Protein AF-0000000073320217 (afdb_homodimer)

Structure (mmCIF, N/CA/C/O backbone):
data_AF-0000000073320217-model_v1
#
loop_
_entity.id
_entity.type
_entity.pdbx_description
1 polymer 'Glutathione synthetase'
#
loop_
_atom_site.group_PDB
_atom_site.id
_atom_site.type_symbol
_atom_site.label_atom_id
_atom_site.label_alt_id
_atom_site.label_comp_id
_atom_site.label_asym_id
_atom_site.label_entity_id
_atom_site.label_seq_id
_atom_site.pdbx_PDB_ins_code
_atom_site.Cartn_x
_atom_site.Cartn_y
_atom_site.Cartn_z
_atom_site.occupancy
_atom_site.B_iso_or_equiv
_atom_site.auth_seq_id
_atom_site.auth_comp_id
_atom_site.auth_asym_id
_atom_site.auth_atom_id
_atom_site.pdbx_PDB_model_num
ATOM 1 N N . MET A 1 1 ? -65.062 -6.277 13.133 1 15.74 1 MET A N 1
ATOM 2 C CA . MET A 1 1 ? -66.25 -5.82 12.391 1 15.74 1 MET A CA 1
ATOM 3 C C . MET A 1 1 ? -66 -5.828 10.891 1 15.74 1 MET A C 1
ATOM 5 O O . MET A 1 1 ? -64.812 -6.082 10.453 1 15.74 1 MET A O 1
ATOM 9 N N . GLY A 1 2 ? -66.188 -4.594 10.273 1 16.75 2 GLY A N 1
ATOM 10 C CA . GLY A 1 2 ? -66.812 -4.355 8.992 1 16.75 2 GLY A CA 1
ATOM 11 C C . GLY A 1 2 ? -65.938 -4.754 7.809 1 16.75 2 GLY A C 1
ATOM 12 O O . GLY A 1 2 ? -64.688 -4.574 7.836 1 16.75 2 GLY A O 1
ATOM 13 N N . ILE A 1 3 ? -66.438 -5.496 6.809 1 17.86 3 ILE A N 1
ATOM 14 C CA . ILE A 1 3 ? -66.312 -6.383 5.66 1 17.86 3 ILE A CA 1
ATOM 15 C C . ILE A 1 3 ? -65.938 -5.57 4.426 1 17.86 3 ILE A C 1
ATOM 17 O O . ILE A 1 3 ? -65.812 -6.105 3.318 1 17.86 3 ILE A O 1
ATOM 21 N N . SER A 1 4 ? -65.5 -4.359 4.625 1 16.91 4 SER A N 1
ATOM 22 C CA . SER A 1 4 ? -65.938 -3.555 3.492 1 16.91 4 SER A CA 1
ATOM 23 C C . SER A 1 4 ? -65.312 -4.047 2.188 1 16.91 4 SER A C 1
ATOM 25 O O . SER A 1 4 ? -64.125 -4.512 2.174 1 16.91 4 SER A O 1
ATOM 27 N N . TYR A 1 5 ? -65.938 -3.773 1.018 1 16.89 5 TYR A N 1
ATOM 28 C CA . TYR A 1 5 ? -66.438 -4.285 -0.268 1 16.89 5 TYR A CA 1
ATOM 29 C C . TYR A 1 5 ? -65.375 -4.062 -1.352 1 16.89 5 TYR A C 1
ATOM 31 O O . TYR A 1 5 ? -64.438 -3.24 -1.188 1 16.89 5 TYR A O 1
ATOM 39 N N . SER A 1 6 ? -65.75 -4.195 -2.711 1 16.59 6 SER A N 1
ATOM 40 C CA . SER A 1 6 ? -65.562 -4.953 -3.943 1 16.59 6 SER A CA 1
ATOM 41 C C . SER A 1 6 ? -64.938 -4.094 -5.039 1 16.59 6 SER A C 1
ATOM 43 O O . SER A 1 6 ? -64.375 -4.617 -6 1 16.59 6 SER A O 1
ATOM 45 N N . SER A 1 7 ? -65.062 -2.775 -5.137 1 16.28 7 SER A N 1
ATOM 46 C CA . SER A 1 7 ? -65.562 -2.467 -6.48 1 16.28 7 SER A CA 1
ATOM 47 C C . SER A 1 7 ? -64.438 -2.549 -7.508 1 16.28 7 SER A C 1
ATOM 49 O O . SER A 1 7 ? -63.312 -2.24 -7.199 1 16.28 7 SER A O 1
ATOM 51 N N . PRO A 1 8 ? -64.812 -2.801 -8.859 1 17.42 8 PRO A N 1
ATOM 52 C CA . PRO A 1 8 ? -64.375 -3.465 -10.086 1 17.42 8 PRO A CA 1
ATOM 53 C C . PRO A 1 8 ? -63.469 -2.58 -10.945 1 17.42 8 PRO A C 1
ATOM 55 O O . PRO A 1 8 ? -62.375 -3 -11.344 1 17.42 8 PRO A O 1
ATOM 58 N N . LEU A 1 9 ? -64.062 -1.506 -11.664 1 15.7 9 LEU A N 1
ATOM 59 C CA . LEU A 1 9 ? -64.188 -1.62 -13.109 1 15.7 9 LEU A CA 1
ATOM 60 C C . LEU A 1 9 ? -62.969 -1.068 -13.836 1 15.7 9 LEU A C 1
ATOM 62 O O . LEU A 1 9 ? -62.406 -1.745 -14.695 1 15.7 9 LEU A O 1
ATOM 66 N N . SER A 1 10 ? -62.938 0.303 -14.367 1 15.63 10 SER A N 1
ATOM 67 C CA . SER A 1 10 ? -63.094 0.629 -15.781 1 15.63 10 SER A CA 1
ATOM 68 C C . SER A 1 10 ? -61.719 0.847 -16.438 1 15.63 10 SER A C 1
ATOM 70 O O . SER A 1 10 ? -60.812 1.399 -15.812 1 15.63 10 SER A O 1
ATOM 72 N N . PRO A 1 11 ? -61.531 0.482 -17.812 1 17.55 11 PRO A N 1
ATOM 73 C CA . PRO A 1 11 ? -60.531 0.094 -18.781 1 17.55 11 PRO A CA 1
ATOM 74 C C . PRO A 1 11 ? -59.875 1.296 -19.453 1 17.55 11 PRO A C 1
ATOM 76 O O . PRO A 1 11 ? -58.844 1.146 -20.141 1 17.55 11 PRO A O 1
ATOM 79 N N . SER A 1 12 ? -60.062 2.539 -19.141 1 15.55 12 SER A N 1
ATOM 80 C CA . SER A 1 12 ? -60.125 3.295 -20.391 1 15.55 12 SER A CA 1
ATOM 81 C C . SER A 1 12 ? -58.75 3.367 -21.062 1 15.55 12 SER A C 1
ATOM 83 O O . SER A 1 12 ? -57.75 3.488 -20.391 1 15.55 12 SER A O 1
ATOM 85 N N . LEU A 1 13 ? -58.781 3.279 -22.453 1 15.85 13 LEU A N 1
ATOM 86 C CA . LEU A 1 13 ? -58 2.941 -23.625 1 15.85 13 LEU A CA 1
ATOM 87 C C . LEU A 1 13 ? -57.156 4.129 -24.062 1 15.85 13 LEU A C 1
ATOM 89 O O . LEU A 1 13 ? -56.281 3.992 -24.938 1 15.85 13 LEU A O 1
ATOM 93 N N . SER A 1 14 ? -57.156 5.332 -23.531 1 15.16 14 SER A N 1
ATOM 94 C CA . SER A 1 14 ? -57.062 6.27 -24.641 1 15.16 14 SER A CA 1
ATOM 95 C C . SER A 1 14 ? -55.688 6.262 -25.281 1 15.16 14 SER A C 1
ATOM 97 O O . SER A 1 14 ? -54.688 6.031 -24.594 1 15.16 14 SER A O 1
ATOM 99 N N . THR A 1 15 ? -55.688 6.566 -26.594 1 15.66 15 THR A N 1
ATOM 100 C CA . THR A 1 15 ? -55 6.359 -27.875 1 15.66 15 THR A CA 1
ATOM 101 C C . THR A 1 15 ? -53.781 7.277 -28 1 15.66 15 THR A C 1
ATOM 103 O O . THR A 1 15 ? -52.719 6.828 -28.375 1 15.66 15 THR A O 1
ATOM 106 N N . THR A 1 16 ? -53.938 8.609 -28.203 1 15.03 16 THR A N 1
ATOM 107 C CA . THR A 1 16 ? -53.625 9.094 -29.547 1 15.03 16 THR A CA 1
ATOM 108 C C . THR A 1 16 ? -52.125 9.422 -29.656 1 15.03 16 THR A C 1
ATOM 110 O O . THR A 1 16 ? -51.438 9.555 -28.641 1 15.03 16 THR A O 1
ATOM 113 N N . THR A 1 17 ? -51.812 10.711 -30.281 1 15.42 17 THR A N 1
ATOM 114 C CA . THR A 1 17 ? -51.25 11.094 -31.578 1 15.42 17 THR A CA 1
ATOM 115 C C . THR A 1 17 ? -49.781 11.516 -31.438 1 15.42 17 THR A C 1
ATOM 117 O O . THR A 1 17 ? -49.438 12.211 -30.484 1 15.42 17 THR A O 1
ATOM 120 N N . LEU A 1 18 ? -48.969 11.039 -32.344 1 16.05 18 LEU A N 1
ATOM 121 C CA . LEU A 1 18 ? -47.562 10.844 -32.688 1 16.05 18 LEU A CA 1
ATOM 122 C C . LEU A 1 18 ? -46.938 12.148 -33.156 1 16.05 18 LEU A C 1
ATOM 124 O O . LEU A 1 18 ? -45.781 12.188 -33.531 1 16.05 18 LEU A O 1
ATOM 128 N N . ASN A 1 19 ? -47.469 13.391 -33 1 15.25 19 ASN A N 1
ATOM 129 C CA . ASN A 1 19 ? -47.031 14.148 -34.156 1 15.25 19 ASN A CA 1
ATOM 130 C C . ASN A 1 19 ? -45.531 14.414 -34.094 1 15.25 19 ASN A C 1
ATOM 132 O O . ASN A 1 19 ? -44.969 14.688 -33.031 1 15.25 19 ASN A O 1
ATOM 136 N N . ILE A 1 20 ? -44.875 14.297 -35.312 1 15.84 20 ILE A N 1
ATOM 137 C CA . ILE A 1 20 ? -43.625 14.078 -36.031 1 15.84 20 ILE A CA 1
ATOM 138 C C . ILE A 1 20 ? -42.875 15.398 -36.125 1 15.84 20 ILE A C 1
ATOM 140 O O . ILE A 1 20 ? -41.719 15.422 -36.562 1 15.84 20 ILE A O 1
ATOM 144 N N . THR A 1 21 ? -43.281 16.609 -35.625 1 14.9 21 THR A N 1
ATOM 145 C CA . THR A 1 21 ? -42.906 17.578 -36.656 1 14.9 21 THR A CA 1
ATOM 146 C C . THR A 1 21 ? -41.406 17.719 -36.75 1 14.9 21 THR A C 1
ATOM 148 O O . THR A 1 21 ? -40.688 17.484 -35.781 1 14.9 21 THR A O 1
ATOM 151 N N . HIS A 1 22 ? -40.938 18.359 -37.938 1 15.1 22 HIS A N 1
ATOM 152 C CA . HIS A 1 22 ? -39.938 18.391 -39.031 1 15.1 22 HIS A CA 1
ATOM 153 C C . HIS A 1 22 ? -38.781 19.312 -38.688 1 15.1 22 HIS A C 1
ATOM 155 O O . HIS A 1 22 ? -37.625 18.953 -38.906 1 15.1 22 HIS A O 1
ATOM 161 N N . SER A 1 23 ? -38.969 20.656 -38.281 1 14.48 23 SER A N 1
ATOM 162 C CA . SER A 1 23 ? -38.5 21.594 -39.281 1 14.48 23 SER A CA 1
ATOM 163 C C . SER A 1 23 ? -36.969 21.781 -39.188 1 14.48 23 SER A C 1
ATOM 165 O O . SER A 1 23 ? -36.375 21.406 -38.188 1 14.48 23 SER A O 1
ATOM 167 N N . SER A 1 24 ? -36.594 23.094 -39.438 1 14.59 24 SER A N 1
ATOM 168 C CA . SER A 1 24 ? -35.812 23.781 -40.469 1 14.59 24 SER A CA 1
ATOM 169 C C . SER A 1 24 ? -34.375 24.031 -39.969 1 14.59 24 SER A C 1
ATOM 171 O O . SER A 1 24 ? -34.156 24.094 -38.781 1 14.59 24 SER A O 1
ATOM 173 N N . LEU A 1 25 ? -33.5 24.188 -40.906 1 15.63 25 LEU A N 1
ATOM 174 C CA . LEU A 1 25 ? -32.125 24.047 -41.438 1 15.63 25 LEU A CA 1
ATOM 175 C C . LEU A 1 25 ? -31.266 25.234 -41.031 1 15.63 25 LEU A C 1
ATOM 177 O O . LEU A 1 25 ? -30.047 25.156 -41.094 1 15.63 25 LEU A O 1
ATOM 181 N N . PHE A 1 26 ? -31.75 26.516 -40.562 1 14.75 26 PHE A N 1
ATOM 182 C CA . PHE A 1 26 ? -31.094 27.547 -41.375 1 14.75 26 PHE A CA 1
ATOM 183 C C . PHE A 1 26 ? -29.641 27.719 -40.938 1 14.75 26 PHE A C 1
ATOM 185 O O . PHE A 1 26 ? -29.281 27.391 -39.812 1 14.75 26 PHE A O 1
ATOM 192 N N . PRO A 1 27 ? -28.844 28.656 -41.719 1 15.64 27 PRO A N 1
ATOM 193 C CA . PRO A 1 27 ? -27.594 28.797 -42.469 1 15.64 27 PRO A CA 1
ATOM 194 C C . PRO A 1 27 ? -26.531 29.578 -41.719 1 15.64 27 PRO A C 1
ATOM 196 O O . PRO A 1 27 ? -25.344 29.266 -41.812 1 15.64 27 PRO A O 1
ATOM 199 N N . CYS A 1 28 ? -26.891 30.625 -40.875 1 14.43 28 CYS A N 1
ATOM 200 C CA . CYS A 1 28 ? -26.297 31.875 -41.344 1 14.43 28 CYS A CA 1
ATOM 201 C C . CYS A 1 28 ? -24.812 31.953 -41 1 14.43 28 CYS A C 1
ATOM 203 O O . CYS A 1 28 ? -24.359 31.266 -40.094 1 14.43 28 CYS A O 1
ATOM 205 N N . THR A 1 29 ? -24.297 33.219 -41.188 1 15.04 29 THR A N 1
ATOM 206 C CA . THR A 1 29 ? -23.25 33.938 -41.906 1 15.04 29 THR A CA 1
ATOM 207 C C . THR A 1 29 ? -22.047 34.188 -41.031 1 15.04 29 THR A C 1
ATOM 209 O O . THR A 1 29 ? -22.172 34.219 -39.781 1 15.04 29 THR A O 1
ATOM 212 N N . ALA A 1 30 ? -20.875 34.469 -41.625 1 15.3 30 ALA A N 1
ATOM 213 C CA . ALA A 1 30 ? -19.422 34.375 -41.688 1 15.3 30 ALA A CA 1
ATOM 214 C C . ALA A 1 30 ? -18.75 35.531 -40.969 1 15.3 30 ALA A C 1
ATOM 216 O O . ALA A 1 30 ? -17.531 35.625 -40.906 1 15.3 30 ALA A O 1
ATOM 217 N N . LYS A 1 31 ? -19.453 36.438 -40.25 1 14.83 31 LYS A N 1
ATOM 218 C CA . LYS A 1 31 ? -18.828 37.75 -40.531 1 14.83 31 LYS A CA 1
ATOM 219 C C . LYS A 1 31 ? -17.422 37.812 -39.938 1 14.83 31 LYS A C 1
ATOM 221 O O . LYS A 1 31 ? -17.203 37.406 -38.781 1 14.83 31 LYS A O 1
ATOM 226 N N . ALA A 1 32 ? -16.469 38.281 -40.781 1 15.71 32 ALA A N 1
ATOM 227 C CA . ALA A 1 32 ? -15.031 38.375 -41.062 1 15.71 32 ALA A CA 1
ATOM 228 C C . ALA A 1 32 ? -14.367 39.438 -40.188 1 15.71 32 ALA A C 1
ATOM 230 O O . ALA A 1 32 ? -13.133 39.5 -40.125 1 15.71 32 ALA A O 1
ATOM 231 N N . ASN A 1 33 ? -15.156 40.344 -39.469 1 14.45 33 ASN A N 1
ATOM 232 C CA . ASN A 1 33 ? -14.625 41.688 -39.625 1 14.45 33 ASN A CA 1
ATOM 233 C C . ASN A 1 33 ? -13.234 41.812 -39 1 14.45 33 ASN A C 1
ATOM 235 O O . ASN A 1 33 ? -12.992 41.312 -37.906 1 14.45 33 ASN A O 1
ATOM 239 N N . PRO A 1 34 ? -12.32 42.562 -39.688 1 16.11 34 PRO A N 1
ATOM 240 C CA . PRO A 1 34 ? -10.891 42.781 -39.938 1 16.11 34 PRO A CA 1
ATOM 241 C C . PRO A 1 34 ? -10.219 43.625 -38.844 1 16.11 34 PRO A C 1
ATOM 243 O O . PRO A 1 34 ? -9.039 43.438 -38.562 1 16.11 34 PRO A O 1
ATOM 246 N N . GLY A 1 35 ? -11.008 44.594 -38.25 1 14.51 35 GLY A N 1
ATOM 247 C CA . GLY A 1 35 ? -10.484 45.938 -38.344 1 14.51 35 GLY A CA 1
ATOM 248 C C . GLY A 1 35 ? -9.203 46.125 -37.562 1 14.51 35 GLY A C 1
ATOM 249 O O . GLY A 1 35 ? -8.875 45.344 -36.688 1 14.51 35 GLY A O 1
ATOM 250 N N . THR A 1 36 ? -8.57 47.312 -37.75 1 15.43 36 THR A N 1
ATOM 251 C CA . THR A 1 36 ? -7.367 48.125 -37.938 1 15.43 36 THR A CA 1
ATOM 252 C C . THR A 1 36 ? -6.73 48.5 -36.625 1 15.43 36 THR A C 1
ATOM 254 O O . THR A 1 36 ? -7.43 48.688 -35.625 1 15.43 36 THR A O 1
ATOM 257 N N . VAL A 1 37 ? -5.398 48.375 -36.5 1 16.88 37 VAL A N 1
ATOM 258 C CA . VAL A 1 37 ? -4.262 48.344 -35.562 1 16.88 37 VAL A CA 1
ATOM 259 C C . VAL A 1 37 ? -3.979 49.75 -35.062 1 16.88 37 VAL A C 1
ATOM 261 O O . VAL A 1 37 ? -2.986 49.969 -34.344 1 16.88 37 VAL A O 1
ATOM 264 N N . SER A 1 38 ? -5.035 50.688 -35.219 1 14.12 38 SER A N 1
ATOM 265 C CA . SER A 1 38 ? -4.41 52 -35.406 1 14.12 38 SER A CA 1
ATOM 266 C C . SER A 1 38 ? -3.502 52.344 -34.25 1 14.12 38 SER A C 1
ATOM 268 O O . SER A 1 38 ? -3.592 51.75 -33.188 1 14.12 38 SER A O 1
ATOM 270 N N . ASP A 1 39 ? -3.115 53.625 -34.219 1 14.84 39 ASP A N 1
ATOM 271 C CA . ASP A 1 39 ? -1.997 54.562 -34.312 1 14.84 39 ASP A CA 1
ATOM 272 C C . ASP A 1 39 ? -1.567 55.062 -32.938 1 14.84 39 ASP A C 1
ATOM 274 O O . ASP A 1 39 ? -0.384 55 -32.594 1 14.84 39 ASP A O 1
ATOM 278 N N . SER A 1 40 ? -2.408 55.938 -32.25 1 14.23 40 SER A N 1
ATOM 279 C CA . SER A 1 40 ? -1.982 57.344 -32.125 1 14.23 40 SER A CA 1
ATOM 280 C C . SER A 1 40 ? -1.184 57.562 -30.844 1 14.23 40 SER A C 1
ATOM 282 O O . SER A 1 40 ? -1.245 56.75 -29.922 1 14.23 40 SER A O 1
ATOM 284 N N . THR A 1 41 ? -0.754 58.781 -30.688 1 14.77 41 THR A N 1
ATOM 285 C CA . THR A 1 41 ? 0.308 59.75 -30.453 1 14.77 41 THR A CA 1
ATOM 286 C C . THR A 1 41 ? 0.31 60.219 -29 1 14.77 41 THR A C 1
ATOM 288 O O . THR A 1 41 ? -0.6 60.906 -28.547 1 14.77 41 THR A O 1
ATOM 291 N N . PHE A 1 42 ? 0.423 59.188 -28.078 1 14.63 42 PHE A N 1
ATOM 292 C CA . PHE A 1 42 ? 0.203 59.656 -26.719 1 14.63 42 PHE A CA 1
ATOM 293 C C . PHE A 1 42 ? 1.012 60.938 -26.453 1 14.63 42 PHE A C 1
ATOM 295 O O . PHE A 1 42 ? 2.244 60.875 -26.438 1 14.63 42 PHE A O 1
ATOM 302 N N . SER A 1 43 ? 0.224 61.938 -26.594 1 13.82 43 SER A N 1
ATOM 303 C CA . SER A 1 43 ? 0.53 63.344 -26.547 1 13.82 43 SER A CA 1
ATOM 304 C C . SER A 1 43 ? 1.308 63.719 -25.297 1 13.82 43 SER A C 1
ATOM 306 O O . SER A 1 43 ? 1.304 62.969 -24.312 1 13.82 43 SER A O 1
ATOM 308 N N . HIS A 1 44 ? 1.51 65.062 -25.172 1 14.6 44 HIS A N 1
ATOM 309 C CA . HIS A 1 44 ? 2.521 66.062 -24.953 1 14.6 44 HIS A CA 1
ATOM 310 C C . HIS A 1 44 ? 2.643 66.438 -23.484 1 14.6 44 HIS A C 1
ATOM 312 O O . HIS A 1 44 ? 3.746 66.438 -22.922 1 14.6 44 HIS A O 1
ATOM 318 N N . THR A 1 45 ? 1.62 67.188 -22.891 1 14.3 45 THR A N 1
ATOM 319 C CA . THR A 1 45 ? 1.945 68.562 -22.594 1 14.3 45 THR A CA 1
ATOM 320 C C . THR A 1 45 ? 2.543 68.688 -21.188 1 14.3 45 THR A C 1
ATOM 322 O O . THR A 1 45 ? 2.375 67.812 -20.359 1 14.3 45 THR A O 1
ATOM 325 N N . ASN A 1 46 ? 2.537 70 -20.734 1 14.37 46 ASN A N 1
ATOM 326 C CA . ASN A 1 46 ? 3.41 71.062 -20.281 1 14.37 46 ASN A CA 1
ATOM 327 C C . ASN A 1 46 ? 3.549 71.062 -18.766 1 14.37 46 ASN A C 1
ATOM 329 O O . ASN A 1 46 ? 2.873 70.312 -18.062 1 14.37 46 ASN A O 1
ATOM 333 N N . ASN A 1 47 ? 3.123 72.188 -18.219 1 14.16 47 ASN A N 1
ATOM 334 C CA . ASN A 1 47 ? 3.875 73.25 -17.594 1 14.16 47 ASN A CA 1
ATOM 335 C C . ASN A 1 47 ? 3.76 73.25 -16.078 1 14.16 47 ASN A C 1
ATOM 337 O O . ASN A 1 47 ? 4.75 73.438 -15.367 1 14.16 47 ASN A O 1
ATOM 341 N N . ILE A 1 48 ? 2.529 73.125 -15.523 1 15.06 48 ILE A N 1
ATOM 342 C CA . ILE A 1 48 ? 2.273 74.312 -14.742 1 15.06 48 ILE A CA 1
ATOM 343 C C . ILE A 1 48 ? 2.957 74.25 -13.383 1 15.06 48 ILE A C 1
ATOM 345 O O . ILE A 1 48 ? 3.037 73.125 -12.812 1 15.06 48 ILE A O 1
ATOM 349 N N . SER A 1 49 ? 2.984 75.312 -12.773 1 14.31 49 SER A N 1
ATOM 350 C CA . SER A 1 49 ? 3.814 76.25 -12.008 1 14.31 49 SER A CA 1
ATOM 351 C C . SER A 1 49 ? 3.719 75.938 -10.516 1 14.31 49 SER A C 1
ATOM 353 O O . SER A 1 49 ? 4.727 76 -9.805 1 14.31 49 SER A O 1
ATOM 355 N N . LEU A 1 50 ? 2.469 75.688 -10.039 1 14.31 50 LEU A N 1
ATOM 356 C CA . LEU A 1 50 ? 2.191 76.75 -9.055 1 14.31 50 LEU A CA 1
ATOM 357 C C . LEU A 1 50 ? 2.922 76.5 -7.746 1 14.31 50 LEU A C 1
ATOM 359 O O . LEU A 1 50 ? 3.25 75.312 -7.445 1 14.31 50 LEU A O 1
ATOM 363 N N . ASN A 1 51 ? 2.58 77.25 -6.75 1 14.09 51 ASN A N 1
ATOM 364 C CA . ASN A 1 51 ? 3.176 78.25 -5.828 1 14.09 51 ASN A CA 1
ATOM 365 C C . ASN A 1 51 ? 3.566 77.562 -4.508 1 14.09 51 ASN A C 1
ATOM 367 O O . ASN A 1 51 ? 3.162 76.438 -4.23 1 14.09 51 ASN A O 1
ATOM 371 N N . ASN A 1 52 ? 3.258 78.25 -3.439 1 14.42 52 ASN A N 1
ATOM 372 C CA . ASN A 1 52 ? 4.129 78.938 -2.496 1 14.42 52 ASN A CA 1
ATOM 373 C C . ASN A 1 52 ? 4.309 78.125 -1.21 1 14.42 52 ASN A C 1
ATOM 375 O O . ASN A 1 52 ? 5.41 78.062 -0.665 1 14.42 52 ASN A O 1
ATOM 379 N N . LEU A 1 53 ? 3.195 77.625 -0.611 1 14.94 53 LEU A N 1
ATOM 380 C CA . LEU A 1 53 ? 3.01 78.312 0.668 1 14.94 53 LEU A CA 1
ATOM 381 C C . LEU A 1 53 ? 3.775 77.562 1.776 1 14.94 53 LEU A C 1
ATOM 383 O O . LEU A 1 53 ? 3.918 76.375 1.747 1 14.94 53 LEU A O 1
ATOM 387 N N . GLN A 1 54 ? 3.916 78.312 2.881 1 14.06 54 GLN A N 1
ATOM 388 C CA . GLN A 1 54 ? 4.898 78.688 3.889 1 14.06 54 GLN A CA 1
ATOM 389 C C . GLN A 1 54 ? 4.977 77.688 5.008 1 14.06 54 GLN A C 1
ATOM 391 O O . GLN A 1 54 ? 3.953 77.25 5.578 1 14.06 54 GLN A O 1
ATOM 396 N N . LYS A 1 55 ? 6.062 76.938 5.223 1 14.82 55 LYS A N 1
ATOM 397 C CA . LYS A 1 55 ? 6.477 75.625 5.695 1 14.82 55 LYS A CA 1
ATOM 398 C C . LYS A 1 55 ? 6.371 75.5 7.215 1 14.82 55 LYS A C 1
ATOM 400 O O . LYS A 1 55 ? 6.402 74.438 7.773 1 14.82 55 LYS A O 1
ATOM 405 N N . PRO A 1 56 ? 6.398 76.688 8.086 1 13.61 56 PRO A N 1
ATOM 406 C CA . PRO A 1 56 ? 7.652 76.5 8.82 1 13.61 56 PRO A CA 1
ATOM 407 C C . PRO A 1 56 ? 7.484 75.562 10.023 1 13.61 56 PRO A C 1
ATOM 409 O O . PRO A 1 56 ? 8.32 74.688 10.25 1 13.61 56 PRO A O 1
ATOM 412 N N . THR A 1 57 ? 6.629 75.938 11.047 1 12.88 57 THR A N 1
ATOM 413 C CA . THR A 1 57 ? 7.227 76.5 12.25 1 12.88 57 THR A CA 1
ATOM 414 C C . THR A 1 57 ? 7.477 75.438 13.289 1 12.88 57 THR A C 1
ATOM 416 O O . THR A 1 57 ? 6.805 74.375 13.289 1 12.88 57 THR A O 1
ATOM 419 N N . LYS A 1 58 ? 8.055 75.938 14.438 1 14.08 58 LYS A N 1
ATOM 420 C CA . LYS A 1 58 ? 9.102 75.625 15.391 1 14.08 58 LYS A CA 1
ATOM 421 C C . LYS A 1 58 ? 8.578 74.625 16.453 1 14.08 58 LYS A C 1
ATOM 423 O O . LYS A 1 58 ? 7.367 74.562 16.703 1 14.08 58 LYS A O 1
ATOM 428 N N . LYS A 1 59 ? 9.406 74.438 17.375 1 15.58 59 LYS A N 1
ATOM 429 C CA . LYS A 1 59 ? 10.148 73.375 18.016 1 15.58 59 LYS A CA 1
ATOM 430 C C . LYS A 1 59 ? 9.562 73.062 19.391 1 15.58 59 LYS A C 1
ATOM 432 O O . LYS A 1 59 ? 9.648 71.938 19.844 1 15.58 59 LYS A O 1
ATOM 437 N N . PHE A 1 60 ? 8.883 74 20.203 1 13.77 60 PHE A N 1
ATOM 438 C CA . PHE A 1 60 ? 9.562 74.188 21.469 1 13.77 60 PHE A CA 1
ATOM 439 C C . PHE A 1 60 ? 9.273 73.062 22.438 1 13.77 60 PHE A C 1
ATOM 441 O O . PHE A 1 60 ? 8.289 72.375 22.281 1 13.77 60 PHE A O 1
ATOM 448 N N . GLY A 1 61 ? 9.766 73.312 23.688 1 15.09 61 GLY A N 1
ATOM 449 C CA . GLY A 1 61 ? 10.625 72.812 24.734 1 15.09 61 GLY A CA 1
ATOM 450 C C . GLY A 1 61 ? 9.852 72.25 25.922 1 15.09 61 GLY A C 1
ATOM 451 O O . GLY A 1 61 ? 10.375 72.188 27.047 1 15.09 61 GLY A O 1
ATOM 452 N N . SER A 1 62 ? 8.906 71.5 25.766 1 15.7 62 SER A N 1
ATOM 453 C CA . SER A 1 62 ? 8 71.438 26.906 1 15.7 62 SER A CA 1
ATOM 454 C C . SER A 1 62 ? 8.734 70.938 28.141 1 15.7 62 SER A C 1
ATOM 456 O O . SER A 1 62 ? 9.367 69.875 28.141 1 15.7 62 SER A O 1
ATOM 458 N N . PHE A 1 63 ? 8.992 71.938 29.031 1 15.05 63 PHE A N 1
ATOM 459 C CA . PHE A 1 63 ? 9.844 71.938 30.203 1 15.05 63 PHE A CA 1
ATOM 460 C C . PHE A 1 63 ? 9.273 71.062 31.297 1 15.05 63 PHE A C 1
ATOM 462 O O . PHE A 1 63 ? 8.078 71.125 31.609 1 15.05 63 PHE A O 1
ATOM 469 N N . PHE A 1 64 ? 9.875 70.062 31.547 1 17.03 64 PHE A N 1
ATOM 470 C CA . PHE A 1 64 ? 9.617 69 32.531 1 17.03 64 PHE A CA 1
ATOM 471 C C . PHE A 1 64 ? 9.719 69.562 33.938 1 17.03 64 PHE A C 1
ATOM 473 O O . PHE A 1 64 ? 10.82 69.812 34.469 1 17.03 64 PHE A O 1
ATOM 480 N N . TYR A 1 65 ? 8.914 70.625 34.469 1 14.75 65 TYR A N 1
ATOM 481 C CA . TYR A 1 65 ? 9.383 71.25 35.688 1 14.75 65 TYR A CA 1
ATOM 482 C C . TYR A 1 65 ? 9.359 70.312 36.875 1 14.75 65 TYR A C 1
ATOM 484 O O . TYR A 1 65 ? 8.586 70.5 37.812 1 14.75 65 TYR A O 1
ATOM 492 N N . CYS A 1 66 ? 9.594 69.25 36.875 1 16.05 66 CYS A N 1
ATOM 493 C CA . CYS A 1 66 ? 9.273 68.562 38.125 1 16.05 66 CYS A CA 1
ATOM 494 C C . CYS A 1 66 ? 10.086 69.188 39.281 1 16.05 66 CYS A C 1
ATOM 496 O O . CYS A 1 66 ? 11.289 69.375 39.125 1 16.05 66 CYS A O 1
ATOM 498 N N . SER A 1 67 ? 9.648 70.062 40.156 1 16.19 67 SER A N 1
ATOM 499 C CA . SER A 1 67 ? 10.328 70.812 41.219 1 16.19 67 SER A CA 1
ATOM 500 C C . SER A 1 67 ? 11.273 69.875 42 1 16.19 67 SER A C 1
ATOM 502 O O . SER A 1 67 ? 12.477 70.125 42.062 1 16.19 67 SER A O 1
ATOM 504 N N . HIS A 1 68 ? 11.203 69.875 43.281 1 16.41 68 HIS A N 1
ATOM 505 C CA . HIS A 1 68 ? 11.812 69.875 44.625 1 16.41 68 HIS A CA 1
ATOM 506 C C . HIS A 1 68 ? 12.352 68.5 44.969 1 16.41 68 HIS A C 1
ATOM 508 O O . HIS A 1 68 ? 11.906 67.5 44.406 1 16.41 68 HIS A O 1
ATOM 514 N N . ASN A 1 69 ? 12.586 67.875 46.281 1 17.06 69 ASN A N 1
ATOM 515 C CA . ASN A 1 69 ? 13.914 68 46.875 1 17.06 69 ASN A CA 1
ATOM 516 C C . ASN A 1 69 ? 14.734 66.75 46.719 1 17.06 69 ASN A C 1
ATOM 518 O O . ASN A 1 69 ? 15.797 66.625 47.344 1 17.06 69 ASN A O 1
ATOM 522 N N . THR A 1 70 ? 14.234 65.75 46.094 1 15.8 70 THR A N 1
ATOM 523 C CA . THR A 1 70 ? 14.211 64.312 46.312 1 15.8 70 THR A CA 1
ATOM 524 C C . THR A 1 70 ? 15.586 63.688 46.062 1 15.8 70 THR A C 1
ATOM 526 O O . THR A 1 70 ? 16.094 63.719 44.938 1 15.8 70 THR A O 1
ATOM 529 N N . THR A 1 71 ? 16.453 63.188 47.062 1 19.34 71 THR A N 1
ATOM 530 C CA . THR A 1 71 ? 17.844 63.094 47.5 1 19.34 71 THR A CA 1
ATOM 531 C C . THR A 1 71 ? 18.609 62.125 46.594 1 19.34 71 THR A C 1
ATOM 533 O O . THR A 1 71 ? 18.219 60.938 46.469 1 19.34 71 THR A O 1
ATOM 536 N N . CYS A 1 72 ? 19.375 62.562 45.625 1 18.8 72 CYS A N 1
ATOM 537 C CA . CYS A 1 72 ? 19.906 61.938 44.406 1 18.8 72 CYS A CA 1
ATOM 538 C C . CYS A 1 72 ? 21.109 61.062 44.719 1 18.8 72 CYS A C 1
ATOM 540 O O . CYS A 1 72 ? 22.25 61.438 44.438 1 18.8 72 CYS A O 1
ATOM 542 N N . LEU A 1 73 ? 20.875 60.281 45.781 1 19.44 73 LEU A N 1
ATOM 543 C CA . LEU A 1 73 ? 22.141 59.719 46.281 1 19.44 73 LEU A CA 1
ATOM 544 C C . LEU A 1 73 ? 22.969 59.188 45.125 1 19.44 73 LEU A C 1
ATOM 546 O O . LEU A 1 73 ? 22.422 58.688 44.125 1 19.44 73 LEU A O 1
ATOM 550 N N . GLY A 1 74 ? 24.25 59.594 45 1 17.62 74 GLY A N 1
ATOM 551 C CA . GLY A 1 74 ? 25.344 59.562 44.062 1 17.62 74 GLY A CA 1
ATOM 552 C C . GLY A 1 74 ? 25.797 58.156 43.688 1 17.62 74 GLY A C 1
ATOM 553 O O . GLY A 1 74 ? 26.859 58 43.094 1 17.62 74 GLY A O 1
ATOM 554 N N . SER A 1 75 ? 24.75 57.312 43.562 1 16.86 75 SER A N 1
ATOM 555 C CA . SER A 1 75 ? 25.422 56 43.656 1 16.86 75 SER A CA 1
ATOM 556 C C . SER A 1 75 ? 26.484 55.844 42.594 1 16.86 75 SER A C 1
ATOM 558 O O . SER A 1 75 ? 26.281 56.25 41.438 1 16.86 75 SER A O 1
ATOM 560 N N . LYS A 1 76 ? 27.688 55.812 43 1 21.06 76 LYS A N 1
ATOM 561 C CA . LYS A 1 76 ? 28.938 55.625 42.25 1 21.06 76 LYS A CA 1
ATOM 562 C C . LYS A 1 76 ? 28.781 54.562 41.188 1 21.06 76 LYS A C 1
ATOM 564 O O . LYS A 1 76 ? 28.188 53.5 41.438 1 21.06 76 LYS A O 1
ATOM 569 N N . ILE A 1 77 ? 28.781 55 39.906 1 20.34 77 ILE A N 1
ATOM 570 C CA . ILE A 1 77 ? 28.781 54.281 38.656 1 20.34 77 ILE A CA 1
ATOM 571 C C . ILE A 1 77 ? 29.859 53.188 38.656 1 20.34 77 ILE A C 1
ATOM 573 O O . ILE A 1 77 ? 31.062 53.5 38.688 1 20.34 77 ILE A O 1
ATOM 577 N N . VAL A 1 78 ? 29.734 52.375 39.625 1 22.81 78 VAL A N 1
ATOM 578 C CA . VAL A 1 78 ? 30.953 51.562 39.656 1 22.81 78 VAL A CA 1
ATOM 579 C C . VAL A 1 78 ? 31.25 51 38.25 1 22.81 78 VAL A C 1
ATOM 581 O O . VAL A 1 78 ? 30.328 50.656 37.5 1 22.81 78 VAL A O 1
ATOM 584 N N . PRO A 1 79 ? 32.406 51.406 37.781 1 21.58 79 PRO A N 1
ATOM 585 C CA . PRO A 1 79 ? 32.906 51.062 36.438 1 21.58 79 PRO A CA 1
ATOM 586 C C . PRO A 1 79 ? 32.719 49.594 36.062 1 21.58 79 PRO A C 1
ATOM 588 O O . PRO A 1 79 ? 33 48.719 36.875 1 21.58 79 PRO A O 1
ATOM 591 N N . LEU A 1 80 ? 31.578 49.344 35.406 1 20.53 80 LEU A N 1
ATOM 592 C CA . LEU A 1 80 ? 31.328 47.969 35.062 1 20.53 80 LEU A CA 1
ATOM 593 C C . LEU A 1 80 ? 32.531 47.375 34.344 1 20.53 80 LEU A C 1
ATOM 595 O O . LEU A 1 80 ? 32.812 47.656 33.188 1 20.53 80 LEU A O 1
ATOM 599 N N . LYS A 1 81 ? 33.781 47.438 34.969 1 22.94 81 LYS A N 1
ATOM 600 C CA . LYS A 1 81 ? 35.031 46.938 34.375 1 22.94 81 LYS A CA 1
ATOM 601 C C . LYS A 1 81 ? 34.844 45.531 33.812 1 22.94 81 LYS A C 1
ATOM 603 O O . LYS A 1 81 ? 35.812 44.906 33.375 1 22.94 81 LYS A O 1
ATOM 608 N N . CYS A 1 82 ? 33.75 44.906 34.281 1 22.31 82 CYS A N 1
ATOM 609 C CA . CYS A 1 82 ? 34.062 43.5 34.344 1 22.31 82 CYS A CA 1
ATOM 610 C C . CYS A 1 82 ? 34.281 42.938 32.938 1 22.31 82 CYS A C 1
ATOM 612 O O . CYS A 1 82 ? 33.438 42.188 32.438 1 22.31 82 CYS A O 1
ATOM 614 N N . PHE A 1 83 ? 34.625 43.875 31.953 1 20.09 83 PHE A N 1
ATOM 615 C CA . PHE A 1 83 ? 34.594 43.344 30.609 1 20.09 83 PHE A CA 1
ATOM 616 C C . PHE A 1 83 ? 35.438 42.062 30.484 1 20.09 83 PHE A C 1
ATOM 618 O O . PHE A 1 83 ? 35.156 41.219 29.641 1 20.09 83 PHE A O 1
ATOM 625 N N . ASP A 1 84 ? 36.594 42.219 31.031 1 20.34 84 ASP A N 1
ATOM 626 C CA . ASP A 1 84 ? 37.688 41.688 30.25 1 20.34 84 ASP A CA 1
ATOM 627 C C . ASP A 1 84 ? 37.719 40.156 30.297 1 20.34 84 ASP A C 1
ATOM 629 O O . ASP A 1 84 ? 38.281 39.5 29.422 1 20.34 84 ASP A O 1
ATOM 633 N N . LYS A 1 85 ? 37.75 39.656 31.562 1 25.28 85 LYS A N 1
ATOM 634 C CA . LYS A 1 85 ? 38.406 38.344 31.578 1 25.28 85 LYS A CA 1
ATOM 635 C C . LYS A 1 85 ? 37.594 37.312 30.844 1 25.28 85 LYS A C 1
ATOM 637 O O . LYS A 1 85 ? 36.594 36.812 31.375 1 25.28 85 LYS A O 1
ATOM 642 N N . ALA A 1 86 ? 37.406 37.531 29.562 1 25.77 86 ALA A N 1
ATOM 643 C CA . ALA A 1 86 ? 37.062 36.438 28.641 1 25.77 86 ALA A CA 1
ATOM 644 C C . ALA A 1 86 ? 37.781 35.156 28.984 1 25.77 86 ALA A C 1
ATOM 646 O O . ALA A 1 86 ? 39 35.031 28.766 1 25.77 86 ALA A O 1
ATOM 647 N N . ARG A 1 87 ? 37.719 34.812 30.219 1 24.77 87 ARG A N 1
ATOM 648 C CA . ARG A 1 87 ? 38.438 33.594 30.5 1 24.77 87 ARG A CA 1
ATOM 649 C C . ARG A 1 87 ? 38.312 32.594 29.359 1 24.77 87 ARG A C 1
ATOM 651 O O . ARG A 1 87 ? 37.281 32.531 28.703 1 24.77 87 ARG A O 1
ATOM 658 N N . GLU A 1 88 ? 39.438 32.156 28.922 1 26.59 88 GLU A N 1
ATOM 659 C CA . GLU A 1 88 ? 39.719 31.094 27.953 1 26.59 88 GLU A CA 1
ATOM 660 C C . GLU A 1 88 ? 38.781 29.906 28.172 1 26.59 88 GLU A C 1
ATOM 662 O O . GLU A 1 88 ? 38.875 29.219 29.188 1 26.59 88 GLU A O 1
ATOM 667 N N . MET A 1 89 ? 37.469 30.141 28.094 1 27.28 89 MET A N 1
ATOM 668 C CA . MET A 1 89 ? 36.719 28.906 28.156 1 27.28 89 MET A CA 1
ATOM 669 C C . MET A 1 89 ? 37.438 27.766 27.453 1 27.28 89 MET A C 1
ATOM 671 O O . MET A 1 89 ? 37.844 27.906 26.297 1 27.28 89 MET A O 1
ATOM 675 N N . GLU A 1 90 ? 38.219 27.047 28.203 1 28.69 90 GLU A N 1
ATOM 676 C CA . GLU A 1 90 ? 38.844 25.828 27.719 1 28.69 90 GLU A CA 1
ATOM 677 C C . GLU A 1 90 ? 38.031 25.172 26.625 1 28.69 90 GLU A C 1
ATOM 679 O O . GLU A 1 90 ? 36.812 25.078 26.734 1 28.69 90 GLU A O 1
ATOM 684 N N . THR A 1 91 ? 38.531 25.219 25.406 1 28.44 91 THR A N 1
ATOM 685 C CA . THR A 1 91 ? 38.156 24.469 24.219 1 28.44 91 THR A CA 1
ATOM 686 C C . THR A 1 91 ? 37.781 23.031 24.594 1 28.44 91 THR A C 1
ATOM 688 O O . THR A 1 91 ? 38.594 22.281 25.109 1 28.44 91 THR A O 1
ATOM 691 N N . GLN A 1 92 ? 36.625 22.891 25.219 1 29.08 92 GLN A N 1
ATOM 692 C CA . GLN A 1 92 ? 36.219 21.484 25.312 1 29.08 92 GLN A CA 1
ATOM 693 C C . GLN A 1 92 ? 36.781 20.688 24.125 1 29.08 92 GLN A C 1
ATOM 695 O O . GLN A 1 92 ? 36.781 21.156 23 1 29.08 92 GLN A O 1
ATOM 700 N N . GLU A 1 93 ? 37.719 19.891 24.391 1 31.8 93 GLU A N 1
ATOM 701 C CA . GLU A 1 93 ? 38.219 18.875 23.453 1 31.8 93 GLU A CA 1
ATOM 702 C C . GLU A 1 93 ? 37.125 18.406 22.5 1 31.8 93 GLU A C 1
ATOM 704 O O . GLU A 1 93 ? 35.969 18.328 22.891 1 31.8 93 GLU A O 1
ATOM 709 N N . GLY A 1 94 ? 37.438 18.594 21.234 1 29.09 94 GLY A N 1
ATOM 710 C CA . GLY A 1 94 ? 36.656 18.219 20.062 1 29.09 94 GLY A CA 1
ATOM 711 C C . GLY A 1 94 ? 35.938 16.906 20.219 1 29.09 94 GLY A C 1
ATOM 712 O O . GLY A 1 94 ? 36.562 15.859 20.422 1 29.09 94 GLY A O 1
ATOM 713 N N . ILE A 1 95 ? 34.969 16.938 21.016 1 32.88 95 ILE A N 1
ATOM 714 C CA . ILE A 1 95 ? 34.219 15.727 20.75 1 32.88 95 ILE A CA 1
ATOM 715 C C . ILE A 1 95 ? 34.375 15.32 19.281 1 32.88 95 ILE A C 1
ATOM 717 O O . ILE A 1 95 ? 34.219 16.141 18.391 1 32.88 95 ILE A O 1
ATOM 721 N N . ALA A 1 96 ? 35.031 14.312 19.125 1 33.84 96 ALA A N 1
ATOM 722 C CA . ALA A 1 96 ? 35.219 13.656 17.828 1 33.84 96 ALA A CA 1
ATOM 723 C C . ALA A 1 96 ? 33.969 13.789 16.969 1 33.84 96 ALA A C 1
ATOM 725 O O . ALA A 1 96 ? 32.906 13.25 17.328 1 33.84 96 ALA A O 1
ATOM 726 N N . GLN A 1 97 ? 33.625 14.938 16.422 1 34.94 97 GLN A N 1
ATOM 727 C CA . GLN A 1 97 ? 32.562 14.969 15.406 1 34.94 97 GLN A CA 1
ATOM 728 C C . GLN A 1 97 ? 32.562 13.672 14.602 1 34.94 97 GLN A C 1
ATOM 730 O O . GLN A 1 97 ? 33.562 13.289 13.992 1 34.94 97 GLN A O 1
ATOM 735 N N . LYS A 1 98 ? 31.828 12.758 14.969 1 44.97 98 LYS A N 1
ATOM 736 C CA . LYS A 1 98 ? 31.688 11.57 14.133 1 44.97 98 LYS A CA 1
ATOM 737 C C . LYS A 1 98 ? 31.672 11.945 12.648 1 44.97 98 LYS A C 1
ATOM 739 O O . LYS A 1 98 ? 31.078 12.945 12.258 1 44.97 98 LYS A O 1
ATOM 744 N N . PRO A 1 99 ? 32.625 11.477 11.906 1 49.03 99 PRO A N 1
ATOM 745 C CA . PRO A 1 99 ? 32.75 11.766 10.477 1 49.03 99 PRO A CA 1
ATOM 746 C C . PRO A 1 99 ? 31.391 11.891 9.773 1 49.03 99 PRO A C 1
ATOM 748 O O . PRO A 1 99 ? 30.484 11.094 10.031 1 49.03 99 PRO A O 1
ATOM 751 N N . THR A 1 100 ? 30.938 13.195 9.383 1 61.91 100 THR A N 1
ATOM 752 C CA . THR A 1 100 ? 29.797 13.477 8.523 1 61.91 100 THR A CA 1
ATOM 753 C C . THR A 1 100 ? 29.781 12.523 7.328 1 61.91 100 THR A C 1
ATOM 755 O O . THR A 1 100 ? 30.75 12.43 6.59 1 61.91 100 THR A O 1
ATOM 758 N N . ILE A 1 101 ? 28.906 11.539 7.371 1 76.62 101 ILE A N 1
ATOM 759 C CA . ILE A 1 101 ? 28.719 10.625 6.254 1 76.62 101 ILE A CA 1
ATOM 760 C C . ILE A 1 101 ? 28.578 11.414 4.953 1 76.62 101 ILE A C 1
ATOM 762 O O . ILE A 1 101 ? 27.859 12.406 4.895 1 76.62 101 ILE A O 1
ATOM 766 N N . ASP A 1 102 ? 29.516 11.219 4.051 1 86.94 102 ASP A N 1
ATOM 767 C CA . ASP A 1 102 ? 29.422 11.789 2.709 1 86.94 102 ASP A CA 1
ATOM 768 C C . ASP A 1 102 ? 28.297 11.141 1.915 1 86.94 102 ASP A C 1
ATOM 770 O O . ASP A 1 102 ? 28.516 10.164 1.189 1 86.94 102 ASP A O 1
ATOM 774 N N . ILE A 1 103 ? 27.156 11.773 1.984 1 91.31 103 ILE A N 1
ATOM 775 C CA . ILE A 1 103 ? 25.938 11.227 1.396 1 91.31 103 ILE A CA 1
ATOM 776 C C . ILE A 1 103 ? 26.109 11.102 -0.116 1 91.31 103 ILE A C 1
ATOM 778 O O . ILE A 1 103 ? 25.781 10.062 -0.701 1 91.31 103 ILE A O 1
ATOM 782 N N . HIS A 1 104 ? 26.656 12.117 -0.729 1 90.81 104 HIS A N 1
ATOM 783 C CA . HIS A 1 104 ? 26.797 12.094 -2.182 1 90.81 104 HIS A CA 1
ATOM 784 C C . HIS A 1 104 ? 27.969 11.227 -2.611 1 90.81 104 HIS A C 1
ATOM 786 O O . HIS A 1 104 ? 28.156 10.961 -3.803 1 90.81 104 HIS A O 1
ATOM 792 N N . GLY A 1 105 ? 28.781 10.773 -1.683 1 92.25 105 GLY A N 1
ATOM 793 C CA . GLY A 1 105 ? 29.906 9.891 -1.957 1 92.25 105 GLY A CA 1
ATOM 794 C C . GLY A 1 105 ? 29.516 8.422 -1.966 1 92.25 105 GLY A C 1
ATOM 795 O O . GLY A 1 105 ? 30.328 7.562 -2.309 1 92.25 105 GLY A O 1
ATOM 796 N N . ILE A 1 106 ? 28.266 8.133 -1.636 1 94.56 106 ILE A N 1
ATOM 797 C CA . ILE A 1 106 ? 27.781 6.75 -1.65 1 94.56 106 ILE A CA 1
ATOM 798 C C . ILE A 1 106 ? 27.812 6.215 -3.08 1 94.56 106 ILE A C 1
ATOM 800 O O . ILE A 1 106 ? 27.453 6.922 -4.023 1 94.56 106 ILE A O 1
ATOM 804 N N . ASP A 1 107 ? 28.219 4.969 -3.209 1 94.38 107 ASP A N 1
ATOM 805 C CA . ASP A 1 107 ? 28.297 4.312 -4.508 1 94.38 107 ASP A CA 1
ATOM 806 C C . ASP A 1 107 ? 26.953 4.379 -5.242 1 94.38 107 ASP A C 1
ATOM 808 O O . ASP A 1 107 ? 25.906 4.102 -4.66 1 94.38 107 ASP A O 1
ATOM 812 N N . GLU A 1 108 ? 27.016 4.711 -6.488 1 94.69 108 GLU A N 1
ATOM 813 C CA . GLU A 1 108 ? 25.812 4.922 -7.285 1 94.69 108 GLU A CA 1
ATOM 814 C C . GLU A 1 108 ? 24.984 3.643 -7.387 1 94.69 108 GLU A C 1
ATOM 816 O O . GLU A 1 108 ? 23.766 3.688 -7.367 1 94.69 108 GLU A O 1
ATOM 821 N N . GLU A 1 109 ? 25.641 2.564 -7.578 1 93.94 109 GLU A N 1
ATOM 822 C CA . GLU A 1 109 ? 24.922 1.293 -7.668 1 93.94 109 GLU A CA 1
ATOM 823 C C . GLU A 1 109 ? 24.188 0.984 -6.371 1 93.94 109 GLU A C 1
ATOM 825 O O . GLU A 1 109 ? 23.062 0.456 -6.398 1 93.94 109 GLU A O 1
ATOM 830 N N . LEU A 1 110 ? 24.859 1.267 -5.309 1 95.88 110 LEU A N 1
ATOM 831 C CA . LEU A 1 110 ? 24.234 1.071 -4 1 95.88 110 LEU A CA 1
ATOM 832 C C . LEU A 1 110 ? 23.031 1.986 -3.826 1 95.88 110 LEU A C 1
ATOM 834 O O . LEU A 1 110 ? 22 1.57 -3.287 1 95.88 110 LEU A O 1
ATOM 838 N N . VAL A 1 111 ? 23.125 3.252 -4.277 1 97.38 111 VAL A N 1
ATOM 839 C CA . VAL A 1 111 ? 22.031 4.207 -4.207 1 97.38 111 VAL A CA 1
ATOM 840 C C . VAL A 1 111 ? 20.844 3.676 -5 1 97.38 111 VAL A C 1
ATOM 842 O O . VAL A 1 111 ? 19.703 3.707 -4.52 1 97.38 111 VAL A O 1
ATOM 845 N N . GLN A 1 112 ? 21.156 3.164 -6.145 1 96.44 112 GLN A N 1
ATOM 846 C CA . GLN A 1 112 ? 20.078 2.652 -6.996 1 96.44 112 GLN A CA 1
ATOM 847 C C . GLN A 1 112 ? 19.391 1.458 -6.352 1 96.44 112 GLN A C 1
ATOM 849 O O . GLN A 1 112 ? 18.172 1.317 -6.445 1 96.44 112 GLN A O 1
ATOM 854 N N . LYS A 1 113 ? 20.156 0.647 -5.754 1 96.06 113 LYS A N 1
ATOM 855 C CA . LYS A 1 113 ? 19.578 -0.496 -5.047 1 96.06 113 LYS A CA 1
ATOM 856 C C . LYS A 1 113 ? 18.688 -0.042 -3.896 1 96.06 113 LYS A C 1
ATOM 858 O O . LYS A 1 113 ? 17.594 -0.583 -3.701 1 96.06 113 LYS A O 1
ATOM 863 N N . MET A 1 114 ? 19.125 0.925 -3.131 1 98.12 114 MET A N 1
ATOM 864 C CA . MET A 1 114 ? 18.344 1.458 -2.016 1 98.12 114 MET A CA 1
ATOM 865 C C . MET A 1 114 ? 17.062 2.111 -2.514 1 98.12 114 MET A C 1
ATOM 867 O O . MET A 1 114 ? 16.016 1.975 -1.888 1 98.12 114 MET A O 1
ATOM 871 N N . VAL A 1 115 ? 17.172 2.844 -3.629 1 98.5 115 VAL A N 1
ATOM 872 C CA . VAL A 1 115 ? 16 3.496 -4.207 1 98.5 115 VAL A CA 1
ATOM 873 C C . VAL A 1 115 ? 14.961 2.449 -4.586 1 98.5 115 VAL A C 1
ATOM 875 O O . VAL A 1 115 ? 13.781 2.602 -4.277 1 98.5 115 VAL A O 1
ATOM 878 N N . TYR A 1 116 ? 15.453 1.418 -5.211 1 98 116 TYR A N 1
ATOM 879 C CA . TYR A 1 116 ? 14.547 0.352 -5.617 1 98 116 TYR A CA 1
ATOM 880 C C . TYR A 1 116 ? 13.859 -0.27 -4.41 1 98 116 TYR A C 1
ATOM 882 O O . TYR A 1 116 ? 12.633 -0.449 -4.406 1 98 116 TYR A O 1
ATOM 890 N N . ASP A 1 117 ? 14.578 -0.584 -3.414 1 98.19 117 ASP A N 1
ATOM 891 C CA . ASP A 1 117 ? 14.039 -1.196 -2.207 1 98.19 117 ASP A CA 1
ATOM 892 C C . ASP A 1 117 ? 13.062 -0.254 -1.506 1 98.19 117 ASP A C 1
ATOM 894 O O . ASP A 1 117 ? 12.047 -0.695 -0.958 1 98.19 117 ASP A O 1
ATOM 898 N N . ALA A 1 118 ? 13.375 1.012 -1.511 1 98.81 118 ALA A N 1
ATOM 899 C CA . ALA A 1 118 ? 12.508 2.004 -0.884 1 98.81 118 ALA A CA 1
ATOM 900 C C . ALA A 1 118 ? 11.164 2.096 -1.609 1 98.81 118 ALA A C 1
ATOM 902 O O . ALA A 1 118 ? 10.117 2.207 -0.975 1 98.81 118 ALA A O 1
ATOM 903 N N . LEU A 1 119 ? 11.258 2.076 -2.916 1 98.81 119 LEU A N 1
ATOM 904 C CA . LEU A 1 119 ? 10.039 2.15 -3.717 1 98.81 119 LEU A CA 1
ATOM 905 C C . LEU A 1 119 ? 9.164 0.92 -3.49 1 98.81 119 LEU A C 1
ATOM 907 O O . LEU A 1 119 ? 7.945 1.038 -3.35 1 98.81 119 LEU A O 1
ATOM 911 N N . VAL A 1 120 ? 9.805 -0.201 -3.42 1 98.69 120 VAL A N 1
ATOM 912 C CA . VAL A 1 120 ? 9.078 -1.434 -3.133 1 98.69 120 VAL A CA 1
ATOM 913 C C . VAL A 1 120 ? 8.43 -1.344 -1.753 1 98.69 120 VAL A C 1
ATOM 915 O O . VAL A 1 120 ? 7.238 -1.625 -1.599 1 98.69 120 VAL A O 1
ATOM 918 N N . TRP A 1 121 ? 9.188 -0.956 -0.787 1 98.69 121 TRP A N 1
ATOM 919 C CA . TRP A 1 121 ? 8.688 -0.858 0.581 1 98.69 121 TRP A CA 1
ATOM 920 C C . TRP A 1 121 ? 7.492 0.087 0.659 1 98.69 121 TRP A C 1
ATOM 922 O O . TRP A 1 121 ? 6.492 -0.221 1.31 1 98.69 121 TRP A O 1
ATOM 932 N N . SER A 1 122 ? 7.598 1.243 -0.004 1 98.75 122 SER A N 1
ATOM 933 C CA . SER A 1 122 ? 6.523 2.23 -0.009 1 98.75 122 SER A CA 1
ATOM 934 C C . SER A 1 122 ? 5.238 1.648 -0.587 1 98.75 122 SER A C 1
ATOM 936 O O . SER A 1 122 ? 4.148 1.905 -0.073 1 98.75 122 SER A O 1
ATOM 938 N N . SER A 1 123 ? 5.387 0.85 -1.603 1 98.62 123 SER A N 1
ATOM 939 C CA . SER A 1 123 ? 4.254 0.256 -2.301 1 98.62 123 SER A CA 1
ATOM 940 C C . SER A 1 123 ? 3.557 -0.788 -1.435 1 98.62 123 SER A C 1
ATOM 942 O O . SER A 1 123 ? 2.328 -0.899 -1.454 1 98.62 123 SER A O 1
ATOM 944 N N . LEU A 1 124 ? 4.301 -1.494 -0.688 1 98.69 124 LEU A N 1
ATOM 945 C CA . LEU A 1 124 ? 3.756 -2.59 0.106 1 98.69 124 LEU A CA 1
ATOM 946 C C . LEU A 1 124 ? 3.139 -2.07 1.399 1 98.69 124 LEU A C 1
ATOM 948 O O . LEU A 1 124 ? 2.203 -2.674 1.933 1 98.69 124 LEU A O 1
ATOM 952 N N . HIS A 1 125 ? 3.559 -0.866 1.876 1 98.56 125 HIS A N 1
ATOM 953 C CA . HIS A 1 125 ? 3.207 -0.464 3.234 1 98.56 125 HIS A CA 1
ATOM 954 C C . HIS A 1 125 ? 2.318 0.774 3.229 1 98.56 125 HIS A C 1
ATOM 956 O O . HIS A 1 125 ? 2.094 1.388 4.273 1 98.56 125 HIS A O 1
ATOM 962 N N . GLY A 1 126 ? 1.854 1.176 2.104 1 98.69 126 GLY A N 1
ATOM 963 C CA . GLY A 1 126 ? 0.844 2.221 2.033 1 98.69 126 GLY A CA 1
ATOM 964 C C . GLY A 1 126 ? 1.424 3.619 2.131 1 98.69 126 GLY A C 1
ATOM 965 O O . GLY A 1 126 ? 0.731 4.555 2.531 1 98.69 126 GLY A O 1
ATOM 966 N N . LEU A 1 127 ? 2.74 3.773 1.872 1 98.81 127 LEU A N 1
ATOM 967 C CA . LEU A 1 127 ? 3.328 5.102 1.743 1 98.81 127 LEU A CA 1
ATOM 968 C C . LEU A 1 127 ? 3.068 5.68 0.356 1 98.81 127 LEU A C 1
ATOM 970 O O . LEU A 1 127 ? 3.99 5.801 -0.454 1 98.81 127 LEU A O 1
ATOM 974 N N . VAL A 1 128 ? 1.781 6.098 0.153 1 98.69 128 VAL A N 1
ATOM 975 C CA . VAL A 1 128 ? 1.34 6.449 -1.192 1 98.69 128 VAL A CA 1
ATOM 976 C C . VAL A 1 128 ? 0.523 7.738 -1.149 1 98.69 128 VAL A C 1
ATOM 978 O O . VAL A 1 128 ? 0.085 8.164 -0.079 1 98.69 128 VAL A O 1
ATOM 981 N N . VAL A 1 129 ? 0.362 8.414 -2.277 1 98.25 129 VAL A N 1
ATOM 982 C CA . VAL A 1 129 ? -0.508 9.562 -2.523 1 98.25 129 VAL A CA 1
ATOM 983 C C . VAL A 1 129 ? -1.207 9.398 -3.871 1 98.25 129 VAL A C 1
ATOM 985 O O . VAL A 1 129 ? -0.875 8.5 -4.645 1 98.25 129 VAL A O 1
ATOM 988 N N . GLY A 1 130 ? -2.213 10.195 -4.059 1 97.75 130 GLY A N 1
ATOM 989 C CA . GLY A 1 130 ? -2.805 10.242 -5.387 1 97.75 130 GLY A CA 1
ATOM 990 C C . GLY A 1 130 ? -1.929 10.953 -6.402 1 97.75 130 GLY A C 1
ATOM 991 O O . GLY A 1 130 ? -1.396 12.031 -6.129 1 97.75 130 GLY A O 1
ATOM 992 N N . ASP A 1 131 ? -1.693 10.305 -7.547 1 96.12 131 ASP A N 1
ATOM 993 C CA . ASP A 1 131 ? -0.938 10.914 -8.633 1 96.12 131 ASP A CA 1
ATOM 994 C C . ASP A 1 131 ? -1.756 12.008 -9.328 1 96.12 131 ASP A C 1
ATOM 996 O O . ASP A 1 131 ? -2.719 11.711 -10.031 1 96.12 131 ASP A O 1
ATOM 1000 N N . ARG A 1 132 ? -1.407 13.227 -9.211 1 92.69 132 ARG A N 1
ATOM 1001 C CA . ARG A 1 132 ? -2.152 14.367 -9.727 1 92.69 132 ARG A CA 1
ATOM 1002 C C . ARG A 1 132 ? -2.312 14.273 -11.242 1 92.69 132 ARG A C 1
ATOM 1004 O O . ARG A 1 132 ? -3.238 14.859 -11.812 1 92.69 132 ARG A O 1
ATOM 1011 N N . SER A 1 133 ? -1.468 13.484 -11.922 1 91.94 133 SER A N 1
ATOM 1012 C CA . SER A 1 133 ? -1.514 13.359 -13.375 1 91.94 133 SER A CA 1
ATOM 1013 C C . SER A 1 133 ? -2.553 12.336 -13.812 1 91.94 133 SER A C 1
ATOM 1015 O O . SER A 1 133 ? -2.854 12.219 -15.008 1 91.94 133 SER A O 1
ATOM 1017 N N . VAL A 1 134 ? -3.053 11.602 -12.875 1 93.19 134 VAL A N 1
ATOM 1018 C CA . VAL A 1 134 ? -4.02 10.555 -13.203 1 93.19 134 VAL A CA 1
ATOM 1019 C C . VAL A 1 134 ? -5.418 10.992 -12.773 1 93.19 134 VAL A C 1
ATOM 1021 O O . VAL A 1 134 ? -5.637 11.344 -11.609 1 93.19 134 VAL A O 1
ATOM 1024 N N . GLN A 1 135 ? -6.34 10.836 -13.672 1 91.94 135 GLN A N 1
ATOM 1025 C CA . GLN A 1 135 ? -7.711 11.25 -13.398 1 91.94 135 GLN A CA 1
ATOM 1026 C C . GLN A 1 135 ? -8.312 10.445 -12.25 1 91.94 135 GLN A C 1
ATOM 1028 O O . GLN A 1 135 ? -8.047 9.242 -12.125 1 91.94 135 GLN A O 1
ATOM 1033 N N . ARG A 1 136 ? -9.047 11.023 -11.312 1 94.44 136 ARG A N 1
ATOM 1034 C CA . ARG A 1 136 ? -9.844 10.438 -10.234 1 94.44 136 ARG A CA 1
ATOM 1035 C C . ARG A 1 136 ? -8.961 10.023 -9.062 1 94.44 136 ARG A C 1
ATOM 1037 O O . ARG A 1 136 ? -9.453 9.57 -8.031 1 94.44 136 ARG A O 1
ATOM 1044 N N . SER A 1 137 ? -7.629 10.227 -9.195 1 96.69 137 SER A N 1
ATOM 1045 C CA . SER A 1 137 ? -6.691 9.789 -8.164 1 96.69 137 SER A CA 1
ATOM 1046 C C . SER A 1 137 ? -6.938 10.523 -6.852 1 96.69 137 SER A C 1
ATOM 1048 O O . SER A 1 137 ? -6.543 10.055 -5.785 1 96.69 137 SER A O 1
ATOM 1050 N N . GLY A 1 138 ? -7.594 11.688 -6.875 1 96.62 138 GLY A N 1
ATOM 1051 C CA . GLY A 1 138 ? -7.891 12.453 -5.676 1 96.62 138 GLY A CA 1
ATOM 1052 C C . GLY A 1 138 ? -9.305 12.25 -5.168 1 96.62 138 GLY A C 1
ATOM 1053 O O . GLY A 1 138 ? -9.68 12.797 -4.133 1 96.62 138 GLY A O 1
ATOM 1054 N N . LYS A 1 139 ? -10.109 11.414 -5.855 1 96.56 139 LYS A N 1
ATOM 1055 C CA . LYS A 1 139 ? -11.516 11.234 -5.531 1 96.56 139 LYS A CA 1
ATOM 1056 C C . LYS A 1 139 ? -11.812 9.797 -5.125 1 96.56 139 LYS A C 1
ATOM 1058 O O . LYS A 1 139 ? -12.594 9.547 -4.203 1 96.56 139 LYS A O 1
ATOM 1063 N N . VAL A 1 140 ? -11.195 8.844 -5.84 1 97.69 140 VAL A N 1
ATOM 1064 C CA . VAL A 1 140 ? -11.445 7.422 -5.621 1 97.69 140 VAL A CA 1
ATOM 1065 C C . VAL A 1 140 ? -10.195 6.758 -5.047 1 97.69 140 VAL A C 1
ATOM 1067 O O . VAL A 1 140 ? -9.148 6.719 -5.699 1 97.69 140 VAL A O 1
ATOM 1070 N N . PRO A 1 141 ? -10.297 6.223 -3.791 1 98.12 141 PRO A N 1
ATOM 1071 C CA . PRO A 1 141 ? -9.125 5.52 -3.258 1 98.12 141 PRO A CA 1
ATOM 1072 C C . PRO A 1 141 ? -8.719 4.324 -4.117 1 98.12 141 PRO A C 1
ATOM 1074 O O . PRO A 1 141 ? -9.57 3.682 -4.738 1 98.12 141 PRO A O 1
ATOM 1077 N N . GLY A 1 142 ? -7.418 4.055 -4.156 1 98.06 142 GLY A N 1
ATOM 1078 C CA . GLY A 1 142 ? -6.914 2.855 -4.809 1 98.06 142 GLY A CA 1
ATOM 1079 C C . GLY A 1 142 ? -6.699 3.033 -6.297 1 98.06 142 GLY A C 1
ATOM 1080 O O . GLY A 1 142 ? -6.281 2.1 -6.988 1 98.06 142 GLY A O 1
ATOM 1081 N N . VAL A 1 143 ? -6.988 4.223 -6.809 1 97.19 143 VAL A N 1
ATOM 1082 C CA . VAL A 1 143 ? -6.805 4.504 -8.227 1 97.19 143 VAL A CA 1
ATOM 1083 C C . VAL A 1 143 ? -5.734 5.578 -8.406 1 97.19 143 VAL A C 1
ATOM 1085 O O . VAL A 1 143 ? -5.711 6.57 -7.672 1 97.19 143 VAL A O 1
ATOM 1088 N N . GLY A 1 144 ? -4.855 5.34 -9.352 1 97.5 144 GLY A N 1
ATOM 1089 C CA . GLY A 1 144 ? -3.846 6.336 -9.672 1 97.5 144 GLY A CA 1
ATOM 1090 C C . GLY A 1 144 ? -2.916 6.641 -8.516 1 97.5 144 GLY A C 1
ATOM 1091 O O . GLY A 1 144 ? -2.688 7.805 -8.18 1 97.5 144 GLY A O 1
ATOM 1092 N N . MET A 1 145 ? -2.42 5.637 -7.875 1 98.31 145 MET A N 1
ATOM 1093 C CA . MET A 1 145 ? -1.534 5.836 -6.73 1 98.31 145 MET A CA 1
ATOM 1094 C C . MET A 1 145 ? -0.079 5.926 -7.176 1 98.31 145 MET A C 1
ATOM 1096 O O . MET A 1 145 ? 0.314 5.293 -8.156 1 98.31 145 MET A O 1
ATOM 1100 N N . VAL A 1 146 ? 0.709 6.688 -6.512 1 98.25 146 VAL A N 1
ATOM 1101 C CA . VAL A 1 146 ? 2.16 6.789 -6.633 1 98.25 146 VAL A CA 1
ATOM 1102 C C . VAL A 1 146 ? 2.791 6.879 -5.246 1 98.25 146 VAL A C 1
ATOM 1104 O O . VAL A 1 146 ? 2.129 7.262 -4.281 1 98.25 146 VAL A O 1
ATOM 1107 N N . HIS A 1 147 ? 4.02 6.402 -5.121 1 98.44 147 HIS A N 1
ATOM 1108 C CA . HIS A 1 147 ? 4.664 6.527 -3.816 1 98.44 147 HIS A CA 1
ATOM 1109 C C . HIS A 1 147 ? 4.734 7.984 -3.371 1 98.44 147 HIS A C 1
ATOM 1111 O O . HIS A 1 147 ? 4.934 8.883 -4.195 1 98.44 147 HIS A O 1
ATOM 1117 N N . ALA A 1 148 ? 4.477 8.242 -2.07 1 98.38 148 ALA A N 1
ATOM 1118 C CA . ALA A 1 148 ? 4.711 9.586 -1.554 1 98.38 148 ALA A CA 1
ATOM 1119 C C . ALA A 1 148 ? 6.164 10 -1.759 1 98.38 148 ALA A C 1
ATOM 1121 O O . ALA A 1 148 ? 7.074 9.172 -1.671 1 98.38 148 ALA A O 1
ATOM 1122 N N . PRO A 1 149 ? 6.398 11.25 -2.121 1 97.69 149 PRO A N 1
ATOM 1123 C CA . PRO A 1 149 ? 7.797 11.68 -2.205 1 97.69 149 PRO A CA 1
ATOM 1124 C C . PRO A 1 149 ? 8.523 11.578 -0.866 1 97.69 149 PRO A C 1
ATOM 1126 O O . PRO A 1 149 ? 7.957 11.914 0.176 1 97.69 149 PRO A O 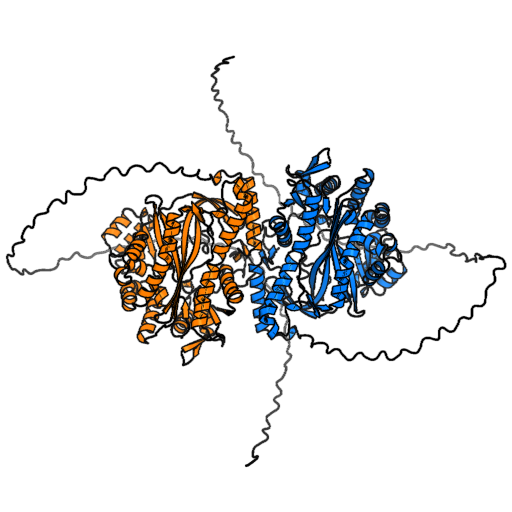1
ATOM 1129 N N . PHE A 1 150 ? 9.766 11.094 -0.884 1 98.5 150 PHE A N 1
ATOM 1130 C CA . PHE A 1 150 ? 10.508 10.93 0.357 1 98.5 150 PHE A CA 1
ATOM 1131 C C . PHE A 1 150 ? 12 11.156 0.126 1 98.5 150 PHE A C 1
ATOM 1133 O O . PHE A 1 150 ? 12.469 11.133 -1.015 1 98.5 150 PHE A O 1
ATOM 1140 N N . SER A 1 151 ? 12.68 11.508 1.17 1 98.19 151 SER A N 1
ATOM 1141 C CA . SER A 1 151 ? 14.141 11.461 1.161 1 98.19 151 SER A CA 1
ATOM 1142 C C . SER A 1 151 ? 14.641 10.031 1.313 1 98.19 151 SER A C 1
ATOM 1144 O O . SER A 1 151 ? 14.086 9.242 2.084 1 98.19 151 SER A O 1
ATOM 1146 N N . LEU A 1 152 ? 15.68 9.68 0.562 1 98.38 152 LEU A N 1
ATOM 1147 C CA . LEU A 1 152 ? 16.156 8.305 0.59 1 98.38 152 LEU A CA 1
ATOM 1148 C C . LEU A 1 152 ? 16.75 7.961 1.951 1 98.38 152 LEU A C 1
ATOM 1150 O O . LEU A 1 152 ? 16.641 6.824 2.418 1 98.38 152 LEU A O 1
ATOM 1154 N N . LEU A 1 153 ? 17.422 8.922 2.551 1 98.31 153 LEU A N 1
ATOM 1155 C CA . LEU A 1 153 ? 18.062 8.75 3.854 1 98.31 153 LEU A CA 1
ATOM 1156 C C . LEU A 1 153 ? 17.594 9.82 4.832 1 98.31 153 LEU A C 1
ATOM 1158 O O . LEU A 1 153 ? 17.219 10.93 4.422 1 98.31 153 LEU A O 1
ATOM 1162 N N . PRO A 1 154 ? 17.547 9.508 6.152 1 98.06 154 PRO A N 1
ATOM 1163 C CA . PRO A 1 154 ? 17.078 10.484 7.141 1 98.06 154 PRO A CA 1
ATOM 1164 C C . PRO A 1 154 ? 18.031 11.672 7.285 1 98.06 154 PRO A C 1
ATOM 1166 O O . PRO A 1 154 ? 19.234 11.539 7.043 1 98.06 154 PRO A O 1
ATOM 1169 N N . MET A 1 155 ? 17.469 12.758 7.652 1 96.5 155 MET A N 1
ATOM 1170 C CA . MET A 1 155 ? 18.234 13.992 7.824 1 96.5 155 MET A CA 1
ATOM 1171 C C . MET A 1 155 ? 18.844 14.062 9.219 1 96.5 155 MET A C 1
ATOM 1173 O O . MET A 1 155 ? 18.141 13.859 10.219 1 96.5 155 MET A O 1
ATOM 1177 N N . THR A 1 156 ? 20.109 14.336 9.234 1 95.81 156 THR A N 1
ATOM 1178 C CA . THR A 1 156 ? 20.781 14.492 10.516 1 95.81 156 THR A CA 1
ATOM 1179 C C . THR A 1 156 ? 20.234 15.703 11.266 1 95.81 156 THR A C 1
ATOM 1181 O O . THR A 1 156 ? 20.031 16.766 10.68 1 95.81 156 THR A O 1
ATOM 1184 N N . PHE A 1 157 ? 19.984 15.555 12.562 1 96.56 157 PHE A N 1
ATOM 1185 C CA . PHE A 1 157 ? 19.438 16.609 13.414 1 96.56 157 PHE A CA 1
ATOM 1186 C C . PHE A 1 157 ? 19.953 16.484 14.836 1 96.56 157 PHE A C 1
ATOM 1188 O O . PHE A 1 157 ? 19.969 15.383 15.406 1 96.56 157 PHE A O 1
ATOM 1195 N N . PRO A 1 158 ? 20.391 17.562 15.422 1 96.56 158 PRO A N 1
ATOM 1196 C CA . PRO A 1 158 ? 20.953 17.469 16.766 1 96.56 158 PRO A CA 1
ATOM 1197 C C . PRO A 1 158 ? 19.922 17.031 17.812 1 96.56 158 PRO A C 1
ATOM 1199 O O . PRO A 1 158 ? 18.812 17.578 17.859 1 96.56 158 PRO A O 1
ATOM 1202 N N . GLU A 1 159 ? 20.281 16.188 18.688 1 97.5 159 GLU A N 1
ATOM 1203 C CA . GLU A 1 159 ? 19.406 15.617 19.703 1 97.5 159 GLU A CA 1
ATOM 1204 C C . GLU A 1 159 ? 18.906 16.688 20.672 1 97.5 159 GLU A C 1
ATOM 1206 O O . GLU A 1 159 ? 17.766 16.656 21.125 1 97.5 159 GLU A O 1
ATOM 1211 N N . SER A 1 160 ? 19.781 17.594 21.016 1 96.94 160 SER A N 1
ATOM 1212 C CA . SER A 1 160 ? 19.422 18.641 21.953 1 96.94 160 SER A CA 1
ATOM 1213 C C . SER A 1 160 ? 18.266 19.484 21.406 1 96.94 160 SER A C 1
ATOM 1215 O O . SER A 1 160 ? 17.328 19.797 22.141 1 96.94 160 SER A O 1
ATOM 1217 N N . HIS A 1 161 ? 18.375 19.875 20.156 1 97.38 161 HIS A N 1
ATOM 1218 C CA . HIS A 1 161 ? 17.328 20.672 19.531 1 97.38 161 HIS A CA 1
ATOM 1219 C C . HIS A 1 161 ? 16.047 19.875 19.375 1 97.38 161 HIS A C 1
ATOM 1221 O O . HIS A 1 161 ? 14.938 20.406 19.5 1 97.38 161 HIS A O 1
ATOM 1227 N N . TRP A 1 162 ? 16.203 18.578 19.109 1 97.38 162 TRP A N 1
ATOM 1228 C CA . TRP A 1 162 ? 15.062 17.672 19.062 1 97.38 162 TRP A CA 1
ATOM 1229 C C . TRP A 1 162 ? 14.336 17.625 20.391 1 97.38 162 TRP A C 1
ATOM 1231 O O . TRP A 1 162 ? 13.109 17.734 20.438 1 97.38 162 TRP A O 1
ATOM 1241 N N . LYS A 1 163 ? 15.078 17.531 21.391 1 97.5 163 LYS A N 1
ATOM 1242 C CA . LYS A 1 163 ? 14.508 17.484 22.734 1 97.5 163 LYS A CA 1
ATOM 1243 C C . LYS A 1 163 ? 13.781 18.781 23.078 1 97.5 163 LYS A C 1
ATOM 1245 O O . LYS A 1 163 ? 12.703 18.766 23.672 1 97.5 163 LYS A O 1
ATOM 1250 N N . LEU A 1 164 ? 14.367 19.891 22.703 1 97.88 164 LEU A N 1
ATOM 1251 C CA . LEU A 1 164 ? 13.742 21.188 22.953 1 97.88 164 LEU A CA 1
ATOM 1252 C C . LEU A 1 164 ? 12.406 21.297 22.219 1 97.88 164 LEU A C 1
ATOM 1254 O O . LEU A 1 164 ? 11.406 21.703 22.797 1 97.88 164 LEU A O 1
ATOM 1258 N N . ALA A 1 165 ? 12.414 20.938 20.938 1 98.25 165 ALA A N 1
ATOM 1259 C CA . ALA A 1 165 ? 11.203 21 20.141 1 98.25 165 ALA A CA 1
ATOM 1260 C C . ALA A 1 165 ? 10.086 20.156 20.75 1 98.25 165 ALA A C 1
ATOM 1262 O O . ALA A 1 165 ? 8.922 20.547 20.734 1 98.25 165 ALA A O 1
ATOM 1263 N N . CYS A 1 166 ? 10.461 18.984 21.281 1 98.25 166 CYS A N 1
ATOM 1264 C CA . CYS A 1 166 ? 9.5 18.094 21.891 1 98.25 166 CYS A CA 1
ATOM 1265 C C . CYS A 1 166 ? 8.984 18.656 23.219 1 98.25 166 CYS A C 1
ATOM 1267 O O . CYS A 1 166 ? 7.801 18.562 23.531 1 98.25 166 CYS A O 1
ATOM 1269 N N . GLU A 1 167 ? 9.852 19.281 23.891 1 98 167 GLU A N 1
ATOM 1270 C CA . GLU A 1 167 ? 9.523 19.797 25.219 1 98 167 GLU A CA 1
ATOM 1271 C C . GLU A 1 167 ? 8.547 20.969 25.125 1 98 167 GLU A C 1
ATOM 1273 O O . GLU A 1 167 ? 7.695 21.141 26 1 98 167 GLU A O 1
ATOM 1278 N N . VAL A 1 168 ? 8.664 21.766 24.141 1 98.44 168 VAL A N 1
ATOM 1279 C CA . VAL A 1 168 ? 7.859 22.984 24.094 1 98.44 168 VAL A CA 1
ATOM 1280 C C . VAL A 1 168 ? 6.5 22.672 23.469 1 98.44 168 VAL A C 1
ATOM 1282 O O . VAL A 1 168 ? 5.574 23.484 23.562 1 98.44 168 VAL A O 1
ATOM 1285 N N . ALA A 1 169 ? 6.301 21.484 22.891 1 98.62 169 ALA A N 1
ATOM 1286 C CA . ALA A 1 169 ? 5.059 21.156 22.188 1 98.62 169 ALA A CA 1
ATOM 1287 C C . ALA A 1 169 ? 3.859 21.266 23.125 1 98.62 169 ALA A C 1
ATOM 1289 O O . ALA A 1 169 ? 2.879 21.938 22.812 1 98.62 169 ALA A O 1
ATOM 1290 N N . PRO A 1 170 ? 3.895 20.641 24.344 1 98.69 170 PRO A N 1
ATOM 1291 C CA . PRO A 1 170 ? 2.752 20.781 25.25 1 98.69 170 PRO A CA 1
ATOM 1292 C C . PRO A 1 170 ? 2.539 22.219 25.719 1 98.69 170 PRO A C 1
ATOM 1294 O O . PRO A 1 170 ? 1.405 22.625 25.984 1 98.69 170 PRO A O 1
ATOM 1297 N N . ILE A 1 171 ? 3.598 23 25.812 1 98.75 171 ILE A N 1
ATOM 1298 C CA . ILE A 1 171 ? 3.48 24.391 26.234 1 98.75 171 ILE A CA 1
ATOM 1299 C C . ILE A 1 171 ? 2.748 25.188 25.172 1 98.75 171 ILE A C 1
ATOM 1301 O O . ILE A 1 171 ? 1.874 26 25.484 1 98.75 171 ILE A O 1
ATOM 1305 N N . PHE A 1 172 ? 3.096 24.938 23.953 1 98.69 172 PHE A N 1
ATOM 1306 C CA . PHE A 1 172 ? 2.4 25.594 22.844 1 98.69 172 PHE A CA 1
ATOM 1307 C C . PHE A 1 172 ? 0.933 25.172 22.812 1 98.69 172 PHE A C 1
ATOM 1309 O O . PHE A 1 172 ? 0.063 26 22.5 1 98.69 172 PHE A O 1
ATOM 1316 N N . ASN A 1 173 ? 0.653 23.891 23.094 1 98.69 173 ASN A N 1
ATOM 1317 C CA . ASN A 1 173 ? -0.732 23.438 23.172 1 98.69 173 ASN A CA 1
ATOM 1318 C C . ASN A 1 173 ? -1.54 24.266 24.156 1 98.69 173 ASN A C 1
ATOM 1320 O O . ASN A 1 173 ? -2.637 24.734 23.844 1 98.69 173 ASN A O 1
ATOM 1324 N N . GLU A 1 174 ? -0.973 24.422 25.281 1 98.44 174 GLU A N 1
ATOM 1325 C CA . GLU A 1 174 ? -1.628 25.188 26.344 1 98.44 174 GLU A CA 1
ATOM 1326 C C . GLU A 1 174 ? -1.773 26.656 25.953 1 98.44 174 GLU A C 1
ATOM 1328 O O . GLU A 1 174 ? -2.814 27.266 26.203 1 98.44 174 GLU A O 1
ATOM 1333 N N . LEU A 1 175 ? -0.765 27.172 25.391 1 98.69 175 LEU A N 1
ATOM 1334 C CA . LEU A 1 175 ? -0.796 28.562 24.953 1 98.69 175 LEU A CA 1
ATOM 1335 C C . LEU A 1 175 ? -1.955 28.797 23.984 1 98.69 175 LEU A C 1
ATOM 1337 O O . LEU A 1 175 ? -2.711 29.766 24.156 1 98.69 175 LEU A O 1
ATOM 1341 N N . ILE A 1 176 ? -2.123 27.922 23 1 98.5 176 ILE A N 1
ATOM 1342 C CA . ILE A 1 176 ? -3.178 28.078 22 1 98.5 176 ILE A CA 1
ATOM 1343 C C . ILE A 1 176 ? -4.543 28.016 22.688 1 98.5 176 ILE A C 1
ATOM 1345 O O . ILE A 1 176 ? -5.449 28.781 22.344 1 98.5 176 ILE A O 1
ATOM 1349 N N . ASP A 1 177 ? -4.672 27.094 23.609 1 98.31 177 ASP A N 1
ATOM 1350 C CA . ASP A 1 177 ? -5.941 26.984 24.328 1 98.31 177 ASP A CA 1
ATOM 1351 C C . ASP A 1 177 ? -6.262 28.266 25.078 1 98.31 177 ASP A C 1
ATOM 1353 O O . ASP A 1 177 ? -7.383 28.781 25 1 98.31 177 ASP A O 1
ATOM 1357 N N . ARG A 1 178 ? -5.312 28.859 25.75 1 98.06 178 ARG A N 1
ATOM 1358 C CA . ARG A 1 178 ? -5.516 30.062 26.547 1 98.06 178 ARG A CA 1
ATOM 1359 C C . ARG A 1 178 ? -5.797 31.266 25.641 1 98.06 178 ARG A C 1
ATOM 1361 O O . ARG A 1 178 ? -6.672 32.094 25.938 1 98.06 178 ARG A O 1
ATOM 1368 N N . VAL A 1 179 ? -5.047 31.359 24.609 1 98.5 179 VAL A N 1
ATOM 1369 C CA . VAL A 1 179 ? -5.246 32.438 23.656 1 98.5 179 VAL A CA 1
ATOM 1370 C C . VAL A 1 179 ? -6.652 32.375 23.062 1 98.5 179 VAL A C 1
ATOM 1372 O O . VAL A 1 179 ? -7.332 33.375 22.922 1 98.5 179 VAL A O 1
ATOM 1375 N N . SER A 1 180 ? -7.117 31.156 22.766 1 97.62 180 SER A N 1
ATOM 1376 C CA . SER A 1 180 ? -8.414 30.953 22.125 1 97.62 180 SER A CA 1
ATOM 1377 C C . SER A 1 180 ? -9.555 31.344 23.047 1 97.62 180 SER A C 1
ATOM 1379 O O . SER A 1 180 ? -10.656 31.656 22.578 1 97.62 180 SER A O 1
ATOM 1381 N N . LEU A 1 181 ? -9.312 31.406 24.328 1 96.44 181 LEU A N 1
ATOM 1382 C CA . LEU A 1 181 ? -10.344 31.734 25.312 1 96.44 181 LEU A CA 1
ATOM 1383 C C . LEU A 1 181 ? -10.508 33.25 25.453 1 96.44 181 LEU A C 1
ATOM 1385 O O . LEU A 1 181 ? -11.508 33.719 26 1 96.44 181 LEU A O 1
ATOM 1389 N N . ASP A 1 182 ? -9.523 33.969 25 1 97.44 182 ASP A N 1
ATOM 1390 C CA . ASP A 1 182 ? -9.578 35.406 25.062 1 97.44 182 ASP A CA 1
ATOM 1391 C C . ASP A 1 182 ? -10.156 36 23.781 1 97.44 182 ASP A C 1
ATOM 1393 O O . ASP A 1 182 ? -9.414 36.5 22.938 1 97.44 182 ASP A O 1
ATOM 1397 N N . GLY A 1 183 ? -11.438 35.969 23.703 1 96.88 183 GLY A N 1
ATOM 1398 C CA . GLY A 1 183 ? -12.125 36.438 22.5 1 96.88 183 GLY A CA 1
ATOM 1399 C C . GLY A 1 183 ? -11.82 37.875 22.172 1 96.88 183 GLY A C 1
ATOM 1400 O O . GLY A 1 183 ? -11.68 38.25 21 1 96.88 183 GLY A O 1
ATOM 1401 N N . LYS A 1 184 ? -11.75 38.688 23.156 1 96.94 184 LYS A N 1
ATOM 1402 C CA . LYS A 1 184 ? -11.453 40.094 22.938 1 96.94 184 LYS A CA 1
ATOM 1403 C C . LYS A 1 184 ? -10.07 40.281 22.328 1 96.94 184 LYS A C 1
ATOM 1405 O O . LYS A 1 184 ? -9.891 41.094 21.406 1 96.94 184 LYS A O 1
ATOM 1410 N N . PHE A 1 185 ? -9.102 39.594 22.875 1 97.5 185 PHE A N 1
ATOM 1411 C CA . PHE A 1 185 ? -7.75 39.688 22.328 1 97.5 185 PHE A CA 1
ATOM 1412 C C .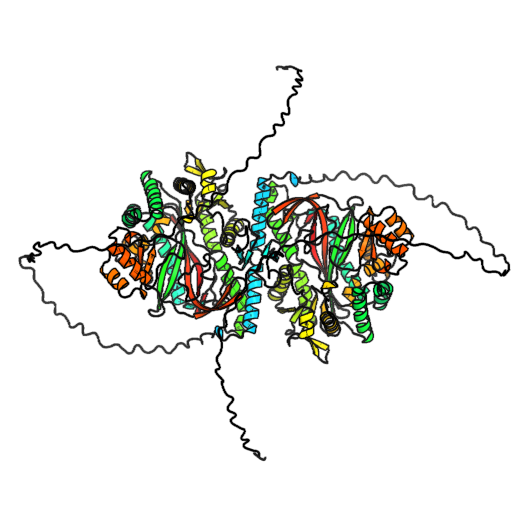 PHE A 1 185 ? -7.738 39.281 20.859 1 97.5 185 PHE A C 1
ATOM 1414 O O . PHE A 1 185 ? -7.109 39.969 20.047 1 97.5 185 PHE A O 1
ATOM 1421 N N . LEU A 1 186 ? -8.445 38.188 20.484 1 98 186 LEU A N 1
ATOM 1422 C CA . LEU A 1 186 ? -8.477 37.719 19.094 1 98 186 LEU A CA 1
ATOM 1423 C C . LEU A 1 186 ? -9.117 38.75 18.188 1 98 186 LEU A C 1
ATOM 1425 O O . LEU A 1 186 ? -8.562 39.094 17.141 1 98 186 LEU A O 1
ATOM 1429 N N . GLN A 1 187 ? -10.266 39.281 18.641 1 97.81 187 GLN A N 1
ATOM 1430 C CA . GLN A 1 187 ? -10.977 40.281 17.859 1 97.81 187 GLN A CA 1
ATOM 1431 C C . GLN A 1 187 ? -10.133 41.531 17.688 1 97.81 187 GLN A C 1
ATOM 1433 O O . GLN A 1 187 ? -10.039 42.062 16.578 1 97.81 187 GLN A O 1
ATOM 1438 N N . ASP A 1 188 ? -9.492 41.969 18.703 1 97.25 188 ASP A N 1
ATOM 1439 C CA . ASP A 1 188 ? -8.695 43.188 18.672 1 97.25 188 ASP A CA 1
ATOM 1440 C C . ASP A 1 188 ? -7.445 43 17.812 1 97.25 188 ASP A C 1
ATOM 1442 O O . ASP A 1 188 ? -7.129 43.844 16.984 1 97.25 188 ASP A O 1
ATOM 1446 N N . ALA A 1 189 ? -6.77 41.906 18.062 1 95.25 189 ALA A N 1
ATOM 1447 C CA . ALA A 1 189 ? -5.512 41.656 17.375 1 95.25 189 ALA A CA 1
ATOM 1448 C C . ALA A 1 189 ? -5.73 41.531 15.867 1 95.25 189 ALA A C 1
ATOM 1450 O O . ALA A 1 189 ? -4.871 41.906 15.07 1 95.25 189 ALA A O 1
ATOM 1451 N N . LEU A 1 190 ? -6.895 41.031 15.414 1 95.88 190 LEU A N 1
ATOM 1452 C CA . LEU A 1 190 ? -7.129 40.75 14.008 1 95.88 190 LEU A CA 1
ATOM 1453 C C . LEU A 1 190 ? -7.988 41.844 13.367 1 95.88 190 LEU A C 1
ATOM 1455 O O . LEU A 1 190 ? -8.422 41.688 12.219 1 95.88 190 LEU A O 1
ATOM 1459 N N . SER A 1 191 ? -8.25 42.906 14.086 1 95.25 191 SER A N 1
ATOM 1460 C CA . SER A 1 191 ? -9.18 43.938 13.648 1 95.25 191 SER A CA 1
ATOM 1461 C C . SER A 1 191 ? -8.719 44.562 12.336 1 95.25 191 SER A C 1
ATOM 1463 O O . SER A 1 191 ? -9.531 44.812 11.445 1 95.25 191 SER A O 1
ATOM 1465 N N . ARG A 1 192 ? -7.441 44.844 12.227 1 91.56 192 ARG A N 1
ATOM 1466 C CA . ARG A 1 192 ? -6.934 45.438 10.992 1 91.56 192 ARG A CA 1
ATOM 1467 C C . ARG A 1 192 ? -6.922 44.438 9.859 1 91.56 192 ARG A C 1
ATOM 1469 O O . ARG A 1 192 ? -7.223 44.75 8.711 1 91.56 192 ARG A O 1
ATOM 1476 N N . THR A 1 193 ? -6.508 43.219 10.18 1 91.38 193 THR A N 1
ATOM 1477 C CA . THR A 1 193 ? -6.512 42.156 9.188 1 91.38 193 THR A CA 1
ATOM 1478 C C . THR A 1 193 ? -7.918 41.938 8.625 1 91.38 193 THR A C 1
ATOM 1480 O O . THR A 1 193 ? -8.078 41.688 7.434 1 91.38 193 THR A O 1
ATOM 1483 N N . LYS A 1 194 ? -8.898 42.031 9.438 1 94.06 194 LYS A N 1
ATOM 1484 C CA . LYS A 1 194 ? -10.297 41.844 9.055 1 94.06 194 LYS A CA 1
ATOM 1485 C C . LYS A 1 194 ? -10.68 42.781 7.914 1 94.06 194 LYS A C 1
ATOM 1487 O O . LYS A 1 194 ? -11.469 42.406 7.039 1 94.06 194 LYS A O 1
ATOM 1492 N N . LYS A 1 195 ? -10.102 43.844 7.82 1 91.31 195 LYS A N 1
ATOM 1493 C CA . LYS A 1 195 ? -10.484 44.875 6.871 1 91.31 195 LYS A CA 1
ATOM 1494 C C . LYS A 1 195 ? -9.883 44.625 5.492 1 91.31 195 LYS A C 1
ATOM 1496 O O . LYS A 1 195 ? -10.398 45.094 4.48 1 91.31 195 LYS A O 1
ATOM 1501 N N . VAL A 1 196 ? -8.883 43.875 5.453 1 89.31 196 VAL A N 1
ATOM 1502 C CA . VAL A 1 196 ? -8.133 43.844 4.203 1 89.31 196 VAL A CA 1
ATOM 1503 C C . VAL A 1 196 ? -8.062 42.406 3.672 1 89.31 196 VAL A C 1
ATOM 1505 O O . VAL A 1 196 ? -7.773 42.188 2.494 1 89.31 196 VAL A O 1
ATOM 1508 N N . ASP A 1 197 ? -8.25 41.438 4.469 1 91 197 ASP A N 1
ATOM 1509 C CA . ASP A 1 197 ? -8.242 40.031 4.066 1 91 197 ASP A CA 1
ATOM 1510 C C . ASP A 1 197 ? -9.641 39.438 4.172 1 91 197 ASP A C 1
ATOM 1512 O O . ASP A 1 197 ? -10.086 39.062 5.262 1 91 197 ASP A O 1
ATOM 1516 N N . ALA A 1 198 ? -10.258 39.188 3.062 1 92.44 198 ALA A N 1
ATOM 1517 C CA . ALA A 1 198 ? -11.656 38.75 3.02 1 92.44 198 ALA A CA 1
ATOM 1518 C C . ALA A 1 198 ? -11.844 37.406 3.691 1 92.44 198 ALA A C 1
ATOM 1520 O O . ALA A 1 198 ? -12.867 37.156 4.332 1 92.44 198 ALA A O 1
ATOM 1521 N N . PHE A 1 199 ? -10.992 36.531 3.486 1 94.44 199 PHE A N 1
ATOM 1522 C CA . PHE A 1 199 ? -11.086 35.188 4.074 1 94.44 199 PHE A CA 1
ATOM 1523 C C . PHE A 1 199 ? -11.055 35.25 5.598 1 94.44 199 PHE A C 1
ATOM 1525 O O . PHE A 1 199 ? -11.945 34.75 6.266 1 94.44 199 PHE A O 1
ATOM 1532 N N . THR A 1 200 ? -9.992 35.875 6.133 1 94.69 200 THR A N 1
ATOM 1533 C CA . THR A 1 200 ? -9.859 36.031 7.578 1 94.69 200 THR A CA 1
ATOM 1534 C C . THR A 1 200 ? -11.039 36.812 8.148 1 94.69 200 THR A C 1
ATOM 1536 O O . THR A 1 200 ? -11.484 36.562 9.266 1 94.69 200 THR A O 1
ATOM 1539 N N . SER A 1 201 ? -11.461 37.812 7.367 1 96.31 201 SER A N 1
ATOM 1540 C CA . SER A 1 201 ? -12.602 38.594 7.793 1 96.31 201 SER A CA 1
ATOM 1541 C C . SER A 1 201 ? -13.82 37.719 8.07 1 96.31 201 SER A C 1
ATOM 1543 O O . SER A 1 201 ? -14.5 37.875 9.086 1 96.31 201 SER A O 1
ATOM 1545 N N . ARG A 1 202 ? -14.07 36.812 7.184 1 97.31 202 ARG A N 1
ATOM 1546 C CA . ARG A 1 202 ? -15.219 35.938 7.332 1 97.31 202 ARG A CA 1
ATOM 1547 C C . ARG A 1 202 ? -15.055 35.031 8.539 1 97.31 202 ARG A C 1
ATOM 1549 O O . ARG A 1 202 ? -16.031 34.688 9.219 1 97.31 202 ARG A O 1
ATOM 1556 N N . LEU A 1 203 ? -13.875 34.531 8.805 1 97.56 203 LEU A N 1
ATOM 1557 C CA . LEU A 1 203 ? -13.609 33.719 9.984 1 97.56 203 LEU A CA 1
ATOM 1558 C C . LEU A 1 203 ? -13.867 34.5 11.258 1 97.56 203 LEU A C 1
ATOM 1560 O O . LEU A 1 203 ? -14.469 34 12.203 1 97.56 203 LEU A O 1
ATOM 1564 N N . ILE A 1 204 ? -13.398 35.75 11.281 1 97.75 204 ILE A N 1
ATOM 1565 C CA . ILE A 1 204 ? -13.578 36.625 12.43 1 97.75 204 ILE A CA 1
ATOM 1566 C C . ILE A 1 204 ? -15.062 36.875 12.664 1 97.75 204 ILE A C 1
ATOM 1568 O O . ILE A 1 204 ? -15.516 36.938 13.805 1 97.75 204 ILE A O 1
ATOM 1572 N N . ASP A 1 205 ? -15.742 37.031 11.57 1 98.25 205 ASP A N 1
ATOM 1573 C CA . ASP A 1 205 ? -17.188 37.219 11.672 1 98.25 205 ASP A CA 1
ATOM 1574 C C . ASP A 1 205 ? -17.859 36.031 12.312 1 98.25 205 ASP A C 1
ATOM 1576 O O . ASP A 1 205 ? -18.781 36.188 13.117 1 98.25 205 ASP A O 1
ATOM 1580 N N . ILE A 1 206 ? -17.547 34.844 11.938 1 98.38 206 ILE A N 1
ATOM 1581 C CA . ILE A 1 206 ? -18.094 33.625 12.531 1 98.38 206 ILE A CA 1
ATOM 1582 C C . ILE A 1 206 ? -17.781 33.594 14.023 1 98.38 206 ILE A C 1
ATOM 1584 O O . ILE A 1 206 ? -18.641 33.25 14.836 1 98.38 206 ILE A O 1
ATOM 1588 N N . HIS A 1 207 ? -16.562 33.938 14.344 1 98.19 207 HIS A N 1
ATOM 1589 C CA . HIS A 1 207 ? -16.172 34 15.75 1 98.19 207 HIS A CA 1
ATOM 1590 C C . HIS A 1 207 ? -17.016 35 16.531 1 98.19 207 HIS A C 1
ATOM 1592 O O . HIS A 1 207 ? -17.469 34.719 17.641 1 98.19 207 HIS A O 1
ATOM 1598 N N . SER A 1 208 ? -17.188 36.156 15.977 1 97.94 208 SER A N 1
ATOM 1599 C CA . SER A 1 208 ? -18.016 37.188 16.594 1 97.94 208 SER A CA 1
ATOM 1600 C C . SER A 1 208 ? -19.438 36.688 16.812 1 97.94 208 SER A C 1
ATOM 1602 O O . SER A 1 208 ? -20.047 36.969 17.859 1 97.94 208 SER A O 1
ATOM 1604 N N . LYS A 1 209 ? -19.922 36.062 15.844 1 97.75 209 LYS A N 1
ATOM 1605 C CA . LYS A 1 209 ? -21.266 35.469 15.953 1 97.75 209 LYS A CA 1
ATOM 1606 C C . LYS A 1 209 ? -21.344 34.5 17.109 1 97.75 209 LYS A C 1
ATOM 1608 O O . LYS A 1 209 ? -22.344 34.469 17.844 1 97.75 209 LYS A O 1
ATOM 1613 N N . MET A 1 210 ? -20.391 33.656 17.266 1 97.31 210 MET A N 1
ATOM 1614 C CA . MET A 1 210 ? -20.359 32.719 18.375 1 97.31 210 MET A CA 1
ATOM 1615 C C . MET A 1 210 ? -20.312 33.406 19.719 1 97.31 210 MET A C 1
ATOM 1617 O O . MET A 1 210 ? -20.922 32.969 20.688 1 97.31 210 MET A O 1
ATOM 1621 N N . LEU A 1 211 ? -19.516 34.5 19.812 1 96.31 211 LEU A N 1
ATOM 1622 C CA . LEU A 1 211 ? -19.453 35.312 21.047 1 96.31 211 LEU A CA 1
ATOM 1623 C C . LEU A 1 211 ? -20.812 35.906 21.375 1 96.31 211 LEU A C 1
ATOM 1625 O O . LEU A 1 211 ? -21.234 35.906 22.531 1 96.31 211 LEU A O 1
ATOM 1629 N N . GLU A 1 212 ? -21.438 36.375 20.391 1 95.88 212 GLU A N 1
ATOM 1630 C CA . GLU A 1 212 ? -22.719 37.031 20.562 1 95.88 212 GLU A CA 1
ATOM 1631 C C . GLU A 1 212 ? -23.766 36.094 21.125 1 95.88 212 GLU A C 1
ATOM 1633 O O . GLU A 1 212 ? -24.578 36.469 21.969 1 95.88 212 GLU A O 1
ATOM 1638 N N . ILE A 1 213 ? -23.766 34.875 20.672 1 94.25 213 ILE A N 1
ATOM 1639 C CA . ILE A 1 213 ? -24.781 33.938 21.125 1 94.25 213 ILE A CA 1
ATOM 1640 C C . ILE A 1 213 ? -24.297 33.188 22.359 1 94.25 213 ILE A C 1
ATOM 1642 O O . ILE A 1 213 ? -24.906 32.219 22.797 1 94.25 213 ILE A O 1
ATOM 1646 N N . ASN A 1 214 ? -23.141 33.594 22.922 1 92.38 214 ASN A N 1
ATOM 1647 C CA . ASN A 1 214 ? -22.531 33.031 24.125 1 92.38 214 ASN A CA 1
ATOM 1648 C C . ASN A 1 214 ? -22.344 31.531 23.984 1 92.38 214 ASN A C 1
ATOM 1650 O O . ASN A 1 214 ? -22.734 30.766 24.859 1 92.38 214 ASN A O 1
ATOM 1654 N N . LYS A 1 215 ? -21.844 31.172 22.828 1 89.25 215 LYS A N 1
ATOM 1655 C CA . LYS A 1 215 ? -21.547 29.766 22.578 1 89.25 215 LYS A CA 1
ATOM 1656 C C . LYS A 1 215 ? -20.422 29.266 23.469 1 89.25 215 LYS A C 1
ATOM 1658 O O . LYS A 1 215 ? -19.344 29.875 23.516 1 89.25 215 LYS A O 1
ATOM 1663 N N . SER A 1 216 ? -20.75 28.297 24.234 1 82.31 216 SER A N 1
ATOM 1664 C CA . SER A 1 216 ? -19.719 27.703 25.078 1 82.31 216 SER A CA 1
ATOM 1665 C C . SER A 1 216 ? -19.266 26.359 24.547 1 82.31 216 SER A C 1
ATOM 1667 O O . SER A 1 216 ? -20.078 25.547 24.109 1 82.31 216 SER A O 1
ATOM 1669 N N . GLU A 1 217 ? -18.016 26.172 24.422 1 89.88 217 GLU A N 1
ATOM 1670 C CA . GLU A 1 217 ? -17.422 24.875 24.062 1 89.88 217 GLU A CA 1
ATOM 1671 C C . GLU A 1 217 ? -16.797 24.203 25.281 1 89.88 217 GLU A C 1
ATOM 1673 O O . GLU A 1 217 ? -15.633 24.469 25.625 1 89.88 217 GLU A O 1
ATOM 1678 N N . GLU A 1 218 ? -17.484 23.266 25.859 1 93.31 218 GLU A N 1
ATOM 1679 C CA . GLU A 1 218 ? -17 22.625 27.062 1 93.31 218 GLU A CA 1
ATOM 1680 C C . GLU A 1 218 ? -15.836 21.688 26.75 1 93.31 218 GLU A C 1
ATOM 1682 O O . GLU A 1 218 ? -14.852 21.641 27.5 1 93.31 218 GLU A O 1
ATOM 1687 N N . ILE A 1 219 ? -16.016 20.906 25.719 1 98.31 219 ILE A N 1
ATOM 1688 C CA . ILE A 1 219 ? -14.945 20.031 25.266 1 98.31 219 ILE A CA 1
ATOM 1689 C C . ILE A 1 219 ? -14.141 20.719 24.172 1 98.31 219 ILE A C 1
ATOM 1691 O O . ILE A 1 219 ? -14.703 21.125 23.141 1 98.31 219 ILE A O 1
ATOM 1695 N N . ARG A 1 220 ? -12.852 20.891 24.375 1 98.38 220 ARG A N 1
ATOM 1696 C CA . ARG A 1 220 ? -11.992 21.578 23.422 1 98.38 220 ARG A CA 1
ATOM 1697 C C . ARG A 1 220 ? -10.852 20.672 22.969 1 98.38 220 ARG A C 1
ATOM 1699 O O . ARG A 1 220 ? -10.133 20.094 23.797 1 98.38 220 ARG A O 1
ATOM 1706 N N . LEU A 1 221 ? -10.711 20.484 21.688 1 98.88 221 LEU A N 1
ATOM 1707 C CA . LEU A 1 221 ? -9.711 19.609 21.109 1 98.88 221 LEU A CA 1
ATOM 1708 C C . LEU A 1 221 ? -8.82 20.375 20.125 1 98.88 221 LEU A C 1
ATOM 1710 O O . LEU A 1 221 ? -9.312 21.078 19.25 1 98.88 221 LEU A O 1
ATOM 1714 N N . GLY A 1 222 ? -7.5 20.297 20.359 1 98.75 222 GLY A N 1
ATOM 1715 C CA . GLY A 1 222 ? -6.52 20.844 19.422 1 98.75 222 GLY A CA 1
ATOM 1716 C C . GLY A 1 222 ? -5.508 19.812 18.953 1 98.75 222 GLY A C 1
ATOM 1717 O O . GLY A 1 222 ? -4.926 19.094 19.766 1 98.75 222 GLY A O 1
ATOM 1718 N N . LEU A 1 223 ? -5.355 19.688 17.672 1 98.81 223 LEU A N 1
ATOM 1719 C CA . LEU A 1 223 ? -4.285 18.938 17.016 1 98.81 223 LEU A CA 1
ATOM 1720 C C . LEU A 1 223 ? -3.377 19.875 16.219 1 98.81 223 LEU A C 1
ATOM 1722 O O . LEU A 1 223 ? -3.738 20.328 15.133 1 98.81 223 LEU A O 1
ATOM 1726 N N . HIS A 1 224 ? -2.229 20.078 16.781 1 98.62 224 HIS A N 1
ATOM 1727 C CA . HIS A 1 224 ? -1.365 21.156 16.312 1 98.62 224 HIS A CA 1
ATOM 1728 C C . HIS A 1 224 ? -0.064 20.609 15.727 1 98.62 224 HIS A C 1
ATOM 1730 O O . HIS A 1 224 ? 0.261 19.438 15.922 1 98.62 224 HIS A O 1
ATOM 1736 N N . ARG A 1 225 ? 0.59 21.422 14.969 1 98.5 225 ARG A N 1
ATOM 1737 C CA . ARG A 1 225 ? 1.958 21.172 14.539 1 98.5 225 ARG A CA 1
ATOM 1738 C C . ARG A 1 225 ? 2.799 22.438 14.578 1 98.5 225 ARG A C 1
ATOM 1740 O O . ARG A 1 225 ? 2.426 23.453 13.992 1 98.5 225 ARG A O 1
ATOM 1747 N N . SER A 1 226 ? 3.869 22.391 15.266 1 98.44 226 SER A N 1
ATOM 1748 C CA . SER A 1 226 ? 4.824 23.484 15.312 1 98.44 226 SER A CA 1
ATOM 1749 C C . SER A 1 226 ? 6.027 23.219 14.414 1 98.44 226 SER A C 1
ATOM 1751 O O . SER A 1 226 ? 6.73 22.234 14.594 1 98.44 226 SER A O 1
ATOM 1753 N N . ASP A 1 227 ? 6.25 24.109 13.484 1 96.81 227 ASP A N 1
ATOM 1754 C CA . ASP A 1 227 ? 7.309 23.922 12.5 1 96.81 227 ASP A CA 1
ATOM 1755 C C . ASP A 1 227 ? 8.539 24.75 12.852 1 96.81 227 ASP A C 1
ATOM 1757 O O . ASP A 1 227 ? 8.422 25.906 13.281 1 96.81 227 ASP A O 1
ATOM 1761 N N . TYR A 1 228 ? 9.742 24.141 12.633 1 97.81 228 TYR A N 1
ATOM 1762 C CA . TYR A 1 228 ? 11 24.766 13.016 1 97.81 228 TYR A CA 1
ATOM 1763 C C . TYR A 1 228 ? 12.047 24.609 11.914 1 97.81 228 TYR A C 1
ATOM 1765 O O . TYR A 1 228 ? 11.969 23.688 11.102 1 97.81 228 TYR A O 1
ATOM 1773 N N . MET A 1 229 ? 12.938 25.484 11.961 1 96.44 229 MET A N 1
ATOM 1774 C CA . MET A 1 229 ? 14.203 25.328 11.25 1 96.44 229 MET A CA 1
ATOM 1775 C C . MET A 1 229 ? 15.383 25.609 12.18 1 96.44 229 MET A C 1
ATOM 1777 O O . MET A 1 229 ? 15.281 26.438 13.086 1 96.44 229 MET A O 1
ATOM 1781 N N . LEU A 1 230 ? 16.391 24.844 11.93 1 96.38 230 LEU A N 1
ATOM 1782 C CA . LEU A 1 230 ? 17.641 25.094 12.641 1 96.38 230 LEU A CA 1
ATOM 1783 C C . LEU A 1 230 ? 18.516 26.078 11.859 1 96.38 230 LEU A C 1
ATOM 1785 O O . LEU A 1 230 ? 19.062 25.734 10.812 1 96.38 230 LEU A O 1
ATOM 1789 N N . ASP A 1 231 ? 18.672 27.234 12.422 1 95.5 231 ASP A N 1
ATOM 1790 C CA . ASP A 1 231 ? 19.453 28.266 11.75 1 95.5 231 ASP A CA 1
ATOM 1791 C C . ASP A 1 231 ? 20.953 27.938 11.781 1 95.5 231 ASP A C 1
ATOM 1793 O O . ASP A 1 231 ? 21.5 27.625 12.844 1 95.5 231 ASP A O 1
ATOM 1797 N N . GLU A 1 232 ? 21.562 28.047 10.695 1 93.75 232 GLU A N 1
ATOM 1798 C CA . GLU A 1 232 ? 22.953 27.609 10.57 1 93.75 232 GLU A CA 1
ATOM 1799 C C . GLU A 1 232 ? 23.891 28.562 11.312 1 93.75 232 GLU A C 1
ATOM 1801 O O . GLU A 1 232 ? 24.875 28.125 11.906 1 93.75 232 GLU A O 1
ATOM 1806 N N . GLN A 1 233 ? 23.656 29.797 11.258 1 91.38 233 GLN A N 1
ATOM 1807 C CA . GLN A 1 233 ? 24.578 30.781 11.805 1 91.38 233 GLN A CA 1
ATOM 1808 C C . GLN A 1 233 ? 24.422 30.891 13.32 1 91.38 233 GLN A C 1
ATOM 1810 O O . GLN A 1 233 ? 25.422 30.844 14.055 1 91.38 233 GLN A O 1
ATOM 1815 N N . THR A 1 234 ? 23.219 31.031 13.766 1 92.44 234 THR A N 1
ATOM 1816 C CA . THR A 1 234 ? 22.984 31.25 15.188 1 92.44 234 THR A CA 1
ATOM 1817 C C . THR A 1 234 ? 22.891 29.922 15.93 1 92.44 234 THR A C 1
ATOM 1819 O O . THR A 1 234 ? 22.984 29.891 17.156 1 92.44 234 THR A O 1
ATOM 1822 N N . LYS A 1 235 ? 22.625 28.812 15.242 1 94.38 235 LYS A N 1
ATOM 1823 C CA . LYS A 1 235 ? 22.438 27.469 15.789 1 94.38 235 LYS A CA 1
ATOM 1824 C C . LYS A 1 235 ? 21.203 27.406 16.672 1 94.38 235 LYS A C 1
ATOM 1826 O O . LYS A 1 235 ? 21.094 26.547 17.547 1 94.38 235 LYS A O 1
ATOM 1831 N N . LEU A 1 236 ? 20.344 28.391 16.516 1 95.69 236 LEU A N 1
ATOM 1832 C CA . LEU A 1 236 ? 19.078 28.391 17.266 1 95.69 236 LEU A CA 1
ATOM 1833 C C . LEU A 1 236 ? 17.984 27.656 16.5 1 95.69 236 LEU A C 1
ATOM 1835 O O . LEU A 1 236 ? 17.938 27.719 15.266 1 95.69 236 LEU A O 1
ATOM 1839 N N . LEU A 1 237 ? 17.188 26.891 17.266 1 97.75 237 LEU A N 1
ATOM 1840 C CA . LEU A 1 237 ? 15.977 26.312 16.703 1 97.75 237 LEU A CA 1
ATOM 1841 C C . LEU A 1 237 ? 14.859 27.344 16.625 1 97.75 237 LEU A C 1
ATOM 1843 O O . LEU A 1 237 ? 14.242 27.688 17.641 1 97.75 237 LEU A O 1
ATOM 1847 N N . LEU A 1 238 ? 14.586 27.812 15.43 1 97.69 238 LEU A N 1
ATOM 1848 C CA . LEU A 1 238 ? 13.648 28.922 15.273 1 97.69 238 LEU A CA 1
ATOM 1849 C C . LEU A 1 238 ? 12.32 28.438 14.703 1 97.69 238 LEU A C 1
ATOM 1851 O O . LEU A 1 238 ? 12.297 27.641 13.766 1 97.69 238 LEU A O 1
ATOM 1855 N N . GLN A 1 239 ? 11.266 28.875 15.266 1 97.25 239 GLN A N 1
ATOM 1856 C CA . GLN A 1 239 ? 9.914 28.469 14.875 1 97.25 239 GLN A CA 1
ATOM 1857 C C . GLN A 1 239 ? 9.445 29.266 13.648 1 97.25 239 GLN A C 1
ATOM 1859 O O . GLN A 1 239 ? 9.523 30.484 13.625 1 97.25 239 GLN A O 1
ATOM 1864 N N . ILE A 1 240 ? 8.984 28.516 12.68 1 92.94 240 ILE A N 1
ATOM 1865 C CA . ILE A 1 240 ? 8.453 29.094 11.445 1 92.94 240 ILE A CA 1
ATOM 1866 C C . ILE A 1 240 ? 6.988 29.484 11.648 1 92.94 240 ILE A C 1
ATOM 1868 O O . ILE A 1 240 ? 6.555 30.547 11.219 1 92.94 240 ILE A O 1
ATOM 1872 N N . GLU A 1 241 ? 6.273 28.547 12.203 1 93.94 241 GLU A N 1
ATOM 1873 C CA . GLU A 1 241 ? 4.84 28.75 12.391 1 93.94 241 GLU A CA 1
ATOM 1874 C C . GLU A 1 241 ? 4.234 27.625 13.234 1 93.94 241 GLU A C 1
ATOM 1876 O O . GLU A 1 241 ? 4.844 26.578 13.398 1 93.94 241 GLU A O 1
ATOM 1881 N N . LEU A 1 242 ? 3.145 27.984 13.812 1 96.81 242 LEU A N 1
ATOM 1882 C CA . LEU A 1 242 ? 2.303 27 14.484 1 96.81 242 LEU A CA 1
ATOM 1883 C C . LEU A 1 242 ? 1.005 26.781 13.719 1 96.81 242 LEU A C 1
ATOM 1885 O O . LEU A 1 242 ? 0.262 27.719 13.453 1 96.81 242 LEU A O 1
ATOM 1889 N N . ASN A 1 243 ? 0.748 25.5 13.328 1 96.12 243 ASN A N 1
ATOM 1890 C CA . ASN A 1 243 ? -0.459 25.141 12.594 1 96.12 243 ASN A CA 1
ATOM 1891 C C . ASN A 1 243 ? -1.531 24.578 13.523 1 96.12 243 ASN A C 1
ATOM 1893 O O . ASN A 1 243 ? -1.293 23.594 14.234 1 96.12 243 ASN A O 1
ATOM 1897 N N . THR A 1 244 ? -2.707 25.172 13.469 1 98.06 244 THR A N 1
ATOM 1898 C CA . THR A 1 244 ? -3.785 24.719 14.344 1 98.06 244 THR A CA 1
ATOM 1899 C C . THR A 1 244 ? -4.891 24.047 13.531 1 98.06 244 THR A C 1
ATOM 1901 O O . THR A 1 244 ? -5.848 23.516 14.102 1 98.06 244 THR A O 1
ATOM 1904 N N . ILE A 1 245 ? -4.793 24.094 12.234 1 97.56 245 ILE A N 1
ATOM 1905 C CA . ILE A 1 245 ? -5.793 23.484 11.375 1 97.56 245 ILE A CA 1
ATOM 1906 C C . ILE A 1 245 ? -5.102 22.641 10.297 1 97.56 245 ILE A C 1
ATOM 1908 O O . ILE A 1 245 ? -4.07 23.062 9.758 1 97.56 245 ILE A O 1
ATOM 1912 N N . SER A 1 246 ? -5.641 21.469 10.062 1 95.94 246 SER A N 1
ATOM 1913 C CA . SER A 1 246 ? -5.203 20.609 8.977 1 95.94 246 SER A CA 1
ATOM 1914 C C . SER A 1 246 ? -3.711 20.312 9.07 1 95.94 246 SER A C 1
ATOM 1916 O O . SER A 1 246 ? -2.969 20.516 8.109 1 95.94 246 SER A O 1
ATOM 1918 N N . SER A 1 247 ? -3.262 20 10.273 1 95.94 247 SER A N 1
ATOM 1919 C CA . SER A 1 247 ? -1.888 19.531 10.43 1 95.94 247 SER A CA 1
ATOM 1920 C C . SER A 1 247 ? -1.673 18.188 9.734 1 95.94 247 SER A C 1
ATOM 1922 O O . SER A 1 247 ? -1.845 17.125 10.344 1 95.94 247 SER A O 1
ATOM 1924 N N . SER A 1 248 ? -1.121 18.234 8.578 1 94.5 248 SER A N 1
ATOM 1925 C CA . SER A 1 248 ? -1.111 17.078 7.684 1 94.5 248 SER A CA 1
ATOM 1926 C C . SER A 1 248 ? 0.051 16.141 8 1 94.5 248 SER A C 1
ATOM 1928 O O . SER A 1 248 ? 0.986 16.516 8.703 1 94.5 248 SER A O 1
ATOM 1930 N N . PHE A 1 249 ? -0.06 14.844 7.617 1 97.38 249 PHE A N 1
ATOM 1931 C CA . PHE A 1 249 ? 0.959 13.812 7.441 1 97.38 249 PHE A CA 1
ATOM 1932 C C . PHE A 1 249 ? 1.236 13.094 8.758 1 97.38 249 PHE A C 1
ATOM 1934 O O . PHE A 1 249 ? 2.291 12.484 8.922 1 97.38 249 PHE A O 1
ATOM 1941 N N . PRO A 1 250 ? 0.38 13.211 9.758 1 98 250 PRO A N 1
ATOM 1942 C CA . PRO A 1 250 ? 0.642 12.344 10.906 1 98 250 PRO A CA 1
ATOM 1943 C C . PRO A 1 250 ? 0.708 10.867 10.523 1 98 250 PRO A C 1
ATOM 1945 O O . PRO A 1 250 ? 1.358 10.078 11.211 1 98 250 PRO A O 1
ATOM 1948 N N . GLY A 1 251 ? 0.009 10.484 9.484 1 98.25 251 GLY A N 1
ATOM 1949 C CA . GLY A 1 251 ? 0.032 9.109 9.016 1 98.25 251 GLY A CA 1
ATOM 1950 C C . GLY A 1 251 ? 1.297 8.758 8.258 1 98.25 251 GLY A C 1
ATOM 1951 O O . GLY A 1 251 ? 2.074 7.902 8.688 1 98.25 251 GLY A O 1
ATOM 1952 N N . LEU A 1 252 ? 1.588 9.461 7.191 1 98.56 252 LEU A N 1
ATOM 1953 C CA . LEU A 1 252 ? 2.674 9.133 6.277 1 98.56 252 LEU A CA 1
ATOM 1954 C C . LEU A 1 252 ? 4.031 9.398 6.922 1 98.56 252 LEU A C 1
ATOM 1956 O O . LEU A 1 252 ? 5.023 8.758 6.582 1 98.56 252 LEU A O 1
ATOM 1960 N N . SER A 1 253 ? 4.078 10.344 7.863 1 98.44 253 SER A N 1
ATOM 1961 C CA . SER A 1 253 ? 5.352 10.609 8.523 1 98.44 253 SER A CA 1
ATOM 1962 C C . SER A 1 253 ? 5.828 9.406 9.32 1 98.44 253 SER A C 1
ATOM 1964 O O . SER A 1 253 ? 7.031 9.141 9.398 1 98.44 253 SER A O 1
ATOM 1966 N N . CYS A 1 254 ? 4.891 8.648 9.914 1 98.62 254 CYS A N 1
ATOM 1967 C CA . CYS A 1 254 ? 5.242 7.418 10.602 1 98.62 254 CYS A CA 1
ATOM 1968 C C . CYS A 1 254 ? 5.855 6.406 9.641 1 98.62 254 CYS A C 1
ATOM 1970 O O . CYS A 1 254 ? 6.852 5.758 9.969 1 98.62 254 CYS A O 1
ATOM 1972 N N . LEU A 1 255 ? 5.285 6.34 8.516 1 98.62 255 LEU A N 1
ATOM 1973 C CA . LEU A 1 255 ? 5.723 5.359 7.531 1 98.62 255 LEU A CA 1
ATOM 1974 C C . LEU A 1 255 ? 7.117 5.695 7.008 1 98.62 255 LEU A C 1
ATOM 1976 O O . LEU A 1 255 ? 7.922 4.801 6.754 1 98.62 255 LEU A O 1
ATOM 1980 N N . VAL A 1 256 ? 7.387 6.953 6.809 1 98.56 256 VAL A N 1
ATOM 1981 C CA . VAL A 1 256 ? 8.703 7.332 6.309 1 98.56 256 VAL A CA 1
ATOM 1982 C C . VAL A 1 256 ? 9.773 6.973 7.344 1 98.56 256 VAL A C 1
ATOM 1984 O O . VAL A 1 256 ? 10.875 6.543 6.984 1 98.56 256 VAL A O 1
ATOM 1987 N N . SER A 1 257 ? 9.477 7.207 8.609 1 98.62 257 SER A N 1
ATOM 1988 C CA . SER A 1 257 ? 10.398 6.789 9.656 1 98.62 257 SER A CA 1
ATOM 1989 C C . SER A 1 257 ? 10.648 5.285 9.609 1 98.62 257 SER A C 1
ATOM 1991 O O . SER A 1 257 ? 11.789 4.836 9.734 1 98.62 257 SER A O 1
ATOM 1993 N N . ASP A 1 258 ? 9.602 4.531 9.422 1 98.44 258 ASP A N 1
ATOM 1994 C CA . ASP A 1 258 ? 9.727 3.082 9.328 1 98.44 258 ASP A CA 1
ATOM 1995 C C . ASP A 1 258 ? 10.508 2.676 8.078 1 98.44 258 ASP A C 1
ATOM 1997 O O . ASP A 1 258 ? 11.281 1.714 8.109 1 98.44 258 ASP A O 1
ATOM 2001 N N . LEU A 1 259 ? 10.242 3.352 6.996 1 98.69 259 LEU A N 1
ATOM 2002 C CA . LEU A 1 259 ? 10.984 3.107 5.766 1 98.69 259 LEU A CA 1
ATOM 2003 C C . LEU A 1 259 ? 12.484 3.291 5.992 1 98.69 259 LEU A C 1
ATOM 2005 O O . LEU A 1 259 ? 13.281 2.43 5.617 1 98.69 259 LEU A O 1
ATOM 2009 N N . HIS A 1 260 ? 12.859 4.402 6.594 1 98.81 260 HIS A N 1
ATOM 2010 C CA . HIS A 1 260 ? 14.266 4.699 6.836 1 98.81 260 HIS A CA 1
ATOM 2011 C C . HIS A 1 260 ? 14.891 3.672 7.777 1 98.81 260 HIS A C 1
ATOM 2013 O O . HIS A 1 260 ? 16.031 3.25 7.57 1 98.81 260 HIS A O 1
ATOM 2019 N N . ARG A 1 261 ? 14.18 3.32 8.789 1 98.44 261 ARG A N 1
ATOM 2020 C CA . ARG A 1 261 ? 14.68 2.285 9.688 1 98.44 261 ARG A CA 1
ATOM 2021 C C . ARG A 1 261 ? 14.898 0.973 8.945 1 98.44 261 ARG A C 1
ATOM 2023 O O . ARG A 1 261 ? 15.891 0.282 9.172 1 98.44 261 ARG A O 1
ATOM 2030 N N . SER A 1 262 ? 13.953 0.632 8.094 1 97.62 262 SER A N 1
ATOM 2031 C CA . SER A 1 262 ? 14.078 -0.581 7.293 1 97.62 262 SER A CA 1
ATOM 2032 C C . SER A 1 262 ? 15.305 -0.524 6.387 1 97.62 262 SER A C 1
ATOM 2034 O O . SER A 1 262 ? 16.062 -1.495 6.293 1 97.62 262 SER A O 1
ATOM 2036 N N . LEU A 1 263 ? 15.492 0.567 5.691 1 98.19 263 LEU A N 1
ATOM 2037 C CA . LEU A 1 263 ? 16.656 0.716 4.812 1 98.19 263 LEU A CA 1
ATOM 2038 C C . LEU A 1 263 ? 17.953 0.593 5.602 1 98.19 263 LEU A C 1
ATOM 2040 O O . LEU A 1 263 ? 18.875 -0.092 5.168 1 98.19 263 LEU A O 1
ATOM 2044 N N . LEU A 1 264 ? 18 1.228 6.789 1 97.81 264 LEU A N 1
ATOM 2045 C CA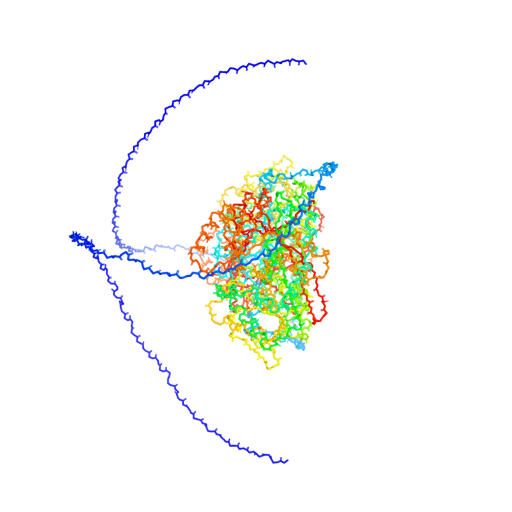 . LEU A 1 264 ? 19.234 1.242 7.559 1 97.81 264 LEU A CA 1
ATOM 2046 C C . LEU A 1 264 ? 19.484 -0.113 8.211 1 97.81 264 LEU A C 1
ATOM 2048 O O . LEU A 1 264 ? 20.625 -0.446 8.547 1 97.81 264 LEU A O 1
ATOM 2052 N N . LYS A 1 265 ? 18.453 -0.83 8.438 1 96.56 265 LYS A N 1
ATOM 2053 C CA . LYS A 1 265 ? 18.625 -2.195 8.93 1 96.56 265 LYS A CA 1
ATOM 2054 C C . LYS A 1 265 ? 19.484 -3.014 7.969 1 96.56 265 LYS A C 1
ATOM 2056 O O . LYS A 1 265 ? 20.312 -3.816 8.398 1 96.56 265 LYS A O 1
ATOM 2061 N N . TYR A 1 266 ? 19.359 -2.77 6.699 1 95 266 TYR A N 1
ATOM 2062 C CA . TYR A 1 266 ? 20.016 -3.627 5.715 1 95 266 TYR A CA 1
ATOM 2063 C C . TYR A 1 266 ? 21.234 -2.938 5.113 1 95 266 TYR A C 1
ATOM 2065 O O . TYR A 1 266 ? 22.188 -3.598 4.703 1 95 266 TYR A O 1
ATOM 2073 N N . TYR A 1 267 ? 21.203 -1.602 5.078 1 96.69 267 TYR A N 1
ATOM 2074 C CA . TYR A 1 267 ? 22.266 -0.893 4.375 1 96.69 267 TYR A CA 1
ATOM 2075 C C . TYR A 1 267 ? 23.094 -0.057 5.34 1 96.69 267 TYR A C 1
ATOM 2077 O O . TYR A 1 267 ? 24.141 0.48 4.969 1 96.69 267 TYR A O 1
ATOM 2085 N N . GLY A 1 268 ? 22.672 0.041 6.578 1 95.69 268 GLY A N 1
ATOM 2086 C CA . GLY A 1 268 ? 23.281 0.944 7.543 1 95.69 268 GLY A CA 1
ATOM 2087 C C . GLY A 1 268 ? 24.766 0.714 7.723 1 95.69 268 GLY A C 1
ATOM 2088 O O . GLY A 1 268 ? 25.547 1.668 7.758 1 95.69 268 GLY A O 1
ATOM 2089 N N . GLU A 1 269 ? 25.188 -0.528 7.789 1 94.25 269 GLU A N 1
ATOM 2090 C CA . GLU A 1 269 ? 26.594 -0.869 7.969 1 94.25 269 GLU A CA 1
ATOM 2091 C C . GLU A 1 269 ? 27.438 -0.425 6.773 1 94.25 269 GLU A C 1
ATOM 2093 O O . GLU A 1 269 ? 28.578 -0.005 6.93 1 94.25 269 GLU A O 1
ATOM 2098 N N . HIS A 1 270 ? 26.844 -0.478 5.637 1 93.56 270 HIS A N 1
ATOM 2099 C CA . HIS A 1 270 ? 27.562 -0.137 4.41 1 93.56 270 HIS A CA 1
ATOM 2100 C C . HIS A 1 270 ? 27.75 1.37 4.289 1 93.56 270 HIS A C 1
ATOM 2102 O O . HIS A 1 270 ? 28.719 1.825 3.672 1 93.56 270 HIS A O 1
ATOM 2108 N N . ILE A 1 271 ? 26.812 2.096 4.91 1 94.94 271 ILE A N 1
ATOM 2109 C CA . ILE A 1 271 ? 26.891 3.533 4.672 1 94.94 271 ILE A CA 1
ATOM 2110 C C . ILE A 1 271 ? 27.219 4.258 5.98 1 94.94 271 ILE A C 1
ATOM 2112 O O . ILE A 1 271 ? 27.219 5.488 6.027 1 94.94 271 ILE A O 1
ATOM 2116 N N . GLY A 1 272 ? 27.391 3.584 7.023 1 94.25 272 GLY A N 1
ATOM 2117 C CA . GLY A 1 272 ? 27.828 4.148 8.289 1 94.25 272 GLY A CA 1
ATOM 2118 C C . GLY A 1 272 ? 26.703 4.812 9.062 1 94.25 272 GLY A C 1
ATOM 2119 O O . GLY A 1 272 ? 26.906 5.844 9.703 1 94.25 272 GLY A O 1
ATOM 2120 N N . LEU A 1 273 ? 25.453 4.344 8.883 1 95.94 273 LEU A N 1
ATOM 2121 C CA . LEU A 1 273 ? 24.312 4.855 9.625 1 95.94 273 LEU A CA 1
ATOM 2122 C C . LEU A 1 273 ? 23.672 3.764 10.477 1 95.94 273 LEU A C 1
ATOM 2124 O O . LEU A 1 273 ? 23.734 2.584 10.125 1 95.94 273 LEU A O 1
ATOM 2128 N N . ASP A 1 274 ? 23.094 4.18 11.602 1 97.06 274 ASP A N 1
ATOM 2129 C CA . ASP A 1 274 ? 22.484 3.281 12.578 1 97.06 274 ASP A CA 1
ATOM 2130 C C . ASP A 1 274 ? 20.984 3.531 12.688 1 97.06 274 ASP A C 1
ATOM 2132 O O . ASP A 1 274 ? 20.547 4.629 13.055 1 97.06 274 ASP A O 1
ATOM 2136 N N . SER A 1 275 ? 20.203 2.479 12.484 1 96.94 275 SER A N 1
ATOM 2137 C CA . SER A 1 275 ? 18.75 2.604 12.484 1 96.94 275 SER A CA 1
ATOM 2138 C C . SER A 1 275 ? 18.234 3.01 13.867 1 96.94 275 SER A C 1
ATOM 2140 O O . SER A 1 275 ? 17.172 3.619 13.984 1 96.94 275 SER A O 1
ATOM 2142 N N . SER A 1 276 ? 18.953 2.762 14.945 1 97.06 276 SER A N 1
ATOM 2143 C CA . SER A 1 276 ? 18.516 3.059 16.312 1 97.06 276 SER A CA 1
ATOM 2144 C C . SER A 1 276 ? 18.547 4.559 16.578 1 97.06 276 SER A C 1
ATOM 2146 O O . SER A 1 276 ? 17.953 5.027 17.562 1 97.06 276 SER A O 1
ATOM 2148 N N . ARG A 1 277 ? 19.141 5.309 15.688 1 97.5 277 ARG A N 1
ATOM 2149 C CA . ARG A 1 277 ? 19.25 6.75 15.875 1 97.5 277 ARG A CA 1
ATOM 2150 C C . ARG A 1 277 ? 18.078 7.473 15.227 1 97.5 277 ARG A C 1
ATOM 2152 O O . ARG A 1 277 ? 17.984 8.703 15.289 1 97.5 277 ARG A O 1
ATOM 2159 N N . ILE A 1 278 ? 17.219 6.734 14.617 1 98.19 278 ILE A N 1
ATOM 2160 C CA . ILE A 1 278 ? 15.953 7.281 14.109 1 98.19 278 ILE A CA 1
ATOM 2161 C C . ILE A 1 278 ? 14.875 7.156 15.18 1 98.19 278 ILE A C 1
ATOM 2163 O O . ILE A 1 278 ? 14.438 6.047 15.5 1 98.19 278 ILE A O 1
ATOM 2167 N N . PRO A 1 279 ? 14.453 8.266 15.719 1 97.5 279 PRO A N 1
ATOM 2168 C CA . PRO A 1 279 ? 13.438 8.164 16.781 1 97.5 279 PRO A CA 1
ATOM 2169 C C . PRO A 1 279 ? 12.109 7.613 16.266 1 97.5 279 PRO A C 1
ATOM 2171 O O . PRO A 1 279 ? 11.758 7.82 15.102 1 97.5 279 PRO A O 1
ATOM 2174 N N . GLY A 1 280 ? 11.445 6.914 17.172 1 95.62 280 GLY A N 1
ATOM 2175 C CA . GLY A 1 280 ? 10.109 6.449 16.828 1 95.62 280 GLY A CA 1
ATOM 2176 C C . GLY A 1 280 ? 9.141 7.578 16.531 1 95.62 280 GLY A C 1
ATOM 2177 O O . GLY A 1 280 ? 9.32 8.703 17 1 95.62 280 GLY A O 1
ATOM 2178 N N . ASN A 1 281 ? 8.188 7.379 15.656 1 98.12 281 ASN A N 1
ATOM 2179 C CA . ASN A 1 281 ? 7.145 8.336 15.305 1 98.12 281 ASN A CA 1
ATOM 2180 C C . ASN A 1 281 ? 5.75 7.75 15.531 1 98.12 281 ASN A C 1
ATOM 2182 O O . ASN A 1 281 ? 5.324 6.859 14.797 1 98.12 281 ASN A O 1
ATOM 2186 N N . THR A 1 282 ? 5.02 8.242 16.484 1 97.25 282 THR A N 1
ATOM 2187 C CA . THR A 1 282 ? 3.729 7.676 16.875 1 97.25 282 THR A CA 1
ATOM 2188 C C . THR A 1 282 ? 2.602 8.664 16.594 1 97.25 282 THR A C 1
ATOM 2190 O O . THR A 1 282 ? 1.574 8.656 17.281 1 97.25 282 THR A O 1
ATOM 2193 N N . SER A 1 283 ? 2.84 9.523 15.68 1 98.56 283 SER A N 1
ATOM 2194 C CA . SER A 1 283 ? 1.925 10.641 15.438 1 98.56 283 SER A CA 1
ATOM 2195 C C . SER A 1 283 ? 0.519 10.141 15.125 1 98.56 283 SER A C 1
ATOM 2197 O O . SER A 1 283 ? -0.465 10.664 15.648 1 98.56 283 SER A O 1
ATOM 2199 N N . VAL A 1 284 ? 0.377 9.109 14.328 1 98.5 284 VAL A N 1
ATOM 2200 C CA . VAL A 1 284 ? -0.93 8.625 13.898 1 98.5 284 VAL A CA 1
ATOM 2201 C C . VAL A 1 284 ? -1.687 8.039 15.094 1 98.5 284 VAL A C 1
ATOM 2203 O O . VAL A 1 284 ? -2.879 8.305 15.266 1 98.5 284 VAL A O 1
ATOM 2206 N N . ASP A 1 285 ? -1.058 7.312 15.945 1 98.25 285 ASP A N 1
ATOM 2207 C CA . ASP A 1 285 ? -1.686 6.68 17.094 1 98.25 285 ASP A CA 1
ATOM 2208 C C . ASP A 1 285 ? -2.107 7.719 18.141 1 98.25 285 ASP A C 1
ATOM 2210 O O . ASP A 1 285 ? -3.191 7.621 18.719 1 98.25 285 ASP A O 1
ATOM 2214 N N . LYS A 1 286 ? -1.251 8.688 18.312 1 98.69 286 LYS A N 1
ATOM 2215 C CA . LYS A 1 286 ? -1.535 9.703 19.312 1 98.69 286 LYS A CA 1
ATOM 2216 C C . LYS A 1 286 ? -2.654 10.633 18.859 1 98.69 286 LYS A C 1
ATOM 2218 O O . LYS A 1 286 ? -3.51 11.016 19.656 1 98.69 286 LYS A O 1
ATOM 2223 N N . PHE A 1 287 ? -2.641 11.039 17.625 1 98.81 287 PHE A N 1
ATOM 2224 C CA . PHE A 1 287 ? -3.742 11.836 17.094 1 98.81 287 PHE A CA 1
ATOM 2225 C C . PHE A 1 287 ? -5.051 11.055 17.156 1 98.81 287 PHE A C 1
ATOM 2227 O O . PHE A 1 287 ? -6.094 11.602 17.5 1 98.81 287 PHE A O 1
ATOM 2234 N N . ALA A 1 288 ? -4.996 9.727 16.812 1 98.81 288 ALA A N 1
ATOM 2235 C CA . ALA A 1 288 ? -6.188 8.883 16.891 1 98.81 288 ALA A CA 1
ATOM 2236 C C . ALA A 1 288 ? -6.699 8.789 18.328 1 98.81 288 ALA A C 1
ATOM 2238 O O . ALA A 1 288 ? -7.91 8.844 18.562 1 98.81 288 ALA A O 1
ATOM 2239 N N . GLU A 1 289 ? -5.785 8.648 19.203 1 98.81 289 GLU A 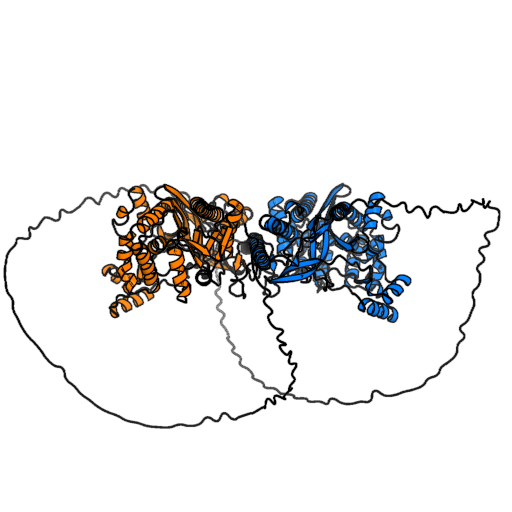N 1
ATOM 2240 C CA . GLU A 1 289 ? -6.156 8.586 20.609 1 98.81 289 GLU A CA 1
ATOM 2241 C C . GLU A 1 289 ? -6.848 9.867 21.062 1 98.81 289 GLU A C 1
ATOM 2243 O O . GLU A 1 289 ? -7.848 9.82 21.781 1 98.81 289 GLU A O 1
ATOM 2248 N N . ALA A 1 290 ? -6.309 11.023 20.641 1 98.88 290 ALA A N 1
ATOM 2249 C CA . ALA A 1 290 ? -6.895 12.312 21.016 1 98.88 290 ALA A CA 1
ATOM 2250 C C . ALA A 1 290 ? -8.312 12.445 20.469 1 98.88 290 ALA A C 1
ATOM 2252 O O . ALA A 1 290 ? -9.227 12.859 21.188 1 98.88 290 ALA A O 1
ATOM 2253 N N . LEU A 1 291 ? -8.523 12.086 19.25 1 98.88 291 LEU A N 1
ATOM 2254 C CA . LEU A 1 291 ? -9.844 12.133 18.625 1 98.88 291 LEU A CA 1
ATOM 2255 C C . LEU A 1 291 ? -10.805 11.18 19.328 1 98.88 291 LEU A C 1
ATOM 2257 O O . LEU A 1 291 ? -11.961 11.523 19.594 1 98.88 291 LEU A O 1
ATOM 2261 N N . ALA A 1 292 ? -10.312 9.984 19.656 1 98.88 292 ALA A N 1
ATOM 2262 C CA . ALA A 1 292 ? -11.133 8.969 20.312 1 98.88 292 ALA A CA 1
ATOM 2263 C C . ALA A 1 292 ? -11.562 9.422 21.703 1 98.88 292 ALA A C 1
ATOM 2265 O O . ALA A 1 292 ? -12.695 9.18 22.125 1 98.88 292 ALA A O 1
ATOM 2266 N N . LYS A 1 293 ? -10.641 10.039 22.391 1 98.81 293 LYS A N 1
ATOM 2267 C CA . LYS A 1 293 ? -10.977 10.516 23.734 1 98.81 293 LYS A CA 1
ATOM 2268 C C . LYS A 1 293 ? -11.977 11.664 23.672 1 98.81 293 LYS A C 1
ATOM 2270 O O . LYS A 1 293 ? -12.844 11.781 24.531 1 98.81 293 LYS A O 1
ATOM 2275 N N . ALA A 1 294 ? -11.805 12.547 22.703 1 98.88 294 ALA A N 1
ATOM 2276 C CA . ALA A 1 294 ? -12.812 13.578 22.5 1 98.88 294 ALA A CA 1
ATOM 2277 C C . ALA A 1 294 ? -14.18 12.961 22.219 1 98.88 294 ALA A C 1
ATOM 2279 O O . ALA A 1 294 ? -15.195 13.422 22.734 1 98.88 294 ALA A O 1
ATOM 2280 N N . TRP A 1 295 ? -14.211 11.953 21.375 1 98.81 295 TRP A N 1
ATOM 2281 C CA . TRP A 1 295 ? -15.422 11.195 21.062 1 98.81 295 TRP A CA 1
ATOM 2282 C C . TRP A 1 295 ? -16.016 10.578 22.328 1 98.81 295 TRP A C 1
ATOM 2284 O O . TRP A 1 295 ? -17.234 10.633 22.531 1 98.81 295 TRP A O 1
ATOM 2294 N N . THR A 1 296 ? -15.195 10.055 23.203 1 98.62 296 THR A N 1
ATOM 2295 C CA . THR A 1 296 ? -15.641 9.469 24.469 1 98.62 296 THR A CA 1
ATOM 2296 C C . THR A 1 296 ? -16.234 10.531 25.375 1 98.62 296 THR A C 1
ATOM 2298 O O . THR A 1 296 ? -17.281 10.305 26.016 1 98.62 296 THR A O 1
ATOM 2301 N N . GLU A 1 297 ? -15.594 11.742 25.453 1 98.5 297 GLU A N 1
ATOM 2302 C CA . GLU A 1 297 ? -16.062 12.844 26.312 1 98.5 297 GLU A CA 1
ATOM 2303 C C . GLU A 1 297 ? -17.406 13.367 25.844 1 98.5 297 GLU A C 1
ATOM 2305 O O . GLU A 1 297 ? -18.203 13.844 26.641 1 98.5 297 GLU A O 1
ATOM 2310 N N . TYR A 1 298 ? -17.641 13.289 24.562 1 98.06 298 TYR A N 1
ATOM 2311 C CA . TYR A 1 298 ? -18.938 13.688 24.016 1 98.06 298 TYR A CA 1
ATOM 2312 C C . TYR A 1 298 ? -20.047 12.797 24.547 1 98.06 298 TYR A C 1
ATOM 2314 O O . TYR A 1 298 ? -21.203 13.227 24.641 1 98.06 298 TYR A O 1
ATOM 2322 N N . ASN A 1 299 ? -19.781 11.539 24.828 1 96.62 299 ASN A N 1
ATOM 2323 C CA . ASN A 1 299 ? -20.594 10.609 25.609 1 96.62 299 ASN A CA 1
ATOM 2324 C C . ASN A 1 299 ? -21.812 10.125 24.828 1 96.62 299 ASN A C 1
ATOM 2326 O O . ASN A 1 299 ? -22.922 10.109 25.359 1 96.62 299 ASN A O 1
ATOM 2330 N N . ASN A 1 300 ? -21.734 9.859 23.547 1 97.5 300 ASN A N 1
ATOM 2331 C CA . ASN A 1 300 ? -22.672 9.141 22.703 1 97.5 300 ASN A CA 1
ATOM 2332 C C . ASN A 1 300 ? -21.969 8.133 21.812 1 97.5 300 ASN A C 1
ATOM 2334 O O . ASN A 1 300 ? -21.422 8.5 20.766 1 97.5 300 ASN A O 1
ATOM 2338 N N . PRO A 1 301 ? -22.047 6.902 22.172 1 95.62 301 PRO A N 1
ATOM 2339 C CA . PRO A 1 301 ? -21.281 5.871 21.469 1 95.62 301 PRO A CA 1
ATOM 2340 C C . PRO A 1 301 ? -21.781 5.648 20.031 1 95.62 301 PRO A C 1
ATOM 2342 O O . PRO A 1 301 ? -21.109 4.973 19.25 1 95.62 301 PRO A O 1
ATOM 2345 N N . ARG A 1 302 ? -22.859 6.203 19.656 1 96.06 302 ARG A N 1
ATOM 2346 C CA . ARG A 1 302 ? -23.391 6.035 18.312 1 96.06 302 ARG A CA 1
ATOM 2347 C C . ARG A 1 302 ? -22.969 7.18 17.406 1 96.06 302 ARG A C 1
ATOM 2349 O O . ARG A 1 302 ? -23.094 7.098 16.188 1 96.06 302 ARG A O 1
ATOM 2356 N N . ALA A 1 303 ? -22.484 8.281 17.984 1 98.56 303 ALA A N 1
ATOM 2357 C CA . ALA A 1 303 ? -22.062 9.445 17.203 1 98.56 303 ALA A CA 1
ATOM 2358 C C . ALA A 1 303 ? -20.812 9.148 16.406 1 98.56 303 ALA A C 1
ATOM 2360 O O . ALA A 1 303 ? -20.047 8.234 16.75 1 98.56 303 ALA A O 1
ATOM 2361 N N . LEU A 1 304 ? -20.641 9.859 15.336 1 98.62 304 LEU A N 1
ATOM 2362 C CA . LEU A 1 304 ? -19.5 9.641 14.438 1 98.62 304 LEU A CA 1
ATOM 2363 C C . LEU A 1 304 ? -18.516 10.805 14.516 1 98.62 304 LEU A C 1
ATOM 2365 O O . LEU A 1 304 ? -18.844 11.859 15.047 1 98.62 304 LEU A O 1
ATOM 2369 N N . VAL A 1 305 ? -17.297 10.555 14.078 1 98.88 305 VAL A N 1
ATOM 2370 C CA . VAL A 1 305 ? -16.328 11.625 13.82 1 98.88 305 VAL A CA 1
ATOM 2371 C C . VAL A 1 305 ? -16.406 12.047 12.359 1 98.88 305 VAL A C 1
ATOM 2373 O O . VAL A 1 305 ? -16.312 11.211 11.453 1 98.88 305 VAL A O 1
ATOM 2376 N N . LEU A 1 306 ? -16.609 13.305 12.148 1 98.88 306 LEU A N 1
ATOM 2377 C CA . LEU A 1 306 ? -16.688 13.867 10.805 1 98.88 306 LEU A CA 1
ATOM 2378 C C . LEU A 1 306 ? -15.328 14.414 10.383 1 98.88 306 LEU A C 1
ATOM 2380 O O . LEU A 1 306 ? -14.758 15.273 11.055 1 98.88 306 LEU A O 1
ATOM 2384 N N . VAL A 1 307 ? -14.758 13.883 9.328 1 98.81 307 VAL A N 1
ATOM 2385 C CA . VAL A 1 307 ? -13.555 14.438 8.727 1 98.81 307 VAL A CA 1
ATOM 2386 C C . VAL A 1 307 ? -13.93 15.344 7.559 1 98.81 307 VAL A C 1
ATOM 2388 O O . VAL A 1 307 ? -14.477 14.883 6.559 1 98.81 307 VAL A O 1
ATOM 2391 N N . VAL A 1 308 ? -13.664 16.641 7.699 1 98.81 308 VAL A N 1
ATOM 2392 C CA . VAL A 1 308 ? -13.945 17.609 6.648 1 98.81 308 VAL A CA 1
ATOM 2393 C C . VAL A 1 308 ? -12.812 17.594 5.617 1 98.81 308 VAL A C 1
ATOM 2395 O O . VAL A 1 308 ? -11.672 17.938 5.934 1 98.81 308 VAL A O 1
ATOM 2398 N N . VAL A 1 309 ? -13.156 17.25 4.379 1 98.31 309 VAL A N 1
ATOM 2399 C CA . VAL A 1 309 ? -12.109 17.016 3.395 1 98.31 309 VAL A CA 1
ATOM 2400 C C . VAL A 1 309 ? -12.336 17.906 2.174 1 98.31 309 VAL A C 1
ATOM 2402 O O . VAL A 1 309 ? -13.414 18.484 2.018 1 98.31 309 VAL A O 1
ATOM 2405 N N . GLN A 1 310 ? -11.297 18.062 1.363 1 97.38 310 GLN A N 1
ATOM 2406 C CA . GLN A 1 310 ? -11.414 18.75 0.077 1 97.38 310 GLN A CA 1
ATOM 2407 C C . GLN A 1 310 ? -12.055 17.844 -0.968 1 97.38 310 GLN A C 1
ATOM 2409 O O . GLN A 1 310 ? -12.008 16.609 -0.846 1 97.38 310 GLN A O 1
ATOM 2414 N N . PRO A 1 311 ? -12.68 18.422 -2.023 1 95.94 311 PRO A N 1
ATOM 2415 C CA . PRO A 1 311 ? -13.328 17.594 -3.049 1 95.94 311 PRO A CA 1
ATOM 2416 C C . PRO A 1 311 ? -12.336 16.688 -3.779 1 95.94 311 PRO A C 1
ATOM 2418 O O . PRO A 1 311 ? -12.672 15.547 -4.102 1 95.94 311 PRO A O 1
ATOM 2421 N N . GLU A 1 312 ? -11.172 17.156 -4.082 1 95 312 GLU A N 1
ATOM 2422 C CA . GLU A 1 312 ? -10.062 16.375 -4.621 1 95 312 GLU A CA 1
ATOM 2423 C C . GLU A 1 312 ? -8.898 16.312 -3.637 1 95 312 GLU A C 1
ATOM 2425 O O . GLU A 1 312 ? -8.125 17.266 -3.521 1 95 312 GLU A O 1
ATOM 2430 N N . GLU A 1 313 ? -8.789 15.148 -3.035 1 95.94 313 GLU A N 1
ATOM 2431 C CA . GLU A 1 313 ? -7.816 14.992 -1.956 1 95.94 313 GLU A CA 1
ATOM 2432 C C . GLU A 1 313 ? -6.73 13.992 -2.328 1 95.94 313 GLU A C 1
ATOM 2434 O O . GLU A 1 313 ? -6.863 12.797 -2.055 1 95.94 313 GLU A O 1
ATOM 2439 N N . HIS A 1 314 ? -5.609 14.477 -2.848 1 95.12 314 HIS A N 1
ATOM 2440 C CA . HIS A 1 314 ? -4.535 13.586 -3.283 1 95.12 314 HIS A CA 1
ATOM 2441 C C . HIS A 1 314 ? -3.746 13.047 -2.094 1 95.12 314 HIS A C 1
ATOM 2443 O O . HIS A 1 314 ? -3.008 12.07 -2.223 1 95.12 314 HIS A O 1
ATOM 2449 N N . ASN A 1 315 ? -3.924 13.727 -0.937 1 94.75 315 ASN A N 1
ATOM 2450 C CA . ASN A 1 315 ? -3.27 13.281 0.29 1 94.75 315 ASN A CA 1
ATOM 2451 C C . ASN A 1 315 ? -4.207 12.445 1.154 1 94.75 315 ASN A C 1
ATOM 2453 O O . ASN A 1 315 ? -3.973 12.273 2.352 1 94.75 315 ASN A O 1
ATOM 2457 N N . MET A 1 316 ? -5.195 11.898 0.568 1 97.75 316 MET A N 1
ATOM 2458 C CA . MET A 1 316 ? -6.238 11.219 1.325 1 97.75 316 MET A CA 1
ATOM 2459 C C . MET A 1 316 ? -5.664 10.055 2.123 1 97.75 316 MET A C 1
ATOM 2461 O O . MET A 1 316 ? -6.176 9.711 3.189 1 97.75 316 MET A O 1
ATOM 2465 N N . TYR A 1 317 ? -4.652 9.43 1.649 1 98.44 317 TYR A N 1
ATOM 2466 C CA . TYR A 1 317 ? -4.137 8.234 2.303 1 98.44 317 TYR A CA 1
ATOM 2467 C C . TYR A 1 317 ? -3.521 8.57 3.656 1 98.44 317 TYR A C 1
ATOM 2469 O O . TYR A 1 317 ? -3.574 7.766 4.59 1 98.44 317 TYR A O 1
ATOM 2477 N N . ASP A 1 318 ? -2.918 9.766 3.754 1 98.25 318 ASP A N 1
ATOM 2478 C CA . ASP A 1 318 ? -2.506 10.25 5.07 1 98.25 318 ASP A CA 1
ATOM 2479 C C . ASP A 1 318 ? -3.688 10.281 6.035 1 98.25 318 ASP A C 1
ATOM 2481 O O . ASP A 1 318 ? -3.564 9.859 7.188 1 98.25 318 ASP A O 1
ATOM 2485 N N . GLN A 1 319 ? -4.762 10.766 5.605 1 98.5 319 GLN A N 1
ATOM 2486 C CA . GLN A 1 319 ? -5.984 10.859 6.395 1 98.5 319 GLN A CA 1
ATOM 2487 C C . GLN A 1 319 ? -6.543 9.484 6.719 1 98.5 319 GLN A C 1
ATOM 2489 O O . GLN A 1 319 ? -7.008 9.242 7.832 1 98.5 319 GLN A O 1
ATOM 2494 N N . HIS A 1 320 ? -6.461 8.617 5.754 1 98.75 320 HIS A N 1
ATOM 2495 C CA . HIS A 1 320 ? -7.039 7.293 5.926 1 98.75 320 HIS A CA 1
ATOM 2496 C C . HIS A 1 320 ? -6.254 6.477 6.945 1 98.75 320 HIS A C 1
ATOM 2498 O O . HIS A 1 320 ? -6.828 5.66 7.672 1 98.75 320 HIS A O 1
ATOM 2504 N N . TRP A 1 321 ? -4.969 6.676 7.066 1 98.75 321 TRP A N 1
ATOM 2505 C CA . TRP A 1 321 ? -4.211 6.016 8.125 1 98.75 321 TRP A CA 1
ATOM 2506 C C . TRP A 1 321 ? -4.75 6.402 9.5 1 98.75 321 TRP A C 1
ATOM 2508 O O . TRP A 1 321 ? -4.863 5.555 10.391 1 98.75 321 TRP A O 1
ATOM 2518 N N . LEU A 1 322 ? -5.047 7.672 9.633 1 98.56 322 LEU A N 1
ATOM 2519 C CA . LEU A 1 322 ? -5.605 8.148 10.891 1 98.56 322 LEU A CA 1
ATOM 2520 C C . LEU A 1 322 ? -6.984 7.539 11.133 1 98.56 322 LEU A C 1
ATOM 2522 O O . LEU A 1 322 ? -7.277 7.086 12.242 1 98.56 322 LEU A O 1
ATOM 2526 N N . CYS A 1 323 ? -7.84 7.504 10.141 1 98.56 323 CYS A N 1
ATOM 2527 C CA . CYS A 1 323 ? -9.18 6.945 10.258 1 98.56 323 CYS A CA 1
ATOM 2528 C C . CYS A 1 323 ? -9.125 5.453 10.562 1 98.56 323 CYS A C 1
ATOM 2530 O O . CYS A 1 323 ? -9.93 4.945 11.344 1 98.56 323 CYS A O 1
ATOM 2532 N N . ALA A 1 324 ? -8.172 4.781 9.93 1 98.06 324 ALA A N 1
ATOM 2533 C CA . ALA A 1 324 ? -8.008 3.355 10.195 1 98.06 324 ALA A CA 1
ATOM 2534 C C . ALA A 1 324 ? -7.602 3.109 11.648 1 98.06 324 ALA A C 1
ATOM 2536 O O . ALA A 1 324 ? -8.102 2.18 12.289 1 98.06 324 ALA A O 1
ATOM 2537 N N . ALA A 1 325 ? -6.707 3.918 12.148 1 98.25 325 ALA A N 1
ATOM 2538 C CA . ALA A 1 325 ? -6.285 3.797 13.547 1 98.25 325 ALA A CA 1
ATOM 2539 C C . ALA A 1 325 ? -7.457 4.023 14.492 1 98.25 325 ALA A C 1
ATOM 2541 O O . ALA A 1 325 ? -7.602 3.318 15.492 1 98.25 325 ALA A O 1
ATOM 2542 N N . LEU A 1 326 ? -8.305 5.023 14.18 1 98.31 326 LEU A N 1
ATOM 2543 C CA . LEU A 1 326 ? -9.484 5.312 14.977 1 98.31 326 LEU A CA 1
ATOM 2544 C C . LEU A 1 326 ? -10.422 4.109 15.023 1 98.31 326 LEU A C 1
ATOM 2546 O O . LEU A 1 326 ? -10.906 3.738 16.094 1 98.31 326 LEU A O 1
ATOM 2550 N N . LYS A 1 327 ? -10.594 3.535 13.922 1 97.19 327 LYS A N 1
ATOM 2551 C CA . LYS A 1 327 ? -11.523 2.414 13.805 1 97.19 327 LYS A CA 1
ATOM 2552 C C . LYS A 1 327 ? -10.961 1.158 14.461 1 97.19 327 LYS A C 1
ATOM 2554 O O . LYS A 1 327 ? -11.625 0.519 15.273 1 97.19 327 LYS A O 1
ATOM 2559 N N . GLU A 1 328 ? -9.742 0.795 14.133 1 96 328 GLU A N 1
ATOM 2560 C CA . GLU A 1 328 ? -9.141 -0.479 14.523 1 96 328 GLU A CA 1
ATOM 2561 C C . GLU A 1 328 ? -8.758 -0.479 16 1 96 328 GLU A C 1
ATOM 2563 O O . GLU A 1 328 ? -8.898 -1.495 16.688 1 96 328 GLU A O 1
ATOM 2568 N N . ARG A 1 329 ? -8.336 0.624 16.5 1 96.88 329 ARG A N 1
ATOM 2569 C CA . ARG A 1 329 ? -7.801 0.647 17.859 1 96.88 329 ARG A CA 1
ATOM 2570 C C . ARG A 1 329 ? -8.836 1.159 18.844 1 96.88 329 ARG A C 1
ATOM 2572 O O . ARG A 1 329 ? -8.82 0.787 20.016 1 96.88 329 ARG A O 1
ATOM 2579 N N . HIS A 1 330 ? -9.797 1.972 18.344 1 97.69 330 HIS A N 1
ATOM 2580 C CA . HIS A 1 330 ? -10.68 2.641 19.297 1 97.69 330 HIS A CA 1
ATOM 2581 C C . HIS A 1 330 ? -12.148 2.373 18.953 1 97.69 330 HIS A C 1
ATOM 2583 O O . HIS A 1 330 ? -13.039 2.811 19.688 1 97.69 330 HIS A O 1
ATOM 2589 N N . ASN A 1 331 ? -12.398 1.673 17.891 1 96.06 331 ASN A N 1
ATOM 2590 C CA . ASN A 1 331 ? -13.75 1.342 17.453 1 96.06 331 ASN A CA 1
ATOM 2591 C C . ASN A 1 331 ? -14.586 2.598 17.219 1 96.06 331 ASN A C 1
ATOM 2593 O O . ASN A 1 331 ? -15.75 2.652 17.625 1 96.06 331 ASN A O 1
ATOM 2597 N N . VAL A 1 332 ? -13.961 3.631 16.656 1 97.94 332 VAL A N 1
ATOM 2598 C CA . VAL A 1 332 ? -14.633 4.879 16.328 1 97.94 332 VAL A CA 1
ATOM 2599 C C . VAL A 1 332 ? -14.828 4.973 14.82 1 97.94 332 VAL A C 1
ATOM 2601 O O . VAL A 1 332 ? -13.867 4.855 14.055 1 97.94 332 VAL A O 1
ATOM 2604 N N . THR A 1 333 ? -16.047 5.145 14.422 1 96.88 333 THR A N 1
ATOM 2605 C CA . THR A 1 333 ? -16.359 5.242 13.008 1 96.88 333 THR A CA 1
ATOM 2606 C C . THR A 1 333 ? -16.266 6.688 12.531 1 96.88 333 THR A C 1
ATOM 2608 O O . THR A 1 333 ? -16.688 7.605 13.234 1 96.88 333 THR A O 1
ATOM 2611 N N . THR A 1 334 ? -15.742 6.875 11.367 1 98.31 334 THR A N 1
ATOM 2612 C CA . THR A 1 334 ? -15.617 8.203 10.781 1 98.31 334 THR A CA 1
ATOM 2613 C C . THR A 1 334 ? -16.438 8.305 9.492 1 98.31 334 THR A C 1
ATOM 2615 O O . THR A 1 334 ? -16.734 7.289 8.867 1 98.31 334 THR A O 1
ATOM 2618 N N . ILE A 1 335 ? -16.812 9.5 9.188 1 97.5 335 ILE A N 1
ATOM 2619 C CA . ILE A 1 335 ? -17.359 9.797 7.867 1 97.5 335 ILE A CA 1
ATOM 2620 C C . ILE A 1 335 ? -16.625 10.984 7.258 1 97.5 335 ILE A C 1
ATOM 2622 O O . ILE A 1 335 ? -16.125 11.859 7.98 1 97.5 335 ILE A O 1
ATOM 2626 N N . ARG A 1 336 ? -16.438 10.992 5.992 1 97.75 336 ARG A N 1
ATOM 2627 C CA . ARG A 1 336 ? -15.727 12.031 5.25 1 97.75 336 ARG A CA 1
ATOM 2628 C C . ARG A 1 336 ? -16.688 12.828 4.379 1 97.75 336 ARG A C 1
ATOM 2630 O O . ARG A 1 336 ? -17.469 12.25 3.609 1 97.75 336 ARG A O 1
ATOM 2637 N N . LYS A 1 337 ? -16.688 14.188 4.555 1 98.31 337 LYS A N 1
ATOM 2638 C CA . LYS A 1 337 ? -17.562 15.055 3.779 1 98.31 337 LYS A CA 1
ATOM 2639 C C . LYS A 1 337 ? -16.859 16.359 3.424 1 98.31 337 LYS A C 1
ATOM 2641 O O . LYS A 1 337 ? -16.031 16.859 4.191 1 98.31 337 LYS A O 1
ATOM 2646 N N . THR A 1 338 ? -17.172 16.859 2.252 1 98.44 338 THR A N 1
ATOM 2647 C CA . THR A 1 338 ? -16.75 18.219 1.908 1 98.44 338 THR A CA 1
ATOM 2648 C C . THR A 1 338 ? -17.641 19.25 2.592 1 98.44 338 THR A C 1
ATOM 2650 O O . THR A 1 338 ? -18.734 18.922 3.053 1 98.44 338 THR A O 1
ATOM 2653 N N . LEU A 1 339 ? -17.141 20.469 2.625 1 98.81 339 LEU A N 1
ATOM 2654 C CA . LEU A 1 339 ? -17.938 21.531 3.199 1 98.81 339 LEU A CA 1
ATOM 2655 C C . LEU A 1 339 ? -19.266 21.688 2.459 1 98.81 339 LEU A C 1
ATOM 2657 O O . LEU A 1 339 ? -20.312 21.859 3.082 1 98.81 339 LEU A O 1
ATOM 2661 N N . ALA A 1 340 ? -19.234 21.562 1.172 1 98.62 340 ALA A N 1
ATOM 2662 C CA . ALA A 1 340 ? -20.453 21.672 0.373 1 98.62 340 ALA A CA 1
ATOM 2663 C C . ALA A 1 340 ? -21.438 20.562 0.729 1 98.62 340 ALA A C 1
ATOM 2665 O O . ALA A 1 340 ? -22.641 20.797 0.814 1 98.62 340 ALA A O 1
ATOM 2666 N N . GLU A 1 341 ? -20.953 19.375 0.874 1 98.38 341 GLU A N 1
ATOM 2667 C CA . GLU A 1 341 ? -21.812 18.25 1.245 1 98.38 341 GLU A CA 1
ATOM 2668 C C . GLU A 1 341 ? -22.406 18.438 2.639 1 98.38 341 GLU A C 1
ATOM 2670 O O . GLU A 1 341 ? -23.547 18.047 2.895 1 98.38 341 GLU A O 1
ATOM 2675 N N . ILE A 1 342 ? -21.656 18.969 3.545 1 98.81 342 ILE A N 1
ATOM 2676 C CA . ILE A 1 342 ? -22.125 19.219 4.906 1 98.81 342 ILE A CA 1
ATOM 2677 C C . ILE A 1 342 ? -23.234 20.25 4.898 1 98.81 342 ILE A C 1
ATOM 2679 O O . ILE A 1 342 ? -24.203 20.141 5.645 1 98.81 342 ILE A O 1
ATOM 2683 N N . ASP A 1 343 ? -23.047 21.281 4.066 1 98.69 343 ASP A N 1
ATOM 2684 C CA . ASP A 1 343 ? -24.109 22.266 3.916 1 98.69 343 ASP A CA 1
ATOM 2685 C C . ASP A 1 343 ? -25.391 21.625 3.418 1 98.69 343 ASP A C 1
ATOM 2687 O O . ASP A 1 343 ? -26.484 21.938 3.898 1 98.69 343 ASP A O 1
ATOM 2691 N N . LYS A 1 344 ? -25.25 20.719 2.496 1 98.31 344 LYS A N 1
ATOM 2692 C CA . LYS A 1 344 ? -26.391 20.062 1.867 1 98.31 344 LYS A CA 1
ATOM 2693 C C . LYS A 1 344 ? -27.062 19.078 2.83 1 98.31 344 LYS A C 1
ATOM 2695 O O . LYS A 1 344 ? -28.297 19.031 2.908 1 98.31 344 LYS A O 1
ATOM 2700 N N . ASP A 1 345 ? -26.25 18.344 3.621 1 97.56 345 ASP A N 1
ATOM 2701 C CA . ASP A 1 345 ? -26.766 17.203 4.355 1 97.56 345 ASP A CA 1
ATOM 2702 C C . ASP A 1 345 ? -26.812 17.484 5.855 1 97.56 345 ASP A C 1
ATOM 2704 O O . ASP A 1 345 ? -27.312 16.656 6.629 1 97.56 345 ASP A O 1
ATOM 2708 N N . GLY A 1 346 ? -26.344 18.641 6.293 1 98.5 346 GLY A N 1
ATOM 2709 C CA . GLY A 1 346 ? -26.203 18.906 7.715 1 98.5 346 GLY A CA 1
ATOM 2710 C C . GLY A 1 346 ? -27.375 19.688 8.297 1 98.5 346 GLY A C 1
ATOM 2711 O O . GLY A 1 346 ? -28 20.484 7.602 1 98.5 346 GLY A O 1
ATOM 2712 N N . GLU A 1 347 ? -27.703 19.359 9.523 1 98.31 347 GLU A N 1
ATOM 2713 C CA . GLU A 1 347 ? -28.688 20.109 10.281 1 98.31 347 GLU A CA 1
ATOM 2714 C C . GLU A 1 347 ? -28.391 20.078 11.773 1 98.31 347 GLU A C 1
ATOM 2716 O O . GLU A 1 347 ? -27.688 19.172 12.25 1 98.31 347 GLU A O 1
ATOM 2721 N N . ILE A 1 348 ? -28.859 21.078 12.461 1 98.12 348 ILE A N 1
ATOM 2722 C CA . ILE A 1 348 ? -28.719 21.141 13.914 1 98.12 348 ILE A CA 1
ATOM 2723 C C . ILE A 1 348 ? -30.094 20.922 14.57 1 98.12 348 ILE A C 1
ATOM 2725 O O . ILE A 1 348 ? -31.062 21.594 14.219 1 98.12 348 ILE A O 1
ATOM 2729 N N . LEU A 1 349 ? -30.078 20.031 15.469 1 97.94 349 LEU A N 1
ATOM 2730 C CA . LEU A 1 349 ? -31.297 19.812 16.25 1 97.94 349 LEU A CA 1
ATOM 2731 C C . LEU A 1 349 ? -31.453 20.891 17.312 1 97.94 349 LEU A C 1
ATOM 2733 O O . LEU A 1 349 ? -30.5 21.609 17.625 1 97.94 349 LEU A O 1
ATOM 2737 N N . PRO A 1 350 ? -32.625 21 17.953 1 96.62 350 PRO A N 1
ATOM 2738 C CA . PRO A 1 350 ? -32.875 22.047 18.938 1 96.62 350 PRO A CA 1
ATOM 2739 C C . PRO A 1 350 ? -31.922 21.969 20.141 1 96.62 350 PRO A C 1
ATOM 2741 O O . PRO A 1 350 ? -31.609 23 20.75 1 96.62 350 PRO A O 1
ATOM 2744 N N . ASP A 1 351 ? -31.453 20.781 20.391 1 95.69 351 ASP A N 1
ATOM 2745 C CA . ASP A 1 351 ? -30.578 20.656 21.547 1 95.69 351 ASP A CA 1
ATOM 2746 C C . ASP A 1 351 ? -29.125 20.906 21.172 1 95.69 351 ASP A C 1
ATOM 2748 O O . ASP A 1 351 ? -28.219 20.703 21.984 1 95.69 351 ASP A O 1
ATOM 2752 N N . GLY A 1 352 ? -28.922 21.234 19.875 1 96.5 352 GLY A N 1
ATOM 2753 C CA . GLY A 1 352 ? -27.594 21.594 19.422 1 96.5 352 GLY A CA 1
ATOM 2754 C C . GLY A 1 352 ? -26.875 20.453 18.719 1 96.5 352 GLY A C 1
ATOM 2755 O O . GLY A 1 352 ? -25.781 20.656 18.172 1 96.5 352 GLY A O 1
ATOM 2756 N N . THR A 1 353 ? -27.531 19.297 18.688 1 98.19 353 THR A N 1
ATOM 2757 C CA . THR A 1 353 ? -26.938 18.125 18.078 1 98.19 353 THR A CA 1
ATOM 2758 C C . THR A 1 353 ? -26.766 18.328 16.578 1 98.19 353 THR A C 1
ATOM 2760 O O . THR A 1 353 ? -27.703 18.75 15.883 1 98.19 353 THR A O 1
ATOM 2763 N N . LEU A 1 354 ? -25.547 18.062 16.078 1 98.75 354 LEU A N 1
ATOM 2764 C CA . LEU A 1 354 ? -25.281 18.125 14.648 1 98.75 354 LEU A CA 1
ATOM 2765 C C . LEU A 1 354 ? -25.562 16.781 13.984 1 98.75 354 LEU A C 1
ATOM 2767 O O . LEU A 1 354 ? -25.031 15.75 14.406 1 98.75 354 LEU A O 1
ATOM 2771 N N . LEU A 1 355 ? -26.391 16.812 13 1 98.75 355 LEU A N 1
ATOM 2772 C CA . LEU A 1 355 ? -26.609 15.648 12.148 1 98.75 355 LEU A CA 1
ATOM 2773 C C . LEU A 1 355 ? -26.078 15.891 10.742 1 98.75 355 LEU A C 1
ATOM 2775 O O . LEU A 1 355 ? -26.25 16.984 10.188 1 98.75 355 LEU A O 1
ATOM 2779 N N . VAL A 1 356 ? -25.406 14.969 10.219 1 98.5 356 VAL A N 1
ATOM 2780 C CA . VAL A 1 356 ? -25.016 14.953 8.812 1 98.5 356 VAL A CA 1
ATOM 2781 C C . VAL A 1 356 ? -25.484 13.648 8.164 1 98.5 356 VAL A C 1
ATOM 2783 O O . VAL A 1 356 ? -25.031 12.562 8.539 1 98.5 356 VAL A O 1
ATOM 2786 N N . GLY A 1 357 ? -26.359 13.734 7.184 1 95.06 357 GLY A N 1
ATOM 2787 C CA . GLY A 1 357 ? -26.938 12.531 6.605 1 95.06 357 GLY A CA 1
ATOM 2788 C C . GLY A 1 357 ? -27.703 11.695 7.621 1 95.06 357 GLY A C 1
ATOM 2789 O O . GLY A 1 357 ? -27.609 10.469 7.605 1 95.06 357 GLY A O 1
ATOM 2790 N N . GLY A 1 358 ? -28.203 12.344 8.594 1 96.06 358 GLY A N 1
ATOM 2791 C CA . GLY A 1 358 ? -29.016 11.664 9.602 1 96.06 358 GLY A CA 1
ATOM 2792 C C . GLY A 1 358 ? -28.172 11.031 10.703 1 96.06 358 GLY A C 1
ATOM 2793 O O . GLY A 1 358 ? -28.719 10.422 11.625 1 96.06 358 GLY A O 1
ATOM 2794 N N . LYS A 1 359 ? -26.922 11.219 10.648 1 97.56 359 LYS A N 1
ATOM 2795 C CA . LYS A 1 359 ? -26.047 10.633 11.648 1 97.56 359 LYS A CA 1
ATOM 2796 C C . LYS A 1 359 ? -25.5 11.695 12.594 1 97.56 359 LYS A C 1
ATOM 2798 O O . LYS A 1 359 ? -25.094 12.773 12.156 1 97.56 359 LYS A O 1
ATOM 2803 N N . GLU A 1 360 ? -25.484 11.43 13.875 1 98.75 360 GLU A N 1
ATOM 2804 C CA . GLU A 1 360 ? -24.984 12.383 14.867 1 98.75 360 GLU A CA 1
ATOM 2805 C C . GLU A 1 360 ? -23.469 12.469 14.836 1 98.75 360 GLU A C 1
ATOM 2807 O O . GLU A 1 360 ? -22.781 11.453 14.742 1 98.75 360 GLU A O 1
ATOM 2812 N N . ILE A 1 361 ? -23 13.703 14.898 1 98.88 361 ILE A N 1
ATOM 2813 C CA . ILE A 1 361 ? -21.562 13.969 14.844 1 98.88 361 ILE A CA 1
ATOM 2814 C C . ILE A 1 361 ? -21.062 14.414 16.219 1 98.88 361 ILE A C 1
ATOM 2816 O O . ILE A 1 361 ? -21.594 15.375 16.797 1 98.88 361 ILE A O 1
ATOM 2820 N N . SER A 1 362 ? -20.062 13.719 16.719 1 98.75 362 SER A N 1
ATOM 2821 C CA . SER A 1 362 ? -19.469 14.062 18 1 98.75 362 SER A CA 1
ATOM 2822 C C . SER A 1 362 ? -18.297 15.016 17.828 1 98.75 362 SER A C 1
ATOM 2824 O O . SER A 1 362 ? -18.125 15.945 18.625 1 98.75 362 SER A O 1
ATOM 2826 N N . VAL A 1 363 ? -17.422 14.734 16.844 1 98.88 363 VAL A N 1
ATOM 2827 C CA . VAL A 1 363 ? -16.203 15.5 16.609 1 98.88 363 VAL A CA 1
ATOM 2828 C C . VAL A 1 363 ? -16.109 15.867 15.125 1 98.88 363 VAL A C 1
ATOM 2830 O O . VAL A 1 363 ? -16.406 15.047 14.258 1 98.88 363 VAL A O 1
ATOM 2833 N N . VAL A 1 364 ? -15.828 17.094 14.883 1 98.88 364 VAL A N 1
ATOM 2834 C CA . VAL A 1 364 ? -15.523 17.578 13.539 1 98.88 364 VAL A CA 1
ATOM 2835 C C . VAL A 1 364 ? -14.016 17.812 13.406 1 98.88 364 VAL A C 1
ATOM 2837 O O . VAL A 1 364 ? -13.445 18.641 14.102 1 98.88 364 VAL A O 1
ATOM 2840 N N . TYR A 1 365 ? -13.383 17.047 12.586 1 98.88 365 TYR A N 1
ATOM 2841 C CA . TYR A 1 365 ? -11.953 17.156 12.336 1 98.88 365 TYR A CA 1
ATOM 2842 C C . TYR A 1 365 ? -11.688 17.766 10.961 1 98.88 365 TYR A C 1
ATOM 2844 O O . TYR A 1 365 ? -11.93 17.141 9.938 1 98.88 365 TYR A O 1
ATOM 2852 N N . PHE A 1 366 ? -11.078 18.953 10.938 1 98.69 366 PHE A N 1
ATOM 2853 C CA . PHE A 1 366 ? -10.898 19.703 9.703 1 98.69 366 PHE A CA 1
ATOM 2854 C C . PHE A 1 366 ? -9.609 19.297 9.008 1 98.69 366 PHE A C 1
ATOM 2856 O O . PHE A 1 366 ? -8.516 19.453 9.555 1 98.69 366 PHE A O 1
ATOM 2863 N N . ARG A 1 367 ? -9.695 18.812 7.793 1 97.88 367 ARG A N 1
ATOM 2864 C CA . ARG A 1 367 ? -8.586 18.641 6.863 1 97.88 367 ARG A CA 1
ATOM 2865 C C . ARG A 1 367 ? -8.781 19.5 5.613 1 97.88 367 ARG A C 1
ATOM 2867 O O . ARG A 1 367 ? -8.172 19.234 4.574 1 97.88 367 ARG A O 1
ATOM 2874 N N . ALA A 1 368 ? -9.688 20.391 5.723 1 97.06 368 ALA A N 1
ATOM 2875 C CA . ALA A 1 368 ? -10.008 21.453 4.77 1 97.06 368 ALA A CA 1
ATOM 2876 C C . ALA A 1 368 ? -10.484 22.703 5.484 1 97.06 368 ALA A C 1
ATOM 2878 O O . ALA A 1 368 ? -10.523 22.75 6.719 1 97.06 368 ALA A O 1
ATOM 2879 N N . GLY A 1 369 ? -10.711 23.75 4.754 1 96.5 369 GLY A N 1
ATOM 2880 C CA . GLY A 1 369 ? -11.266 24.969 5.324 1 96.5 369 GLY A CA 1
ATOM 2881 C C . GLY A 1 369 ? -10.203 25.938 5.785 1 96.5 369 GLY A C 1
ATOM 2882 O O . GLY A 1 369 ? -10.484 26.844 6.574 1 96.5 369 GLY A O 1
ATOM 2883 N N . TYR A 1 370 ? -9.016 25.75 5.285 1 94.06 370 TYR A N 1
ATOM 2884 C CA . TYR A 1 370 ? -7.922 26.578 5.789 1 94.06 370 TYR A CA 1
ATOM 2885 C C . TYR A 1 370 ? -7.48 27.594 4.742 1 94.06 370 TYR A C 1
ATOM 2887 O O . TYR A 1 370 ? -6.562 28.391 4.984 1 94.06 370 TYR A O 1
ATOM 2895 N N . ALA A 1 371 ? -8.102 27.594 3.562 1 92.06 371 ALA A N 1
ATOM 2896 C CA . ALA A 1 371 ? -7.762 28.531 2.494 1 92.06 371 ALA A CA 1
ATOM 2897 C C . ALA A 1 371 ? -9.008 29 1.754 1 92.06 371 ALA A C 1
ATOM 2899 O O . ALA A 1 371 ? -10.039 28.328 1.776 1 92.06 371 ALA A O 1
ATOM 2900 N N . PRO A 1 372 ? -8.922 30.141 1.101 1 93.56 372 PRO A N 1
ATOM 2901 C CA . PRO A 1 372 ? -10.07 30.641 0.336 1 93.56 372 PRO A CA 1
ATOM 2902 C C . PRO A 1 372 ? -10.562 29.641 -0.708 1 93.56 372 PRO A C 1
ATOM 2904 O O . PRO A 1 372 ? -11.758 29.594 -0.995 1 93.56 372 PRO A O 1
ATOM 2907 N N . THR A 1 373 ? -9.664 28.828 -1.203 1 93.56 373 THR A N 1
ATOM 2908 C CA . THR A 1 373 ? -10.016 27.859 -2.24 1 93.56 373 THR A CA 1
ATOM 2909 C C . THR A 1 373 ? -10.961 26.797 -1.69 1 93.56 373 THR A C 1
ATOM 2911 O O . THR A 1 373 ? -11.633 26.109 -2.455 1 93.56 373 THR A O 1
ATOM 2914 N N . ASP A 1 374 ? -11.062 26.703 -0.406 1 96.5 374 ASP A N 1
ATOM 2915 C CA . ASP A 1 374 ? -11.969 25.75 0.229 1 96.5 374 ASP A CA 1
ATOM 2916 C C . ASP A 1 374 ? -13.367 26.328 0.377 1 96.5 374 ASP A C 1
ATOM 2918 O O . ASP A 1 374 ? -14.305 25.625 0.776 1 96.5 374 ASP A O 1
ATOM 2922 N N . TYR A 1 375 ? -13.5 27.609 0.009 1 97.69 375 TYR A N 1
ATOM 2923 C CA . TYR A 1 375 ? -14.773 28.312 0.122 1 97.69 375 TYR A CA 1
ATOM 2924 C C . TYR A 1 375 ? -15.156 28.953 -1.203 1 97.69 375 TYR A C 1
ATOM 2926 O O . TYR A 1 375 ? -15.336 30.172 -1.28 1 97.69 375 TYR A O 1
ATOM 2934 N N . PRO A 1 376 ? -15.398 28.203 -2.186 1 97 376 PRO A N 1
ATOM 2935 C CA . PRO A 1 376 ? -15.703 28.781 -3.498 1 97 376 PRO A CA 1
ATOM 2936 C C . PRO A 1 376 ? -17.094 29.406 -3.564 1 97 376 PRO A C 1
ATOM 2938 O O . PRO A 1 376 ? -17.375 30.203 -4.457 1 97 376 PRO A O 1
ATOM 2941 N N . SER A 1 377 ? -18 29.062 -2.643 1 97.81 377 SER A N 1
ATOM 2942 C CA . SER A 1 377 ? -19.359 29.609 -2.613 1 97.81 377 SER A CA 1
ATOM 2943 C C . SER A 1 377 ? -19.844 29.812 -1.181 1 97.81 377 SER A C 1
ATOM 2945 O O . SER A 1 377 ? -19.125 29.5 -0.228 1 97.81 377 SER A O 1
ATOM 2947 N N . GLU A 1 378 ? -21 30.328 -1.014 1 98.38 378 GLU A N 1
ATOM 2948 C CA . GLU A 1 378 ? -21.594 30.578 0.3 1 98.38 378 GLU A CA 1
ATOM 2949 C C . GLU A 1 378 ? -21.953 29.281 0.996 1 98.38 378 GLU A C 1
ATOM 2951 O O . GLU A 1 378 ? -22.078 29.234 2.223 1 98.38 378 GLU A O 1
ATOM 2956 N N . ALA A 1 379 ? -22.094 28.234 0.222 1 98.5 379 ALA A N 1
ATOM 2957 C CA . ALA A 1 379 ? -22.438 26.938 0.795 1 98.5 379 ALA A CA 1
ATOM 2958 C C . ALA A 1 379 ? -21.391 26.5 1.818 1 98.5 379 ALA A C 1
ATOM 2960 O O . ALA A 1 379 ? -21.734 26.016 2.898 1 98.5 379 ALA A O 1
ATOM 2961 N N . GLU A 1 380 ? -20.156 26.625 1.489 1 98.75 380 GLU A N 1
ATOM 2962 C CA . GLU A 1 380 ? -19.078 26.219 2.379 1 98.75 380 GLU A CA 1
ATOM 2963 C C . GLU A 1 380 ? -19.047 27.062 3.648 1 98.75 380 GLU A C 1
ATOM 2965 O O . GLU A 1 380 ? -18.797 26.547 4.738 1 98.75 380 GLU A O 1
ATOM 2970 N N . TRP A 1 381 ? -19.344 28.344 3.502 1 98.69 381 TRP A N 1
ATOM 2971 C CA . TRP A 1 381 ? -19.375 29.219 4.664 1 98.69 381 TRP A CA 1
ATOM 2972 C C . TRP A 1 381 ? -20.531 28.875 5.586 1 98.69 381 TRP A C 1
ATOM 2974 O O . TRP A 1 381 ? -20.391 28.875 6.812 1 98.69 381 TRP A O 1
ATOM 2984 N N . ARG A 1 382 ? -21.672 28.547 5 1 98.62 382 ARG A N 1
ATOM 2985 C CA . ARG A 1 382 ? -22.812 28.141 5.797 1 98.62 382 ARG A CA 1
ATOM 2986 C C . ARG A 1 382 ? -22.516 26.859 6.566 1 98.62 382 ARG A C 1
ATOM 2988 O O . ARG A 1 382 ? -22.922 26.703 7.719 1 98.62 382 ARG A O 1
ATOM 2995 N N . ALA A 1 383 ? -21.828 25.969 5.887 1 98.88 383 ALA A N 1
ATOM 2996 C CA . ALA A 1 383 ? -21.422 24.734 6.559 1 98.88 383 ALA A CA 1
ATOM 2997 C C . ALA A 1 383 ? -20.531 25.031 7.766 1 98.88 383 ALA A C 1
ATOM 2999 O O . ALA A 1 383 ? -20.688 24.422 8.82 1 98.88 383 ALA A O 1
ATOM 3000 N N . ARG A 1 384 ? -19.594 25.953 7.602 1 98.75 384 ARG A N 1
ATOM 3001 C CA . ARG A 1 384 ? -18.688 26.312 8.688 1 98.75 384 ARG A CA 1
ATOM 3002 C C . ARG A 1 384 ? -19.453 26.891 9.875 1 98.75 384 ARG A C 1
ATOM 3004 O O . ARG A 1 384 ? -19.203 26.516 11.023 1 98.75 384 ARG A O 1
ATOM 3011 N N . VAL A 1 385 ? -20.391 27.75 9.594 1 98.56 385 VAL A N 1
ATOM 3012 C CA . VAL A 1 385 ? -21.219 28.359 10.633 1 98.56 385 VAL A CA 1
ATOM 3013 C C . VAL A 1 385 ? -22.047 27.281 11.32 1 98.56 385 VAL A C 1
ATOM 3015 O O . VAL A 1 385 ? -22.172 27.266 12.547 1 98.56 385 VAL A O 1
ATOM 3018 N N . LEU A 1 386 ? -22.625 26.422 10.5 1 98.5 386 LEU A N 1
ATOM 3019 C CA . LEU A 1 386 ? -23.453 25.328 11 1 98.5 386 LEU A CA 1
ATOM 3020 C C . LEU A 1 386 ? -22.703 24.484 12.023 1 98.5 386 LEU A C 1
ATOM 3022 O O . LEU A 1 386 ? -23.203 24.219 13.117 1 98.5 386 LEU A O 1
ATOM 3026 N N . MET A 1 387 ? -21.531 24.109 11.711 1 98.62 387 MET A N 1
ATOM 3027 C CA . MET A 1 387 ? -20.719 23.266 12.586 1 98.62 387 MET A CA 1
ATOM 3028 C C . MET A 1 387 ? -20.328 24.016 13.859 1 98.62 387 MET A C 1
ATOM 3030 O O . MET A 1 387 ? -20.375 23.453 14.953 1 98.62 387 MET A O 1
ATOM 3034 N N . GLU A 1 388 ? -19.953 25.281 13.742 1 98.44 388 GLU A N 1
ATOM 3035 C CA . GLU A 1 388 ? -19.531 26.078 14.891 1 98.44 388 GLU A CA 1
ATOM 3036 C C . GLU A 1 388 ? -20.688 26.25 15.883 1 98.44 388 GLU A C 1
ATOM 3038 O O . GLU A 1 388 ? -20.469 26.312 17.094 1 98.44 388 GLU A O 1
ATOM 3043 N N . GLN A 1 389 ? -21.875 26.297 15.367 1 97.69 389 GLN A N 1
ATOM 3044 C CA . GLN A 1 389 ? -23.047 26.516 16.203 1 97.69 389 GLN A CA 1
ATOM 3045 C C . GLN A 1 389 ? -23.469 25.219 16.906 1 97.69 389 GLN A C 1
ATOM 3047 O O . GLN A 1 389 ? -24.203 25.25 17.891 1 97.69 389 GLN A O 1
ATOM 3052 N N . SER A 1 390 ? -23.047 24.141 16.422 1 98.12 390 SER A N 1
ATOM 3053 C CA . SER A 1 390 ? -23.469 22.844 16.953 1 98.12 390 SER A CA 1
ATOM 3054 C C . SER A 1 390 ? -22.734 22.516 18.25 1 98.12 390 SER A C 1
ATOM 3056 O O . SER A 1 390 ? -21.812 23.234 18.656 1 98.12 390 SER A O 1
ATOM 3058 N N . SER A 1 391 ? -23.141 21.406 18.875 1 97.25 391 SER A N 1
ATOM 3059 C CA . SER A 1 391 ? -22.516 20.953 20.109 1 97.25 391 SER A CA 1
ATOM 3060 C C . SER A 1 391 ? -21.344 20.016 19.828 1 97.25 391 SER A C 1
ATOM 3062 O O . SER A 1 391 ? -20.672 19.547 20.75 1 97.25 391 SER A O 1
ATOM 3064 N N . ALA A 1 392 ? -21.109 19.688 18.531 1 98.56 392 ALA A N 1
ATOM 3065 C CA . ALA A 1 392 ? -19.969 18.844 18.188 1 98.56 392 ALA A CA 1
ATOM 3066 C C . ALA A 1 392 ? -18.656 19.5 18.594 1 98.56 392 ALA A C 1
ATOM 3068 O O . ALA A 1 392 ? -18.531 20.734 18.594 1 98.56 392 ALA A O 1
ATOM 3069 N N . VAL A 1 393 ? -17.688 18.672 18.984 1 98.75 393 VAL A N 1
ATOM 3070 C CA . VAL A 1 393 ? -16.344 19.156 19.266 1 98.75 393 VAL A CA 1
ATOM 3071 C C . VAL A 1 393 ? -15.633 19.5 17.953 1 98.75 393 VAL A C 1
ATOM 3073 O O . VAL A 1 393 ? -15.523 18.641 17.0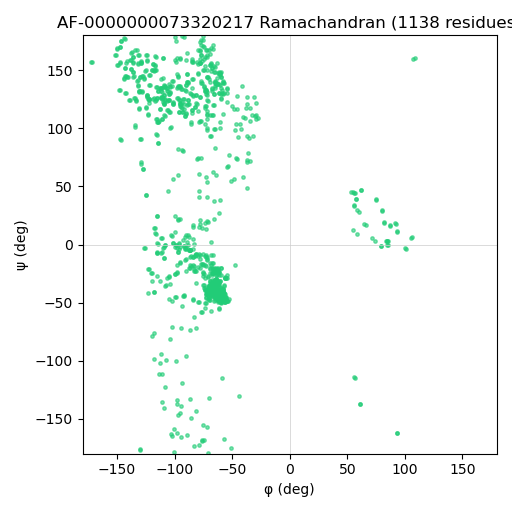62 1 98.75 393 VAL A O 1
ATOM 3076 N N . LYS A 1 394 ? -15.258 20.688 17.781 1 98.62 394 LYS A N 1
ATOM 3077 C CA . LYS A 1 394 ? -14.57 21.062 16.547 1 98.62 394 LYS A CA 1
ATOM 3078 C C . LYS A 1 394 ? -13.055 21.031 16.734 1 98.62 394 LYS A C 1
ATOM 3080 O O . LYS A 1 394 ? -12.539 21.5 17.766 1 98.62 394 LYS A O 1
ATOM 3085 N N . CYS A 1 395 ? -12.328 20.5 15.805 1 98.69 395 CYS A N 1
ATOM 3086 C CA . CYS A 1 395 ? -10.867 20.469 15.758 1 98.69 395 CYS A CA 1
ATOM 3087 C C . CYS A 1 395 ? -10.352 20.969 14.414 1 98.69 395 CYS A C 1
ATOM 3089 O O . CYS A 1 395 ? -10.172 20.188 13.484 1 98.69 395 CYS A O 1
ATOM 3091 N N . PRO A 1 396 ? -10.102 22.234 14.297 1 98.06 396 PRO A N 1
ATOM 3092 C CA . PRO A 1 396 ? -10.203 23.188 15.406 1 98.06 396 PRO A CA 1
ATOM 3093 C C . PRO A 1 396 ? -11.547 23.906 15.453 1 98.06 396 PRO A C 1
ATOM 3095 O O . PRO A 1 396 ? -12.273 23.922 14.453 1 98.06 396 PRO A O 1
ATOM 3098 N N . SER A 1 397 ? -11.844 24.422 16.609 1 98.25 397 SER A N 1
ATOM 3099 C CA . SER A 1 397 ? -12.891 25.438 16.688 1 98.25 397 SER A CA 1
ATOM 3100 C C . SER A 1 397 ? -12.477 26.719 15.984 1 98.25 397 SER A C 1
ATOM 3102 O O . SER A 1 397 ? -11.297 26.906 15.656 1 98.25 397 SER A O 1
ATOM 3104 N N . ILE A 1 398 ? -13.461 27.609 15.789 1 98.12 398 ILE A N 1
ATOM 3105 C CA . ILE A 1 398 ? -13.188 28.875 15.141 1 98.12 398 ILE A CA 1
ATOM 3106 C C . ILE A 1 398 ? -12.18 29.672 15.969 1 98.12 398 ILE A C 1
ATOM 3108 O O . ILE A 1 398 ? -11.328 30.375 15.414 1 98.12 398 ILE A O 1
ATOM 3112 N N . SER A 1 399 ? -12.219 29.578 17.25 1 97.62 399 SER A N 1
ATOM 3113 C CA . SER A 1 399 ? -11.281 30.281 18.125 1 97.62 399 SER A CA 1
ATOM 3114 C C . SER A 1 399 ? -9.867 29.734 17.969 1 97.62 399 SER A C 1
ATOM 3116 O O . SER A 1 399 ? -8.898 30.5 17.906 1 97.62 399 SER A O 1
ATOM 3118 N N . TYR A 1 400 ? -9.742 28.375 17.938 1 97.88 400 TYR A N 1
ATOM 3119 C CA . TYR A 1 400 ? -8.438 27.75 17.719 1 97.88 400 TYR A CA 1
ATOM 3120 C C . TYR A 1 400 ? -7.871 28.109 16.359 1 97.88 400 TYR A C 1
ATOM 3122 O O . TYR A 1 400 ? -6.668 28.344 16.219 1 97.88 400 TYR A O 1
ATOM 3130 N N . HIS A 1 401 ? -8.734 28.094 15.359 1 97.56 401 HIS A N 1
ATOM 3131 C CA . HIS A 1 401 ? -8.328 28.484 14.008 1 97.56 401 HIS A CA 1
ATOM 3132 C C . HIS A 1 401 ? -7.75 29.891 13.984 1 97.56 401 HIS A C 1
ATOM 3134 O O . HIS A 1 401 ? -6.68 30.109 13.406 1 97.56 401 HIS A O 1
ATOM 3140 N N . LEU A 1 402 ? -8.406 30.844 14.602 1 97.38 402 LEU A N 1
ATOM 3141 C CA . LEU A 1 402 ? -7.953 32.219 14.648 1 97.38 402 LEU A CA 1
ATOM 3142 C C . LEU A 1 402 ? -6.672 32.344 15.469 1 97.38 402 LEU A C 1
ATOM 3144 O O . LEU A 1 402 ? -5.789 33.125 15.133 1 97.38 402 LEU A O 1
ATOM 3148 N N . ALA A 1 403 ? -6.613 31.547 16.547 1 97.75 403 ALA A N 1
ATOM 3149 C CA . ALA A 1 403 ? -5.43 31.594 17.406 1 97.75 403 ALA A CA 1
ATOM 3150 C C . ALA A 1 403 ? -4.18 31.172 16.625 1 97.75 403 ALA A C 1
ATOM 3152 O O . ALA A 1 403 ? -3.062 31.547 16.984 1 97.75 403 ALA A O 1
ATOM 3153 N N . GLY A 1 404 ? -4.375 30.422 15.539 1 95.94 404 GLY A N 1
ATOM 3154 C CA . GLY A 1 404 ? -3.258 29.922 14.758 1 95.94 404 GLY A CA 1
ATOM 3155 C C . GLY A 1 404 ? -2.848 30.859 13.633 1 95.94 404 GLY A C 1
ATOM 3156 O O . GLY A 1 404 ? -1.854 30.609 12.945 1 95.94 404 GLY A O 1
ATOM 3157 N N . THR A 1 405 ? -3.523 31.953 13.43 1 95.44 405 THR A N 1
ATOM 3158 C CA . THR A 1 405 ? -3.195 32.875 12.352 1 95.44 405 THR A CA 1
ATOM 3159 C C . THR A 1 405 ? -1.818 33.5 12.578 1 95.44 405 THR A C 1
ATOM 3161 O O . THR A 1 405 ? -1.375 33.656 13.719 1 95.44 405 THR A O 1
ATOM 3164 N N . LYS A 1 406 ? -1.165 33.875 11.484 1 93.88 406 LYS A N 1
ATOM 3165 C CA . LYS A 1 406 ? 0.176 34.469 11.547 1 93.88 406 LYS A CA 1
ATOM 3166 C C . LYS A 1 406 ? 0.182 35.75 12.344 1 93.88 406 LYS A C 1
ATOM 3168 O O . LYS A 1 406 ? 1.143 36.062 13.062 1 93.88 406 LYS A O 1
ATOM 3173 N N . LYS A 1 407 ? -0.845 36.562 12.266 1 94.5 407 LYS A N 1
ATOM 3174 C CA . LYS A 1 407 ? -0.935 37.812 13 1 94.5 407 LYS A CA 1
ATOM 3175 C C . LYS A 1 407 ? -0.962 37.594 14.508 1 94.5 407 LYS A C 1
ATOM 3177 O O . LYS A 1 407 ? -0.323 38.312 15.273 1 94.5 407 LYS A O 1
ATOM 3182 N N . ILE A 1 408 ? -1.692 36.625 14.914 1 96.56 408 ILE A N 1
ATOM 3183 C CA . ILE A 1 408 ? -1.747 36.312 16.344 1 96.56 408 ILE A CA 1
ATOM 3184 C C . ILE A 1 408 ? -0.373 35.844 16.812 1 96.56 408 ILE A C 1
ATOM 3186 O O . ILE A 1 408 ? 0.078 36.219 17.891 1 96.56 408 ILE A O 1
ATOM 3190 N N . GLN A 1 409 ? 0.236 34.969 16.047 1 96.06 409 GLN A N 1
ATOM 3191 C CA . GLN A 1 409 ? 1.569 34.5 16.406 1 96.06 409 GLN A CA 1
ATOM 3192 C C . GLN A 1 409 ? 2.559 35.688 16.469 1 96.06 409 GLN A C 1
ATOM 3194 O O . GLN A 1 409 ? 3.418 35.719 17.359 1 96.06 409 GLN A O 1
ATOM 3199 N N . GLN A 1 410 ? 2.436 36.625 15.555 1 95.56 410 GLN A N 1
ATOM 3200 C CA . GLN A 1 410 ? 3.252 37.844 15.609 1 95.56 410 GLN A CA 1
ATOM 3201 C C . GLN A 1 410 ? 2.992 38.625 16.891 1 95.56 410 GLN A C 1
ATOM 3203 O O . GLN A 1 410 ? 3.928 39.125 17.516 1 95.56 410 GLN A O 1
ATOM 3208 N N . GLU A 1 411 ? 1.734 38.719 17.328 1 95.94 411 GLU A N 1
ATOM 3209 C CA . GLU A 1 411 ? 1.386 39.438 18.547 1 95.94 411 GLU A CA 1
ATOM 3210 C C . GLU A 1 411 ? 1.974 38.719 19.781 1 95.94 411 GLU A C 1
ATOM 3212 O O . GLU A 1 411 ? 2.453 39.375 20.703 1 95.94 411 GLU A O 1
ATOM 3217 N N . LEU A 1 412 ? 1.938 37.438 19.766 1 96.94 412 LEU A N 1
ATOM 3218 C CA . LEU A 1 412 ? 2.424 36.625 20.891 1 96.94 412 LEU A CA 1
ATOM 3219 C C . LEU A 1 412 ? 3.938 36.75 21.031 1 96.94 412 LEU A C 1
ATOM 3221 O O . LEU A 1 412 ? 4.484 36.531 22.109 1 96.94 412 LEU A O 1
ATOM 3225 N N . ALA A 1 413 ? 4.562 37.094 19.906 1 94.94 413 ALA A N 1
ATOM 3226 C CA . ALA A 1 413 ? 6.02 37.188 19.906 1 94.94 413 ALA A CA 1
ATOM 3227 C C . ALA A 1 413 ? 6.465 38.531 20.484 1 94.94 413 ALA A C 1
ATOM 3229 O O . ALA A 1 413 ? 7.645 38.719 20.797 1 94.94 413 ALA A O 1
ATOM 3230 N N . LYS A 1 414 ? 5.578 39.469 20.719 1 94.12 414 LYS A N 1
ATOM 3231 C CA . LYS A 1 414 ? 5.918 40.781 21.328 1 94.12 414 LYS A CA 1
ATOM 3232 C C . LYS A 1 414 ? 6.332 40.594 22.781 1 94.12 414 LYS A C 1
ATOM 3234 O O . LYS A 1 414 ? 5.926 39.625 23.438 1 94.12 414 LYS A O 1
ATOM 3239 N N . PRO A 1 415 ? 7.102 41.562 23.219 1 92.19 415 PRO A N 1
ATOM 3240 C CA . PRO A 1 415 ? 7.539 41.469 24.609 1 92.19 415 PRO A CA 1
ATOM 3241 C C . PRO A 1 415 ? 6.367 41.438 25.594 1 92.19 415 PRO A C 1
ATOM 3243 O O . PRO A 1 415 ? 5.387 42.156 25.422 1 92.19 415 PRO A O 1
ATOM 3246 N N . ASN A 1 416 ? 6.418 40.562 26.547 1 93.44 416 ASN A N 1
ATOM 3247 C CA . ASN A 1 416 ? 5.539 40.438 27.703 1 93.44 416 ASN A CA 1
ATOM 3248 C C . ASN A 1 416 ? 4.152 39.938 27.312 1 93.44 416 ASN A C 1
ATOM 3250 O O . ASN A 1 416 ? 3.229 39.938 28.125 1 93.44 416 ASN A O 1
ATOM 3254 N N . MET A 1 417 ? 3.926 39.594 26.109 1 96.31 417 MET A N 1
ATOM 3255 C CA . MET A 1 417 ? 2.611 39.125 25.688 1 96.31 417 MET A CA 1
ATOM 3256 C C . MET A 1 417 ? 2.359 37.719 26.172 1 96.31 417 MET A C 1
ATOM 3258 O O . MET A 1 417 ? 1.235 37.375 26.547 1 96.31 417 MET A O 1
ATOM 3262 N N . LEU A 1 418 ? 3.379 36.844 26.188 1 98 418 LEU A N 1
ATOM 3263 C CA . LEU A 1 418 ? 3.227 35.438 26.625 1 98 418 LEU A CA 1
ATOM 3264 C C . LEU A 1 418 ? 2.775 35.375 28.078 1 98 418 LEU A C 1
ATOM 3266 O O . LEU A 1 418 ? 2.033 34.469 28.469 1 98 418 LEU A O 1
ATOM 3270 N N . GLU A 1 419 ? 3.232 36.344 28.859 1 97.5 419 GLU A N 1
ATOM 3271 C CA . GLU A 1 419 ? 2.93 36.406 30.281 1 97.5 419 GLU A CA 1
ATOM 3272 C C . GLU A 1 419 ? 1.438 36.625 30.531 1 97.5 419 GLU A C 1
ATOM 3274 O O . GLU A 1 419 ? 0.938 36.344 31.625 1 97.5 419 GLU A O 1
ATOM 3279 N N . ARG A 1 420 ? 0.795 37.125 29.547 1 96.88 420 ARG A N 1
ATOM 3280 C CA . ARG A 1 420 ? -0.652 37.281 29.641 1 96.88 420 ARG A CA 1
ATOM 3281 C C . ARG A 1 420 ? -1.353 35.938 29.672 1 96.88 420 ARG A C 1
ATOM 3283 O O . ARG A 1 420 ? -2.436 35.781 30.234 1 96.88 420 ARG A O 1
ATOM 3290 N N . PHE A 1 421 ? -0.77 34.906 29.125 1 98 421 PHE A N 1
ATOM 3291 C CA . PHE A 1 421 ? -1.477 33.656 28.891 1 98 421 PHE A CA 1
ATOM 3292 C C . PHE A 1 421 ? -0.814 32.5 29.641 1 98 421 PHE A C 1
ATOM 3294 O O . PHE A 1 421 ? -1.457 31.484 29.938 1 98 421 PHE A O 1
ATOM 3301 N N . LEU A 1 422 ? 0.439 32.656 29.906 1 97.75 422 LEU A N 1
ATOM 3302 C CA . LEU A 1 422 ? 1.184 31.609 30.609 1 97.75 422 LEU A CA 1
ATOM 3303 C C . LEU A 1 422 ? 1.745 32.125 31.922 1 97.75 422 LEU A C 1
ATOM 3305 O O . LEU A 1 422 ? 2.166 33.281 32 1 97.75 422 LEU A O 1
ATOM 3309 N N . GLU A 1 423 ? 1.907 31.234 32.938 1 96.25 423 GLU A N 1
ATOM 3310 C CA . GLU A 1 423 ? 2.355 31.656 34.25 1 96.25 423 GLU A CA 1
ATOM 3311 C C . GLU A 1 423 ? 3.787 31.203 34.531 1 96.25 423 GLU A C 1
ATOM 3313 O O . GLU A 1 423 ? 4.57 31.938 35.156 1 96.25 423 GLU A O 1
ATOM 3318 N N . ASN A 1 424 ? 4.148 30.062 34.062 1 97.31 424 ASN A N 1
ATOM 3319 C CA . ASN A 1 424 ? 5.465 29.5 34.344 1 97.31 424 ASN A CA 1
ATOM 3320 C C . ASN A 1 424 ? 6.566 30.234 33.594 1 97.31 424 ASN A C 1
ATOM 3322 O O . ASN A 1 424 ? 6.66 30.125 32.344 1 97.31 424 ASN A O 1
ATOM 3326 N N . LYS A 1 425 ? 7.418 30.875 34.281 1 97 425 LYS A N 1
ATOM 3327 C CA . LYS A 1 425 ? 8.461 31.703 33.688 1 97 425 LYS A CA 1
ATOM 3328 C C . LYS A 1 425 ? 9.445 30.859 32.875 1 97 425 LYS A C 1
ATOM 3330 O O . LYS A 1 425 ? 9.969 31.328 31.859 1 97 425 LYS A O 1
ATOM 3335 N N . GLU A 1 426 ? 9.695 29.719 33.375 1 97.44 426 GLU A N 1
ATOM 3336 C CA . GLU A 1 426 ? 10.609 28.844 32.656 1 97.44 426 GLU A CA 1
ATOM 3337 C C . GLU A 1 426 ? 10.031 28.438 31.312 1 97.44 426 GLU A C 1
ATOM 3339 O O . GLU A 1 426 ? 10.758 28.391 30.312 1 97.44 426 GLU A O 1
ATOM 3344 N N . ASP A 1 427 ? 8.758 28.109 31.297 1 97.69 427 ASP A N 1
ATOM 3345 C CA . ASP A 1 427 ? 8.086 27.734 30.047 1 97.69 427 ASP A CA 1
ATOM 3346 C C . ASP A 1 427 ? 8.094 28.906 29.062 1 97.69 427 ASP A C 1
ATOM 3348 O O . ASP A 1 427 ? 8.336 28.703 27.875 1 97.69 427 ASP A O 1
ATOM 3352 N N . ILE A 1 428 ? 7.859 30.078 29.578 1 97.94 428 ILE A N 1
ATOM 3353 C CA . ILE A 1 428 ? 7.836 31.281 28.75 1 97.94 428 ILE A CA 1
ATOM 3354 C C . ILE A 1 428 ? 9.211 31.484 28.125 1 97.94 428 ILE A C 1
ATOM 3356 O O . ILE A 1 428 ? 9.312 31.812 26.938 1 97.94 428 ILE A O 1
ATOM 3360 N N . ALA A 1 429 ? 10.211 31.312 28.922 1 97.12 429 ALA A N 1
ATOM 3361 C CA . ALA A 1 429 ? 11.578 31.484 28.438 1 97.12 429 ALA A CA 1
ATOM 3362 C C . ALA A 1 429 ? 11.891 30.469 27.328 1 97.12 429 ALA A C 1
ATOM 3364 O O . ALA A 1 429 ? 12.562 30.797 26.359 1 97.12 429 ALA A O 1
ATOM 3365 N N . LYS A 1 430 ? 11.477 29.281 27.516 1 96.88 430 LYS A N 1
ATOM 3366 C CA . LYS A 1 430 ? 11.703 28.234 26.516 1 96.88 430 LYS A CA 1
ATOM 3367 C C . LYS A 1 430 ? 11.031 28.594 25.203 1 96.88 430 LYS A C 1
ATOM 3369 O O . LYS A 1 430 ? 11.609 28.391 24.125 1 96.88 430 LYS A O 1
ATOM 3374 N N . LEU A 1 431 ? 9.773 29.062 25.25 1 97.88 431 LEU A N 1
ATOM 3375 C CA . LEU A 1 431 ? 9.055 29.438 24.031 1 97.88 431 LEU A CA 1
ATOM 3376 C C . LEU A 1 431 ? 9.758 30.594 23.328 1 97.88 431 LEU A C 1
ATOM 3378 O O . LEU A 1 431 ? 9.945 30.547 22.109 1 97.88 431 LEU A O 1
ATOM 3382 N N . ARG A 1 432 ? 10.148 31.562 24.062 1 96.44 432 ARG A N 1
ATOM 3383 C CA . ARG A 1 432 ? 10.766 32.75 23.5 1 96.44 432 ARG A CA 1
ATOM 3384 C C . ARG A 1 432 ? 12.07 32.438 22.797 1 96.44 432 ARG A C 1
ATOM 3386 O O . ARG A 1 432 ? 12.422 33.062 21.797 1 96.44 432 ARG A O 1
ATOM 3393 N N . LYS A 1 433 ? 12.719 31.469 23.328 1 94.38 433 LYS A N 1
ATOM 3394 C CA . LYS A 1 433 ? 13.984 31.031 22.734 1 94.38 433 LYS A CA 1
ATOM 3395 C C . LYS A 1 433 ? 13.781 30.516 21.328 1 94.38 433 LYS A C 1
ATOM 3397 O O . LYS A 1 433 ? 14.703 30.547 20.5 1 94.38 433 LYS A O 1
ATOM 3402 N N . CYS A 1 434 ? 12.602 30.078 20.984 1 96.5 434 CYS A N 1
ATOM 3403 C CA . CYS A 1 434 ? 12.336 29.438 19.688 1 96.5 434 CYS A CA 1
ATOM 3404 C C . CYS A 1 434 ? 11.758 30.438 18.703 1 96.5 434 CYS A C 1
ATOM 3406 O O . CYS A 1 434 ? 11.602 30.125 17.516 1 96.5 434 CYS A O 1
ATOM 3408 N N . PHE A 1 435 ? 11.453 31.641 19.109 1 96.62 435 PHE A N 1
ATOM 3409 C CA . PHE A 1 435 ? 10.781 32.594 18.234 1 96.62 435 PHE A CA 1
ATOM 3410 C C . PHE A 1 435 ? 11.758 33.219 17.25 1 96.62 435 PHE A C 1
ATOM 3412 O O . PHE A 1 435 ? 12.836 33.688 17.641 1 96.62 435 PHE A O 1
ATOM 3419 N N . ALA A 1 436 ? 11.398 33.125 16 1 95.31 436 ALA A N 1
ATOM 3420 C CA . ALA A 1 436 ? 12.039 34.031 15.047 1 95.31 436 ALA A CA 1
ATOM 3421 C C . ALA A 1 436 ? 11.547 35.469 15.211 1 95.31 436 ALA A C 1
ATOM 3423 O O . ALA A 1 436 ? 10.531 35.719 15.867 1 95.31 436 ALA A O 1
ATOM 3424 N N . GLY A 1 437 ? 12.312 36.375 14.68 1 93.69 437 GLY A N 1
ATOM 3425 C CA . GLY A 1 437 ? 11.789 37.75 14.648 1 93.69 437 GLY A CA 1
ATOM 3426 C C . GLY A 1 437 ? 10.492 37.875 13.867 1 93.69 437 GLY A C 1
ATOM 3427 O O . GLY A 1 437 ? 10.398 37.375 12.734 1 93.69 437 GLY A O 1
ATOM 3428 N N . LEU A 1 438 ? 9.531 38.375 14.43 1 95.06 438 LEU A N 1
ATOM 3429 C CA . LEU A 1 438 ? 8.234 38.625 13.805 1 95.06 438 LEU A CA 1
ATOM 3430 C C . LEU A 1 438 ? 7.801 40.062 14.023 1 95.06 438 LEU A C 1
ATOM 3432 O O . LEU A 1 438 ? 7.891 40.594 15.141 1 95.06 438 LEU A O 1
ATOM 3436 N N . TRP A 1 439 ? 7.355 40.719 12.922 1 93.75 439 TRP A N 1
ATOM 3437 C CA . TRP A 1 439 ? 6.988 42.125 13.031 1 93.75 439 TRP A CA 1
ATOM 3438 C C . TRP A 1 439 ? 5.742 42.438 12.203 1 93.75 439 TRP A C 1
ATOM 3440 O O . TRP A 1 439 ? 5.527 41.812 11.156 1 93.75 439 TRP A O 1
ATOM 3450 N N . SER A 1 440 ? 4.988 43.312 12.773 1 90.5 440 SER A N 1
ATOM 3451 C CA . SER A 1 440 ? 3.904 43.875 11.977 1 90.5 440 SER A CA 1
ATOM 3452 C C . SER A 1 440 ? 4.426 44.938 11.016 1 90.5 440 SER A C 1
ATOM 3454 O O . SER A 1 440 ? 5.531 45.469 11.188 1 90.5 440 SER A O 1
ATOM 3456 N N . LEU A 1 441 ? 3.68 45.188 10.039 1 88.06 441 LEU A N 1
ATOM 3457 C CA . LEU A 1 441 ? 4.121 46.156 9.047 1 88.06 441 LEU A CA 1
ATOM 3458 C C . LEU A 1 441 ? 3.781 47.594 9.5 1 88.06 441 LEU A C 1
ATOM 3460 O O . LEU A 1 441 ? 3.74 48.5 8.68 1 88.06 441 LEU A O 1
ATOM 3464 N N . ASP A 1 442 ? 3.473 47.812 10.672 1 82.75 442 ASP A N 1
ATOM 3465 C CA . ASP A 1 442 ? 3.309 49.156 11.203 1 82.75 442 ASP A CA 1
ATOM 3466 C C . ASP A 1 442 ? 4.59 49.625 11.875 1 82.75 442 ASP A C 1
ATOM 3468 O O . ASP A 1 442 ? 4.68 50.781 12.289 1 82.75 442 ASP A O 1
ATOM 3472 N N . ASP A 1 443 ? 5.543 48.781 11.906 1 85.56 443 ASP A N 1
ATOM 3473 C CA . ASP A 1 443 ? 6.852 49.125 12.453 1 85.56 443 ASP A CA 1
ATOM 3474 C C . ASP A 1 443 ? 7.73 49.781 11.391 1 85.56 443 ASP A C 1
ATOM 3476 O O . ASP A 1 443 ? 8.445 49.094 10.656 1 85.56 443 ASP A O 1
ATOM 3480 N N . SER A 1 444 ? 7.875 51 11.461 1 88 444 SER A N 1
ATOM 3481 C CA . SER A 1 444 ? 8.555 51.75 10.414 1 88 444 SER A CA 1
ATOM 3482 C C . SER A 1 444 ? 10.031 51.406 10.352 1 88 444 SER A C 1
ATOM 3484 O O . SER A 1 444 ? 10.625 51.375 9.266 1 88 444 SER A O 1
ATOM 3486 N N . ASP A 1 445 ? 10.594 51.219 11.469 1 92.88 445 ASP A N 1
ATOM 3487 C CA . ASP A 1 445 ? 12.016 50.906 11.5 1 92.88 445 ASP A CA 1
ATOM 3488 C C . ASP A 1 445 ? 12.305 49.562 10.828 1 92.88 445 ASP A C 1
ATOM 3490 O O . ASP A 1 445 ? 13.258 49.438 10.055 1 92.88 445 ASP A O 1
ATOM 3494 N N . ILE A 1 446 ? 11.57 48.594 11.172 1 93.38 446 ILE A N 1
ATOM 3495 C CA . ILE A 1 446 ? 11.773 47.281 10.617 1 93.38 446 ILE A CA 1
ATOM 3496 C C . ILE A 1 446 ? 11.484 47.281 9.117 1 93.38 446 ILE A C 1
ATOM 3498 O O . ILE A 1 446 ? 12.117 46.562 8.352 1 93.38 446 ILE A O 1
ATOM 3502 N N . ILE A 1 447 ? 10.508 48.031 8.68 1 93.56 447 ILE A N 1
ATOM 3503 C CA . ILE A 1 447 ? 10.156 48.125 7.27 1 93.56 447 ILE A CA 1
ATOM 3504 C C . ILE A 1 447 ? 11.328 48.719 6.484 1 93.56 447 ILE A C 1
ATOM 3506 O O . ILE A 1 447 ? 11.672 48.219 5.41 1 93.56 447 ILE A O 1
ATOM 3510 N N . LYS A 1 448 ? 11.828 49.75 7.051 1 94.75 448 LYS A N 1
ATOM 3511 C CA . LYS A 1 448 ? 12.984 50.344 6.406 1 94.75 448 LYS A CA 1
ATOM 3512 C C . LYS A 1 448 ? 14.133 49.344 6.266 1 94.75 448 LYS A C 1
ATOM 3514 O O . LYS A 1 448 ? 14.773 49.281 5.219 1 94.75 448 LYS A O 1
ATOM 3519 N N . LYS A 1 449 ? 14.359 48.688 7.301 1 95.81 449 LYS A N 1
ATOM 3520 C CA . LYS A 1 449 ? 15.414 47.688 7.273 1 95.81 449 LYS A CA 1
ATOM 3521 C C . LYS A 1 449 ? 15.125 46.594 6.227 1 95.81 449 LYS A C 1
ATOM 3523 O O . LYS A 1 449 ? 16.031 46.156 5.539 1 95.81 449 LYS A O 1
ATOM 3528 N N . ALA A 1 450 ? 13.867 46.156 6.156 1 96.19 450 ALA A N 1
ATOM 3529 C CA . ALA A 1 450 ? 13.461 45.094 5.219 1 96.19 450 ALA A CA 1
ATOM 3530 C C . ALA A 1 450 ? 13.57 45.594 3.775 1 96.19 450 ALA A C 1
ATOM 3532 O O . ALA A 1 450 ? 13.859 44.781 2.871 1 96.19 450 ALA A O 1
ATOM 3533 N N . ILE A 1 451 ? 13.375 46.844 3.549 1 96 451 ILE A N 1
ATOM 3534 C CA . ILE A 1 451 ? 13.516 47.438 2.217 1 96 451 ILE A CA 1
ATOM 3535 C C . ILE A 1 451 ? 14.992 47.5 1.834 1 96 451 ILE A C 1
ATOM 3537 O O . ILE A 1 451 ? 15.352 47.219 0.687 1 96 451 ILE A O 1
ATOM 3541 N N . GLU A 1 452 ? 15.797 47.844 2.779 1 96.94 452 GLU A N 1
ATOM 3542 C CA . GLU A 1 452 ? 17.234 47.969 2.537 1 96.94 452 GLU A CA 1
ATOM 3543 C C . GLU A 1 452 ? 17.875 46.594 2.35 1 96.94 452 GLU A C 1
ATOM 3545 O O . GLU A 1 452 ? 18.781 46.438 1.535 1 96.94 452 GLU A O 1
ATOM 3550 N N . ARG A 1 453 ? 17.453 45.656 3.168 1 97 453 ARG A N 1
ATOM 3551 C CA . ARG A 1 453 ? 18 44.281 3.121 1 97 453 ARG A CA 1
ATOM 3552 C C . ARG A 1 453 ? 16.891 43.25 3.053 1 97 453 ARG A C 1
ATOM 3554 O O . ARG A 1 453 ? 16.75 42.438 3.959 1 97 453 ARG A O 1
ATOM 3561 N N . PRO A 1 454 ? 16.25 43.188 1.971 1 95.69 454 PRO A N 1
ATOM 3562 C CA . PRO A 1 454 ? 15.07 42.312 1.844 1 95.69 454 PRO A CA 1
ATOM 3563 C C . PRO A 1 454 ? 15.406 40.844 1.994 1 95.69 454 PRO A C 1
ATOM 3565 O O . PRO A 1 454 ? 14.547 40.062 2.385 1 95.69 454 PRO A O 1
ATOM 3568 N N . ASP A 1 455 ? 16.672 40.406 1.822 1 93.69 455 ASP A N 1
ATOM 3569 C CA . ASP A 1 455 ? 17.078 39 1.862 1 93.69 455 ASP A CA 1
ATOM 3570 C C . ASP A 1 455 ? 17.031 38.469 3.287 1 93.69 455 ASP A C 1
ATOM 3572 O O . ASP A 1 455 ? 17.047 37.25 3.494 1 93.69 455 ASP A O 1
ATOM 3576 N N . LEU A 1 456 ? 16.906 39.312 4.234 1 94.94 456 LEU A N 1
ATOM 3577 C CA . LEU A 1 456 ? 16.938 38.875 5.633 1 94.94 456 LEU A CA 1
ATOM 3578 C C . LEU A 1 456 ? 15.523 38.688 6.176 1 94.94 456 LEU A C 1
ATOM 3580 O O . LEU A 1 456 ? 15.344 38.344 7.34 1 94.94 456 LEU A O 1
ATOM 3584 N N . PHE A 1 457 ? 14.562 38.938 5.266 1 94.88 457 PHE A N 1
ATOM 3585 C CA . PHE A 1 457 ? 13.18 38.906 5.734 1 94.88 457 PHE A CA 1
ATOM 3586 C C . PHE A 1 457 ? 12.312 38.062 4.809 1 94.88 457 PHE A C 1
ATOM 3588 O O . PHE A 1 457 ? 12.68 37.812 3.658 1 94.88 457 PHE A O 1
ATOM 3595 N N . VAL A 1 458 ? 11.242 37.562 5.324 1 93.88 458 VAL A N 1
ATOM 3596 C CA . VAL A 1 458 ? 10.164 36.906 4.582 1 93.88 458 VAL A CA 1
ATOM 3597 C C . VAL A 1 458 ? 8.844 37.625 4.859 1 93.88 458 VAL A C 1
ATOM 3599 O O . VAL A 1 458 ? 8.516 37.906 6.016 1 93.88 458 VAL A O 1
ATOM 3602 N N . MET A 1 459 ? 8.219 38.094 3.857 1 93.31 459 MET A N 1
ATOM 3603 C CA . MET A 1 459 ? 6.887 38.656 3.998 1 93.31 459 MET A CA 1
ATOM 3604 C C . MET A 1 459 ? 5.809 37.594 3.83 1 93.31 459 MET A C 1
ATOM 3606 O O . MET A 1 459 ? 5.777 36.906 2.818 1 93.31 459 MET A O 1
ATOM 3610 N N . LYS A 1 460 ? 4.98 37.375 4.824 1 90.44 460 LYS A N 1
ATOM 3611 C CA . LYS A 1 460 ? 4.008 36.281 4.844 1 90.44 460 LYS A CA 1
ATOM 3612 C C . LYS A 1 460 ? 2.58 36.812 4.91 1 90.44 460 LYS A C 1
ATOM 3614 O O . LYS A 1 460 ? 2.248 37.625 5.801 1 90.44 460 LYS A O 1
ATOM 3619 N N . PRO A 1 461 ? 1.729 36.406 3.998 1 85.56 461 PRO A N 1
ATOM 3620 C CA . PRO A 1 461 ? 0.308 36.75 4.125 1 85.56 461 PRO A CA 1
ATOM 3621 C C . PRO A 1 461 ? -0.406 35.875 5.16 1 85.56 461 PRO A C 1
ATOM 3623 O O . PRO A 1 461 ? 0.188 34.938 5.711 1 85.56 461 PRO A O 1
ATOM 3626 N N . GLN A 1 462 ? -1.636 36.188 5.492 1 75.38 462 GLN A N 1
ATOM 3627 C CA . GLN A 1 462 ? -2.41 35.469 6.488 1 75.38 462 GLN A CA 1
ATOM 3628 C C . GLN A 1 462 ? -2.949 34.156 5.918 1 75.38 462 GLN A C 1
ATOM 3630 O O . GLN A 1 462 ? -3.93 33.594 6.426 1 75.38 462 GLN A O 1
ATOM 3635 N N . ARG A 1 463 ? -2.473 33.656 4.895 1 67.31 463 ARG A N 1
ATOM 3636 C CA . ARG A 1 463 ? -2.93 32.406 4.285 1 67.31 463 ARG A CA 1
ATOM 3637 C C . ARG A 1 463 ? -2.076 31.219 4.738 1 67.31 463 ARG A C 1
ATOM 3639 O O . ARG A 1 463 ? -0.889 31.391 5.031 1 67.31 463 ARG A O 1
ATOM 3646 N N . GLU A 1 464 ? -2.908 30.188 5.035 1 60.06 464 GLU A N 1
ATOM 3647 C CA . GLU A 1 464 ? -2.182 28.938 5.254 1 60.06 464 GLU A CA 1
ATOM 3648 C C . GLU A 1 464 ? -1.817 28.281 3.93 1 60.06 464 GLU A C 1
ATOM 3650 O O . GLU A 1 464 ? -2.266 28.703 2.867 1 60.06 464 GLU A O 1
ATOM 3655 N N . GLY A 1 465 ? -0.882 27.469 3.797 1 57.62 465 GLY A N 1
ATOM 3656 C CA . GLY A 1 465 ? -0.485 26.719 2.615 1 57.62 465 GLY A CA 1
ATOM 3657 C C . GLY A 1 465 ? 0.787 27.234 1.976 1 57.62 465 GLY A C 1
ATOM 3658 O O . GLY A 1 465 ? 1.2 28.375 2.24 1 57.62 465 GLY A O 1
ATOM 3659 N N . GLY A 1 466 ? 1.371 26.484 1.255 1 59.88 466 GLY A N 1
ATOM 3660 C CA . GLY A 1 466 ? 2.623 26.797 0.59 1 59.88 466 GLY A CA 1
ATOM 3661 C C . GLY A 1 466 ? 2.434 27.656 -0.653 1 59.88 466 GLY A C 1
ATOM 3662 O O . GLY A 1 466 ? 1.341 27.688 -1.223 1 59.88 466 GLY A O 1
ATOM 3663 N N . GLY A 1 467 ? 3.322 28.453 -0.918 1 63.34 467 GLY A N 1
ATOM 3664 C CA . GLY A 1 467 ? 3.402 29.156 -2.193 1 63.34 467 GLY A CA 1
ATOM 3665 C C . GLY A 1 467 ? 2.994 30.609 -2.105 1 63.34 467 GLY A C 1
ATOM 3666 O O . GLY A 1 467 ? 2.979 31.328 -3.113 1 63.34 467 GLY A O 1
ATOM 3667 N N . ASN A 1 468 ? 2.734 31.094 -0.891 1 70.75 468 ASN A N 1
ATOM 3668 C CA . ASN A 1 468 ? 2.199 32.438 -0.775 1 70.75 468 ASN A CA 1
ATOM 3669 C C . ASN A 1 468 ? 3.232 33.406 -0.201 1 70.75 468 ASN A C 1
ATOM 3671 O O . ASN A 1 468 ? 3.031 34.625 -0.225 1 70.75 468 ASN A O 1
ATOM 3675 N N . ASN A 1 469 ? 4.281 32.906 0.299 1 84.69 469 ASN A N 1
ATOM 3676 C CA . ASN A 1 469 ? 5.277 33.75 0.946 1 84.69 469 ASN A CA 1
ATOM 3677 C C . ASN A 1 469 ? 6.09 34.531 -0.075 1 84.69 469 ASN A C 1
ATOM 3679 O O . ASN A 1 469 ? 6.254 34.094 -1.216 1 84.69 469 ASN A O 1
ATOM 3683 N N . ILE A 1 470 ? 6.566 35.719 0.275 1 89 470 ILE A N 1
ATOM 3684 C CA . ILE A 1 470 ? 7.344 36.625 -0.571 1 89 470 ILE A CA 1
ATOM 3685 C C . ILE A 1 470 ? 8.773 36.688 -0.053 1 89 470 ILE A C 1
ATOM 3687 O O . ILE A 1 470 ? 9 36.875 1.148 1 89 470 ILE A O 1
ATOM 3691 N N . TYR A 1 471 ? 9.703 36.594 -1.029 1 90.88 471 TYR A N 1
ATOM 3692 C CA . TYR A 1 471 ? 11.109 36.531 -0.654 1 90.88 471 TYR A CA 1
ATOM 3693 C C . TYR A 1 471 ? 11.93 37.531 -1.484 1 90.88 471 TYR A C 1
ATOM 3695 O O . TYR A 1 471 ? 11.461 38 -2.512 1 90.88 471 TYR A O 1
ATOM 3703 N N . GLY A 1 472 ? 13.156 37.812 -0.979 1 91.31 472 GLY A N 1
ATOM 3704 C CA . GLY A 1 472 ? 14.148 38.562 -1.749 1 91.31 472 GLY A CA 1
ATOM 3705 C C . GLY A 1 472 ? 13.695 39.969 -2.129 1 91.31 472 GLY A C 1
ATOM 3706 O O . GLY A 1 472 ? 13.055 40.656 -1.335 1 91.31 472 GLY A O 1
ATOM 3707 N N . ASP A 1 473 ? 14 40.25 -3.342 1 92.81 473 ASP A N 1
ATOM 3708 C CA . ASP A 1 473 ? 13.719 41.594 -3.838 1 92.81 473 ASP A CA 1
ATOM 3709 C C . ASP A 1 473 ? 12.219 41.844 -3.904 1 92.81 473 ASP A C 1
ATOM 3711 O O . ASP A 1 473 ? 11.781 43 -3.84 1 92.81 473 ASP A O 1
ATOM 3715 N N . ASP A 1 474 ? 11.578 40.844 -4.012 1 93 474 ASP A N 1
ATOM 3716 C CA . ASP A 1 474 ? 10.133 41 -4.043 1 93 474 ASP A CA 1
ATOM 3717 C C . ASP A 1 474 ? 9.609 41.562 -2.725 1 93 474 ASP A C 1
ATOM 3719 O O . ASP A 1 474 ? 8.562 42.219 -2.693 1 93 474 ASP A O 1
ATOM 3723 N N . VAL A 1 475 ? 10.312 41.25 -1.625 1 94.38 475 VAL A N 1
ATOM 3724 C CA . VAL A 1 475 ? 9.938 41.844 -0.344 1 94.38 475 VAL A CA 1
ATOM 3725 C C . VAL A 1 475 ? 10.031 43.375 -0.432 1 94.38 475 VAL A C 1
ATOM 3727 O O . VAL A 1 475 ? 9.086 44.062 -0.067 1 94.38 475 VAL A O 1
ATOM 3730 N N . ARG A 1 476 ? 11.086 43.844 -0.96 1 95.31 476 ARG A N 1
ATOM 3731 C CA . ARG A 1 476 ? 11.289 45.25 -1.138 1 95.31 476 ARG A CA 1
ATOM 3732 C C . ARG A 1 476 ? 10.211 45.875 -2.027 1 95.31 476 ARG A C 1
ATOM 3734 O O . ARG A 1 476 ? 9.57 46.844 -1.657 1 95.31 476 ARG A O 1
ATOM 3741 N N . THR A 1 477 ? 10.016 45.219 -3.133 1 95.5 477 THR A N 1
ATOM 3742 C CA . THR A 1 477 ? 9.078 45.719 -4.125 1 95.5 477 THR A CA 1
ATOM 3743 C C . THR A 1 477 ? 7.668 45.812 -3.543 1 95.5 477 THR A C 1
ATOM 3745 O O . THR A 1 477 ? 6.965 46.812 -3.744 1 95.5 477 THR A O 1
ATOM 3748 N N . ASN A 1 478 ? 7.316 44.844 -2.814 1 93.44 478 ASN A N 1
ATOM 3749 C CA . ASN A 1 478 ? 5.969 44.812 -2.254 1 93.44 478 ASN A CA 1
ATOM 3750 C C . ASN A 1 478 ? 5.816 45.812 -1.119 1 93.44 478 ASN A C 1
ATOM 3752 O O . ASN A 1 478 ? 4.758 46.438 -0.973 1 93.44 478 ASN A O 1
ATOM 3756 N N . LEU A 1 479 ? 6.824 45.938 -0.306 1 93.88 479 LEU A N 1
ATOM 3757 C CA . LEU A 1 479 ? 6.77 46.906 0.788 1 93.88 479 LEU A CA 1
ATOM 3758 C C . LEU A 1 479 ? 6.668 48.312 0.254 1 93.88 479 LEU A C 1
ATOM 3760 O O . LEU A 1 479 ? 5.906 49.125 0.786 1 93.88 479 LEU A O 1
ATOM 3764 N N . LEU A 1 480 ? 7.375 48.594 -0.775 1 93.25 480 LEU A N 1
ATOM 3765 C CA . LEU A 1 480 ? 7.32 49.906 -1.396 1 93.25 480 LEU A CA 1
ATOM 3766 C C . LEU A 1 480 ? 5.953 50.156 -2.018 1 93.25 480 LEU A C 1
ATOM 3768 O O . LEU A 1 480 ? 5.422 51.281 -1.928 1 93.25 480 LEU A O 1
ATOM 3772 N N . ARG A 1 481 ? 5.488 49.156 -2.652 1 91.75 481 ARG A N 1
ATOM 3773 C CA . ARG A 1 481 ? 4.16 49.25 -3.242 1 91.75 481 ARG A CA 1
ATOM 3774 C C . ARG A 1 481 ? 3.113 49.562 -2.178 1 91.75 481 ARG A C 1
ATOM 3776 O O . ARG A 1 481 ? 2.266 50.438 -2.369 1 91.75 481 ARG A O 1
ATOM 3783 N N . LEU A 1 482 ? 3.211 48.875 -1.116 1 89.25 482 LEU A N 1
ATOM 3784 C CA . LEU A 1 482 ? 2.25 49.062 -0.036 1 89.25 482 LEU A CA 1
ATOM 3785 C C . LEU A 1 482 ? 2.373 50.469 0.55 1 89.25 482 LEU A C 1
ATOM 3787 O O . LEU A 1 482 ? 1.368 51.094 0.918 1 89.25 482 LEU A O 1
ATOM 3791 N N . GLN A 1 483 ? 3.523 51 0.739 1 85.81 483 GLN A N 1
ATOM 3792 C CA . GLN A 1 483 ? 3.756 52.344 1.255 1 85.81 483 GLN A CA 1
ATOM 3793 C C . GLN A 1 483 ? 3.168 53.406 0.322 1 85.81 483 GLN A C 1
ATOM 3795 O O . GLN A 1 483 ? 2.605 54.406 0.78 1 85.81 483 GLN A O 1
ATOM 3800 N N . LYS A 1 484 ? 3.297 53.188 -0.919 1 87.19 484 LYS A N 1
ATOM 3801 C CA . LYS A 1 484 ? 2.812 54.125 -1.915 1 87.19 484 LYS A CA 1
ATOM 3802 C C . LYS A 1 484 ? 1.288 54.156 -1.955 1 87.19 484 LYS A C 1
ATOM 3804 O O . LYS A 1 484 ? 0.685 55.219 -2.125 1 87.19 484 LYS A O 1
ATOM 3809 N N . GLU A 1 485 ? 0.797 53.062 -1.922 1 84.62 485 GLU A N 1
ATOM 3810 C CA . GLU A 1 485 ? -0.656 52.969 -2.012 1 84.62 485 GLU A CA 1
ATOM 3811 C C . GLU A 1 485 ? -1.33 53.5 -0.759 1 84.62 485 GLU A C 1
ATOM 3813 O O . GLU A 1 485 ? -2.473 53.969 -0.814 1 84.62 485 GLU A O 1
ATOM 3818 N N . GLY A 1 486 ? -0.625 53.656 0.266 1 69.44 486 GLY A N 1
ATOM 3819 C CA . GLY A 1 486 ? -1.147 54.188 1.506 1 69.44 486 GLY A CA 1
ATOM 3820 C C . GLY A 1 486 ? -2.352 53.438 2.037 1 69.44 486 GLY A C 1
ATOM 3821 O O . GLY A 1 486 ? -3.121 53.969 2.838 1 69.44 486 GLY A O 1
ATOM 3822 N N . SER A 1 487 ? -2.59 52.406 1.539 1 69 487 SER A N 1
ATOM 3823 C CA . SER A 1 487 ? -3.771 51.625 1.919 1 69 487 SER A CA 1
ATOM 3824 C C . SER A 1 487 ? -3.498 50.75 3.143 1 69 487 SER A C 1
ATOM 3826 O O . SER A 1 487 ? -2.355 50.656 3.59 1 69 487 SER A O 1
ATOM 3828 N N . GLU A 1 488 ? -4.516 50.344 3.855 1 81 488 GLU A N 1
ATOM 3829 C CA . GLU A 1 488 ? -4.457 49.469 5.016 1 81 488 GLU A CA 1
ATOM 3830 C C . GLU A 1 488 ? -4.098 48.031 4.602 1 81 488 GLU A C 1
ATOM 3832 O O . GLU A 1 488 ? -4.191 47.094 5.41 1 81 488 GLU A O 1
ATOM 3837 N N . GLU A 1 489 ? -3.541 47.906 3.438 1 82.31 489 GLU A N 1
ATOM 3838 C CA . GLU A 1 489 ? -3.254 46.594 2.889 1 82.31 489 GLU A CA 1
ATOM 3839 C C . GLU A 1 489 ? -2.041 45.969 3.568 1 82.31 489 GLU A C 1
ATOM 3841 O O . GLU A 1 489 ? -1.833 44.75 3.48 1 82.31 489 GLU A O 1
ATOM 3846 N N . ASP A 1 490 ? -1.288 46.781 4.203 1 84.62 490 ASP A N 1
ATOM 3847 C CA . ASP A 1 490 ? -0.117 46.281 4.918 1 84.62 490 ASP A CA 1
ATOM 3848 C C . ASP A 1 490 ? -0.524 45.312 6.043 1 84.62 490 ASP A C 1
ATOM 3850 O O . ASP A 1 490 ? 0.257 44.469 6.445 1 84.62 490 ASP A O 1
ATOM 3854 N N . ALA A 1 491 ? -1.749 45.469 6.5 1 85.06 491 ALA A N 1
ATOM 3855 C CA . ALA A 1 491 ? -2.24 44.656 7.617 1 85.06 491 ALA A CA 1
ATOM 3856 C C . ALA A 1 491 ? -2.5 43.219 7.188 1 85.06 491 ALA A C 1
ATOM 3858 O O . ALA A 1 491 ? -2.662 42.344 8.031 1 85.06 491 ALA A O 1
ATOM 3859 N N . ALA A 1 492 ? -2.432 43 5.91 1 86.19 492 ALA A N 1
ATOM 3860 C CA . ALA A 1 492 ? -2.637 41.656 5.383 1 86.19 492 ALA A CA 1
ATOM 3861 C C . ALA A 1 492 ? -1.362 40.812 5.492 1 86.19 492 ALA A C 1
ATOM 3863 O O . ALA A 1 492 ? -1.391 39.594 5.301 1 86.19 492 ALA A O 1
ATOM 3864 N N . TYR A 1 493 ? -0.265 41.5 5.879 1 90.12 493 TYR A N 1
ATOM 3865 C CA . TYR A 1 493 ? 1.024 40.812 5.883 1 90.12 493 TYR A CA 1
ATOM 3866 C C . TYR A 1 493 ? 1.729 41 7.223 1 90.12 493 TYR A C 1
ATOM 3868 O O . TYR A 1 493 ? 1.405 41.906 7.988 1 90.12 493 TYR A O 1
ATOM 3876 N N . ILE A 1 494 ? 2.623 40.031 7.488 1 91.25 494 ILE A N 1
ATOM 3877 C CA . ILE A 1 494 ? 3.617 40.188 8.547 1 91.25 494 ILE A CA 1
ATOM 3878 C C . ILE A 1 494 ? 5.02 40 7.961 1 91.25 494 ILE A C 1
ATOM 3880 O O . ILE A 1 494 ? 5.18 39.469 6.863 1 91.25 494 ILE A O 1
ATOM 3884 N N . LEU A 1 495 ? 5.961 40.531 8.68 1 93.94 495 LEU A N 1
ATOM 3885 C CA . LEU A 1 495 ? 7.359 40.281 8.352 1 93.94 495 LEU A CA 1
ATOM 3886 C C . LEU A 1 495 ? 7.969 39.281 9.328 1 93.94 495 LEU A C 1
ATOM 3888 O O . LEU A 1 495 ? 7.703 39.344 10.531 1 93.94 495 LEU A O 1
ATOM 3892 N N . MET A 1 496 ? 8.703 38.375 8.82 1 95.06 496 MET A N 1
ATOM 3893 C CA . MET A 1 496 ? 9.438 37.406 9.633 1 95.06 496 MET A CA 1
ATOM 3894 C C . MET A 1 496 ? 10.914 37.406 9.266 1 95.06 496 MET A C 1
ATOM 3896 O O . MET A 1 496 ? 11.273 37.625 8.109 1 95.06 496 MET A O 1
ATOM 3900 N N . GLN A 1 497 ? 11.656 37.25 10.289 1 95 497 GLN A N 1
ATOM 3901 C CA . GLN A 1 497 ? 13.07 37.031 10.031 1 95 497 GLN A CA 1
ATOM 3902 C C . GLN A 1 497 ? 13.281 35.781 9.148 1 95 497 GLN A C 1
ATOM 3904 O O . GLN A 1 497 ? 12.656 34.75 9.367 1 95 497 GLN A O 1
ATOM 3909 N N . ARG A 1 498 ? 14.078 36 8.117 1 94.44 498 ARG A N 1
ATOM 3910 C CA . ARG A 1 498 ? 14.406 34.844 7.301 1 94.44 498 ARG A CA 1
ATOM 3911 C C . ARG A 1 498 ? 15.359 33.906 8.031 1 94.44 498 ARG A C 1
ATOM 3913 O O . ARG A 1 498 ? 16.312 34.344 8.672 1 94.44 498 ARG A O 1
ATOM 3920 N N . ILE A 1 499 ? 15.055 32.625 8.047 1 94.75 499 ILE A N 1
ATOM 3921 C CA . ILE A 1 499 ? 15.914 31.625 8.656 1 94.75 499 ILE A CA 1
ATOM 3922 C C . ILE A 1 499 ? 16.781 30.969 7.578 1 94.75 499 ILE A C 1
ATOM 3924 O O . ILE A 1 499 ? 16.297 30.672 6.48 1 94.75 499 ILE A O 1
ATOM 3928 N N . PHE A 1 500 ? 18.031 30.781 7.844 1 93.69 500 PHE A N 1
ATOM 3929 C CA . PHE A 1 500 ? 18.953 30.141 6.926 1 93.69 500 PHE A CA 1
ATOM 3930 C C . PHE A 1 500 ? 19.453 28.812 7.492 1 93.69 500 PHE A C 1
ATOM 3932 O O . PHE A 1 500 ? 20.531 28.766 8.102 1 93.69 500 PHE A O 1
ATOM 3939 N N . PRO A 1 501 ? 18.672 27.828 7.191 1 94.38 501 PRO A N 1
ATOM 3940 C CA . PRO A 1 501 ? 19.078 26.516 7.734 1 94.38 501 PRO A CA 1
ATOM 3941 C C . PRO A 1 501 ? 20.297 25.938 7.027 1 94.38 501 PRO A C 1
ATOM 3943 O O . PRO A 1 501 ? 20.703 26.438 5.973 1 94.38 501 PRO A O 1
ATOM 3946 N N . MET A 1 502 ? 20.828 24.922 7.641 1 91.5 502 MET A N 1
ATOM 3947 C CA . MET A 1 502 ? 21.969 24.234 7.035 1 91.5 502 MET A CA 1
ATOM 3948 C C . MET A 1 502 ? 21.562 23.516 5.758 1 91.5 502 MET A C 1
ATOM 3950 O O . MET A 1 502 ? 20.5 22.875 5.715 1 91.5 502 MET A O 1
ATOM 3954 N N . VAL A 1 503 ? 22.359 23.672 4.734 1 92.69 503 VAL A N 1
ATOM 3955 C CA . VAL A 1 503 ? 22.156 22.984 3.471 1 92.69 503 VAL A CA 1
ATOM 3956 C C . VAL A 1 503 ? 22.922 21.656 3.484 1 92.69 503 VAL A C 1
ATOM 3958 O O . VAL A 1 503 ? 24.094 21.609 3.869 1 92.69 503 VAL A O 1
ATOM 3961 N N . SER A 1 504 ? 22.266 20.609 3.084 1 93.56 504 SER A N 1
ATOM 3962 C CA . SER A 1 504 ? 22.875 19.297 3.135 1 93.56 504 SER A CA 1
ATOM 3963 C C . SER A 1 504 ? 22.672 18.531 1.827 1 93.56 504 SER A C 1
ATOM 3965 O O . SER A 1 504 ? 21.609 18.625 1.206 1 93.56 504 SER A O 1
ATOM 3967 N N . PRO A 1 505 ? 23.797 17.766 1.413 1 94.69 505 PRO A N 1
ATOM 3968 C CA . PRO A 1 505 ? 23.578 16.859 0.282 1 94.69 505 PRO A CA 1
ATOM 3969 C C . PRO A 1 505 ? 22.516 15.797 0.573 1 94.69 505 PRO A C 1
ATOM 3971 O O . PRO A 1 505 ? 22.531 15.172 1.637 1 94.69 505 PRO A O 1
ATOM 3974 N N . THR A 1 506 ? 21.547 15.648 -0.363 1 95.56 506 THR A N 1
ATOM 3975 C CA . THR A 1 506 ? 20.406 14.781 -0.09 1 95.56 506 THR A CA 1
ATOM 3976 C C . THR A 1 506 ? 19.953 14.055 -1.358 1 95.56 506 THR A C 1
ATOM 3978 O O . THR A 1 506 ? 20.125 14.57 -2.465 1 95.56 506 THR A O 1
ATOM 3981 N N . PHE A 1 507 ? 19.531 12.773 -1.231 1 96.81 507 PHE A N 1
ATOM 3982 C CA . PHE A 1 507 ? 18.828 12.055 -2.291 1 96.81 507 PHE A CA 1
ATOM 3983 C C . PHE A 1 507 ? 17.328 12.195 -2.145 1 96.81 507 PHE A C 1
ATOM 3985 O O . PHE A 1 507 ? 16.75 11.766 -1.144 1 96.81 507 PHE A O 1
ATOM 3992 N N . LEU A 1 508 ? 16.688 12.867 -3.1 1 96.56 508 LEU A N 1
ATOM 3993 C CA . LEU A 1 508 ? 15.242 13.078 -3.1 1 96.56 508 LEU A CA 1
ATOM 3994 C C . LEU A 1 508 ? 14.562 12.172 -4.121 1 96.56 508 LEU A C 1
ATOM 3996 O O . LEU A 1 508 ? 14.938 12.164 -5.293 1 96.56 508 LEU A O 1
ATOM 4000 N N . VAL A 1 509 ? 13.578 11.375 -3.646 1 97.69 509 VAL A N 1
ATOM 4001 C CA . VAL A 1 509 ? 12.914 10.414 -4.52 1 97.69 509 VAL A CA 1
ATOM 4002 C C . VAL A 1 509 ? 11.484 10.875 -4.801 1 97.69 509 VAL A C 1
ATOM 4004 O O . VAL A 1 509 ? 10.703 11.094 -3.869 1 97.69 509 VAL A O 1
ATOM 4007 N N . ARG A 1 510 ? 11.109 11.086 -6.043 1 95.62 510 ARG A N 1
ATOM 4008 C CA . ARG A 1 510 ? 9.789 11.484 -6.512 1 95.62 510 ARG A CA 1
ATOM 4009 C C . ARG A 1 510 ? 9.438 10.805 -7.828 1 95.62 510 ARG A C 1
ATOM 4011 O O . ARG A 1 510 ? 10.266 10.758 -8.742 1 95.62 510 ARG A O 1
ATOM 4018 N N . GLU A 1 511 ? 8.242 10.211 -7.902 1 94.25 511 GLU A N 1
ATOM 4019 C CA . GLU 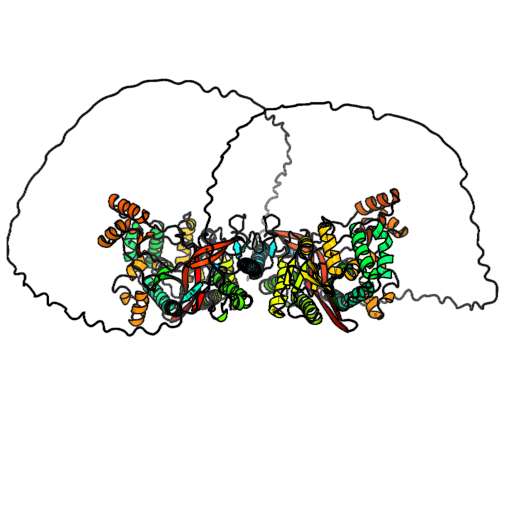A 1 511 ? 7.742 9.57 -9.117 1 94.25 511 GLU A CA 1
ATOM 4020 C C . GLU A 1 511 ? 8.711 8.508 -9.617 1 94.25 511 GLU A C 1
ATOM 4022 O O . GLU A 1 511 ? 8.961 8.406 -10.82 1 94.25 511 GLU A O 1
ATOM 4027 N N . GLY A 1 512 ? 9.359 7.883 -8.672 1 95.75 512 GLY A N 1
ATOM 4028 C CA . GLY A 1 512 ? 10.242 6.77 -9 1 95.75 512 GLY A CA 1
ATOM 4029 C C . GLY A 1 512 ? 11.641 7.207 -9.398 1 95.75 512 GLY A C 1
ATOM 4030 O O . GLY A 1 512 ? 12.477 6.375 -9.742 1 95.75 512 GLY A O 1
ATOM 4031 N N . ILE A 1 513 ? 11.922 8.477 -9.344 1 95.31 513 ILE A N 1
ATOM 4032 C CA . ILE A 1 513 ? 13.203 9.016 -9.773 1 95.31 513 ILE A CA 1
ATOM 4033 C C . ILE A 1 513 ? 13.953 9.594 -8.578 1 95.31 513 ILE A C 1
ATOM 4035 O O . ILE A 1 513 ? 13.375 10.312 -7.766 1 95.31 513 ILE A O 1
ATOM 4039 N N . CYS A 1 514 ? 15.18 9.25 -8.453 1 96.56 514 CYS A N 1
ATOM 4040 C CA . CYS A 1 514 ? 16.047 9.758 -7.395 1 96.56 514 CYS A CA 1
ATOM 4041 C C . CYS A 1 514 ? 16.859 10.945 -7.891 1 96.56 514 CYS A C 1
ATOM 4043 O O . CYS A 1 514 ? 17.594 10.828 -8.875 1 96.56 514 CYS A O 1
ATOM 4045 N N . HIS A 1 515 ? 16.781 12.062 -7.219 1 93.19 515 HIS A N 1
ATOM 4046 C CA . HIS A 1 515 ? 17.516 13.273 -7.547 1 93.19 515 HIS A CA 1
ATOM 4047 C C . HIS A 1 515 ? 18.562 13.586 -6.488 1 93.19 515 HIS A C 1
ATOM 4049 O O . HIS A 1 515 ? 18.266 13.578 -5.293 1 93.19 515 HIS A O 1
ATOM 4055 N N . LYS A 1 516 ? 19.766 13.758 -7.012 1 92.69 516 LYS A N 1
ATOM 4056 C CA . LYS A 1 516 ? 20.844 14.25 -6.16 1 92.69 516 LYS A CA 1
ATOM 4057 C C . LYS A 1 516 ? 20.828 15.773 -6.09 1 92.69 516 LYS A C 1
ATOM 4059 O O . LYS A 1 516 ? 20.938 16.453 -7.113 1 92.69 516 LYS A O 1
ATOM 4064 N N . ASP A 1 517 ? 20.578 16.281 -4.863 1 92.25 517 ASP A N 1
ATOM 4065 C CA . ASP A 1 517 ? 20.516 17.734 -4.711 1 92.25 517 ASP A CA 1
ATOM 4066 C C . ASP A 1 517 ? 20.953 18.156 -3.316 1 92.25 517 ASP A C 1
ATOM 4068 O O . ASP A 1 517 ? 21.266 17.328 -2.471 1 92.25 517 ASP A O 1
ATOM 4072 N N . HIS A 1 518 ? 21.125 19.453 -3.197 1 93.69 518 HIS A N 1
ATOM 4073 C CA . HIS A 1 518 ? 21.281 20.062 -1.879 1 93.69 518 HIS A CA 1
ATOM 4074 C C . HIS A 1 518 ? 19.953 20.578 -1.343 1 93.69 518 HIS A C 1
ATOM 4076 O O . HIS A 1 518 ? 19.156 21.141 -2.09 1 93.69 518 HIS A O 1
ATOM 4082 N N . ALA A 1 519 ? 19.75 20.219 -0.016 1 93.69 519 ALA A N 1
ATOM 4083 C CA . ALA A 1 519 ? 18.391 20.469 0.478 1 93.69 519 ALA A CA 1
ATOM 4084 C C . ALA A 1 519 ? 18.422 21.047 1.892 1 93.69 519 ALA A C 1
ATOM 4086 O O . ALA A 1 519 ? 19.469 21.031 2.553 1 93.69 519 ALA A O 1
ATOM 4087 N N . ILE A 1 520 ? 17.359 21.688 2.24 1 94.25 520 ILE A N 1
ATOM 4088 C CA . ILE A 1 520 ? 17.109 22.156 3.598 1 94.25 520 ILE A CA 1
ATOM 4089 C C . ILE A 1 520 ? 15.891 21.453 4.176 1 94.25 520 ILE A C 1
ATOM 4091 O O . ILE A 1 520 ? 14.992 21.047 3.432 1 94.25 520 ILE A O 1
ATOM 4095 N N . SER A 1 521 ? 15.914 21.297 5.523 1 94.88 521 SER A N 1
ATOM 4096 C CA . SER A 1 521 ? 14.828 20.562 6.148 1 94.88 521 SER A CA 1
ATOM 4097 C C . SER A 1 521 ? 14.102 21.406 7.188 1 94.88 521 SER A C 1
ATOM 4099 O O . SER A 1 521 ? 14.688 22.312 7.785 1 94.88 521 SER A O 1
ATOM 4101 N N . GLU A 1 522 ? 12.836 21.188 7.277 1 95.56 522 GLU A N 1
ATOM 4102 C CA . GLU A 1 522 ? 11.953 21.766 8.281 1 95.56 522 GLU A CA 1
ATOM 4103 C C . GLU A 1 522 ? 11.375 20.703 9.203 1 95.56 522 GLU A C 1
ATOM 4105 O O . GLU A 1 522 ? 10.797 19.719 8.734 1 95.56 522 GLU A O 1
ATOM 4110 N N . LEU A 1 523 ? 11.562 20.938 10.5 1 97.88 523 LEU A N 1
ATOM 4111 C CA . LEU A 1 523 ? 11.039 20 11.492 1 97.88 523 LEU A CA 1
ATOM 4112 C C . LEU A 1 523 ? 9.672 20.453 11.992 1 97.88 523 LEU A C 1
ATOM 4114 O O . LEU A 1 523 ? 9.508 21.609 12.422 1 97.88 523 LEU A O 1
ATOM 4118 N N . GLY A 1 524 ? 8.68 19.641 11.82 1 98.19 524 GLY A N 1
ATOM 4119 C CA . GLY A 1 524 ? 7.398 19.844 12.477 1 98.19 524 GLY A CA 1
ATOM 4120 C C . GLY A 1 524 ? 7.176 18.906 13.648 1 98.19 524 GLY A C 1
ATOM 4121 O O . GLY A 1 524 ? 7.445 17.703 13.547 1 98.19 524 GLY A O 1
ATOM 4122 N N . VAL A 1 525 ? 6.77 19.438 14.789 1 98.81 525 VAL A N 1
ATOM 4123 C CA . VAL A 1 525 ? 6.43 18.625 15.953 1 98.81 525 VAL A CA 1
ATOM 4124 C C . VAL A 1 525 ? 4.926 18.703 16.219 1 98.81 525 VAL A C 1
ATOM 4126 O O . VAL A 1 525 ? 4.371 19.781 16.375 1 98.81 525 VAL A O 1
ATOM 4129 N N . TYR A 1 526 ? 4.336 17.484 16.281 1 98.88 526 TYR A N 1
ATOM 4130 C CA . TYR A 1 526 ? 2.896 17.406 16.5 1 98.88 526 TYR A CA 1
ATOM 4131 C C . TYR A 1 526 ? 2.572 17.484 18 1 98.88 526 TYR A C 1
ATOM 4133 O O . TYR A 1 526 ? 3.324 16.984 18.828 1 98.88 526 TYR A O 1
ATOM 4141 N N . GLY A 1 527 ? 1.459 18.188 18.312 1 98.81 527 GLY A N 1
ATOM 4142 C CA . GLY A 1 527 ? 0.919 18.25 19.656 1 98.81 527 GLY A CA 1
ATOM 4143 C C . GLY A 1 527 ? -0.585 18.078 19.703 1 98.81 527 GLY A C 1
ATOM 4144 O O . GLY A 1 527 ? -1.299 18.484 18.797 1 98.81 527 GLY A O 1
ATOM 4145 N N . ALA A 1 528 ? -1.022 17.406 20.797 1 98.88 528 ALA A N 1
ATOM 4146 C CA . ALA A 1 528 ? -2.455 17.219 21.031 1 98.88 528 ALA A CA 1
ATOM 4147 C C . ALA A 1 528 ? -2.877 17.812 22.375 1 98.88 528 ALA A C 1
ATOM 4149 O O . ALA A 1 528 ? -2.152 17.688 23.359 1 98.88 528 ALA A O 1
ATOM 4150 N N . TYR A 1 529 ? -3.979 18.484 22.391 1 98.88 529 TYR A N 1
ATOM 4151 C CA . TYR A 1 529 ? -4.57 19.078 23.578 1 98.88 529 TYR A CA 1
ATOM 4152 C C . TYR A 1 529 ? -6.066 18.781 23.656 1 98.88 529 TYR A C 1
ATOM 4154 O O . TYR A 1 529 ? -6.793 19 22.688 1 98.88 529 TYR A O 1
ATOM 4162 N N . LEU A 1 530 ? -6.508 18.188 24.734 1 98.88 530 LEU A N 1
ATOM 4163 C CA . LEU A 1 530 ? -7.918 17.891 24.969 1 98.88 530 LEU A CA 1
ATOM 4164 C C . LEU A 1 530 ? -8.312 18.266 26.391 1 98.88 530 LEU A C 1
ATOM 4166 O O . LEU A 1 530 ? -7.66 17.844 27.359 1 98.88 530 LEU A O 1
ATOM 4170 N N . ARG A 1 531 ? -9.312 19.047 26.516 1 98.19 531 ARG A N 1
ATOM 4171 C CA . ARG A 1 531 ? -9.836 19.359 27.844 1 98.19 531 ARG A CA 1
ATOM 4172 C C . ARG A 1 531 ? -11.359 19.312 27.859 1 98.19 531 ARG A C 1
ATOM 4174 O O . ARG A 1 531 ? -12 19.516 26.828 1 98.19 531 ARG A O 1
ATOM 4181 N N . ASN A 1 532 ? -11.953 18.953 28.922 1 98.31 532 ASN A N 1
ATOM 4182 C CA . ASN A 1 532 ? -13.375 19.047 29.234 1 98.31 532 ASN A CA 1
ATOM 4183 C C . ASN A 1 532 ? -13.633 19.984 30.406 1 98.31 532 ASN A C 1
ATOM 4185 O O . ASN A 1 532 ? -13.289 19.672 31.547 1 98.31 532 ASN A O 1
ATOM 4189 N N . LYS A 1 533 ? -14.195 21.125 30.078 1 96.25 533 LYS A N 1
ATOM 4190 C CA . LYS A 1 533 ? -14.289 22.188 31.078 1 96.25 533 LYS A CA 1
ATOM 4191 C C . LYS A 1 533 ? -12.914 22.547 31.641 1 96.25 533 LYS A C 1
ATOM 4193 O O . LYS A 1 533 ? -11.992 22.844 30.875 1 96.25 533 LYS A O 1
ATOM 4198 N N . GLU A 1 534 ? -12.719 22.297 32.875 1 94.75 534 GLU A N 1
ATOM 4199 C CA . GLU A 1 534 ? -11.445 22.703 33.469 1 94.75 534 GLU A CA 1
ATOM 4200 C C . GLU A 1 534 ? -10.469 21.531 33.562 1 94.75 534 GLU A C 1
ATOM 4202 O O . GLU A 1 534 ? -9.281 21.734 33.812 1 94.75 534 GLU A O 1
ATOM 4207 N N . LYS A 1 535 ? -10.914 20.391 33.156 1 97.81 535 LYS A N 1
ATOM 4208 C CA . LYS A 1 535 ? -10.062 19.219 33.281 1 97.81 535 LYS A CA 1
ATOM 4209 C C . LYS A 1 535 ? -9.273 18.984 31.984 1 97.81 535 LYS A C 1
ATOM 4211 O O . LYS A 1 535 ? -9.852 18.719 30.938 1 97.81 535 LYS A O 1
ATOM 4216 N N . VAL A 1 536 ? -8.031 19.062 32.094 1 98.44 536 VAL A N 1
ATOM 4217 C CA . VAL A 1 536 ? -7.164 18.75 30.969 1 98.44 536 VAL A CA 1
ATOM 4218 C C . VAL A 1 536 ? -6.984 17.234 30.859 1 98.44 536 VAL A C 1
ATOM 4220 O O . VAL A 1 536 ? -6.504 16.594 31.797 1 98.44 536 VAL A O 1
ATOM 4223 N N . ILE A 1 537 ? -7.316 16.641 29.797 1 98.69 537 ILE A N 1
ATOM 4224 C CA . ILE A 1 537 ? -7.293 15.195 29.578 1 98.69 537 ILE A CA 1
ATOM 4225 C C . ILE A 1 537 ? -6.023 14.812 28.812 1 98.69 537 ILE A C 1
ATOM 4227 O O . ILE A 1 537 ? -5.387 13.797 29.125 1 98.69 537 ILE A O 1
ATOM 4231 N N . ILE A 1 538 ? -5.719 15.594 27.766 1 98.81 538 ILE A N 1
ATOM 4232 C CA . ILE A 1 538 ? -4.512 15.375 26.969 1 98.81 538 ILE A CA 1
ATOM 4233 C C . ILE A 1 538 ? -3.758 16.688 26.797 1 98.81 538 ILE A C 1
ATOM 4235 O O . ILE A 1 538 ? -4.359 17.719 26.484 1 98.81 538 ILE A O 1
ATOM 4239 N N . ASN A 1 539 ? -2.527 16.75 27.016 1 98.88 539 ASN A N 1
ATOM 4240 C CA . ASN A 1 539 ? -1.542 17.75 26.641 1 98.88 539 ASN A CA 1
ATOM 4241 C C . ASN A 1 539 ? -0.174 17.125 26.375 1 98.88 539 ASN A C 1
ATOM 4243 O O . ASN A 1 539 ? 0.662 17.062 27.281 1 98.88 539 ASN A O 1
ATOM 4247 N N . GLU A 1 540 ? -0.004 16.75 25.047 1 98.44 540 GLU A N 1
ATOM 4248 C CA . GLU A 1 540 ? 1.152 15.898 24.781 1 98.44 540 GLU A CA 1
ATOM 4249 C C . GLU A 1 540 ? 1.799 16.234 23.438 1 98.44 540 GLU A C 1
ATOM 4251 O O . GLU A 1 540 ? 1.147 16.797 22.562 1 98.44 540 GLU A O 1
ATOM 4256 N N . GLN A 1 541 ? 3.098 15.961 23.422 1 98.5 541 GLN A N 1
ATOM 4257 C CA . GLN A 1 541 ? 3.805 15.852 22.156 1 98.5 541 GLN A CA 1
ATOM 4258 C C . GLN A 1 541 ? 3.439 14.562 21.422 1 98.5 541 GLN A C 1
ATOM 4260 O O . GLN A 1 541 ? 3.357 13.5 22.047 1 98.5 541 GLN A O 1
ATOM 4265 N N . CYS A 1 542 ? 3.143 14.656 20.109 1 98.56 542 CYS A N 1
ATOM 4266 C CA . CYS A 1 542 ? 2.547 13.531 19.391 1 98.56 542 CYS A CA 1
ATOM 4267 C C . CYS A 1 542 ? 3.377 13.156 18.172 1 98.56 542 CYS A C 1
ATOM 4269 O O . CYS A 1 542 ? 2.828 12.891 17.109 1 98.56 542 CYS A O 1
ATOM 4271 N N . GLY A 1 543 ? 4.633 13.117 18.25 1 98.5 543 GLY A N 1
ATOM 4272 C CA . GLY A 1 543 ? 5.461 12.703 17.125 1 98.5 543 GLY A CA 1
ATOM 4273 C C . GLY A 1 543 ? 5.934 13.875 16.281 1 98.5 543 GLY A C 1
ATOM 4274 O O . GLY A 1 543 ? 5.969 15.016 16.75 1 98.5 543 GLY A O 1
ATOM 4275 N N . TYR A 1 544 ? 6.406 13.562 14.961 1 98.69 544 TYR A N 1
ATOM 4276 C CA . TYR A 1 544 ? 7.059 14.625 14.211 1 98.69 544 TYR A CA 1
ATOM 4277 C C . TYR A 1 544 ? 6.879 14.43 12.711 1 98.69 544 TYR A C 1
ATOM 4279 O O . TYR A 1 544 ? 6.41 13.375 12.273 1 98.69 544 TYR A O 1
ATOM 4287 N N . LEU A 1 545 ? 7.133 15.492 12.016 1 98.19 545 LEU A N 1
ATOM 4288 C CA . LEU A 1 545 ? 7.188 15.555 10.562 1 98.19 545 LEU A CA 1
ATOM 4289 C C . LEU A 1 545 ? 8.461 16.266 10.094 1 98.19 545 LEU A C 1
ATOM 4291 O O . LEU A 1 545 ? 8.734 17.391 10.516 1 98.19 545 LEU A O 1
ATOM 4295 N N . MET A 1 546 ? 9.273 15.539 9.398 1 97.75 546 MET A N 1
ATOM 4296 C CA . MET A 1 546 ? 10.391 16.188 8.727 1 97.75 546 MET A CA 1
ATOM 4297 C C . MET A 1 546 ? 10.102 16.375 7.242 1 97.75 546 MET A C 1
ATOM 4299 O O . MET A 1 546 ? 9.727 15.422 6.555 1 97.75 546 MET A O 1
ATOM 4303 N N . ARG A 1 547 ? 10.125 17.609 6.82 1 96.31 547 ARG A N 1
ATOM 4304 C CA . ARG A 1 547 ? 9.977 17.938 5.406 1 96.31 547 ARG A CA 1
ATOM 4305 C C . ARG A 1 547 ? 11.273 18.484 4.828 1 96.31 547 ARG A C 1
ATOM 4307 O O . ARG A 1 547 ? 11.914 19.344 5.43 1 96.31 547 ARG A O 1
ATOM 4314 N N . THR A 1 548 ? 11.664 17.938 3.686 1 96.12 548 THR A N 1
ATOM 4315 C CA . THR A 1 548 ? 12.922 18.328 3.059 1 96.12 548 THR A CA 1
ATOM 4316 C C . THR A 1 548 ? 12.688 18.812 1.63 1 96.12 548 THR A C 1
ATOM 4318 O O . THR A 1 548 ? 11.945 18.188 0.87 1 96.12 548 THR A O 1
ATOM 4321 N N . LYS A 1 549 ? 13.211 19.969 1.354 1 92.44 549 LYS A N 1
ATOM 4322 C CA . LYS A 1 549 ? 13.07 20.562 0.022 1 92.44 549 LYS A CA 1
ATOM 4323 C C . LYS A 1 549 ? 14.43 21 -0.524 1 92.44 549 LYS A C 1
ATOM 4325 O O . LYS A 1 549 ? 15.375 21.219 0.24 1 92.44 549 LYS A O 1
ATOM 4330 N N . VAL A 1 550 ? 14.438 21.078 -1.809 1 90.44 550 VAL A N 1
ATOM 4331 C CA . VAL A 1 550 ? 15.656 21.578 -2.434 1 90.44 550 VAL A CA 1
ATOM 4332 C C . VAL A 1 550 ? 15.945 22.984 -1.939 1 90.44 550 VAL A C 1
ATOM 4334 O O . VAL A 1 550 ? 15.031 23.797 -1.765 1 90.44 550 VAL A O 1
ATOM 4337 N N . SER A 1 551 ? 17.172 23.281 -1.777 1 86.69 551 SER A N 1
ATOM 4338 C CA . SER A 1 551 ? 17.578 24.547 -1.175 1 86.69 551 SER A CA 1
ATOM 4339 C C . SER A 1 551 ? 17.203 25.719 -2.057 1 86.69 551 SER A C 1
ATOM 4341 O O . SER A 1 551 ? 17.016 26.844 -1.562 1 86.69 551 SER A O 1
ATOM 4343 N N . SER A 1 552 ? 17.062 25.422 -3.32 1 78.38 552 SER A N 1
ATOM 4344 C CA . SER A 1 552 ? 16.734 26.5 -4.246 1 78.38 552 SER A CA 1
ATOM 4345 C C . SER A 1 552 ? 15.242 26.797 -4.234 1 78.38 552 SER A C 1
ATOM 4347 O O . SER A 1 552 ? 14.805 27.812 -4.773 1 78.38 552 SER A O 1
ATOM 4349 N N . SER A 1 553 ? 14.531 25.906 -3.561 1 74.25 553 SER A N 1
ATOM 4350 C CA . SER A 1 553 ? 13.094 26.141 -3.457 1 74.25 553 SER A CA 1
ATOM 4351 C C . SER A 1 553 ? 12.75 26.969 -2.229 1 74.25 553 SER A C 1
ATOM 4353 O O . SER A 1 553 ? 13.266 26.719 -1.137 1 74.25 553 SER A O 1
ATOM 4355 N N . ASN A 1 554 ? 11.828 27.938 -2.461 1 61.5 554 ASN A N 1
ATOM 4356 C CA . ASN A 1 554 ? 11.438 28.781 -1.339 1 61.5 554 ASN A CA 1
ATOM 4357 C C . ASN A 1 554 ? 10.25 28.188 -0.579 1 61.5 554 ASN A C 1
ATOM 4359 O O . ASN A 1 554 ? 9.969 28.594 0.552 1 61.5 554 ASN A O 1
ATOM 4363 N N . GLU A 1 555 ? 9.633 27.188 -1.215 1 65.56 555 GLU A N 1
ATOM 4364 C CA . GLU A 1 555 ? 8.422 26.672 -0.588 1 65.56 555 GLU A CA 1
ATOM 4365 C C . GLU A 1 555 ? 8.633 25.25 -0.069 1 65.56 555 GLU A C 1
ATOM 4367 O O . GLU A 1 555 ? 9.391 24.469 -0.663 1 65.56 555 GLU A O 1
ATOM 4372 N N . GLY A 1 556 ? 8.047 24.906 1.093 1 60.91 556 GLY A N 1
ATOM 4373 C CA . GLY A 1 556 ? 8.312 23.625 1.753 1 60.91 556 GLY A CA 1
ATOM 4374 C C . GLY A 1 556 ? 7.129 22.688 1.733 1 60.91 556 GLY A C 1
ATOM 4375 O O . GLY A 1 556 ? 7.148 21.641 2.387 1 60.91 556 GLY A O 1
ATOM 4376 N N . GLY A 1 557 ? 6.059 23 1.074 1 65.19 557 GLY A N 1
ATOM 4377 C CA . GLY A 1 557 ? 4.895 22.125 1.087 1 65.19 557 GLY A CA 1
ATOM 4378 C C . GLY A 1 557 ? 5.094 20.859 0.285 1 65.19 557 GLY A C 1
ATOM 4379 O O . GLY A 1 557 ? 5.422 20.906 -0.901 1 65.19 557 GLY A O 1
ATOM 4380 N N . VAL A 1 558 ? 4.898 19.703 0.907 1 73.44 558 VAL A N 1
ATOM 4381 C CA . VAL A 1 558 ? 4.996 18.406 0.239 1 73.44 558 VAL A CA 1
ATOM 4382 C C . VAL A 1 558 ? 3.809 18.219 -0.702 1 73.44 558 VAL A C 1
ATOM 4384 O O . VAL A 1 558 ? 3.986 17.875 -1.874 1 73.44 558 VAL A O 1
ATOM 4387 N N . ALA A 1 559 ? 2.686 18.516 -0.19 1 63.47 559 ALA A N 1
ATOM 4388 C CA . ALA A 1 559 ? 1.456 18.344 -0.959 1 63.47 559 ALA A CA 1
ATOM 4389 C C . ALA A 1 559 ? 1.446 19.25 -2.189 1 63.47 559 ALA A C 1
ATOM 4391 O O . ALA A 1 559 ? 0.876 18.891 -3.225 1 63.47 559 ALA A O 1
ATOM 4392 N N . ALA A 1 560 ? 2.176 20.297 -2.014 1 60.69 560 ALA A N 1
ATOM 4393 C CA . ALA A 1 560 ? 2.248 21.266 -3.109 1 60.69 560 ALA A CA 1
ATOM 4394 C C . ALA A 1 560 ? 3.354 20.891 -4.094 1 60.69 560 ALA A C 1
ATOM 4396 O O . ALA A 1 560 ? 3.488 21.516 -5.148 1 60.69 560 ALA A O 1
ATOM 4397 N N . GLY A 1 561 ? 4.16 19.828 -3.789 1 69.94 561 GLY A N 1
ATOM 4398 C CA . GLY A 1 561 ? 5.168 19.312 -4.703 1 69.94 561 GLY A CA 1
ATOM 4399 C C . GLY A 1 561 ? 6.539 19.922 -4.48 1 69.94 561 GLY A C 1
ATOM 4400 O O . GLY A 1 561 ? 7.488 19.609 -5.199 1 69.94 561 GLY A O 1
ATOM 4401 N N . PHE A 1 562 ? 6.676 20.641 -3.348 1 71.38 562 PHE A N 1
ATOM 4402 C CA . PHE A 1 562 ? 7.902 21.406 -3.172 1 71.38 562 PHE A CA 1
ATOM 4403 C C . PHE A 1 562 ? 8.898 20.641 -2.307 1 71.38 562 PHE A C 1
ATOM 4405 O O . PHE A 1 562 ? 10.102 20.906 -2.352 1 71.38 562 PHE A O 1
ATOM 4412 N N . ALA A 1 563 ? 8.297 19.766 -1.542 1 89.5 563 ALA A N 1
ATOM 4413 C CA . ALA A 1 563 ? 9.125 19.062 -0.577 1 89.5 563 ALA A CA 1
ATOM 4414 C C . ALA A 1 563 ? 8.82 17.562 -0.59 1 89.5 563 ALA A C 1
ATOM 4416 O O . ALA A 1 563 ? 7.898 17.125 -1.284 1 89.5 563 ALA A O 1
ATOM 4417 N N . VAL A 1 564 ? 9.703 16.875 0.057 1 96.31 564 VAL A N 1
ATOM 4418 C CA . VAL A 1 564 ? 9.492 15.438 0.232 1 96.31 564 VAL A CA 1
ATOM 4419 C C . VAL A 1 564 ? 9.406 15.109 1.72 1 96.31 564 VAL A C 1
ATOM 4421 O O . VAL A 1 564 ? 9.836 15.898 2.564 1 96.31 564 VAL A O 1
ATOM 4424 N N . LEU A 1 565 ? 8.75 14.023 1.997 1 98.12 565 LEU A N 1
ATOM 4425 C CA . LEU A 1 565 ? 8.711 13.531 3.367 1 98.12 565 LEU A CA 1
ATOM 4426 C C . LEU A 1 565 ? 10.062 12.961 3.779 1 98.12 565 LEU A C 1
ATOM 4428 O O . LEU A 1 565 ? 10.766 12.367 2.963 1 98.12 565 LEU A O 1
ATOM 4432 N N . ASP A 1 566 ? 10.383 13.156 4.977 1 98.06 566 ASP A N 1
ATOM 4433 C CA . ASP A 1 566 ? 11.68 12.773 5.539 1 98.06 566 ASP A CA 1
ATOM 4434 C C . ASP A 1 566 ? 11.547 12.367 7.004 1 98.06 566 ASP A C 1
ATOM 4436 O O . ASP A 1 566 ? 10.445 12.375 7.559 1 98.06 566 ASP A O 1
ATOM 4440 N N . SER A 1 567 ? 12.602 11.805 7.602 1 98.31 567 SER A N 1
ATOM 4441 C CA . SER A 1 567 ? 12.703 11.555 9.031 1 98.31 567 SER A CA 1
ATOM 4442 C C . SER A 1 567 ? 14.016 12.078 9.602 1 98.31 567 SER A C 1
ATOM 4444 O O . SER A 1 567 ? 14.773 12.758 8.898 1 98.31 567 SER A O 1
ATOM 4446 N N . ILE A 1 568 ? 14.18 11.812 10.898 1 97.75 568 ILE A N 1
ATOM 4447 C CA . ILE A 1 568 ? 15.297 12.414 11.609 1 97.75 568 ILE A CA 1
ATOM 4448 C C . ILE A 1 568 ? 16.344 11.352 11.938 1 97.75 568 ILE A C 1
ATOM 4450 O O . ILE A 1 568 ? 15.992 10.219 12.289 1 97.75 568 ILE A O 1
ATOM 4454 N N . TYR A 1 569 ? 17.578 11.695 11.734 1 97.81 569 TYR A N 1
ATOM 4455 C CA . TYR A 1 569 ? 18.719 10.953 12.281 1 97.81 569 TYR A CA 1
ATOM 4456 C C . TYR A 1 569 ? 19.391 11.742 13.398 1 97.81 569 TYR A C 1
ATOM 4458 O O . TYR A 1 569 ? 20.078 12.742 13.141 1 97.81 569 TYR A O 1
ATOM 4466 N N . LEU A 1 570 ? 19.297 11.297 14.648 1 97.5 570 LEU A N 1
ATOM 4467 C CA . LEU A 1 570 ? 19.75 12.07 15.797 1 97.5 570 LEU A CA 1
ATOM 4468 C C . LEU A 1 570 ? 21.25 11.883 16.031 1 97.5 570 LEU A C 1
ATOM 4470 O O . LEU A 1 570 ? 21.734 10.758 16.062 1 97.5 570 LEU A O 1
ATOM 4474 N N . ASN A 1 571 ? 21.938 12.969 16.125 1 92.94 571 ASN A N 1
ATOM 4475 C CA . ASN A 1 571 ? 23.359 12.969 16.484 1 92.94 571 ASN A CA 1
ATOM 4476 C C . ASN A 1 571 ? 23.609 13.727 17.781 1 92.94 571 ASN A C 1
ATOM 4478 O O . ASN A 1 571 ? 22.797 14.539 18.203 1 92.94 571 ASN A O 1
ATOM 4482 N N . MET B 1 1 ? 69.125 -12.211 -0.377 1 16.3 1 MET B N 1
ATOM 4483 C CA . MET B 1 1 ? 69.938 -11.867 -1.542 1 16.3 1 MET B CA 1
ATOM 4484 C C . MET B 1 1 ? 69.5 -10.523 -2.127 1 16.3 1 MET B C 1
ATOM 4486 O O . MET B 1 1 ? 68.438 -10.016 -1.804 1 16.3 1 MET B O 1
ATOM 4490 N N . GLY B 1 2 ? 69.812 -10.359 -3.449 1 17.42 2 GLY B N 1
ATOM 4491 C CA . GLY B 1 2 ? 70.062 -9.297 -4.398 1 17.42 2 GLY B CA 1
ATOM 4492 C C . GLY B 1 2 ? 68.875 -8.43 -4.703 1 17.42 2 GLY B C 1
ATOM 4493 O O . GLY B 1 2 ? 67.812 -8.945 -4.996 1 17.42 2 GLY B O 1
ATOM 4494 N N . ILE B 1 3 ? 68.812 -7.188 -4.328 1 19.34 3 ILE B N 1
ATOM 4495 C CA . ILE B 1 3 ? 68.125 -5.906 -4.277 1 19.34 3 ILE B CA 1
ATOM 4496 C C . ILE B 1 3 ? 67.938 -5.367 -5.695 1 19.34 3 ILE B C 1
ATOM 4498 O O . ILE B 1 3 ? 67.875 -4.152 -5.902 1 19.34 3 ILE B O 1
ATOM 4502 N N . SER B 1 4 ? 67.875 -6.219 -6.66 1 15.2 4 SER B N 1
ATOM 4503 C CA . SER B 1 4 ? 68.25 -5.734 -7.984 1 15.2 4 SER B CA 1
ATOM 4504 C C . SER B 1 4 ? 67.375 -4.551 -8.414 1 15.2 4 SER B C 1
ATOM 4506 O O . SER B 1 4 ? 67.875 -3.477 -8.719 1 15.2 4 SER B O 1
ATOM 4508 N N . TYR B 1 5 ? 66.5 -4.641 -9.516 1 16.19 5 TYR B N 1
ATOM 4509 C CA . TYR B 1 5 ? 66.75 -4.164 -10.867 1 16.19 5 TYR B CA 1
ATOM 4510 C C . TYR B 1 5 ? 66.125 -2.807 -11.102 1 16.19 5 TYR B C 1
ATOM 4512 O O . TYR B 1 5 ? 65.25 -2.381 -10.328 1 16.19 5 TYR B O 1
ATOM 4520 N N . SER B 1 6 ? 65.375 -2.611 -12.336 1 16.28 6 SER B N 1
ATOM 4521 C CA . SER B 1 6 ? 65.625 -1.848 -13.555 1 16.28 6 SER B CA 1
ATOM 4522 C C . SER B 1 6 ? 64.812 -0.578 -13.586 1 16.28 6 SER B C 1
ATOM 4524 O O . SER B 1 6 ? 63.812 -0.461 -12.859 1 16.28 6 SER B O 1
ATOM 4526 N N . SER B 1 7 ? 64.688 0.011 -14.82 1 17.08 7 SER B N 1
ATOM 4527 C CA . SER B 1 7 ? 64.938 1.257 -15.539 1 17.08 7 SER B CA 1
ATOM 4528 C C . SER B 1 7 ? 63.688 2.09 -15.656 1 17.08 7 SER B C 1
ATOM 4530 O O . SER B 1 7 ? 62.562 1.559 -15.547 1 17.08 7 SER B O 1
ATOM 4532 N N . PRO B 1 8 ? 63.781 3.363 -16.219 1 18.73 8 PRO B N 1
ATOM 4533 C CA . PRO B 1 8 ? 63.375 4.766 -16.203 1 18.73 8 PRO B CA 1
ATOM 4534 C C . PRO B 1 8 ? 62.281 5.062 -17.234 1 18.73 8 PRO B C 1
ATOM 4536 O O . PRO B 1 8 ? 61.875 6.219 -17.406 1 18.73 8 PRO B O 1
ATOM 4539 N N . LEU B 1 9 ? 61.438 4.148 -17.719 1 16.28 9 LEU B N 1
ATOM 4540 C CA . LEU B 1 9 ? 61.031 4.52 -19.062 1 16.28 9 LEU B CA 1
ATOM 4541 C C . LEU B 1 9 ? 60.281 5.852 -19.062 1 16.28 9 LEU B C 1
ATOM 4543 O O . LEU B 1 9 ? 59.531 6.141 -18.125 1 16.28 9 LEU B O 1
ATOM 4547 N N . SER B 1 10 ? 60.375 6.734 -20.156 1 15.66 10 SER B N 1
ATOM 4548 C CA . SER B 1 10 ? 60.375 8.102 -20.672 1 15.66 10 SER B CA 1
ATOM 4549 C C . SER B 1 10 ? 58.969 8.57 -21.047 1 15.66 10 SER B C 1
ATOM 4551 O O . SER B 1 10 ? 58.719 9.773 -21.062 1 15.66 10 SER B O 1
ATOM 4553 N N . PRO B 1 11 ? 57.906 7.762 -21.359 1 16.69 11 PRO B N 1
ATOM 4554 C CA . PRO B 1 11 ? 57.406 8.266 -22.625 1 16.69 11 PRO B CA 1
ATOM 4555 C C . PRO B 1 11 ? 56.719 9.625 -22.484 1 16.69 11 PRO B C 1
ATOM 4557 O O . PRO B 1 11 ? 56.344 10.023 -21.375 1 16.69 11 PRO B O 1
ATOM 4560 N N . SER B 1 12 ? 56.219 10.117 -23.688 1 16.06 12 SER B N 1
ATOM 4561 C CA . SER B 1 12 ? 56.031 11.289 -24.531 1 16.06 12 SER B CA 1
ATOM 4562 C C . SER B 1 12 ? 54.688 11.977 -24.219 1 16.06 12 SER B C 1
ATOM 4564 O O . SER B 1 12 ? 53.75 11.344 -23.719 1 16.06 12 SER B O 1
ATOM 4566 N N . LEU B 1 13 ? 54.562 13.273 -24.578 1 16.66 13 LEU B N 1
ATOM 4567 C CA . LEU B 1 13 ? 54 14.602 -24.344 1 16.66 13 LEU B CA 1
ATOM 4568 C C . LEU B 1 13 ? 52.719 14.789 -25.109 1 16.66 13 LEU B C 1
ATOM 4570 O O . LEU B 1 13 ? 52.062 15.844 -25.016 1 16.66 13 LEU B O 1
ATOM 4574 N N . SER B 1 14 ? 52.125 13.734 -25.875 1 15.95 14 SER B N 1
ATOM 4575 C CA . SER B 1 14 ? 51.5 14.414 -27.016 1 15.95 14 SER B CA 1
ATOM 4576 C C . SER B 1 14 ? 50.312 15.273 -26.594 1 15.95 14 SER B C 1
ATOM 4578 O O . SER B 1 14 ? 49.656 14.969 -25.594 1 15.95 14 SER B O 1
ATOM 4580 N N . THR B 1 15 ? 50.062 16.438 -27.375 1 17.08 15 THR B N 1
ATOM 4581 C CA . THR B 1 15 ? 49.594 17.812 -27.438 1 17.08 15 THR B CA 1
ATOM 4582 C C . THR B 1 15 ? 48.125 17.844 -27.859 1 17.08 15 THR B C 1
ATOM 4584 O O . THR B 1 15 ? 47.562 18.922 -28.031 1 17.08 15 THR B O 1
ATOM 4587 N N . THR B 1 16 ? 47.344 16.781 -27.688 1 16.19 16 THR B N 1
ATOM 4588 C CA . THR B 1 16 ? 46.281 16.906 -28.672 1 16.19 16 THR B CA 1
ATOM 4589 C C . THR B 1 16 ? 45.406 18.141 -28.391 1 16.19 16 THR B C 1
ATOM 4591 O O . THR B 1 16 ? 45.031 18.375 -27.25 1 16.19 16 THR B O 1
ATOM 4594 N N . THR B 1 17 ? 45.062 18.844 -29.578 1 16.28 17 THR B N 1
ATOM 4595 C CA . THR B 1 17 ? 44.562 20.141 -30.062 1 16.28 17 THR B CA 1
ATOM 4596 C C . THR B 1 17 ? 43.062 20.25 -29.906 1 16.28 17 THR B C 1
ATOM 4598 O O . THR B 1 17 ? 42.312 19.344 -30.312 1 16.28 17 THR B O 1
ATOM 4601 N N . LEU B 1 18 ? 42.531 21.125 -29.094 1 17.8 18 LEU B N 1
ATOM 4602 C CA . LEU B 1 18 ? 41.219 21.531 -28.609 1 17.8 18 LEU B CA 1
ATOM 4603 C C . LEU B 1 18 ? 40.438 22.25 -29.688 1 17.8 18 LEU B C 1
ATOM 4605 O O . LEU B 1 18 ? 39.406 22.906 -29.391 1 17.8 18 LEU B O 1
ATOM 4609 N N . ASN B 1 19 ? 40.531 21.719 -31 1 15.7 19 ASN B N 1
ATOM 4610 C CA . ASN B 1 19 ? 40.031 22.781 -31.875 1 15.7 19 ASN B CA 1
ATOM 4611 C C . ASN B 1 19 ? 38.562 23.094 -31.594 1 15.7 19 ASN B C 1
ATOM 4613 O O . ASN B 1 19 ? 37.781 22.203 -31.297 1 15.7 19 ASN B O 1
ATOM 4617 N N . ILE B 1 20 ? 38.219 24.391 -31.688 1 16.72 20 ILE B N 1
ATOM 4618 C CA . ILE B 1 20 ? 37.281 25.422 -31.281 1 16.72 20 ILE B CA 1
ATOM 4619 C C . ILE B 1 20 ? 36.062 25.422 -32.219 1 16.72 20 ILE B C 1
ATOM 4621 O O . ILE B 1 20 ? 34.969 25.844 -31.828 1 16.72 20 ILE B O 1
ATOM 4625 N N . THR B 1 21 ? 36.094 24.781 -33.562 1 15.22 21 THR B N 1
ATOM 4626 C CA . THR B 1 21 ? 35.594 25.797 -34.469 1 15.22 21 THR B CA 1
ATOM 4627 C C . THR B 1 21 ? 34.094 26.016 -34.281 1 15.22 21 THR B C 1
ATOM 4629 O O . THR B 1 21 ? 33.406 25.156 -33.719 1 15.22 21 THR B O 1
ATOM 4632 N N . HIS B 1 22 ? 33.438 26.594 -35.469 1 15.63 22 HIS B N 1
ATOM 4633 C CA . HIS B 1 22 ? 32.719 27.812 -35.844 1 15.63 22 HIS B CA 1
ATOM 4634 C C . HIS B 1 22 ? 31.219 27.562 -35.938 1 15.63 22 HIS B C 1
ATOM 4636 O O . HIS B 1 22 ? 30.438 28.297 -35.312 1 15.63 22 HIS B O 1
ATOM 4642 N N . SER B 1 23 ? 30.656 26.953 -37.156 1 15.39 23 SER B N 1
ATOM 4643 C CA . SER B 1 23 ? 29.984 27.828 -38.094 1 15.39 23 SER B CA 1
ATOM 4644 C C . SER B 1 23 ? 28.469 27.859 -37.844 1 15.39 23 SER B C 1
ATOM 4646 O O . SER B 1 23 ? 27.938 27.031 -37.125 1 15.39 23 SER B O 1
ATOM 4648 N N . SER B 1 24 ? 27.656 27.844 -39.031 1 16.09 24 SER B N 1
ATOM 4649 C CA . SER B 1 24 ? 26.766 28.766 -39.719 1 16.09 24 SER B CA 1
ATOM 4650 C C . SER B 1 24 ? 25.297 28.375 -39.5 1 16.09 24 SER B C 1
ATOM 4652 O O . SER B 1 24 ? 24.984 27.203 -39.344 1 16.09 24 SER B O 1
ATOM 4654 N N . LEU B 1 25 ? 24.5 29.312 -39.281 1 16.69 25 LEU B N 1
ATOM 4655 C CA . LEU B 1 25 ? 23.172 29.688 -38.812 1 16.69 25 LEU B CA 1
ATOM 4656 C C . LEU B 1 25 ? 22.109 29.312 -39.812 1 16.69 25 LEU B C 1
ATOM 4658 O O . LEU B 1 25 ? 20.922 29.625 -39.625 1 16.69 25 LEU B O 1
ATOM 4662 N N . PHE B 1 26 ? 22.312 28.422 -40.938 1 15.96 26 PHE B N 1
ATOM 4663 C CA . PHE B 1 26 ? 21.516 28.859 -42.062 1 15.96 26 PHE B CA 1
ATOM 4664 C C . PHE B 1 26 ? 20.031 28.641 -41.812 1 15.96 26 PHE B C 1
ATOM 4666 O O . PHE B 1 26 ? 19.656 27.797 -40.969 1 15.96 26 PHE B O 1
ATOM 4673 N N . PRO B 1 27 ? 19.094 29.312 -42.75 1 17.09 27 PRO B N 1
ATOM 4674 C CA . PRO B 1 27 ? 17.812 30.016 -42.844 1 17.09 27 PRO B CA 1
ATOM 4675 C C . PRO B 1 27 ? 16.672 29.094 -43.281 1 17.09 27 PRO B C 1
ATOM 4677 O O . PRO B 1 27 ? 15.531 29.547 -43.375 1 17.09 27 PRO B O 1
ATOM 4680 N N . CYS B 1 28 ? 16.281 28.031 -42.625 1 15.4 28 CYS B N 1
ATOM 4681 C CA . CYS B 1 28 ? 15.484 27.047 -43.344 1 15.4 28 CYS B CA 1
ATOM 4682 C C . CYS B 1 28 ? 14.117 27.625 -43.688 1 15.4 28 CYS B C 1
ATOM 4684 O O . CYS B 1 28 ? 13.359 28.047 -42.812 1 15.4 28 CYS B O 1
ATOM 4686 N N . THR B 1 29 ? 13.844 27.875 -45.062 1 15.36 29 THR B N 1
ATOM 4687 C CA . THR B 1 29 ? 12.789 28.5 -45.844 1 15.36 29 THR B CA 1
ATOM 4688 C C . THR B 1 29 ? 11.594 27.578 -46 1 15.36 29 THR B C 1
ATOM 4690 O O . THR B 1 29 ? 10.672 27.844 -46.781 1 15.36 29 THR B O 1
ATOM 4693 N N . ALA B 1 30 ? 10.875 27.094 -45.031 1 15.12 30 ALA B N 1
ATOM 4694 C CA . ALA B 1 30 ? 9.922 26.047 -45.344 1 15.12 30 ALA B CA 1
ATOM 4695 C C . ALA B 1 30 ? 8.719 26.609 -46.094 1 15.12 30 ALA B C 1
ATOM 4697 O O . ALA B 1 30 ? 7.953 27.406 -45.562 1 15.12 30 ALA B O 1
ATOM 4698 N N . LYS B 1 31 ? 8.594 26.406 -47.469 1 15.12 31 LYS B N 1
ATOM 4699 C CA . LYS B 1 31 ? 7.605 26.859 -48.438 1 15.12 31 LYS B CA 1
ATOM 4700 C C . LYS B 1 31 ? 6.297 26.094 -48.312 1 15.12 31 LYS B C 1
ATOM 4702 O O . LYS B 1 31 ? 6.301 24.906 -47.938 1 15.12 31 LYS B O 1
ATOM 4707 N N . ALA B 1 32 ? 5.082 26.656 -48.844 1 17.06 32 ALA B N 1
ATOM 4708 C CA . ALA B 1 32 ? 3.635 26.812 -48.688 1 17.06 32 ALA B CA 1
ATOM 4709 C C . ALA B 1 32 ? 2.891 25.859 -49.625 1 17.06 32 ALA B C 1
ATOM 4711 O O . ALA B 1 32 ? 1.674 25.703 -49.531 1 17.06 32 ALA B O 1
ATOM 4712 N N . ASN B 1 33 ? 3.459 24.875 -50.562 1 14.92 33 ASN B N 1
ATOM 4713 C CA . ASN B 1 33 ? 2.729 24.797 -51.812 1 14.92 33 ASN B CA 1
ATOM 4714 C C . ASN B 1 33 ? 1.396 24.078 -51.656 1 14.92 33 ASN B C 1
ATOM 4716 O O . ASN B 1 33 ? 1.3 23.109 -50.875 1 14.92 33 ASN B O 1
ATOM 4720 N N . PRO B 1 34 ? 0.223 24.328 -52.562 1 17.47 34 PRO B N 1
ATOM 4721 C CA . PRO B 1 34 ? -1.235 24.375 -52.688 1 17.47 34 PRO B CA 1
ATOM 4722 C C . PRO B 1 34 ? -1.818 23.094 -53.281 1 17.47 34 PRO B C 1
ATOM 4724 O O . PRO B 1 34 ? -2.971 22.75 -53 1 17.47 34 PRO B O 1
ATOM 4727 N N . GLY B 1 35 ? -1.123 22.094 -54 1 15.41 35 GLY B N 1
ATOM 4728 C CA . GLY B 1 35 ? -1.711 21.75 -55.281 1 15.41 35 GLY B CA 1
ATOM 4729 C C . GLY B 1 35 ? -2.967 20.922 -55.156 1 15.41 35 GLY B C 1
ATOM 4730 O O . GLY B 1 35 ? -3.232 20.328 -54.125 1 15.41 35 GLY B O 1
ATOM 4731 N N . THR B 1 36 ? -3.799 20.703 -56.406 1 16.75 36 THR B N 1
ATOM 4732 C CA . THR B 1 36 ? -5.07 20.516 -57.094 1 16.75 36 THR B CA 1
ATOM 4733 C C . THR B 1 36 ? -5.344 19.031 -57.344 1 16.75 36 THR B C 1
ATOM 4735 O O . THR B 1 36 ? -4.582 18.344 -58.031 1 16.75 36 THR B O 1
ATOM 4738 N N . VAL B 1 37 ? -5.859 18.234 -56.438 1 15.78 37 VAL B N 1
ATOM 4739 C CA . VAL B 1 37 ? -5.93 16.812 -56.719 1 15.78 37 VAL B CA 1
ATOM 4740 C C . VAL B 1 37 ? -7.012 16.547 -57.781 1 15.78 37 VAL B C 1
ATOM 4742 O O . VAL B 1 37 ? -8.195 16.781 -57.531 1 15.78 37 VAL B O 1
ATOM 4745 N N . SER B 1 38 ? -6.699 16.391 -59.062 1 14.81 38 SER B N 1
ATOM 4746 C CA . SER B 1 38 ? -7.625 16.203 -60.188 1 14.81 38 SER B CA 1
ATOM 4747 C C . SER B 1 38 ? -8.008 14.742 -60.312 1 14.81 38 SER B C 1
ATOM 4749 O O . SER B 1 38 ? -8.914 14.406 -61.094 1 14.81 38 SER B O 1
ATOM 4751 N N . ASP B 1 39 ? -7.77 13.664 -59.625 1 14.65 39 ASP B N 1
ATOM 4752 C CA . ASP B 1 39 ? -7.594 12.523 -60.531 1 14.65 39 ASP B CA 1
ATOM 4753 C C . ASP B 1 39 ? -8.922 12.117 -61.156 1 14.65 39 ASP B C 1
ATOM 4755 O O . ASP B 1 39 ? -9.953 12.062 -60.5 1 14.65 39 ASP B O 1
ATOM 4759 N N . SER B 1 40 ? -8.867 11.664 -62.5 1 14.59 40 SER B N 1
ATOM 4760 C CA . SER B 1 40 ? -9.57 11.391 -63.75 1 14.59 40 SER B CA 1
ATOM 4761 C C . SER B 1 40 ? -10.188 10 -63.75 1 14.59 40 SER B C 1
ATOM 4763 O O . SER B 1 40 ? -9.867 9.172 -62.906 1 14.59 40 SER B O 1
ATOM 4765 N N . THR B 1 41 ? -10.352 9.203 -65.062 1 14.78 41 THR B N 1
ATOM 4766 C CA . THR B 1 41 ? -11.328 8.695 -66.062 1 14.78 41 THR B CA 1
ATOM 4767 C C . THR B 1 41 ? -11.266 7.176 -66.125 1 14.78 41 THR B C 1
ATOM 4769 O O . THR B 1 41 ? -12.242 6.527 -66.5 1 14.78 41 THR B O 1
ATOM 4772 N N . PHE B 1 42 ? -10.242 6.184 -65.938 1 13.52 42 PHE B N 1
ATOM 4773 C CA . PHE B 1 42 ? -10.016 5.297 -67.062 1 13.52 42 PHE B CA 1
ATOM 4774 C C . PHE B 1 42 ? -11.117 4.25 -67.188 1 13.52 42 PHE B C 1
ATOM 4776 O O . PHE B 1 42 ? -11.758 3.918 -66.188 1 13.52 42 PHE B O 1
ATOM 4783 N N . SER B 1 43 ? -10.984 3.244 -68.375 1 14.26 43 SER B N 1
ATOM 4784 C CA . SER B 1 43 ? -11.555 2.625 -69.562 1 14.26 43 SER B CA 1
ATOM 4785 C C . SER B 1 43 ? -11.875 1.153 -69.312 1 14.26 43 SER B C 1
ATOM 4787 O O . SER B 1 43 ? -13 0.711 -69.562 1 14.26 43 SER B O 1
ATOM 4789 N N . HIS B 1 44 ? -11.102 -0.073 -70 1 14.13 44 HIS B N 1
ATOM 4790 C CA . HIS B 1 44 ? -11.477 -0.877 -71.188 1 14.13 44 HIS B CA 1
ATOM 4791 C C . HIS B 1 44 ? -11.883 -2.287 -70.75 1 14.13 44 HIS B C 1
ATOM 4793 O O . HIS B 1 44 ? -11.578 -2.723 -69.688 1 14.13 44 HIS B O 1
ATOM 4799 N N . THR B 1 45 ? -11.461 -3.555 -71.625 1 14.27 45 THR B N 1
ATOM 4800 C CA . THR B 1 45 ? -12.094 -4.469 -72.562 1 14.27 45 THR B CA 1
ATOM 4801 C C . THR B 1 45 ? -12.07 -5.898 -72.062 1 14.27 45 THR B C 1
ATOM 4803 O O . THR B 1 45 ? -13.094 -6.586 -72.062 1 14.27 45 THR B O 1
ATOM 4806 N N . ASN B 1 46 ? -10.961 -6.941 -72 1 13.8 46 ASN B N 1
ATOM 4807 C CA . ASN B 1 46 ? -10.922 -7.992 -73 1 13.8 46 ASN B CA 1
ATOM 4808 C C . ASN B 1 46 ? -11.484 -9.305 -72.5 1 13.8 46 ASN B C 1
ATOM 4810 O O . ASN B 1 46 ? -11.57 -9.5 -71.25 1 13.8 46 ASN B O 1
ATOM 4814 N N . ASN B 1 47 ? -11.109 -10.719 -73.188 1 14.44 47 ASN B N 1
ATOM 4815 C CA . ASN B 1 47 ? -11.664 -11.812 -74 1 14.44 47 ASN B CA 1
ATOM 4816 C C . ASN B 1 47 ? -11.578 -13.141 -73.25 1 14.44 47 ASN B C 1
ATOM 4818 O O . ASN B 1 47 ? -12.562 -13.883 -73.188 1 14.44 47 ASN B O 1
ATOM 4822 N N . ILE B 1 48 ? -10.406 -14.133 -73 1 14.34 48 ILE B N 1
ATOM 4823 C CA . ILE B 1 48 ? -10.281 -15.328 -73.812 1 14.34 48 ILE B CA 1
ATOM 4824 C C . ILE B 1 48 ? -10.875 -16.531 -73.062 1 14.34 48 ILE B C 1
ATOM 4826 O O . ILE B 1 48 ? -10.914 -16.547 -71.875 1 14.34 48 ILE B O 1
ATOM 4830 N N . SER B 1 49 ? -10.461 -17.953 -73.562 1 14.46 49 SER B N 1
ATOM 4831 C CA . SER B 1 49 ? -10.977 -19.156 -74.188 1 14.46 49 SER B CA 1
ATOM 4832 C C . SER B 1 49 ? -10.945 -20.344 -73.25 1 14.46 49 SER B C 1
ATOM 4834 O O . SER B 1 49 ? -11.977 -21 -73 1 14.46 49 SER B O 1
ATOM 4836 N N . LEU B 1 50 ? -10.031 -21.625 -73.375 1 14.09 50 LEU B N 1
ATOM 4837 C CA . LEU B 1 50 ? -10.383 -22.906 -74 1 14.09 50 LEU B CA 1
ATOM 4838 C C . LEU B 1 50 ? -10.469 -23.984 -72.938 1 14.09 50 LEU B C 1
ATOM 4840 O O . LEU B 1 50 ? -11.477 -24.703 -72.812 1 14.09 50 LEU B O 1
ATOM 4844 N N . ASN B 1 51 ? -9.398 -25.062 -72.625 1 13.79 51 ASN B N 1
ATOM 4845 C CA . ASN B 1 51 ? -9.383 -26.406 -73.188 1 13.79 51 ASN B CA 1
ATOM 4846 C C . ASN B 1 51 ? -9.688 -27.469 -72.125 1 13.79 51 ASN B C 1
ATOM 4848 O O . ASN B 1 51 ? -9.664 -27.172 -70.938 1 13.79 51 ASN B O 1
ATOM 4852 N N . ASN B 1 52 ? -8.867 -28.797 -72 1 14.38 52 ASN B N 1
ATOM 4853 C CA . ASN B 1 52 ? -9.055 -30.172 -72.5 1 14.38 52 ASN B CA 1
ATOM 4854 C C . ASN B 1 52 ? -9.195 -31.156 -71.312 1 14.38 52 ASN B C 1
ATOM 4856 O O . ASN B 1 52 ? -10.148 -31.938 -71.312 1 14.38 52 ASN B O 1
ATOM 4860 N N . LEU B 1 53 ? -8.047 -31.984 -70.812 1 14.59 53 LEU B N 1
ATOM 4861 C CA . LEU B 1 53 ? -7.805 -33.375 -71.125 1 14.59 53 LEU B CA 1
ATOM 4862 C C . LEU B 1 53 ? -8.289 -34.281 -69.938 1 14.59 53 LEU B C 1
ATOM 4864 O O . LEU B 1 53 ? -8.383 -33.812 -68.812 1 14.59 53 LEU B O 1
ATOM 4868 N N . GLN B 1 54 ? -8.062 -35.688 -70.125 1 13.91 54 GLN B N 1
ATOM 4869 C CA . GLN B 1 54 ? -8.625 -37.031 -70.125 1 13.91 54 GLN B CA 1
ATOM 4870 C C . GLN B 1 54 ? -8.352 -37.812 -68.875 1 13.91 54 GLN B C 1
ATOM 4872 O O . GLN B 1 54 ? -7.379 -37.531 -68.125 1 13.91 54 GLN B O 1
ATOM 4877 N N . LYS B 1 55 ? -9.188 -38.906 -68.562 1 14.57 55 LYS B N 1
ATOM 4878 C CA . LYS B 1 55 ? -9.906 -39.688 -67.562 1 14.57 55 LYS B CA 1
ATOM 4879 C C . LYS B 1 55 ? -9.109 -40.938 -67.188 1 14.57 55 LYS B C 1
ATOM 4881 O O . LYS B 1 55 ? -9.562 -41.75 -66.375 1 14.57 55 LYS B O 1
ATOM 4886 N N . PRO B 1 56 ? -7.855 -41.25 -67.5 1 13.7 56 PRO B N 1
ATOM 4887 C CA . PRO B 1 56 ? -7.812 -42.656 -67.75 1 13.7 56 PRO B CA 1
ATOM 4888 C C . PRO B 1 56 ? -7.895 -43.531 -66.5 1 13.7 56 PRO B C 1
ATOM 4890 O O . PRO B 1 56 ? -7.676 -43.062 -65.438 1 13.7 56 PRO B O 1
ATOM 4893 N N . THR B 1 57 ? -7.574 -45.031 -66.625 1 13.7 57 THR B N 1
ATOM 4894 C CA . THR B 1 57 ? -8.062 -46.406 -66.688 1 13.7 57 THR B CA 1
ATOM 4895 C C . THR B 1 57 ? -7.402 -47.25 -65.562 1 13.7 57 THR B C 1
ATOM 4897 O O . THR B 1 57 ? -7.98 -48.219 -65.125 1 13.7 57 THR B O 1
ATOM 4900 N N . LYS B 1 58 ? -6.102 -47.125 -65.25 1 14 58 LYS B N 1
ATOM 4901 C CA . LYS B 1 58 ? -5.434 -48.406 -65.438 1 14 58 LYS B CA 1
ATOM 4902 C C . LYS B 1 58 ? -5.859 -49.438 -64.375 1 14 58 LYS B C 1
ATOM 4904 O O . LYS B 1 58 ? -6.383 -49.031 -63.312 1 14 58 LYS B O 1
ATOM 4909 N N . LYS B 1 59 ? -4.844 -50.125 -63.75 1 14.16 59 LYS B N 1
ATOM 4910 C CA . LYS B 1 59 ? -4.418 -51.531 -63.906 1 14.16 59 LYS B CA 1
ATOM 4911 C C . LYS B 1 59 ? -4.914 -52.375 -62.75 1 14.16 59 LYS B C 1
ATOM 4913 O O . LYS B 1 59 ? -5.176 -51.875 -61.656 1 14.16 59 LYS B O 1
ATOM 4918 N N . PHE B 1 60 ? -4.363 -53.625 -62.562 1 13.98 60 PHE B N 1
ATOM 4919 C CA . PHE B 1 60 ? -4.668 -55.031 -62.656 1 13.98 60 PHE B CA 1
ATOM 4920 C C . PHE B 1 60 ? -4.797 -55.656 -61.281 1 13.98 60 PHE B C 1
ATOM 4922 O O . PHE B 1 60 ? -4.465 -55.031 -60.281 1 13.98 60 PHE B O 1
ATOM 4929 N N . GLY B 1 61 ? -4 -56.719 -60.938 1 14.02 61 GLY B N 1
ATOM 4930 C CA . GLY B 1 61 ? -4.379 -58.125 -60.938 1 14.02 61 GLY B CA 1
ATOM 4931 C C . GLY B 1 61 ? -4.566 -58.719 -59.531 1 14.02 61 GLY B C 1
ATOM 4932 O O . GLY B 1 61 ? -5.668 -59.125 -59.188 1 14.02 61 GLY B O 1
ATOM 4933 N N . SER B 1 62 ? -3.578 -59.469 -58.906 1 14.51 62 SER B N 1
ATOM 4934 C CA . SER B 1 62 ? -3.662 -60.906 -58.781 1 14.51 62 SER B CA 1
ATOM 4935 C C . SER B 1 62 ? -4.145 -61.312 -57.406 1 14.51 62 SER B C 1
ATOM 4937 O O . SER B 1 62 ? -4.012 -60.562 -56.438 1 14.51 62 SER B O 1
ATOM 4939 N N . PHE B 1 63 ? -4.355 -62.781 -57.031 1 14.36 63 PHE B N 1
ATOM 4940 C CA . PHE B 1 63 ? -5.32 -63.781 -56.625 1 14.36 63 PHE B CA 1
ATOM 4941 C C . PHE B 1 63 ? -5.027 -64.312 -55.219 1 14.36 63 PHE B C 1
ATOM 4943 O O . PHE B 1 63 ? -5.859 -64.938 -54.625 1 14.36 63 PHE B O 1
ATOM 4950 N N . PHE B 1 64 ? -3.922 -64 -54.469 1 14.66 64 PHE B N 1
ATOM 4951 C CA . PHE B 1 64 ? -3.535 -65.312 -53.906 1 14.66 64 PHE B CA 1
ATOM 4952 C C . PHE B 1 64 ? -4.512 -65.75 -52.844 1 14.66 64 PHE B C 1
ATOM 4954 O O . PHE B 1 64 ? -5.109 -64.875 -52.156 1 14.66 64 PHE B O 1
ATOM 4961 N N . TYR B 1 65 ? -4.59 -67.062 -52.406 1 14.31 65 TYR B N 1
ATOM 4962 C CA . TYR B 1 65 ? -5.402 -68.25 -52.156 1 14.31 65 TYR B CA 1
ATOM 4963 C C . TYR B 1 65 ? -5.762 -68.312 -50.656 1 14.31 65 TYR B C 1
ATOM 4965 O O . TYR B 1 65 ? -6.938 -68.438 -50.312 1 14.31 65 TYR B O 1
ATOM 4973 N N . CYS B 1 66 ? -5.094 -69.125 -49.75 1 15.04 66 CYS B N 1
ATOM 4974 C CA . CYS B 1 66 ? -5.688 -70.375 -49.312 1 15.04 66 CYS B CA 1
ATOM 4975 C C . CYS B 1 66 ? -6.43 -70.188 -48 1 15.04 66 CYS B C 1
ATOM 4977 O O . CYS B 1 66 ? -6.219 -69.188 -47.281 1 15.04 66 CYS B O 1
ATOM 4979 N N . SER B 1 67 ? -6.461 -71.188 -47.031 1 14.94 67 SER B N 1
ATOM 4980 C CA . SER B 1 67 ? -7.457 -72.125 -46.531 1 14.94 67 SER B CA 1
ATOM 4981 C C . SER B 1 67 ? -7.887 -71.812 -45.094 1 14.94 67 SER B C 1
ATOM 4983 O O . SER B 1 67 ? -9.078 -71.688 -44.812 1 14.94 67 SER B O 1
ATOM 4985 N N . HIS B 1 68 ? -7.34 -72.375 -43.969 1 15.59 68 HIS B N 1
ATOM 4986 C CA . HIS B 1 68 ? -8.109 -73.375 -43.219 1 15.59 68 HIS B CA 1
ATOM 4987 C C . HIS B 1 68 ? -8.844 -72.75 -42.031 1 15.59 68 HIS B C 1
ATOM 4989 O O . HIS B 1 68 ? -8.547 -71.625 -41.656 1 15.59 68 HIS B O 1
ATOM 4995 N N . ASN B 1 69 ? -9.055 -73.5 -40.781 1 15.8 69 ASN B N 1
ATOM 4996 C CA . ASN B 1 69 ? -10.188 -74.125 -40.094 1 15.8 69 ASN B CA 1
ATOM 4997 C C . ASN B 1 69 ? -10.531 -73.438 -38.812 1 15.8 69 ASN B C 1
ATOM 4999 O O . ASN B 1 69 ? -11.68 -73.438 -38.344 1 15.8 69 ASN B O 1
ATOM 5003 N N . THR B 1 70 ? -9.633 -72.812 -38 1 17.53 70 THR B N 1
ATOM 5004 C CA . THR B 1 70 ? -9.68 -73.25 -36.594 1 17.53 70 THR B CA 1
ATOM 5005 C C . THR B 1 70 ? -10.867 -72.625 -35.875 1 17.53 70 THR B C 1
ATOM 5007 O O . THR B 1 70 ? -11.195 -71.5 -36.062 1 17.53 70 THR B O 1
ATOM 5010 N N . THR B 1 71 ? -11.586 -73.438 -34.938 1 17.42 71 THR B N 1
ATOM 5011 C CA . THR B 1 71 ? -12.875 -73.562 -34.281 1 17.42 71 THR B CA 1
ATOM 5012 C C . THR B 1 71 ? -13.031 -72.562 -33.156 1 17.42 71 THR B C 1
ATOM 5014 O O . THR B 1 71 ? -12.172 -72.5 -32.281 1 17.42 71 THR B O 1
ATOM 5017 N N . CYS B 1 72 ? -13.805 -71.5 -33.25 1 17.33 72 CYS B N 1
ATOM 5018 C CA . CYS B 1 72 ? -14.062 -70.375 -32.406 1 17.33 72 CYS B CA 1
ATOM 5019 C C . CYS B 1 72 ? -14.977 -70.75 -31.25 1 17.33 72 CYS B C 1
ATOM 5021 O O . CYS B 1 72 ? -16.156 -71 -31.438 1 17.33 72 CYS B O 1
ATOM 5023 N N . LEU B 1 73 ? -14.383 -71.438 -30.359 1 19.06 73 LEU B N 1
ATOM 5024 C CA . LEU B 1 73 ? -15.266 -71.875 -29.297 1 19.06 73 LEU B CA 1
ATOM 5025 C C . LEU B 1 73 ? -16 -70.75 -28.656 1 19.06 73 LEU B C 1
ATOM 5027 O O . LEU B 1 73 ? -15.438 -69.625 -28.5 1 19.06 73 LEU B O 1
ATOM 5031 N N . GLY B 1 74 ? -17.391 -70.812 -28.484 1 17.08 74 GLY B N 1
ATOM 5032 C CA . GLY B 1 74 ? -18.562 -69.938 -28.219 1 17.08 74 GLY B CA 1
ATOM 5033 C C . GLY B 1 74 ? -18.688 -69.562 -26.766 1 17.08 74 GLY B C 1
ATOM 5034 O O . GLY B 1 74 ? -19.719 -69.062 -26.344 1 17.08 74 GLY B O 1
ATOM 5035 N N . SER B 1 75 ? -17.609 -69.25 -26.078 1 17.03 75 SER B N 1
ATOM 5036 C CA . SER B 1 75 ? -17.906 -69.25 -24.656 1 17.03 75 SER B CA 1
ATOM 5037 C C . SER B 1 75 ? -19 -68.25 -24.312 1 17.03 75 SER B C 1
ATOM 5039 O O . SER B 1 75 ? -19.078 -67.188 -24.906 1 17.03 75 SER B O 1
ATOM 5041 N N . LYS B 1 76 ? -20.031 -68.75 -23.547 1 20.23 76 LYS B N 1
ATOM 5042 C CA . LYS B 1 76 ? -21.344 -68.312 -23.047 1 20.23 76 LYS B CA 1
ATOM 5043 C C . LYS B 1 76 ? -21.25 -67.062 -22.219 1 20.23 76 LYS B C 1
ATOM 5045 O O . LYS B 1 76 ? -20.328 -66.875 -21.406 1 20.23 76 LYS B O 1
ATOM 5050 N N . ILE B 1 77 ? -22.078 -65.938 -22.453 1 18.53 77 ILE B N 1
ATOM 5051 C CA . ILE B 1 77 ? -22.391 -64.562 -22.078 1 18.53 77 ILE B CA 1
ATOM 5052 C C . ILE B 1 77 ? -23.062 -64.562 -20.703 1 18.53 77 ILE B C 1
ATOM 5054 O O . ILE B 1 77 ? -24.188 -65 -20.547 1 18.53 77 ILE B O 1
ATOM 5058 N N . VAL B 1 78 ? -22.453 -65.188 -19.641 1 21.38 78 VAL B N 1
ATOM 5059 C CA . VAL B 1 78 ? -23.312 -65.25 -18.469 1 21.38 78 VAL B CA 1
ATOM 5060 C C . VAL B 1 78 ? -23.812 -63.875 -18.078 1 21.38 78 VAL B C 1
ATOM 5062 O O . VAL B 1 78 ? -23.062 -62.906 -18.109 1 21.38 78 VAL B O 1
ATOM 5065 N N . PRO B 1 79 ? -25.172 -63.656 -18 1 21.53 79 PRO B N 1
ATOM 5066 C CA . PRO B 1 79 ? -26 -62.438 -17.797 1 21.53 79 PRO B CA 1
ATOM 5067 C C . PRO B 1 79 ? -25.781 -61.812 -16.422 1 21.53 79 PRO B C 1
ATOM 5069 O O . PRO B 1 79 ? -25.891 -62.469 -15.398 1 21.53 79 PRO B O 1
ATOM 5072 N N . LEU B 1 80 ? -24.719 -60.969 -16.203 1 19.84 80 LEU B N 1
ATOM 5073 C CA . LEU B 1 80 ? -24.406 -60.375 -14.898 1 19.84 80 LEU B CA 1
ATOM 5074 C C . LEU B 1 80 ? -25.625 -59.656 -14.32 1 19.84 80 LEU B C 1
ATOM 5076 O O . LEU B 1 80 ? -26.062 -58.625 -14.859 1 19.84 80 LEU B O 1
ATOM 5080 N N . LYS B 1 81 ? -26.703 -60.312 -13.719 1 22.17 81 LYS B N 1
ATOM 5081 C CA . LYS B 1 81 ? -27.984 -59.938 -13.102 1 22.17 81 LYS B CA 1
ATOM 5082 C C . LYS B 1 81 ? -27.781 -58.906 -11.992 1 22.17 81 LYS B C 1
ATOM 5084 O O . LYS B 1 81 ? -28.734 -58.531 -11.312 1 22.17 81 LYS B O 1
ATOM 5089 N N . CYS B 1 82 ? -26.594 -58.844 -11.32 1 21.89 82 CYS B N 1
ATOM 5090 C CA . CYS B 1 82 ? -26.641 -58.562 -9.891 1 21.89 82 CYS B CA 1
ATOM 5091 C C . CYS B 1 82 ? -27.109 -57.125 -9.648 1 21.89 82 CYS B C 1
ATOM 5093 O O . CYS B 1 82 ? -26.969 -56.594 -8.539 1 21.89 82 CYS B O 1
ATOM 5095 N N . PHE B 1 83 ? -27.469 -56.281 -10.633 1 20.02 83 PHE B N 1
ATOM 5096 C CA . PHE B 1 83 ? -27.344 -54.844 -10.328 1 20.02 83 PHE B CA 1
ATOM 5097 C C . PHE B 1 83 ? -28.469 -54.406 -9.406 1 20.02 83 PHE B C 1
ATOM 5099 O O . PHE B 1 83 ? -28.656 -53.219 -9.18 1 20.02 83 PHE B O 1
ATOM 5106 N N . ASP B 1 84 ? -29.469 -55.25 -9.141 1 21.38 84 ASP B N 1
ATOM 5107 C CA . ASP B 1 84 ? -30.734 -54.562 -8.891 1 21.38 84 ASP B CA 1
ATOM 5108 C C . ASP B 1 84 ? -30.688 -53.781 -7.586 1 21.38 84 ASP B C 1
ATOM 5110 O O . ASP B 1 84 ? -31.453 -52.812 -7.398 1 21.38 84 ASP B O 1
ATOM 5114 N N . LYS B 1 85 ? -30.406 -54.406 -6.441 1 26.27 85 LYS B N 1
ATOM 5115 C CA . LYS B 1 85 ? -31.062 -54 -5.199 1 26.27 85 LYS B CA 1
ATOM 5116 C C . LYS B 1 85 ? -30.516 -52.656 -4.707 1 26.27 85 LYS B C 1
ATOM 5118 O O . LYS B 1 85 ? -29.5 -52.625 -4.012 1 26.27 85 LYS B O 1
ATOM 5123 N N . ALA B 1 86 ? -30.594 -51.594 -5.469 1 27.14 86 ALA B N 1
ATOM 5124 C CA . ALA B 1 86 ? -30.297 -50.219 -5.023 1 27.14 86 ALA B CA 1
ATOM 5125 C C . ALA B 1 86 ? -31.125 -49.875 -3.793 1 27.14 86 ALA B C 1
ATOM 5127 O O . ALA B 1 86 ? -32.344 -49.719 -3.877 1 27.14 86 ALA B O 1
ATOM 5128 N N . ARG B 1 87 ? -30.891 -50.5 -2.684 1 25.44 87 ARG B N 1
ATOM 5129 C CA . ARG B 1 87 ? -31.609 -50.156 -1.466 1 25.44 87 ARG B CA 1
ATOM 5130 C C . ARG B 1 87 ? -31.766 -48.656 -1.315 1 25.44 87 ARG B C 1
ATOM 5132 O O . ARG B 1 87 ? -30.891 -47.906 -1.75 1 25.44 87 ARG B O 1
ATOM 5139 N N . GLU B 1 88 ? -32.938 -48.219 -0.934 1 26.94 88 GLU B N 1
ATOM 5140 C CA . GLU B 1 88 ? -33.469 -46.875 -0.652 1 26.94 88 GLU B CA 1
ATOM 5141 C C . GLU B 1 88 ? -32.594 -46.156 0.352 1 26.94 88 GLU B C 1
ATOM 5143 O O . GLU B 1 88 ? -32.531 -46.531 1.517 1 26.94 88 GLU B O 1
ATOM 5148 N N . MET B 1 89 ? -31.359 -45.781 0.021 1 27.23 89 MET B N 1
ATOM 5149 C CA . MET B 1 89 ? -30.641 -44.938 0.952 1 27.23 89 MET B CA 1
ATOM 5150 C C . MET B 1 89 ? -31.547 -43.844 1.526 1 27.23 89 MET B C 1
ATOM 5152 O O . MET B 1 89 ? -32.219 -43.125 0.778 1 27.23 89 MET B O 1
ATOM 5156 N N . GLU B 1 90 ? -32.062 -44.031 2.732 1 29.91 90 GLU B N 1
ATOM 5157 C CA . GLU B 1 90 ? -32.812 -43.062 3.541 1 29.91 90 GLU B CA 1
ATOM 5158 C C . GLU B 1 90 ? -32.281 -41.656 3.307 1 29.91 90 GLU B C 1
ATOM 5160 O O . GLU B 1 90 ? -31.062 -41.406 3.258 1 29.91 90 GLU B O 1
ATOM 5165 N N . THR B 1 91 ? -33.125 -40.75 2.762 1 29.16 91 THR B N 1
ATOM 5166 C CA . THR B 1 91 ? -33.031 -39.312 2.588 1 29.16 91 THR B CA 1
ATOM 5167 C C . THR B 1 91 ? -32.562 -38.656 3.875 1 29.16 91 THR B C 1
ATOM 5169 O O . THR B 1 91 ? -33.25 -38.719 4.902 1 29.16 91 THR B O 1
ATOM 5172 N N . GLN B 1 92 ? -31.312 -38.75 4.227 1 29.81 92 GLN B N 1
ATOM 5173 C CA . GLN B 1 92 ? -30.891 -37.875 5.324 1 29.81 92 GLN B CA 1
ATOM 5174 C C . GLN B 1 92 ? -31.641 -36.562 5.312 1 29.81 92 GLN B C 1
ATOM 5176 O O . GLN B 1 92 ? -31.859 -35.969 4.25 1 29.81 92 GLN B O 1
ATOM 5181 N N . GLU B 1 93 ? -32.469 -36.344 6.273 1 32.44 93 GLU B N 1
ATOM 5182 C CA . GLU B 1 93 ? -33.125 -35.094 6.617 1 32.44 93 GLU B CA 1
ATOM 5183 C C . GLU B 1 93 ? -32.25 -33.906 6.27 1 32.44 93 GLU B C 1
ATOM 5185 O O . GLU B 1 93 ? -31.031 -33.969 6.391 1 32.44 93 GLU B O 1
ATOM 5190 N N . GLY B 1 94 ? -32.844 -32.969 5.496 1 29.66 94 GLY B N 1
ATOM 5191 C CA . GLY B 1 94 ? -32.344 -31.719 4.965 1 29.66 94 GLY B CA 1
ATOM 5192 C C . GLY B 1 94 ? -31.594 -30.891 5.984 1 29.66 94 GLY B C 1
ATOM 5193 O O . GLY B 1 94 ? -32.156 -30.516 7.02 1 29.66 94 GLY B O 1
ATOM 5194 N N . ILE B 1 95 ? -30.484 -31.266 6.301 1 33.22 95 ILE B N 1
ATOM 5195 C CA . ILE B 1 95 ? -29.734 -30.219 6.984 1 33.22 95 ILE B CA 1
ATOM 5196 C C . ILE B 1 95 ? -30.188 -28.859 6.488 1 33.22 95 ILE B C 1
ATOM 5198 O O . ILE B 1 95 ? -30.266 -28.609 5.281 1 33.22 95 ILE B O 1
ATOM 5202 N N . ALA B 1 96 ? -30.828 -28.141 7.359 1 34.56 96 ALA B N 1
ATOM 5203 C CA . ALA B 1 96 ? -31.25 -26.75 7.168 1 34.56 96 ALA B CA 1
ATOM 5204 C C . ALA B 1 96 ? -30.219 -25.969 6.355 1 34.56 96 ALA B C 1
ATOM 5206 O O . ALA B 1 96 ? -29.094 -25.781 6.801 1 34.56 96 ALA B O 1
ATOM 5207 N N . GLN B 1 97 ? -30.125 -26.062 5.066 1 35.34 97 GLN B N 1
ATOM 5208 C CA . GLN B 1 97 ? -29.312 -25.141 4.266 1 35.34 97 GLN B CA 1
ATOM 5209 C C . GLN B 1 97 ? -29.375 -23.719 4.828 1 35.34 97 GLN B C 1
ATOM 5211 O O . GLN B 1 97 ? -30.453 -23.156 4.992 1 35.34 97 GLN B O 1
ATOM 5216 N N . LYS B 1 98 ? -28.516 -23.312 5.633 1 45.59 98 LYS B N 1
ATOM 5217 C CA . LYS B 1 98 ? -28.453 -21.922 6.062 1 45.59 98 LYS B CA 1
ATOM 5218 C C . LYS B 1 98 ? -28.797 -20.969 4.922 1 45.59 98 LYS B C 1
ATOM 5220 O O . LYS B 1 98 ? -28.422 -21.203 3.773 1 45.59 98 LYS B O 1
ATOM 5225 N N . PRO B 1 99 ? -29.828 -20.156 5.105 1 49.41 99 PRO B N 1
ATOM 5226 C CA . PRO B 1 99 ? -30.312 -19.219 4.082 1 49.41 99 PRO B CA 1
ATOM 5227 C C . PRO B 1 99 ? -29.172 -18.578 3.299 1 49.41 99 PRO B C 1
ATOM 5229 O O . PRO B 1 99 ? -28.141 -18.188 3.887 1 49.41 99 PRO B O 1
ATOM 5232 N N . THR B 1 100 ? -28.969 -18.953 1.961 1 62.12 100 THR B N 1
ATOM 5233 C CA . THR B 1 100 ? -28.078 -18.328 0.994 1 62.12 100 THR B CA 1
ATOM 5234 C C . THR B 1 100 ? -28.234 -16.812 1.029 1 62.12 100 THR B C 1
ATOM 5236 O O . THR B 1 100 ? -29.344 -16.281 0.902 1 62.12 100 THR B O 1
ATOM 5239 N N . ILE B 1 101 ? -27.297 -16.094 1.644 1 76.81 101 ILE B N 1
ATOM 5240 C CA . ILE B 1 101 ? -27.25 -14.633 1.656 1 76.81 101 ILE B CA 1
ATOM 5241 C C . ILE B 1 101 ? -27.5 -14.094 0.248 1 76.81 101 ILE B C 1
ATOM 5243 O O . ILE B 1 101 ? -26.922 -14.586 -0.721 1 76.81 101 ILE B O 1
ATOM 5247 N N . ASP B 1 102 ? -28.578 -13.359 0.085 1 86.94 102 ASP B N 1
ATOM 5248 C CA . ASP B 1 102 ? -28.859 -12.664 -1.166 1 86.94 102 ASP B CA 1
ATOM 5249 C C . ASP B 1 102 ? -27.859 -11.516 -1.376 1 86.94 102 ASP B C 1
ATOM 5251 O O . ASP B 1 102 ? -28.141 -10.375 -0.993 1 86.94 102 ASP B O 1
ATOM 5255 N N . ILE B 1 103 ? -26.812 -11.836 -2.086 1 91.38 103 ILE B N 1
ATOM 5256 C CA . ILE B 1 103 ? -25.703 -10.898 -2.27 1 91.38 103 ILE B CA 1
ATOM 5257 C C . ILE B 1 103 ? -26.188 -9.664 -3.025 1 91.38 103 ILE B C 1
ATOM 5259 O O . ILE B 1 103 ? -25.906 -8.539 -2.629 1 91.38 103 ILE B O 1
ATOM 5263 N N . HIS B 1 104 ? -26.984 -9.859 -4.055 1 90.88 104 HIS B N 1
ATOM 5264 C CA . HIS B 1 104 ? -27.438 -8.727 -4.859 1 90.88 104 HIS B CA 1
ATOM 5265 C C . HIS B 1 104 ? -28.578 -7.988 -4.176 1 90.88 104 HIS B C 1
ATOM 5267 O O . HIS B 1 104 ? -28.984 -6.914 -4.625 1 90.88 104 HIS B O 1
ATOM 5273 N N . GLY B 1 105 ? -29.094 -8.531 -3.107 1 92.19 105 GLY B N 1
ATOM 5274 C CA . GLY B 1 105 ? -30.141 -7.891 -2.33 1 92.19 105 GLY B CA 1
ATOM 5275 C C . GLY B 1 105 ? -29.609 -6.941 -1.275 1 92.19 105 GLY B C 1
ATOM 5276 O O . GLY B 1 105 ? -30.375 -6.23 -0.625 1 92.19 105 GLY B O 1
ATOM 5277 N N . ILE B 1 106 ? -28.297 -6.891 -1.13 1 94.56 106 ILE B N 1
ATOM 5278 C CA . ILE B 1 106 ? -27.688 -5.977 -0.166 1 94.56 106 ILE B CA 1
ATOM 5279 C C . ILE B 1 106 ? -27.969 -4.531 -0.578 1 94.56 106 ILE B C 1
ATOM 5281 O O . ILE B 1 106 ? -27.906 -4.195 -1.762 1 94.56 106 ILE B O 1
ATOM 5285 N N . ASP B 1 107 ? -28.25 -3.701 0.405 1 94.31 107 ASP B N 1
ATOM 5286 C CA . ASP B 1 107 ? -28.531 -2.291 0.176 1 94.31 107 ASP B CA 1
ATOM 5287 C C . ASP B 1 107 ? -27.406 -1.612 -0.601 1 94.31 107 ASP B C 1
ATOM 5289 O O . ASP B 1 107 ? -26.234 -1.778 -0.272 1 94.31 107 ASP B O 1
ATOM 5293 N N . GLU B 1 108 ? -27.781 -0.855 -1.58 1 94.75 108 GLU B N 1
ATOM 5294 C CA . GLU B 1 108 ? -26.812 -0.23 -2.477 1 94.75 108 GLU B CA 1
ATOM 5295 C C . GLU B 1 108 ? -25.906 0.73 -1.722 1 94.75 108 GLU B C 1
ATOM 5297 O O . GLU B 1 108 ? -24.703 0.822 -2.016 1 94.75 108 GLU B O 1
ATOM 5302 N N . GLU B 1 109 ? -26.453 1.469 -0.84 1 94 109 GLU B N 1
ATOM 5303 C CA . GLU B 1 109 ? -25.656 2.4 -0.058 1 94 109 GLU B CA 1
ATOM 5304 C C . GLU B 1 109 ? -24.609 1.662 0.779 1 94 109 GLU B C 1
ATOM 5306 O O . GLU B 1 109 ? -23.484 2.131 0.93 1 94 109 GLU B O 1
ATOM 5311 N N . LEU B 1 110 ? -25.047 0.581 1.324 1 95.94 110 LEU B N 1
ATOM 5312 C CA . LEU B 1 110 ? -24.141 -0.25 2.107 1 95.94 110 LEU B CA 1
ATOM 5313 C C . LEU B 1 110 ? -23.031 -0.817 1.229 1 95.94 110 LEU B C 1
ATOM 5315 O O . LEU B 1 110 ? -21.875 -0.868 1.643 1 95.94 110 LEU B O 1
ATOM 5319 N N . VAL B 1 111 ? -23.359 -1.255 -0.001 1 97.38 111 VAL B N 1
ATOM 5320 C CA . VAL B 1 111 ? -22.391 -1.776 -0.95 1 97.38 111 VAL B CA 1
ATOM 5321 C C . VAL B 1 111 ? -21.344 -0.702 -1.265 1 97.38 111 VAL B C 1
ATOM 5323 O O . VAL B 1 111 ? -20.141 -0.971 -1.26 1 97.38 111 VAL B O 1
ATOM 5326 N N . GLN B 1 112 ? -21.859 0.472 -1.458 1 96.5 112 GLN B N 1
ATOM 5327 C CA . GLN B 1 112 ? -20.953 1.568 -1.797 1 96.5 112 GLN B CA 1
ATOM 5328 C C . GLN B 1 112 ? -20 1.877 -0.641 1 96.5 112 GLN B C 1
ATOM 5330 O O . GLN B 1 112 ? -18.828 2.17 -0.859 1 96.5 112 GLN B O 1
ATOM 5335 N N . LYS B 1 113 ? -20.516 1.828 0.511 1 96.06 113 LYS B N 1
ATOM 5336 C CA . LYS B 1 113 ? -19.688 2.043 1.689 1 96.06 113 LYS B CA 1
ATOM 5337 C C . LYS B 1 113 ? -18.609 0.964 1.81 1 96.06 113 LYS B C 1
ATOM 5339 O O . LYS B 1 113 ? -17.453 1.263 2.104 1 96.06 113 LYS B O 1
ATOM 5344 N N . MET B 1 114 ? -18.984 -0.278 1.599 1 98.12 114 MET B N 1
ATOM 5345 C CA . MET B 1 114 ? -18.031 -1.393 1.663 1 98.12 114 MET B CA 1
ATOM 5346 C C . MET B 1 114 ? -16.969 -1.271 0.578 1 98.12 114 MET B C 1
ATOM 5348 O O . MET B 1 114 ? -15.797 -1.56 0.818 1 98.12 114 MET B O 1
ATOM 5352 N N . VAL B 1 115 ? -17.406 -0.86 -0.625 1 98.5 115 VAL B N 1
ATOM 5353 C CA . VAL B 1 115 ? -16.484 -0.688 -1.732 1 98.5 115 VAL B CA 1
ATOM 5354 C C . VAL B 1 115 ? -15.438 0.366 -1.368 1 98.5 115 VAL B C 1
ATOM 5356 O O . VAL B 1 115 ? -14.234 0.158 -1.57 1 98.5 115 VAL B O 1
ATOM 5359 N N . TYR B 1 116 ? -15.93 1.445 -0.82 1 98 116 TYR B N 1
ATOM 5360 C CA . TYR B 1 116 ? -15.023 2.518 -0.428 1 98 116 TYR B CA 1
ATOM 5361 C C . TYR B 1 116 ? -14.023 2.033 0.614 1 98 116 TYR B C 1
ATOM 5363 O O . TYR B 1 116 ? -12.82 2.273 0.489 1 98 116 TYR B O 1
ATOM 5371 N N . ASP B 1 117 ? -14.469 1.364 1.606 1 98.19 117 ASP B N 1
ATOM 5372 C CA . ASP B 1 117 ? -13.609 0.859 2.672 1 98.19 117 ASP B CA 1
ATOM 5373 C C . ASP B 1 117 ? -12.609 -0.163 2.135 1 98.19 117 ASP B C 1
ATOM 5375 O O . ASP B 1 117 ? -11.461 -0.209 2.578 1 98.19 117 ASP B O 1
ATOM 5379 N N . ALA B 1 118 ? -13.055 -0.968 1.211 1 98.81 118 ALA B N 1
ATOM 5380 C CA . ALA B 1 118 ? -12.18 -1.974 0.612 1 98.81 118 ALA B CA 1
ATOM 5381 C C . ALA B 1 118 ? -11.055 -1.319 -0.18 1 98.81 118 ALA B C 1
ATOM 5383 O O . ALA B 1 118 ? -9.906 -1.769 -0.126 1 98.81 118 ALA B O 1
ATOM 5384 N N . LEU B 1 119 ? -11.422 -0.303 -0.918 1 98.81 119 LEU B N 1
ATOM 5385 C CA . LEU B 1 119 ? -10.43 0.409 -1.713 1 98.81 119 LEU B CA 1
ATOM 5386 C C . LEU B 1 119 ? -9.398 1.087 -0.815 1 98.81 119 LEU B C 1
ATOM 5388 O O . LEU B 1 119 ? -8.203 1.04 -1.094 1 98.81 119 LEU B O 1
ATOM 5392 N N . VAL B 1 120 ? -9.875 1.668 0.246 1 98.69 120 VAL B N 1
ATOM 5393 C CA . VAL B 1 120 ? -8.977 2.283 1.216 1 98.69 120 VAL B CA 1
ATOM 5394 C C . VAL B 1 120 ? -8.055 1.223 1.811 1 98.69 120 VAL B C 1
ATOM 5396 O O . VAL B 1 120 ? -6.832 1.406 1.856 1 98.69 120 VAL B O 1
ATOM 5399 N N . TRP B 1 121 ? -8.609 0.146 2.234 1 98.69 121 TRP B N 1
ATOM 5400 C CA . TRP B 1 121 ? -7.836 -0.925 2.85 1 98.69 121 TRP B CA 1
ATOM 5401 C C . TRP B 1 121 ? -6.762 -1.438 1.895 1 98.69 121 TRP B C 1
ATOM 5403 O O . TRP B 1 121 ? -5.617 -1.646 2.295 1 98.69 121 TRP B O 1
ATOM 5413 N N . SER B 1 122 ? -7.141 -1.649 0.635 1 98.75 122 SER B N 1
ATOM 5414 C CA . SER B 1 122 ? -6.207 -2.137 -0.376 1 98.75 122 SER B CA 1
ATOM 5415 C C . SER B 1 122 ? -5.027 -1.184 -0.544 1 98.75 122 SER B C 1
ATOM 5417 O O . SER B 1 122 ? -3.883 -1.622 -0.682 1 98.75 122 SER B O 1
ATOM 5419 N N . SER B 1 123 ? -5.312 0.078 -0.484 1 98.62 123 SER B N 1
ATOM 5420 C CA . SER B 1 123 ? -4.309 1.115 -0.683 1 98.62 123 SER B CA 1
ATOM 5421 C C . SER B 1 123 ? -3.328 1.165 0.485 1 98.62 123 SER B C 1
ATOM 5423 O O . SER B 1 123 ? -2.133 1.398 0.29 1 98.62 123 SER B O 1
ATOM 5425 N N . LEU B 1 124 ? -3.803 0.931 1.64 1 98.75 124 LEU B N 1
ATOM 5426 C CA . LEU B 1 124 ? -2.98 1.048 2.84 1 98.75 124 LEU B CA 1
ATOM 5427 C C . LEU B 1 124 ? -2.15 -0.213 3.055 1 98.75 124 LEU B C 1
ATOM 5429 O O . LEU B 1 124 ? -1.066 -0.156 3.637 1 98.75 124 LEU B O 1
ATOM 5433 N N . HIS B 1 125 ? -2.582 -1.365 2.477 1 98.56 125 HIS B N 1
ATOM 5434 C CA . HIS B 1 125 ? -1.985 -2.633 2.883 1 98.56 125 HIS B CA 1
ATOM 5435 C C . HIS B 1 125 ? -1.263 -3.301 1.718 1 98.56 125 HIS B C 1
ATOM 5437 O O . HIS B 1 125 ? -0.895 -4.473 1.801 1 98.56 125 HIS B O 1
ATOM 5443 N N . GLY B 1 126 ? -1.098 -2.617 0.652 1 98.69 126 GLY B N 1
ATOM 5444 C CA . GLY B 1 126 ? -0.249 -3.1 -0.426 1 98.69 126 GLY B CA 1
ATOM 5445 C C . GLY B 1 126 ? -0.945 -4.098 -1.332 1 98.69 126 GLY B C 1
ATOM 5446 O O . GLY B 1 126 ? -0.29 -4.91 -1.989 1 98.69 126 GLY B O 1
ATOM 5447 N N . LEU B 1 127 ? -2.295 -4.148 -1.312 1 98.81 127 LEU B N 1
ATOM 5448 C CA . LEU B 1 127 ? -3.039 -4.93 -2.293 1 98.81 127 LEU B CA 1
ATOM 5449 C C . LEU B 1 127 ? -3.156 -4.176 -3.613 1 98.81 127 LEU B C 1
ATOM 5451 O O . LEU B 1 127 ? -4.242 -3.725 -3.98 1 98.81 127 LEU B O 1
ATOM 5455 N N . VAL B 1 128 ? -1.998 -4.145 -4.344 1 98.69 128 VAL B N 1
ATOM 5456 C CA . VAL B 1 128 ? -1.905 -3.264 -5.504 1 98.69 128 VAL B CA 1
ATOM 5457 C C . VAL B 1 128 ? -1.247 -4.008 -6.664 1 98.69 128 VAL B C 1
ATOM 5459 O O . VAL B 1 128 ? -0.638 -5.062 -6.469 1 98.69 128 VAL B O 1
ATOM 5462 N N . VAL B 1 129 ? -1.413 -3.51 -7.895 1 98.25 129 VAL B N 1
ATOM 5463 C CA . VAL B 1 129 ? -0.749 -3.932 -9.125 1 98.25 129 VAL B CA 1
ATOM 5464 C C . VAL B 1 129 ? -0.352 -2.707 -9.945 1 98.25 129 VAL B C 1
ATOM 5466 O O . VAL B 1 129 ? -0.747 -1.583 -9.625 1 98.25 129 VAL B O 1
ATOM 5469 N N . GLY B 1 130 ? 0.501 -2.945 -10.891 1 97.81 130 GLY B N 1
ATOM 5470 C CA . GLY B 1 130 ? 0.779 -1.878 -11.844 1 97.81 130 GLY B CA 1
ATOM 5471 C C . GLY B 1 130 ? -0.369 -1.616 -12.797 1 97.81 130 GLY B C 1
ATOM 5472 O O . GLY B 1 130 ? -0.934 -2.553 -13.367 1 97.81 130 GLY B O 1
ATOM 5473 N N . ASP B 1 131 ? -0.788 -0.344 -12.906 1 96.19 131 ASP B N 1
ATOM 5474 C CA . ASP B 1 131 ? -1.824 0.045 -13.852 1 96.19 131 ASP B CA 1
ATOM 5475 C C . ASP B 1 131 ? -1.3 -0.003 -15.289 1 96.19 131 ASP B C 1
ATOM 5477 O O . ASP B 1 131 ? -0.489 0.836 -15.688 1 96.19 131 ASP B O 1
ATOM 5481 N N . ARG B 1 132 ? -1.751 -0.878 -16.094 1 92.75 132 ARG B N 1
ATOM 5482 C CA . ARG B 1 132 ? -1.267 -1.1 -17.453 1 92.75 132 ARG B CA 1
ATOM 5483 C C . ARG B 1 132 ? -1.433 0.155 -18.312 1 92.75 132 ARG B C 1
ATOM 5485 O O . ARG B 1 132 ? -0.724 0.336 -19.297 1 92.75 132 ARG B O 1
ATOM 5492 N N . SER B 1 133 ? -2.311 1.076 -17.906 1 92 133 SER B N 1
ATOM 5493 C CA . SER B 1 133 ? -2.57 2.287 -18.672 1 92 133 SER B CA 1
ATOM 5494 C C . SER B 1 133 ? -1.548 3.373 -18.359 1 92 133 SER B C 1
ATOM 5496 O O . SER B 1 133 ? -1.503 4.406 -19.031 1 92 133 SER B O 1
ATOM 5498 N N . VAL B 1 134 ? -0.773 3.166 -17.344 1 93.25 134 VAL B N 1
ATOM 5499 C CA . VAL B 1 134 ? 0.21 4.164 -16.938 1 93.25 134 VAL B CA 1
ATOM 5500 C C . VAL B 1 134 ? 1.61 3.701 -17.328 1 93.25 134 VAL B C 1
ATOM 5502 O O . VAL B 1 134 ? 2.037 2.604 -16.969 1 93.25 134 VAL B O 1
ATOM 5505 N N . GLN B 1 135 ? 2.324 4.602 -17.938 1 91.94 135 GLN B N 1
ATOM 5506 C CA . GLN B 1 135 ? 3.668 4.273 -18.406 1 91.94 135 GLN B CA 1
ATOM 5507 C C . GLN B 1 135 ? 4.59 3.936 -17.234 1 91.94 135 GLN B C 1
ATOM 5509 O O . GLN B 1 135 ? 4.496 4.551 -16.172 1 91.94 135 GLN B O 1
ATOM 5514 N N . ARG B 1 136 ? 5.453 2.922 -17.297 1 94.44 136 ARG B N 1
ATOM 5515 C CA . ARG B 1 136 ? 6.52 2.531 -16.391 1 94.44 136 ARG B CA 1
ATOM 5516 C C . ARG B 1 136 ? 5.965 1.776 -15.188 1 94.44 136 ARG B C 1
ATOM 5518 O O . ARG B 1 136 ? 6.727 1.318 -14.336 1 94.44 136 ARG B O 1
ATOM 5525 N N . SER B 1 137 ? 4.617 1.614 -15.133 1 96.69 137 SER B N 1
ATOM 5526 C CA . SER B 1 137 ? 3.988 0.979 -13.977 1 96.69 137 SER B CA 1
ATOM 5527 C C . SER B 1 137 ? 4.434 -0.472 -13.836 1 96.69 137 SER B C 1
ATOM 5529 O O . SER B 1 137 ? 4.348 -1.049 -12.75 1 96.69 137 SER B O 1
ATOM 5531 N N . GLY B 1 138 ? 4.934 -1.1 -14.898 1 96.69 138 GLY B N 1
ATOM 5532 C CA . GLY B 1 138 ? 5.402 -2.477 -14.859 1 96.69 138 GLY B CA 1
ATOM 5533 C C . GLY B 1 138 ? 6.906 -2.592 -14.711 1 96.69 138 GLY B C 1
ATOM 5534 O O . GLY B 1 138 ? 7.445 -3.699 -14.625 1 96.69 138 GLY B O 1
ATOM 5535 N N . LYS B 1 139 ? 7.625 -1.449 -14.648 1 96.56 139 LYS B N 1
ATOM 5536 C CA . LYS B 1 139 ? 9.086 -1.44 -14.633 1 96.56 139 LYS B CA 1
ATOM 5537 C C . LYS B 1 139 ? 9.617 -0.836 -13.336 1 96.56 139 LYS B C 1
ATOM 5539 O O . LYS B 1 139 ? 10.602 -1.323 -12.773 1 96.56 139 LYS B O 1
ATOM 5544 N N . VAL B 1 140 ? 8.961 0.246 -12.875 1 97.69 140 VAL B N 1
ATOM 5545 C CA . VAL B 1 140 ? 9.406 0.98 -11.695 1 97.69 140 VAL B CA 1
ATOM 5546 C C . VAL B 1 140 ? 8.391 0.807 -10.562 1 97.69 140 VAL B C 1
ATOM 5548 O O . VAL B 1 140 ? 7.238 1.229 -10.688 1 97.69 140 VAL B O 1
ATOM 5551 N N . PRO B 1 141 ? 8.82 0.173 -9.445 1 98.12 141 PRO B N 1
ATOM 5552 C CA . PRO B 1 141 ? 7.879 0.068 -8.328 1 98.12 141 PRO B CA 1
ATOM 5553 C C . PRO B 1 141 ? 7.422 1.431 -7.809 1 98.12 141 PRO B C 1
ATOM 5555 O O . PRO B 1 141 ? 8.18 2.402 -7.863 1 98.12 141 PRO B O 1
ATOM 5558 N N . GLY B 1 142 ? 6.191 1.482 -7.312 1 98.12 142 GLY B N 1
ATOM 5559 C CA . GLY B 1 142 ? 5.695 2.68 -6.652 1 98.12 142 GLY B CA 1
ATOM 5560 C C . GLY B 1 142 ? 5.137 3.707 -7.617 1 98.12 142 GLY B C 1
ATOM 5561 O O . GLY B 1 142 ? 4.688 4.777 -7.203 1 98.12 142 GLY B O 1
ATOM 5562 N N . VAL B 1 143 ? 5.172 3.398 -8.898 1 97.12 143 VAL B N 1
ATOM 5563 C CA . VAL B 1 143 ? 4.648 4.309 -9.906 1 97.12 143 VAL B CA 1
ATOM 5564 C C . VAL B 1 143 ? 3.455 3.67 -10.617 1 97.12 143 VAL B C 1
ATOM 5566 O O . VAL B 1 143 ? 3.488 2.484 -10.953 1 97.12 143 VAL B O 1
ATOM 5569 N N . GLY B 1 144 ? 2.424 4.461 -10.797 1 97.5 144 GLY B N 1
ATOM 5570 C CA . GLY B 1 144 ? 1.266 3.988 -11.539 1 97.5 144 GLY B CA 1
ATOM 5571 C C . GLY B 1 144 ? 0.588 2.795 -10.891 1 97.5 144 GLY B C 1
ATOM 5572 O O . GLY B 1 144 ? 0.315 1.792 -11.562 1 97.5 144 GLY B O 1
ATOM 5573 N N . MET B 1 145 ? 0.361 2.857 -9.625 1 98.31 145 MET B N 1
ATOM 5574 C CA . MET B 1 145 ? -0.265 1.745 -8.914 1 98.31 145 MET B CA 1
ATOM 5575 C C . MET B 1 145 ? -1.784 1.88 -8.922 1 98.31 145 MET B C 1
ATOM 5577 O O . MET B 1 145 ? -2.312 2.994 -8.922 1 98.31 145 MET B O 1
ATOM 5581 N N . VAL B 1 146 ? -2.488 0.8 -8.953 1 98.25 146 VAL B N 1
ATOM 5582 C CA . VAL B 1 146 ? -3.934 0.676 -8.781 1 98.25 146 VAL B CA 1
ATOM 5583 C C . VAL B 1 146 ? -4.25 -0.528 -7.898 1 98.25 146 VAL B C 1
ATOM 5585 O O . VAL B 1 146 ? -3.434 -1.446 -7.773 1 98.25 146 VAL B O 1
ATOM 5588 N N . HIS B 1 147 ? -5.363 -0.462 -7.176 1 98.44 147 HIS B N 1
ATOM 5589 C CA . HIS B 1 147 ? -5.715 -1.621 -6.363 1 98.44 147 HIS B CA 1
ATOM 5590 C C . HIS B 1 147 ? -5.844 -2.875 -7.223 1 98.44 147 HIS B C 1
ATOM 5592 O O . HIS B 1 147 ? -6.312 -2.811 -8.359 1 98.44 147 HIS B O 1
ATOM 5598 N N . ALA B 1 148 ? -5.336 -4.023 -6.715 1 98.31 148 ALA B N 1
ATOM 5599 C CA . ALA B 1 148 ? -5.598 -5.281 -7.41 1 98.31 148 ALA B CA 1
ATOM 5600 C C . ALA B 1 148 ? -7.098 -5.535 -7.535 1 98.31 148 ALA B C 1
ATOM 5602 O O . ALA B 1 148 ? -7.871 -5.191 -6.637 1 98.31 148 ALA B O 1
ATOM 5603 N N . PRO B 1 149 ? -7.543 -6.043 -8.68 1 97.69 149 PRO B N 1
ATOM 5604 C CA . PRO B 1 149 ? -8.961 -6.398 -8.758 1 97.69 149 PRO B CA 1
ATOM 5605 C C . PRO B 1 149 ? -9.359 -7.457 -7.73 1 97.69 149 PRO B C 1
ATOM 5607 O O . PRO B 1 149 ? -8.617 -8.414 -7.508 1 97.69 149 PRO B O 1
ATOM 5610 N N . PHE B 1 150 ? -10.516 -7.277 -7.082 1 98.5 150 PHE B N 1
ATOM 5611 C CA . PHE B 1 150 ? -10.945 -8.227 -6.066 1 98.5 150 PHE B CA 1
ATOM 5612 C C . PHE B 1 150 ? -12.469 -8.352 -6.047 1 98.5 150 PHE B C 1
ATOM 5614 O O . PHE B 1 150 ? -13.172 -7.488 -6.582 1 98.5 150 PHE B O 1
ATOM 5621 N N . SER B 1 151 ? -12.93 -9.453 -5.555 1 98.19 151 SER B N 1
ATOM 5622 C CA . SER B 1 151 ? -14.344 -9.57 -5.195 1 98.19 151 SER B CA 1
ATOM 5623 C C . SER B 1 151 ? -14.641 -8.867 -3.879 1 98.19 151 SER B C 1
ATOM 5625 O O . SER B 1 151 ? -13.844 -8.922 -2.941 1 98.19 151 SER B O 1
ATOM 5627 N N . LEU B 1 152 ? -15.773 -8.18 -3.82 1 98.38 152 LEU B N 1
ATOM 5628 C CA . LEU B 1 152 ? -16.078 -7.398 -2.625 1 98.38 152 LEU B CA 1
ATOM 5629 C C . LEU B 1 152 ? -16.312 -8.312 -1.428 1 98.38 152 LEU B C 1
ATOM 5631 O O . LEU B 1 152 ? -15.977 -7.965 -0.296 1 98.38 152 LEU B O 1
ATOM 5635 N N . LEU B 1 153 ? -16.938 -9.445 -1.683 1 98.31 153 LEU B N 1
ATOM 5636 C CA . LEU B 1 153 ? -17.25 -10.422 -0.645 1 98.31 153 LEU B CA 1
ATOM 5637 C C . LEU B 1 153 ? -16.688 -11.797 -1.008 1 98.31 153 LEU B C 1
ATOM 5639 O O . LEU B 1 153 ? -16.562 -12.125 -2.189 1 98.31 153 LEU B O 1
ATOM 5643 N N . PRO B 1 154 ? -16.328 -12.625 0.004 1 98.06 154 PRO B N 1
ATOM 5644 C CA . PRO B 1 154 ? -15.766 -13.945 -0.281 1 98.06 154 PRO B CA 1
ATOM 5645 C C . PRO B 1 154 ? -16.781 -14.898 -0.911 1 98.06 154 PRO B C 1
ATOM 5647 O O . PRO B 1 154 ? -18 -14.742 -0.692 1 98.06 154 PRO B O 1
ATOM 5650 N N . MET B 1 155 ? -16.281 -15.789 -1.663 1 96.56 155 MET B N 1
ATOM 5651 C CA . MET B 1 155 ? -17.125 -16.766 -2.355 1 96.56 155 MET B CA 1
ATOM 5652 C C . MET B 1 155 ? -17.406 -17.969 -1.462 1 96.56 155 MET B C 1
ATOM 5654 O O . MET B 1 155 ? -16.5 -18.547 -0.87 1 96.56 155 MET B O 1
ATOM 5658 N N . THR B 1 156 ? -18.672 -18.281 -1.392 1 95.81 156 THR B N 1
ATOM 5659 C CA . THR B 1 156 ? -19.062 -19.453 -0.612 1 95.81 156 THR B CA 1
ATOM 5660 C C . THR B 1 156 ? -18.5 -20.734 -1.234 1 95.81 156 THR B C 1
ATOM 5662 O O . THR B 1 156 ? -18.547 -20.906 -2.455 1 95.81 156 THR B O 1
ATOM 5665 N N . PHE B 1 157 ? -17.938 -21.625 -0.411 1 96.56 157 PHE B N 1
ATOM 5666 C CA . PHE B 1 157 ? -17.328 -22.875 -0.851 1 96.56 157 PHE B CA 1
ATOM 5667 C C . PHE B 1 157 ? -17.516 -23.953 0.2 1 96.56 157 PHE B C 1
ATOM 5669 O O . PHE B 1 157 ? -17.266 -23.734 1.387 1 96.56 157 PHE B O 1
ATOM 5676 N N . PRO B 1 158 ? -17.938 -25.125 -0.196 1 96.62 158 PRO B N 1
ATOM 5677 C CA . PRO B 1 158 ? -18.172 -26.188 0.786 1 96.62 158 PRO B CA 1
ATOM 5678 C C . PRO B 1 158 ? -16.891 -26.609 1.507 1 96.62 158 PRO B C 1
ATOM 5680 O O . PRO B 1 158 ? -15.867 -26.875 0.863 1 96.62 158 PRO B O 1
ATOM 5683 N N . GLU B 1 159 ? -16.969 -26.828 2.768 1 97.5 159 GLU B N 1
ATOM 5684 C CA . GLU B 1 159 ? -15.82 -27.172 3.607 1 97.5 159 GLU B CA 1
ATOM 5685 C C . GLU B 1 159 ? -15.25 -28.531 3.23 1 97.5 159 GLU B C 1
ATOM 5687 O O . GLU B 1 159 ? -14.031 -28.734 3.264 1 97.5 159 GLU B O 1
ATOM 5692 N N . SER B 1 160 ? -16.125 -29.438 2.918 1 96.88 160 SER B N 1
ATOM 5693 C CA . SER B 1 160 ? -15.68 -30.781 2.561 1 96.88 160 SER B CA 1
ATOM 5694 C C . SER B 1 160 ? -14.773 -30.766 1.332 1 96.88 160 SER B C 1
ATOM 5696 O O . SER B 1 160 ? -13.734 -31.422 1.308 1 96.88 160 SER B O 1
ATOM 5698 N N . HIS B 1 161 ? -15.195 -30.016 0.314 1 97.31 161 HIS B N 1
ATOM 5699 C CA . HIS B 1 161 ? -14.406 -29.922 -0.906 1 97.31 161 HIS B CA 1
ATOM 5700 C C . HIS B 1 161 ? -13.109 -29.156 -0.657 1 97.31 161 HIS B C 1
ATOM 5702 O O . HIS B 1 161 ? -12.07 -29.469 -1.25 1 97.31 161 HIS B O 1
ATOM 5708 N N . TRP B 1 162 ? -13.18 -28.188 0.238 1 97.38 162 TRP B N 1
ATOM 5709 C CA . TRP B 1 162 ? -11.984 -27.453 0.665 1 97.38 162 TRP B CA 1
ATOM 5710 C C . TRP B 1 162 ? -10.977 -28.406 1.314 1 97.38 162 TRP B C 1
ATOM 5712 O O . TRP B 1 162 ? -9.789 -28.375 0.982 1 97.38 162 TRP B O 1
ATOM 5722 N N . LYS B 1 163 ? -11.461 -29.203 2.143 1 97.5 163 LYS B N 1
ATOM 5723 C CA . LYS B 1 163 ? -10.609 -30.156 2.84 1 97.5 163 LYS B CA 1
ATOM 5724 C C . LYS B 1 163 ? -9.977 -31.141 1.862 1 97.5 163 LYS B C 1
ATOM 5726 O O . LYS B 1 163 ? -8.797 -31.484 1.986 1 97.5 163 LYS B O 1
ATOM 5731 N N . LEU B 1 164 ? -10.75 -31.594 0.911 1 97.88 164 LEU B N 1
ATOM 5732 C CA . LEU B 1 164 ? -10.234 -32.5 -0.099 1 97.88 164 LEU B CA 1
ATOM 5733 C C . LEU B 1 164 ? -9.117 -31.859 -0.905 1 97.88 164 LEU B C 1
ATOM 5735 O O . LEU B 1 164 ? -8.062 -32.469 -1.111 1 97.88 164 LEU B O 1
ATOM 5739 N N . ALA B 1 165 ? -9.367 -30.656 -1.37 1 98.25 165 ALA B N 1
ATOM 5740 C CA . ALA B 1 165 ? -8.367 -29.938 -2.164 1 98.25 165 ALA B CA 1
ATOM 5741 C C . ALA B 1 165 ? -7.066 -29.766 -1.39 1 98.25 165 ALA B C 1
ATOM 5743 O O . ALA B 1 165 ? -5.98 -29.891 -1.961 1 98.25 165 ALA B O 1
ATOM 5744 N N . CYS B 1 166 ? -7.188 -29.5 -0.087 1 98.25 166 CYS B N 1
ATOM 5745 C CA . CYS B 1 166 ? -6.016 -29.328 0.765 1 98.25 166 CYS B CA 1
ATOM 5746 C C . CYS B 1 166 ? -5.297 -30.656 0.972 1 98.25 166 CYS B C 1
ATOM 5748 O O . CYS B 1 166 ? -4.062 -30.719 0.969 1 98.25 166 CYS B O 1
ATOM 5750 N N . GLU B 1 167 ? -6.047 -31.656 1.086 1 97.94 167 GLU B N 1
ATOM 5751 C CA . GLU B 1 167 ? -5.496 -32.969 1.379 1 97.94 167 GLU B CA 1
ATOM 5752 C C . GLU B 1 167 ? -4.699 -33.531 0.196 1 97.94 167 GLU B C 1
ATOM 5754 O O . GLU B 1 167 ? -3.701 -34.219 0.381 1 97.94 167 GLU B O 1
ATOM 5759 N N . VAL B 1 168 ? -5.109 -33.25 -0.962 1 98.44 168 VAL B N 1
ATOM 5760 C CA . VAL B 1 168 ? -4.48 -33.875 -2.121 1 98.44 168 VAL B CA 1
ATOM 5761 C C . VAL B 1 168 ? -3.264 -33.062 -2.551 1 98.44 168 VAL B C 1
ATOM 5763 O O . VAL B 1 168 ? -2.439 -33.531 -3.34 1 98.44 168 VAL B O 1
ATOM 5766 N N . ALA B 1 169 ? -3.068 -31.844 -2.004 1 98.62 169 ALA B N 1
ATOM 5767 C CA . ALA B 1 169 ? -1.981 -30.969 -2.434 1 98.62 169 ALA B CA 1
ATOM 5768 C C . ALA B 1 169 ? -0.625 -31.641 -2.23 1 98.62 169 ALA B C 1
ATOM 5770 O O . ALA B 1 169 ? 0.183 -31.719 -3.16 1 98.62 169 ALA B O 1
ATOM 5771 N N . PRO B 1 170 ? -0.317 -32.219 -1.036 1 98.69 170 PRO B N 1
ATOM 5772 C CA . PRO B 1 170 ? 0.974 -32.875 -0.863 1 98.69 170 PRO B CA 1
ATOM 5773 C C . PRO B 1 170 ? 1.123 -34.094 -1.755 1 98.69 170 PRO B C 1
ATOM 5775 O O . PRO B 1 170 ? 2.236 -34.438 -2.166 1 98.69 170 PRO B O 1
ATOM 5778 N N . ILE B 1 171 ? 0.022 -34.781 -2.061 1 98.75 171 ILE B N 1
ATOM 5779 C CA . ILE B 1 171 ? 0.073 -35.938 -2.926 1 98.75 171 ILE B CA 1
ATOM 5780 C C . ILE B 1 171 ? 0.461 -35.531 -4.34 1 98.75 171 ILE B C 1
ATOM 5782 O O . ILE B 1 171 ? 1.287 -36.188 -4.984 1 98.75 171 ILE B O 1
ATOM 5786 N N . PHE B 1 172 ? -0.107 -34.469 -4.781 1 98.62 172 PHE B N 1
ATOM 5787 C CA . PHE B 1 172 ? 0.252 -33.938 -6.09 1 98.62 172 PHE B CA 1
ATOM 5788 C C . PHE B 1 172 ? 1.713 -33.5 -6.113 1 98.62 172 PHE B C 1
ATOM 5790 O O . PHE B 1 172 ? 2.398 -33.656 -7.125 1 98.62 172 PHE B O 1
ATOM 5797 N N . ASN B 1 173 ? 2.176 -32.875 -5.012 1 98.69 173 ASN B N 1
ATOM 5798 C CA . ASN B 1 173 ? 3.586 -32.531 -4.926 1 98.69 173 ASN B CA 1
ATOM 5799 C C . ASN B 1 173 ? 4.492 -33.719 -5.172 1 98.69 173 ASN B C 1
ATOM 5801 O O . ASN B 1 173 ? 5.434 -33.656 -5.965 1 98.69 173 ASN B O 1
ATOM 5805 N N . GLU B 1 174 ? 4.18 -34.75 -4.5 1 98.38 174 GLU B N 1
ATOM 5806 C CA . GLU B 1 174 ? 4.961 -35.969 -4.617 1 98.38 174 GLU B CA 1
ATOM 5807 C C . GLU B 1 174 ? 4.855 -36.562 -6.023 1 98.38 174 GLU B C 1
ATOM 5809 O O . GLU B 1 174 ? 5.852 -37.031 -6.586 1 98.38 174 GLU B O 1
ATOM 5814 N N . LEU B 1 175 ? 3.699 -36.531 -6.527 1 98.69 175 LEU B N 1
ATOM 5815 C CA . LEU B 1 175 ? 3.48 -37.062 -7.875 1 98.69 175 LEU B CA 1
ATOM 5816 C C . LEU B 1 175 ? 4.367 -36.312 -8.883 1 98.69 175 LEU B C 1
ATOM 5818 O O . LEU B 1 175 ? 5.031 -36.969 -9.703 1 98.69 175 LEU B O 1
ATOM 5822 N N . ILE B 1 176 ? 4.414 -35 -8.828 1 98.44 176 ILE B N 1
ATOM 5823 C CA . ILE B 1 176 ? 5.203 -34.219 -9.766 1 98.44 176 ILE B CA 1
ATOM 5824 C C . ILE B 1 176 ? 6.684 -34.562 -9.617 1 98.44 176 ILE B C 1
ATOM 5826 O O . ILE B 1 176 ? 7.402 -34.656 -10.617 1 98.44 176 ILE B O 1
ATOM 5830 N N . ASP B 1 177 ? 7.109 -34.688 -8.383 1 98.25 177 ASP B N 1
ATOM 5831 C CA . ASP B 1 177 ? 8.508 -35.062 -8.156 1 98.25 177 ASP B CA 1
ATOM 5832 C C . ASP B 1 177 ? 8.836 -36.406 -8.789 1 98.25 177 ASP B C 1
ATOM 5834 O O . ASP B 1 177 ? 9.852 -36.531 -9.477 1 98.25 177 ASP B O 1
ATOM 5838 N N . ARG B 1 178 ? 8 -37.406 -8.641 1 98.06 178 ARG B N 1
ATOM 5839 C CA . ARG B 1 178 ? 8.234 -38.719 -9.156 1 98.06 178 ARG B CA 1
ATOM 5840 C C . ARG B 1 178 ? 8.18 -38.75 -10.688 1 98.06 178 ARG B C 1
ATOM 5842 O O . ARG B 1 178 ? 9.008 -39.375 -11.336 1 98.06 178 ARG B O 1
ATOM 5849 N N . VAL B 1 179 ? 7.219 -38.062 -11.195 1 98.44 179 VAL B N 1
ATOM 5850 C CA . VAL B 1 179 ? 7.082 -37.969 -12.641 1 98.44 179 VAL B CA 1
ATOM 5851 C C . VAL B 1 179 ? 8.32 -37.312 -13.242 1 98.44 179 VAL B C 1
ATOM 5853 O O . VAL B 1 179 ? 8.844 -37.781 -14.266 1 98.44 179 VAL B O 1
ATOM 5856 N N . SER B 1 180 ? 8.844 -36.281 -12.586 1 97.62 180 SER B N 1
ATOM 5857 C CA . SER B 1 180 ? 9.984 -35.531 -13.078 1 97.62 180 SER B CA 1
ATOM 5858 C C . SER B 1 180 ? 11.25 -36.375 -13.102 1 97.62 180 SER B C 1
ATOM 5860 O O . SER B 1 180 ? 12.188 -36.094 -13.852 1 97.62 180 SER B O 1
ATOM 5862 N N . LEU B 1 181 ? 11.281 -37.438 -12.336 1 96.38 181 LEU B N 1
ATOM 5863 C CA . LEU B 1 181 ? 12.461 -38.312 -12.234 1 96.38 181 LEU B CA 1
ATOM 5864 C C . LEU B 1 181 ? 12.484 -39.312 -13.367 1 96.38 181 LEU B C 1
ATOM 5866 O O . LEU B 1 181 ? 13.516 -39.938 -13.633 1 96.38 181 LEU B O 1
ATOM 5870 N N . ASP B 1 182 ? 11.344 -39.5 -13.977 1 97.38 182 ASP B N 1
ATOM 5871 C CA . ASP B 1 182 ? 11.25 -40.469 -15.086 1 97.38 182 ASP B CA 1
ATOM 5872 C C . ASP B 1 182 ? 11.461 -39.75 -16.422 1 97.38 182 ASP B C 1
ATOM 5874 O O . ASP B 1 182 ? 10.5 -39.5 -17.156 1 97.38 182 ASP B O 1
ATOM 5878 N N . GLY B 1 183 ? 12.695 -39.531 -16.734 1 96.81 183 GLY B N 1
ATOM 5879 C CA . GLY B 1 183 ? 13.047 -38.812 -17.938 1 96.81 183 GLY B CA 1
ATOM 5880 C C . GLY B 1 183 ? 12.516 -39.5 -19.203 1 96.81 183 GLY B C 1
ATOM 5881 O O . GLY B 1 183 ? 12.078 -38.812 -20.125 1 96.81 183 GLY B O 1
ATOM 5882 N N . LYS B 1 184 ? 12.586 -40.781 -19.25 1 96.81 184 LYS B N 1
ATOM 5883 C CA . LYS B 1 184 ? 12.094 -41.5 -20.406 1 96.81 184 LYS B CA 1
ATOM 5884 C C . LYS B 1 184 ? 10.594 -41.281 -20.594 1 96.81 184 LYS B C 1
ATOM 5886 O O . LYS B 1 184 ? 10.125 -41.062 -21.719 1 96.81 184 LYS B O 1
ATOM 5891 N N . PHE B 1 185 ? 9.859 -41.375 -19.531 1 97.44 185 PHE B N 1
ATOM 5892 C CA . PHE B 1 185 ? 8.422 -41.156 -19.609 1 97.44 185 PHE B CA 1
ATOM 5893 C C . PHE B 1 185 ? 8.133 -39.75 -20.156 1 97.44 185 PHE B C 1
ATOM 5895 O O . PHE B 1 185 ? 7.27 -39.594 -21.031 1 97.44 185 PHE B O 1
ATOM 5902 N N . LEU B 1 186 ? 8.836 -38.719 -19.688 1 98 186 LEU B N 1
ATOM 5903 C CA . LEU B 1 186 ? 8.625 -37.344 -20.141 1 98 186 LEU B CA 1
ATOM 5904 C C . LEU B 1 186 ? 8.922 -37.219 -21.625 1 98 186 LEU B C 1
ATOM 5906 O O . LEU B 1 186 ? 8.109 -36.656 -22.375 1 98 186 LEU B O 1
ATOM 5910 N N . GLN B 1 187 ? 10.078 -37.781 -22.016 1 97.75 187 GLN B N 1
ATOM 5911 C CA . GLN B 1 187 ? 10.484 -37.688 -23.422 1 97.75 187 GLN B CA 1
ATOM 5912 C C . GLN B 1 187 ? 9.484 -38.438 -24.312 1 97.75 187 GLN B C 1
ATOM 5914 O O . GLN B 1 187 ? 9.086 -37.906 -25.359 1 97.75 187 GLN B O 1
ATOM 5919 N N . ASP B 1 188 ? 9.047 -39.562 -23.906 1 97.19 188 ASP B N 1
ATOM 5920 C CA . ASP B 1 188 ? 8.133 -40.375 -24.703 1 97.19 188 ASP B CA 1
ATOM 5921 C C . ASP B 1 188 ? 6.75 -39.719 -24.781 1 97.19 188 ASP B C 1
ATOM 5923 O O . ASP B 1 188 ? 6.168 -39.625 -25.859 1 97.19 188 ASP B O 1
ATOM 5927 N N . ALA B 1 189 ? 6.27 -39.312 -23.641 1 95.12 189 ALA B N 1
ATOM 5928 C CA . ALA B 1 189 ? 4.926 -38.75 -23.578 1 95.12 189 ALA B CA 1
ATOM 5929 C C . ALA B 1 189 ? 4.828 -37.469 -24.391 1 95.12 189 ALA B C 1
ATOM 5931 O O . ALA B 1 189 ? 3.777 -37.156 -24.969 1 95.12 189 ALA B O 1
ATOM 5932 N N . LEU B 1 190 ? 5.902 -36.688 -24.531 1 95.81 190 LEU B N 1
ATOM 5933 C CA . LEU B 1 190 ? 5.859 -35.406 -25.188 1 95.81 190 LEU B CA 1
ATOM 5934 C C . LEU B 1 190 ? 6.43 -35.469 -26.594 1 95.81 190 LEU B C 1
ATOM 5936 O O . LEU B 1 190 ? 6.613 -34.469 -27.25 1 95.81 190 LEU B O 1
ATOM 5940 N N . SER B 1 191 ? 6.715 -36.656 -27.062 1 95.19 191 SER B N 1
ATOM 5941 C CA . SER B 1 191 ? 7.41 -36.875 -28.328 1 95.19 191 SER B CA 1
ATOM 5942 C C . SER B 1 191 ? 6.602 -36.281 -29.5 1 95.19 191 SER B C 1
ATOM 5944 O O . SER B 1 191 ? 7.16 -35.656 -30.391 1 95.19 191 SER B O 1
ATOM 5946 N N . ARG B 1 192 ? 5.309 -36.5 -29.5 1 91.5 192 ARG B N 1
ATOM 5947 C CA . ARG B 1 192 ? 4.477 -35.969 -30.578 1 91.5 192 ARG B CA 1
ATOM 5948 C C . ARG B 1 192 ? 4.328 -34.438 -30.453 1 91.5 192 ARG B C 1
ATOM 5950 O O . ARG B 1 192 ? 4.332 -33.75 -31.453 1 91.5 192 ARG B O 1
ATOM 5957 N N . THR B 1 193 ? 4.137 -34 -29.219 1 91.31 193 THR B N 1
ATOM 5958 C CA . THR B 1 193 ? 4.039 -32.594 -28.969 1 91.31 193 THR B CA 1
ATOM 5959 C C . THR B 1 193 ? 5.301 -31.859 -29.453 1 91.31 193 THR B C 1
ATOM 5961 O O . THR B 1 193 ? 5.227 -30.75 -29.969 1 91.31 193 THR B O 1
ATOM 5964 N N . LYS B 1 194 ? 6.414 -32.438 -29.25 1 93.94 194 LYS B N 1
ATOM 5965 C CA . LYS B 1 194 ? 7.703 -31.891 -29.656 1 93.94 194 LYS B CA 1
ATOM 5966 C C . LYS B 1 194 ? 7.723 -31.547 -31.141 1 93.94 194 LYS B C 1
ATOM 5968 O O . LYS B 1 194 ? 8.336 -30.547 -31.547 1 93.94 194 LYS B O 1
ATOM 5973 N N . LYS B 1 195 ? 7.023 -32.188 -31.875 1 91.19 195 LYS B N 1
ATOM 5974 C CA . LYS B 1 195 ? 7.066 -32.062 -33.344 1 91.19 195 LYS B CA 1
ATOM 5975 C C . LYS B 1 195 ? 6.211 -30.875 -33.781 1 91.19 195 LYS B C 1
ATOM 5977 O O . LYS B 1 195 ? 6.438 -30.328 -34.875 1 91.19 195 LYS B O 1
ATOM 5982 N N . VAL B 1 196 ? 5.324 -30.484 -33.031 1 89.31 196 VAL B N 1
ATOM 5983 C CA . VAL B 1 196 ? 4.324 -29.562 -33.562 1 89.31 196 VAL B CA 1
ATOM 5984 C C . VAL B 1 196 ? 4.301 -28.281 -32.75 1 89.31 196 VAL B C 1
ATOM 5986 O O . VAL B 1 196 ? 3.781 -27.25 -33.219 1 89.31 196 VAL B O 1
ATOM 5989 N N . ASP B 1 197 ? 4.758 -28.266 -31.562 1 90.94 197 ASP B N 1
ATOM 5990 C CA . ASP B 1 197 ? 4.824 -27.094 -30.719 1 90.94 197 ASP B CA 1
ATOM 5991 C C . ASP B 1 197 ? 6.27 -26.641 -30.484 1 90.94 197 ASP B C 1
ATOM 5993 O O . ASP B 1 197 ? 6.977 -27.219 -29.656 1 90.94 197 ASP B O 1
ATOM 5997 N N . ALA B 1 198 ? 6.66 -25.562 -31.078 1 92.44 198 ALA B N 1
ATOM 5998 C CA . ALA B 1 198 ? 8.055 -25.125 -31.094 1 92.44 198 ALA B CA 1
ATOM 5999 C C . ALA B 1 198 ? 8.531 -24.797 -29.688 1 92.44 198 ALA B C 1
ATOM 6001 O O . ALA B 1 198 ? 9.695 -25.031 -29.344 1 92.44 198 ALA B O 1
ATOM 6002 N N . PHE B 1 199 ? 7.762 -24.172 -28.922 1 94.31 199 PHE B N 1
ATOM 6003 C CA . PHE B 1 199 ? 8.133 -23.781 -27.562 1 94.31 199 PHE B CA 1
ATOM 6004 C C . PHE B 1 199 ? 8.422 -25.016 -26.719 1 94.31 199 PHE B C 1
ATOM 6006 O O . PHE B 1 199 ? 9.492 -25.125 -26.125 1 94.31 199 PHE B O 1
ATOM 6013 N N . THR B 1 200 ? 7.449 -25.953 -26.656 1 94.56 200 THR B N 1
ATOM 6014 C CA . THR B 1 200 ? 7.625 -27.188 -25.906 1 94.56 200 THR B CA 1
ATOM 6015 C C . THR B 1 200 ? 8.805 -27.984 -26.438 1 94.56 200 THR B C 1
ATOM 6017 O O . THR B 1 200 ? 9.516 -28.641 -25.672 1 94.56 200 THR B O 1
ATOM 6020 N N . SER B 1 201 ? 8.93 -27.938 -27.734 1 96.25 201 SER B N 1
ATOM 6021 C CA . SER B 1 201 ? 10.047 -28.641 -28.359 1 96.25 201 SER B CA 1
ATOM 6022 C C . SER B 1 201 ? 11.375 -28.188 -27.781 1 96.25 201 SER B C 1
ATOM 6024 O O . SER B 1 201 ? 12.242 -29.016 -27.469 1 96.25 201 SER B O 1
ATOM 6026 N N . ARG B 1 202 ? 11.516 -26.922 -27.672 1 97.25 202 ARG B N 1
ATOM 6027 C CA . ARG B 1 202 ? 12.766 -26.375 -27.156 1 97.25 202 ARG B CA 1
ATOM 6028 C C . ARG B 1 202 ? 12.969 -26.766 -25.688 1 97.25 202 ARG B C 1
ATOM 6030 O O . ARG B 1 202 ? 14.102 -27 -25.266 1 97.25 202 ARG B O 1
ATOM 6037 N N . LEU B 1 203 ? 11.938 -26.781 -24.906 1 97.56 203 LEU B N 1
ATOM 6038 C CA . LEU B 1 203 ? 12.031 -27.234 -23.516 1 97.56 203 LEU B CA 1
ATOM 6039 C C . LEU B 1 203 ? 12.469 -28.688 -23.438 1 97.56 203 LEU B C 1
ATOM 6041 O O . LEU B 1 203 ? 13.32 -29.047 -22.609 1 97.56 203 LEU B O 1
ATOM 6045 N N . ILE B 1 204 ? 11.898 -29.516 -24.281 1 97.75 204 ILE B N 1
ATOM 6046 C CA . ILE B 1 204 ? 12.227 -30.922 -24.328 1 97.75 204 ILE B CA 1
ATOM 6047 C C . ILE B 1 204 ? 13.688 -31.109 -24.719 1 97.75 204 ILE B C 1
ATOM 6049 O O . ILE B 1 204 ? 14.375 -32 -24.203 1 97.75 204 ILE B O 1
ATOM 6053 N N . ASP B 1 205 ? 14.086 -30.297 -25.641 1 98.19 205 ASP B N 1
ATOM 6054 C CA . ASP B 1 205 ? 15.484 -30.344 -26.062 1 98.19 205 ASP B CA 1
ATOM 6055 C C . ASP B 1 205 ? 16.422 -30.016 -24.891 1 98.19 205 ASP B C 1
ATOM 6057 O O . ASP B 1 205 ? 17.469 -30.641 -24.734 1 98.19 205 ASP B O 1
ATOM 6061 N N . ILE B 1 206 ? 16.141 -29.031 -24.125 1 98.38 206 ILE B N 1
ATOM 6062 C CA . ILE B 1 206 ? 16.953 -28.688 -22.953 1 98.38 206 ILE B CA 1
ATOM 6063 C C . ILE B 1 206 ? 16.969 -29.859 -21.984 1 98.38 206 ILE B C 1
ATOM 6065 O O . ILE B 1 206 ? 18.016 -30.203 -21.438 1 98.38 206 ILE B O 1
ATOM 6069 N N . HIS B 1 207 ? 15.828 -30.469 -21.781 1 98.19 207 HIS B N 1
ATOM 6070 C CA . HIS B 1 207 ? 15.742 -31.625 -20.922 1 98.19 207 HIS B CA 1
ATOM 6071 C C . HIS B 1 207 ? 16.625 -32.75 -21.422 1 98.19 207 HIS B C 1
ATOM 6073 O O . HIS B 1 207 ? 17.344 -33.406 -20.641 1 98.19 207 HIS B O 1
ATOM 6079 N N . SER B 1 208 ? 16.547 -33.031 -22.688 1 97.94 208 SER B N 1
ATOM 6080 C CA . SER B 1 208 ? 17.375 -34.062 -23.297 1 97.94 208 SER B CA 1
ATOM 6081 C C . SER B 1 208 ? 18.859 -33.781 -23.094 1 97.94 208 SER B C 1
ATOM 6083 O O . SER B 1 208 ? 19.641 -34.688 -22.844 1 97.94 208 SER B O 1
ATOM 6085 N N . LYS B 1 209 ? 19.172 -32.562 -23.281 1 97.75 209 LYS B N 1
ATOM 6086 C CA . LYS B 1 209 ? 20.562 -32.156 -23.062 1 97.75 209 LYS B CA 1
ATOM 6087 C C . LYS B 1 209 ? 21 -32.438 -21.641 1 97.75 209 LYS B C 1
ATOM 6089 O O . LYS B 1 209 ? 22.141 -32.906 -21.406 1 97.75 209 LYS B O 1
ATOM 6094 N N . MET B 1 210 ? 20.203 -32.156 -20.688 1 97.31 210 MET B N 1
ATOM 6095 C CA . MET B 1 210 ? 20.531 -32.406 -19.281 1 97.31 210 MET B CA 1
ATOM 6096 C C . MET B 1 210 ? 20.688 -33.906 -19.031 1 97.31 210 MET B C 1
ATOM 6098 O O . MET B 1 210 ? 21.547 -34.312 -18.25 1 97.31 210 MET B O 1
ATOM 6102 N N . LEU B 1 211 ? 19.828 -34.75 -19.656 1 96.25 211 LEU B N 1
ATOM 6103 C CA . LEU B 1 211 ? 19.938 -36.188 -19.531 1 96.25 211 LEU B CA 1
ATOM 6104 C C . LEU B 1 211 ? 21.266 -36.688 -20.109 1 96.25 211 LEU B C 1
ATOM 6106 O O . LEU B 1 211 ? 21.922 -37.562 -19.531 1 96.25 211 LEU B O 1
ATOM 6110 N N . GLU B 1 212 ? 21.594 -36.156 -21.188 1 95.75 212 GLU B N 1
ATOM 6111 C CA . GLU B 1 212 ? 22.797 -36.562 -21.906 1 95.75 212 GLU B CA 1
ATOM 6112 C C . GLU B 1 212 ? 24.047 -36.312 -21.062 1 95.75 212 GLU B C 1
ATOM 6114 O O . GLU B 1 212 ? 24.984 -37.125 -21.047 1 95.75 212 GLU B O 1
ATOM 6119 N N . ILE B 1 213 ? 24.078 -35.188 -20.406 1 94.19 213 ILE B N 1
ATOM 6120 C CA . ILE B 1 213 ? 25.266 -34.875 -19.625 1 94.19 213 ILE B CA 1
ATOM 6121 C C . ILE B 1 213 ? 25.141 -35.438 -18.219 1 94.19 213 ILE B C 1
ATOM 6123 O O . ILE B 1 213 ? 25.938 -35.094 -17.344 1 94.19 213 ILE B O 1
ATOM 6127 N N . ASN B 1 214 ? 24.109 -36.25 -17.953 1 92.19 214 ASN B N 1
ATOM 6128 C CA . ASN B 1 214 ? 23.844 -36.875 -16.672 1 92.19 214 ASN B CA 1
ATOM 6129 C C . ASN B 1 214 ? 23.812 -35.875 -15.531 1 92.19 214 ASN B C 1
ATOM 6131 O O . ASN B 1 214 ? 24.469 -36.031 -14.508 1 92.19 214 ASN B O 1
ATOM 6135 N N . LYS B 1 215 ? 23.109 -34.781 -15.82 1 89.06 215 LYS B N 1
ATOM 6136 C CA . LYS B 1 215 ? 22.922 -33.75 -14.805 1 89.06 215 LYS B CA 1
ATOM 6137 C C . LYS B 1 215 ? 22.078 -34.281 -13.648 1 89.06 215 LYS B C 1
ATOM 6139 O O . LYS B 1 215 ? 20.984 -34.781 -13.859 1 89.06 215 LYS B O 1
ATOM 6144 N N . SER B 1 216 ? 22.672 -34.25 -12.508 1 82.19 216 SER B N 1
ATOM 6145 C CA . SER B 1 216 ? 21.922 -34.656 -11.328 1 82.19 216 SER B CA 1
ATOM 6146 C C . SER B 1 216 ? 21.516 -33.438 -10.484 1 82.19 216 SER B C 1
ATOM 6148 O O . SER B 1 216 ? 22.328 -32.531 -10.266 1 82.19 216 SER B O 1
ATOM 6150 N N . GLU B 1 217 ? 20.297 -33.344 -10.141 1 89.75 217 GLU B N 1
ATOM 6151 C CA . GLU B 1 217 ? 19.797 -32.344 -9.211 1 89.75 217 GLU B CA 1
ATOM 6152 C C . GLU B 1 217 ? 19.531 -32.938 -7.836 1 89.75 217 GLU B C 1
ATOM 6154 O O . GLU B 1 217 ? 18.453 -33.5 -7.594 1 89.75 217 GLU B O 1
ATOM 6159 N N . GLU B 1 218 ? 20.438 -32.719 -6.922 1 93.31 218 GLU B N 1
ATOM 6160 C CA . GLU B 1 218 ? 20.297 -33.312 -5.598 1 93.31 218 GLU B CA 1
ATOM 6161 C C . GLU B 1 218 ? 19.203 -32.625 -4.789 1 93.31 218 GLU B C 1
ATOM 6163 O O . GLU B 1 218 ? 18.422 -33.281 -4.094 1 93.31 218 GLU B O 1
ATOM 6168 N N . ILE B 1 219 ? 19.25 -31.328 -4.844 1 98.31 219 ILE B N 1
ATOM 6169 C CA . ILE B 1 219 ? 18.203 -30.547 -4.18 1 98.31 219 ILE B CA 1
ATOM 6170 C C . ILE B 1 219 ? 17.109 -30.188 -5.184 1 98.31 219 ILE B C 1
ATOM 6172 O O . ILE B 1 219 ? 17.375 -29.594 -6.223 1 98.31 219 ILE B O 1
ATOM 6176 N N . ARG B 1 220 ? 15.883 -30.594 -4.91 1 98.31 220 ARG B N 1
ATOM 6177 C CA . ARG B 1 220 ? 14.766 -30.359 -5.816 1 98.31 220 ARG B CA 1
ATOM 6178 C C . ARG B 1 220 ? 13.656 -29.578 -5.125 1 98.31 220 ARG B C 1
ATOM 6180 O O . ARG B 1 220 ? 13.211 -29.938 -4.035 1 98.31 220 ARG B O 1
ATOM 6187 N N . LEU B 1 221 ? 13.266 -28.484 -5.703 1 98.88 221 LEU B N 1
ATOM 6188 C CA . LEU B 1 221 ? 12.266 -27.578 -5.137 1 98.88 221 LEU B CA 1
ATOM 6189 C C . LEU B 1 221 ? 11.102 -27.391 -6.102 1 98.88 221 LEU B C 1
ATOM 6191 O O . LEU B 1 221 ? 11.312 -27.078 -7.277 1 98.88 221 LEU B O 1
ATOM 6195 N N . GLY B 1 222 ? 9.875 -27.656 -5.625 1 98.75 222 GLY B N 1
ATOM 6196 C CA . GLY B 1 222 ? 8.664 -27.375 -6.375 1 98.75 222 GLY B CA 1
ATOM 6197 C C . GLY B 1 222 ? 7.691 -26.484 -5.629 1 98.75 222 GLY B C 1
ATOM 6198 O O . GLY B 1 222 ? 7.383 -26.734 -4.461 1 98.75 222 GLY B O 1
ATOM 6199 N N . LEU B 1 223 ? 7.285 -25.422 -6.242 1 98.81 223 LEU B N 1
ATOM 6200 C CA . LEU B 1 223 ? 6.184 -24.562 -5.812 1 98.81 223 LEU B CA 1
ATOM 6201 C C . LEU B 1 223 ? 5.027 -24.625 -6.805 1 98.81 223 LEU B C 1
ATOM 6203 O O . LEU B 1 223 ? 5.094 -24.016 -7.879 1 98.81 223 LEU B O 1
ATOM 6207 N N . HIS B 1 224 ? 4.004 -25.297 -6.395 1 98.62 224 HIS B N 1
ATOM 6208 C CA . HIS B 1 224 ? 2.945 -25.688 -7.316 1 98.62 224 HIS B CA 1
ATOM 6209 C C . HIS B 1 224 ? 1.617 -25.047 -6.938 1 98.62 224 HIS B C 1
ATOM 6211 O O . HIS B 1 224 ? 1.476 -24.516 -5.836 1 98.62 224 HIS B O 1
ATOM 6217 N N . ARG B 1 225 ? 0.725 -25.031 -7.867 1 98.5 225 ARG B N 1
ATOM 6218 C CA . ARG B 1 225 ? -0.667 -24.688 -7.617 1 98.5 225 ARG B CA 1
ATOM 6219 C C . ARG B 1 225 ? -1.615 -25.578 -8.398 1 98.5 225 ARG B C 1
ATOM 6221 O O . ARG B 1 225 ? -1.496 -25.719 -9.617 1 98.5 225 ARG B O 1
ATOM 6228 N N . SER B 1 226 ? -2.496 -26.203 -7.723 1 98.38 226 SER B N 1
ATOM 6229 C CA . SER B 1 226 ? -3.531 -27.016 -8.344 1 98.38 226 SER B CA 1
ATOM 6230 C C . SER B 1 226 ? -4.867 -26.281 -8.391 1 98.38 226 SER B C 1
ATOM 6232 O O . SER B 1 226 ? -5.398 -25.875 -7.355 1 98.38 226 SER B O 1
ATOM 6234 N N . ASP B 1 227 ? -5.387 -26.141 -9.578 1 96.75 227 ASP B N 1
ATOM 6235 C CA . ASP B 1 227 ? -6.609 -25.359 -9.781 1 96.75 227 ASP B CA 1
ATOM 6236 C C . ASP B 1 227 ? -7.82 -26.281 -9.945 1 96.75 227 ASP B C 1
ATOM 6238 O O . ASP B 1 227 ? -7.738 -27.297 -10.617 1 96.75 227 ASP B O 1
ATOM 6242 N N . TYR B 1 228 ? -8.961 -25.844 -9.328 1 97.75 228 TYR B N 1
ATOM 6243 C CA . TYR B 1 228 ? -10.164 -26.672 -9.312 1 97.75 228 TYR B CA 1
ATOM 6244 C C . TYR B 1 228 ? -11.398 -25.828 -9.609 1 97.75 228 TYR B C 1
ATOM 6246 O O . TYR B 1 228 ? -11.398 -24.609 -9.383 1 97.75 228 TYR B O 1
ATOM 6254 N N . MET B 1 229 ? -12.359 -26.5 -10.062 1 96.38 229 MET B N 1
ATOM 6255 C CA . MET B 1 229 ? -13.727 -26 -10.078 1 96.38 229 MET B CA 1
ATOM 6256 C C . MET B 1 229 ? -14.695 -27.016 -9.484 1 96.38 229 MET B C 1
ATOM 6258 O O . MET B 1 229 ? -14.5 -28.219 -9.625 1 96.38 229 MET B O 1
ATOM 6262 N N . LEU B 1 230 ? -15.648 -26.453 -8.812 1 96.31 230 LEU B N 1
ATOM 6263 C CA . LEU B 1 230 ? -16.734 -27.297 -8.32 1 96.31 230 LEU B CA 1
ATOM 6264 C C . LEU B 1 230 ? -17.859 -27.375 -9.344 1 96.31 230 LEU B C 1
ATOM 6266 O O . LEU B 1 230 ? -18.578 -26.406 -9.57 1 96.31 230 LEU B O 1
ATOM 6270 N N . ASP B 1 231 ? -18.016 -28.562 -9.875 1 95.56 231 ASP B N 1
ATOM 6271 C CA . ASP B 1 231 ? -19.047 -28.75 -10.898 1 95.56 231 ASP B CA 1
ATOM 6272 C C . ASP B 1 231 ? -20.438 -28.734 -10.289 1 95.56 231 ASP B C 1
ATOM 6274 O O . ASP B 1 231 ? -20.719 -29.422 -9.305 1 95.56 231 ASP B O 1
ATOM 6278 N N . GLU B 1 232 ? -21.281 -28.016 -10.883 1 93.75 232 GLU B N 1
ATOM 6279 C CA . GLU B 1 232 ? -22.609 -27.797 -10.312 1 93.75 232 GLU B CA 1
ATOM 6280 C C . GLU B 1 232 ? -23.469 -29.062 -10.398 1 93.75 232 GLU B C 1
ATOM 6282 O O . GLU B 1 232 ? -24.234 -29.359 -9.484 1 93.75 232 GLU B O 1
ATOM 6287 N N . GLN B 1 233 ? -23.391 -29.766 -11.438 1 91.5 233 GLN B N 1
ATOM 6288 C CA . GLN B 1 233 ? -24.266 -30.906 -11.68 1 91.5 233 GLN B CA 1
ATOM 6289 C C . GLN B 1 233 ? -23.812 -32.125 -10.906 1 91.5 233 GLN B C 1
ATOM 6291 O O . GLN B 1 233 ? -24.609 -32.781 -10.219 1 91.5 233 GLN B O 1
ATOM 6296 N N . THR B 1 234 ? -22.547 -32.438 -11.016 1 92.44 234 THR B N 1
ATOM 6297 C CA . THR B 1 234 ? -22.047 -33.656 -10.406 1 92.44 234 THR B CA 1
ATOM 6298 C C . THR B 1 234 ? -21.641 -33.406 -8.953 1 92.44 234 THR B C 1
ATOM 6300 O O . THR B 1 234 ? -21.453 -34.344 -8.18 1 92.44 234 THR B O 1
ATOM 6303 N N . LYS B 1 235 ? -21.391 -32.156 -8.578 1 94.38 235 LYS B N 1
ATOM 6304 C CA . LYS B 1 235 ? -20.938 -31.734 -7.258 1 94.38 235 LYS B CA 1
ATOM 6305 C C . LYS B 1 235 ? -19.531 -32.25 -6.961 1 94.38 235 LYS B C 1
ATOM 6307 O O . LYS B 1 235 ? -19.141 -32.375 -5.801 1 94.38 235 LYS B O 1
ATOM 6312 N N . LEU B 1 236 ? -18.844 -32.656 -8.008 1 95.62 236 LEU B N 1
ATOM 6313 C CA . LEU B 1 236 ? -17.469 -33.094 -7.855 1 95.62 236 LEU B CA 1
ATOM 6314 C C . LEU B 1 236 ? -16.484 -31.922 -7.977 1 95.62 236 LEU B C 1
ATOM 6316 O O . LEU B 1 236 ? -16.719 -31 -8.758 1 95.62 236 LEU B O 1
ATOM 6320 N N . LEU B 1 237 ? -15.477 -31.969 -7.102 1 97.75 237 LEU B N 1
ATOM 6321 C CA . LEU B 1 237 ? -14.359 -31.047 -7.246 1 97.75 237 LEU B CA 1
ATOM 6322 C C . LEU B 1 237 ? -13.414 -31.5 -8.352 1 97.75 237 LEU B C 1
ATOM 6324 O O . LEU B 1 237 ? -12.625 -32.438 -8.148 1 97.75 237 LEU B O 1
ATOM 6328 N N . LEU B 1 238 ? -13.461 -30.812 -9.469 1 97.69 238 LEU B N 1
ATOM 6329 C CA . LEU B 1 238 ? -12.711 -31.281 -10.633 1 97.69 238 LEU B CA 1
ATOM 6330 C C . LEU B 1 238 ? -11.492 -30.391 -10.875 1 97.69 238 LEU B C 1
ATOM 6332 O O . LEU B 1 238 ? -11.586 -29.156 -10.805 1 97.69 238 LEU B O 1
ATOM 6336 N N . GLN B 1 239 ? -10.383 -31 -11.125 1 97.19 239 GLN B N 1
ATOM 6337 C CA . GLN B 1 239 ? -9.125 -30.297 -11.344 1 97.19 239 GLN B CA 1
ATOM 6338 C C . GLN B 1 239 ? -9.016 -29.781 -12.773 1 97.19 239 GLN B C 1
ATOM 6340 O O . GLN B 1 239 ? -9.234 -30.531 -13.727 1 97.19 239 GLN B O 1
ATOM 6345 N N . ILE B 1 240 ? -8.711 -28.516 -12.883 1 92.94 240 ILE B N 1
ATOM 6346 C CA . ILE B 1 240 ? -8.523 -27.859 -14.18 1 92.94 240 ILE B CA 1
ATOM 6347 C C . ILE B 1 240 ? -7.102 -28.094 -14.68 1 92.94 240 ILE B C 1
ATOM 6349 O O . ILE B 1 240 ? -6.891 -28.375 -15.859 1 92.94 240 ILE B O 1
ATOM 6353 N N . GLU B 1 241 ? -6.172 -27.875 -13.773 1 93.81 241 GLU B N 1
ATOM 6354 C CA . GLU B 1 241 ? -4.766 -28 -14.133 1 93.81 241 GLU B CA 1
ATOM 6355 C C . GLU B 1 241 ? -3.867 -27.891 -12.906 1 93.81 241 GLU B C 1
ATOM 6357 O O . GLU B 1 241 ? -4.309 -27.453 -11.844 1 93.81 241 GLU B O 1
ATOM 6362 N N . LEU B 1 242 ? -2.721 -28.453 -13.086 1 96.75 242 LEU B N 1
ATOM 6363 C CA . LEU B 1 242 ? -1.646 -28.281 -12.117 1 96.75 242 LEU B CA 1
ATOM 6364 C C . LEU B 1 242 ? -0.533 -27.406 -12.672 1 96.75 242 LEU B C 1
ATOM 6366 O O . LEU B 1 242 ? 0.024 -27.703 -13.734 1 96.75 242 LEU B O 1
ATOM 6370 N N . ASN B 1 243 ? -0.225 -26.281 -11.969 1 96.12 243 ASN B N 1
ATOM 6371 C CA . ASN B 1 243 ? 0.824 -25.359 -12.383 1 96.12 243 ASN B CA 1
ATOM 6372 C C . ASN B 1 243 ? 2.131 -25.625 -11.641 1 96.12 243 ASN B C 1
ATOM 6374 O O . ASN B 1 243 ? 2.164 -25.609 -10.406 1 96.12 243 ASN B O 1
ATOM 6378 N N . THR B 1 244 ? 3.188 -25.812 -12.391 1 98.06 244 THR B N 1
ATOM 6379 C CA . THR B 1 244 ? 4.473 -26.109 -11.766 1 98.06 244 THR B CA 1
ATOM 6380 C C . THR B 1 244 ? 5.441 -24.938 -11.961 1 98.06 244 THR B C 1
ATOM 6382 O O . THR B 1 244 ? 6.555 -24.953 -11.43 1 98.06 244 THR B O 1
ATOM 6385 N N . ILE B 1 245 ? 5.051 -23.969 -12.75 1 97.56 245 ILE B N 1
ATOM 6386 C CA . ILE B 1 245 ? 5.902 -22.812 -12.992 1 97.56 245 ILE B CA 1
ATOM 6387 C C . ILE B 1 245 ? 5.09 -21.531 -12.82 1 97.56 245 ILE B C 1
ATOM 6389 O O . ILE B 1 245 ? 3.926 -21.469 -13.227 1 97.56 245 ILE B O 1
ATOM 6393 N N . SER B 1 246 ? 5.691 -20.562 -12.164 1 96.06 246 SER B N 1
ATOM 6394 C CA . SER B 1 246 ? 5.133 -19.219 -12.031 1 96.06 246 SER B CA 1
ATOM 6395 C C . SER B 1 246 ? 3.738 -19.266 -11.406 1 96.06 246 SER B C 1
ATOM 6397 O O . SER B 1 246 ? 2.787 -18.719 -11.977 1 96.06 246 SER B O 1
ATOM 6399 N N . SER B 1 247 ? 3.604 -20.062 -10.359 1 95.94 247 SER B N 1
ATOM 6400 C CA . SER B 1 247 ? 2.355 -20.047 -9.602 1 95.94 247 SER B CA 1
ATOM 6401 C C . SER B 1 247 ? 2.139 -18.703 -8.914 1 95.94 247 SER B C 1
ATOM 6403 O O . SER B 1 247 ? 2.566 -18.5 -7.777 1 95.94 247 SER B O 1
ATOM 6405 N N . SER B 1 248 ? 1.336 -17.875 -9.508 1 94.5 248 SER B N 1
ATOM 6406 C CA . SER B 1 248 ? 1.251 -16.469 -9.125 1 94.5 248 SER B CA 1
ATOM 6407 C C . SER B 1 248 ? 0.3 -16.281 -7.953 1 94.5 248 SER B C 1
ATOM 6409 O O . SER B 1 248 ? -0.486 -17.172 -7.625 1 94.5 248 SER B O 1
ATOM 6411 N N . PHE B 1 249 ? 0.467 -15.172 -7.195 1 97.38 249 PHE B N 1
ATOM 6412 C CA . PHE B 1 249 ? -0.445 -14.5 -6.273 1 97.38 249 PHE B CA 1
ATOM 6413 C C . PHE B 1 249 ? -0.344 -15.109 -4.879 1 97.38 249 PHE B C 1
ATOM 6415 O O . PHE B 1 249 ? -1.263 -14.977 -4.066 1 97.38 249 PHE B O 1
ATOM 6422 N N . PRO B 1 250 ? 0.7 -15.867 -4.57 1 97.94 250 PRO B N 1
ATOM 6423 C CA . PRO B 1 250 ? 0.796 -16.25 -3.16 1 97.94 250 PRO B CA 1
ATOM 6424 C C . PRO B 1 250 ? 0.812 -15.055 -2.219 1 97.94 250 PRO B C 1
ATOM 6426 O O . PRO B 1 250 ? 0.423 -15.172 -1.054 1 97.94 250 PRO B O 1
ATOM 6429 N N . GLY B 1 251 ? 1.295 -13.938 -2.684 1 98.19 251 GLY B N 1
ATOM 6430 C CA . GLY B 1 251 ? 1.321 -12.727 -1.883 1 98.19 251 GLY B CA 1
ATOM 6431 C C . GLY B 1 251 ? -0.033 -12.047 -1.776 1 98.19 251 GLY B C 1
ATOM 6432 O O . GLY B 1 251 ? -0.596 -11.945 -0.684 1 98.19 251 GLY B O 1
ATOM 6433 N N . LEU B 1 252 ? -0.625 -11.68 -2.889 1 98.56 252 LEU B N 1
ATOM 6434 C CA . LEU B 1 252 ? -1.845 -10.883 -2.924 1 98.56 252 LEU B CA 1
ATOM 6435 C C . LEU B 1 252 ? -3.045 -11.695 -2.455 1 98.56 252 LEU B C 1
ATOM 6437 O O . LEU B 1 252 ? -4.012 -11.141 -1.931 1 98.56 252 LEU B O 1
ATOM 6441 N N . SER B 1 253 ? -2.99 -13.008 -2.621 1 98.44 253 SER B N 1
ATOM 6442 C CA . SER B 1 253 ? -4.109 -13.828 -2.164 1 98.44 253 SER B CA 1
ATOM 6443 C C . SER B 1 253 ? -4.262 -13.758 -0.648 1 98.44 253 SER B C 1
ATOM 6445 O O . SER B 1 253 ? -5.379 -13.789 -0.131 1 98.44 253 SER B O 1
ATOM 6447 N N . CYS B 1 254 ? -3.139 -13.664 0.079 1 98.62 254 CYS B N 1
ATOM 6448 C CA . CYS B 1 254 ? -3.191 -13.484 1.525 1 98.62 254 CYS B CA 1
ATOM 6449 C C . CYS B 1 254 ? -3.887 -12.18 1.886 1 98.62 254 CYS B C 1
ATOM 6451 O O . CYS B 1 254 ? -4.711 -12.141 2.803 1 98.62 254 CYS B O 1
ATOM 6453 N N . LEU B 1 255 ? -3.578 -11.203 1.141 1 98.62 255 LEU B N 1
ATOM 6454 C CA . LEU B 1 255 ? -4.113 -9.875 1.426 1 98.62 255 LEU B CA 1
ATOM 6455 C C . LEU B 1 255 ? -5.613 -9.82 1.163 1 98.62 255 LEU B C 1
ATOM 6457 O O . LEU B 1 255 ? -6.355 -9.156 1.891 1 98.62 255 LEU B O 1
ATOM 6461 N N . VAL B 1 256 ? -6.062 -10.469 0.136 1 98.56 256 VAL B N 1
ATOM 6462 C CA . VAL B 1 256 ? -7.492 -10.453 -0.16 1 98.56 256 VAL B CA 1
ATOM 6463 C C . VAL B 1 256 ? -8.258 -11.156 0.959 1 98.56 256 VAL B C 1
ATOM 6465 O O . VAL B 1 256 ? -9.359 -10.734 1.328 1 98.56 256 VAL B O 1
ATOM 6468 N N . SER B 1 257 ? -7.719 -12.258 1.448 1 98.62 257 SER B N 1
ATOM 6469 C CA . SER B 1 257 ? -8.336 -12.914 2.594 1 98.62 257 SER B CA 1
ATOM 6470 C C . SER B 1 257 ? -8.422 -11.977 3.791 1 98.62 257 SER B C 1
ATOM 6472 O O . SER B 1 257 ? -9.453 -11.922 4.469 1 98.62 257 SER B O 1
ATOM 6474 N N . ASP B 1 258 ? -7.367 -11.25 4.035 1 98.44 258 ASP B N 1
ATOM 6475 C CA . ASP B 1 258 ? -7.348 -10.297 5.141 1 98.44 258 ASP B CA 1
ATOM 6476 C C . ASP B 1 258 ? -8.336 -9.156 4.898 1 98.44 258 ASP B C 1
ATOM 6478 O O . ASP B 1 258 ? -8.977 -8.672 5.836 1 98.44 258 ASP B O 1
ATOM 6482 N N . LEU B 1 259 ? -8.391 -8.703 3.678 1 98.69 259 LEU B N 1
ATOM 6483 C CA . LEU B 1 259 ? -9.359 -7.676 3.312 1 98.69 259 LEU B CA 1
ATOM 6484 C C . LEU B 1 259 ? -10.781 -8.133 3.635 1 98.69 259 LEU B C 1
ATOM 6486 O O . LEU B 1 259 ? -11.547 -7.391 4.262 1 98.69 259 LEU B O 1
ATOM 6490 N N . HIS B 1 260 ? -11.125 -9.32 3.205 1 98.81 260 HIS B N 1
ATOM 6491 C CA . HIS B 1 260 ? -12.469 -9.844 3.428 1 98.81 260 HIS B CA 1
ATOM 6492 C C . HIS B 1 260 ? -12.758 -10.008 4.918 1 98.81 260 HIS B C 1
ATOM 6494 O O . HIS B 1 260 ? -13.859 -9.711 5.379 1 98.81 260 HIS B O 1
ATOM 6500 N N . ARG B 1 261 ? -11.805 -10.516 5.637 1 98.44 261 ARG B N 1
ATOM 6501 C CA . ARG B 1 261 ? -11.977 -10.625 7.078 1 98.44 261 ARG B CA 1
ATOM 6502 C C . ARG B 1 261 ? -12.219 -9.258 7.711 1 98.44 261 ARG B C 1
ATOM 6504 O O . ARG B 1 261 ? -13.055 -9.117 8.602 1 98.44 261 ARG B O 1
ATOM 6511 N N . SER B 1 262 ? -11.453 -8.289 7.266 1 97.69 262 SER B N 1
ATOM 6512 C CA . SER B 1 262 ? -11.617 -6.926 7.766 1 97.69 262 SER B CA 1
ATOM 6513 C C . SER B 1 262 ? -13.016 -6.387 7.461 1 97.69 262 SER B C 1
ATOM 6515 O O . SER B 1 262 ? -13.656 -5.797 8.328 1 97.69 262 SER B O 1
ATOM 6517 N N . LEU B 1 263 ? -13.469 -6.539 6.246 1 98.19 263 LEU B N 1
ATOM 6518 C CA . LEU B 1 263 ? -14.797 -6.07 5.871 1 98.19 263 LEU B CA 1
ATOM 6519 C C . LEU B 1 263 ? -15.875 -6.75 6.715 1 98.19 263 LEU B C 1
ATOM 6521 O O . LEU B 1 263 ? -16.797 -6.094 7.203 1 98.19 263 LEU B O 1
ATOM 6525 N N . LEU B 1 264 ? -15.727 -8.078 6.926 1 97.81 264 LEU B N 1
ATOM 6526 C CA . LEU B 1 264 ? -16.766 -8.82 7.641 1 97.81 264 LEU B CA 1
ATOM 6527 C C . LEU B 1 264 ? -16.703 -8.523 9.133 1 97.81 264 LEU B C 1
ATOM 6529 O O . LEU B 1 264 ? -17.703 -8.695 9.844 1 97.81 264 LEU B O 1
ATOM 6533 N N . LYS B 1 265 ? -15.578 -8.141 9.602 1 96.62 265 LYS B N 1
ATOM 6534 C CA . LYS B 1 265 ? -15.492 -7.695 10.984 1 96.62 265 LYS B CA 1
ATOM 6535 C C . LYS B 1 265 ? -16.453 -6.539 11.25 1 96.62 265 LYS B C 1
ATOM 6537 O O . LYS B 1 265 ? -17.062 -6.469 12.312 1 96.62 265 LYS B O 1
ATOM 6542 N N . TYR B 1 266 ? -16.625 -5.684 10.289 1 95.06 266 TYR B N 1
ATOM 6543 C CA . TYR B 1 266 ? -17.391 -4.461 10.523 1 95.06 266 TYR B CA 1
ATOM 6544 C C . TYR B 1 266 ? -18.766 -4.551 9.898 1 95.06 266 TYR B C 1
ATOM 6546 O O . TYR B 1 266 ? -19.719 -3.928 10.391 1 95.06 266 TYR B O 1
ATOM 6554 N N . TYR B 1 267 ? -18.891 -5.348 8.836 1 96.75 267 TYR B N 1
ATOM 6555 C CA . TYR B 1 267 ? -20.156 -5.348 8.109 1 96.75 267 TYR B CA 1
ATOM 6556 C C . TYR B 1 267 ? -20.844 -6.707 8.203 1 96.75 267 TYR B C 1
ATOM 6558 O O . TYR B 1 267 ? -22 -6.859 7.797 1 96.75 267 TYR B O 1
ATOM 6566 N N . GLY B 1 268 ? -20.172 -7.688 8.758 1 95.75 268 GLY B N 1
ATOM 6567 C CA . GLY B 1 268 ? -20.641 -9.062 8.75 1 95.75 268 GLY B CA 1
ATOM 6568 C C . GLY B 1 268 ? -22.016 -9.219 9.367 1 95.75 268 GLY B C 1
ATOM 6569 O O . GLY B 1 268 ? -22.875 -9.922 8.812 1 95.75 268 GLY B O 1
ATOM 6570 N N . GLU B 1 269 ? -22.281 -8.555 10.469 1 94.31 269 GLU B N 1
ATOM 6571 C CA . GLU B 1 269 ? -23.578 -8.641 11.148 1 94.31 269 GLU B CA 1
ATOM 6572 C C . GLU B 1 269 ? -24.688 -8.078 10.281 1 94.31 269 GLU B C 1
ATOM 6574 O O . GLU B 1 269 ? -25.812 -8.586 10.297 1 94.31 269 GLU B O 1
ATOM 6579 N N . HIS B 1 270 ? -24.375 -7.094 9.523 1 93.69 270 HIS B N 1
ATOM 6580 C CA . HIS B 1 270 ? -25.375 -6.426 8.695 1 93.69 270 HIS B CA 1
ATOM 6581 C C . HIS B 1 270 ? -25.766 -7.285 7.496 1 93.69 270 HIS B C 1
ATOM 6583 O O . HIS B 1 270 ? -26.875 -7.195 6.992 1 93.69 270 HIS B O 1
ATOM 6589 N N . ILE B 1 271 ? -24.781 -8.109 7.09 1 95.06 271 ILE B N 1
ATOM 6590 C CA . ILE B 1 271 ? -25.062 -8.828 5.848 1 95.06 271 ILE B CA 1
ATOM 6591 C C . ILE B 1 271 ? -25.172 -10.328 6.125 1 95.06 271 ILE B C 1
ATOM 6593 O O . ILE B 1 271 ? -25.312 -11.125 5.199 1 95.06 271 ILE B O 1
ATOM 6597 N N . GLY B 1 272 ? -25.031 -10.734 7.312 1 94.25 272 GLY B N 1
ATOM 6598 C CA . GLY B 1 272 ? -25.234 -12.117 7.715 1 94.25 272 GLY B CA 1
ATOM 6599 C C . GLY B 1 272 ? -24.047 -13.008 7.398 1 94.25 272 GLY B C 1
ATOM 6600 O O . GLY B 1 272 ? -24.219 -14.172 7.02 1 94.25 272 GLY B O 1
ATOM 6601 N N . LEU B 1 273 ? -22.828 -12.445 7.387 1 95.94 273 LEU B N 1
ATOM 6602 C CA . LEU B 1 273 ? -21.609 -13.211 7.16 1 95.94 273 LEU B CA 1
ATOM 6603 C C . LEU B 1 273 ? -20.688 -13.141 8.375 1 95.94 273 LEU B C 1
ATOM 6605 O O . LEU B 1 273 ? -20.703 -12.148 9.109 1 95.94 273 LEU B O 1
ATOM 6609 N N . ASP B 1 274 ? -19.906 -14.203 8.578 1 97.06 274 ASP B N 1
ATOM 6610 C CA . ASP B 1 274 ? -19 -14.352 9.711 1 97.06 274 ASP B CA 1
ATOM 6611 C C . ASP B 1 274 ? -17.547 -14.43 9.25 1 97.06 274 ASP B C 1
ATOM 6613 O O . ASP B 1 274 ? -17.172 -15.344 8.516 1 97.06 274 ASP B O 1
ATOM 6617 N N . SER B 1 275 ? -16.734 -13.531 9.773 1 96.94 275 SER B N 1
ATOM 6618 C CA . SER B 1 275 ? -15.344 -13.461 9.359 1 96.94 275 SER B CA 1
ATOM 6619 C C . SER B 1 275 ? -14.586 -14.727 9.734 1 96.94 275 SER B C 1
ATOM 6621 O O . SER B 1 275 ? -13.594 -15.078 9.086 1 96.94 275 SER B O 1
ATOM 6623 N N . SER B 1 276 ? -15 -15.484 10.727 1 97.12 276 SER B N 1
ATOM 6624 C CA . SER B 1 276 ? -14.305 -16.688 11.195 1 97.12 276 SER B CA 1
ATOM 6625 C C . SER B 1 276 ? -14.438 -17.828 10.195 1 97.12 276 SER B C 1
ATOM 6627 O O . SER B 1 276 ? -13.711 -18.812 10.281 1 97.12 276 SER B O 1
ATOM 6629 N N . ARG B 1 277 ? -15.305 -17.656 9.219 1 97.5 277 ARG B N 1
ATOM 6630 C CA . ARG B 1 277 ? -15.531 -18.703 8.227 1 97.5 277 ARG B CA 1
ATOM 6631 C C . ARG B 1 277 ? -14.609 -18.516 7.02 1 97.5 277 ARG B C 1
ATOM 6633 O O . ARG B 1 277 ? -14.648 -19.312 6.078 1 97.5 277 ARG B O 1
ATOM 6640 N N . ILE B 1 278 ? -13.828 -17.484 7.055 1 98.19 278 ILE B N 1
ATOM 6641 C CA . ILE B 1 278 ? -12.781 -17.297 6.055 1 98.19 278 ILE B CA 1
ATOM 6642 C C . ILE B 1 278 ? -11.484 -17.938 6.531 1 98.19 278 ILE B C 1
ATOM 6644 O O . ILE B 1 278 ? -10.867 -17.469 7.488 1 98.19 278 ILE B O 1
ATOM 6648 N N . PRO B 1 279 ? -11.078 -19 5.891 1 97.44 279 PRO B N 1
ATOM 6649 C CA . PRO B 1 279 ? -9.859 -19.656 6.363 1 97.44 279 PRO B CA 1
ATOM 6650 C C . PRO B 1 279 ? -8.617 -18.781 6.199 1 97.44 279 PRO B C 1
ATOM 6652 O O . PRO B 1 279 ? -8.555 -17.969 5.273 1 97.44 279 PRO B O 1
ATOM 6655 N N . GLY B 1 280 ? -7.699 -18.969 7.121 1 95.62 280 GLY B N 1
ATOM 6656 C CA . GLY B 1 280 ? -6.43 -18.281 6.988 1 95.62 280 GLY B CA 1
ATOM 6657 C C . GLY B 1 280 ? -5.68 -18.641 5.719 1 95.62 280 GLY B C 1
ATOM 6658 O O . GLY B 1 280 ? -5.871 -19.719 5.164 1 95.62 280 GLY B O 1
ATOM 6659 N N . ASN B 1 281 ? -4.934 -17.734 5.16 1 98.12 281 ASN B N 1
ATOM 6660 C CA . ASN B 1 281 ? -4.105 -17.938 3.977 1 98.12 281 ASN B CA 1
ATOM 6661 C C . ASN B 1 281 ? -2.643 -17.594 4.254 1 98.12 281 ASN B C 1
ATOM 6663 O O . ASN B 1 281 ? -2.293 -16.422 4.434 1 98.12 281 ASN B O 1
ATOM 6667 N N . THR B 1 282 ? -1.767 -18.562 4.262 1 97.25 282 THR B N 1
ATOM 6668 C CA . THR B 1 282 ? -0.37 -18.375 4.637 1 97.25 282 THR B CA 1
ATOM 6669 C C . THR B 1 282 ? 0.551 -18.641 3.451 1 97.25 282 THR B C 1
ATOM 6671 O O . THR B 1 282 ? 1.698 -19.062 3.633 1 97.25 282 THR B O 1
ATOM 6674 N N . SER B 1 283 ? 0.018 -18.484 2.301 1 98.56 283 SER B N 1
ATOM 6675 C CA . SER B 1 283 ? 0.729 -18.891 1.09 1 98.56 283 SER B CA 1
ATOM 6676 C C . SER B 1 283 ? 2.076 -18.188 0.982 1 98.56 283 SER B C 1
ATOM 6678 O O . SER B 1 283 ? 3.088 -18.812 0.665 1 98.56 283 SER B O 1
ATOM 6680 N N . VAL B 1 284 ? 2.158 -16.906 1.29 1 98.5 284 VAL B N 1
ATOM 6681 C CA . VAL B 1 284 ? 3.381 -16.125 1.12 1 98.5 284 VAL B CA 1
ATOM 6682 C C . VAL B 1 284 ? 4.441 -16.625 2.104 1 98.5 284 VAL B C 1
ATOM 6684 O O . VAL B 1 284 ? 5.609 -16.797 1.735 1 98.5 284 VAL B O 1
ATOM 6687 N N . ASP B 1 285 ? 4.105 -16.906 3.318 1 98.25 285 ASP B N 1
ATOM 6688 C CA . ASP B 1 285 ? 5.039 -17.344 4.352 1 98.25 285 ASP B CA 1
ATOM 6689 C C . ASP B 1 285 ? 5.562 -18.75 4.059 1 98.25 285 ASP B C 1
ATOM 6691 O O . ASP B 1 285 ? 6.75 -19.016 4.23 1 98.25 285 ASP B O 1
ATOM 6695 N N . LYS B 1 286 ? 4.664 -19.562 3.6 1 98.69 286 LYS B N 1
ATOM 6696 C CA . LYS B 1 286 ? 5.051 -20.953 3.342 1 98.69 286 LYS B CA 1
ATOM 6697 C C . LYS B 1 286 ? 5.934 -21.047 2.1 1 98.69 286 LYS B C 1
ATOM 6699 O O . LYS B 1 286 ? 6.895 -21.828 2.076 1 98.69 286 LYS B O 1
ATOM 6704 N N . PHE B 1 287 ? 5.594 -20.328 1.054 1 98.81 287 PHE B N 1
ATOM 6705 C CA . PHE B 1 287 ? 6.457 -20.297 -0.12 1 98.81 287 PHE B CA 1
ATOM 6706 C C . PHE B 1 287 ? 7.82 -19.719 0.229 1 98.81 287 PHE B C 1
ATOM 6708 O O . PHE B 1 287 ? 8.852 -20.219 -0.226 1 98.81 287 PHE B O 1
ATOM 6715 N N . ALA B 1 288 ? 7.84 -18.641 1.078 1 98.81 288 ALA B N 1
ATOM 6716 C CA . ALA B 1 288 ? 9.109 -18.062 1.512 1 98.81 288 ALA B CA 1
ATOM 6717 C C . ALA B 1 288 ? 9.93 -19.062 2.312 1 98.81 288 ALA B C 1
ATOM 6719 O O . ALA B 1 288 ? 11.148 -19.156 2.145 1 98.81 288 ALA B O 1
ATOM 6720 N N . GLU B 1 289 ? 9.258 -19.766 3.141 1 98.81 289 GLU B N 1
ATOM 6721 C CA . GLU B 1 289 ? 9.938 -20.781 3.938 1 98.81 289 GLU B CA 1
ATOM 6722 C C . GLU B 1 289 ? 10.562 -21.844 3.049 1 98.81 289 GLU B C 1
ATOM 6724 O O . GLU B 1 289 ? 11.695 -22.266 3.283 1 98.81 289 GLU B O 1
ATOM 6729 N N . ALA B 1 290 ? 9.82 -22.297 2.021 1 98.88 290 ALA B N 1
ATOM 6730 C CA . ALA B 1 290 ? 10.328 -23.312 1.108 1 98.88 290 ALA B CA 1
ATOM 6731 C C . ALA B 1 290 ? 11.57 -22.812 0.368 1 98.88 290 ALA B C 1
ATOM 6733 O O . ALA B 1 290 ? 12.57 -23.531 0.267 1 98.88 290 ALA B O 1
ATOM 6734 N N . LEU B 1 291 ? 11.547 -21.625 -0.106 1 98.88 291 LEU B N 1
ATOM 6735 C CA . LEU B 1 291 ? 12.688 -21.016 -0.793 1 98.88 291 LEU B CA 1
ATOM 6736 C C . LEU B 1 291 ? 13.875 -20.875 0.152 1 98.88 291 LEU B C 1
ATOM 6738 O O . LEU B 1 291 ? 15.016 -21.172 -0.224 1 98.88 291 LEU B O 1
ATOM 6742 N N . ALA B 1 292 ? 13.594 -20.453 1.378 1 98.88 292 ALA B N 1
ATOM 6743 C CA . ALA B 1 292 ? 14.648 -20.25 2.373 1 98.88 292 ALA B CA 1
ATOM 6744 C C . ALA B 1 292 ? 15.312 -21.562 2.742 1 98.88 292 ALA B C 1
ATOM 6746 O O . ALA B 1 292 ? 16.531 -21.625 2.922 1 98.88 292 ALA B O 1
ATOM 6747 N N . LYS B 1 293 ? 14.516 -22.578 2.867 1 98.88 293 LYS B N 1
ATOM 6748 C CA . LYS B 1 293 ? 15.078 -23.891 3.205 1 98.88 293 LYS B CA 1
ATOM 6749 C C . LYS B 1 293 ? 15.906 -24.438 2.055 1 98.88 293 LYS B C 1
ATOM 6751 O O . LYS B 1 293 ? 16.922 -25.094 2.279 1 98.88 293 LYS B O 1
ATOM 6756 N N . ALA B 1 294 ? 15.422 -24.25 0.838 1 98.88 294 ALA B N 1
ATOM 6757 C CA . ALA B 1 294 ? 16.25 -24.625 -0.305 1 98.88 294 ALA B CA 1
ATOM 6758 C C . ALA B 1 294 ? 17.578 -23.875 -0.3 1 98.88 294 ALA B C 1
ATOM 6760 O O . ALA B 1 294 ? 18.625 -24.453 -0.575 1 98.88 294 ALA B O 1
ATOM 6761 N N . TRP B 1 295 ? 17.531 -22.578 -0.01 1 98.81 295 TRP B N 1
ATOM 6762 C CA . TRP B 1 295 ? 18.719 -21.75 0.134 1 98.81 295 TRP B CA 1
ATOM 6763 C C . TRP B 1 295 ? 19.641 -22.297 1.218 1 98.81 295 TRP B C 1
ATOM 6765 O O . TRP B 1 295 ? 20.859 -22.359 1.03 1 98.81 295 TRP B O 1
ATOM 6775 N N . THR B 1 296 ? 19.094 -22.734 2.324 1 98.62 296 THR B N 1
ATOM 6776 C CA . THR B 1 296 ? 19.859 -23.312 3.422 1 98.62 296 THR B CA 1
ATOM 6777 C C . THR B 1 296 ? 20.516 -24.625 2.992 1 98.62 296 THR B C 1
ATOM 6779 O O . THR B 1 296 ? 21.688 -24.859 3.307 1 98.62 296 THR B O 1
ATOM 6782 N N . GLU B 1 297 ? 19.781 -25.5 2.234 1 98.5 297 GLU B N 1
ATOM 6783 C CA . GLU B 1 297 ? 20.297 -26.797 1.773 1 98.5 297 GLU B CA 1
ATOM 6784 C C . GLU B 1 297 ? 21.453 -26.609 0.788 1 98.5 297 GLU B C 1
ATOM 6786 O O . GLU B 1 297 ? 22.344 -27.438 0.714 1 98.5 297 GLU B O 1
ATOM 6791 N N . TYR B 1 298 ? 21.391 -25.547 0.052 1 98.06 298 TYR B N 1
ATOM 6792 C CA . TYR B 1 298 ? 22.484 -25.219 -0.862 1 98.06 298 TYR B CA 1
ATOM 6793 C C . TYR B 1 298 ? 23.781 -24.969 -0.1 1 98.06 298 TYR B C 1
ATOM 6795 O O . TYR B 1 298 ? 24.875 -25.172 -0.631 1 98.06 298 TYR B O 1
ATOM 6803 N N . ASN B 1 299 ? 23.719 -24.438 1.104 1 96.62 299 ASN B N 1
ATOM 6804 C CA . ASN B 1 299 ? 24.781 -24.391 2.111 1 96.62 299 ASN B CA 1
ATOM 6805 C C . ASN B 1 299 ? 25.844 -23.344 1.76 1 96.62 299 ASN B C 1
ATOM 6807 O O . ASN B 1 299 ? 27.031 -23.625 1.828 1 96.62 299 ASN B O 1
ATOM 6811 N N . ASN B 1 300 ? 25.516 -22.188 1.23 1 97.5 300 ASN B N 1
ATOM 6812 C CA . ASN B 1 300 ? 26.328 -21 1.085 1 97.5 300 ASN B CA 1
ATOM 6813 C C . ASN B 1 300 ? 25.562 -19.734 1.497 1 97.5 300 ASN B C 1
ATOM 6815 O O . ASN B 1 300 ? 24.766 -19.219 0.722 1 97.5 300 ASN B O 1
ATOM 6819 N N . PRO B 1 301 ? 25.828 -19.266 2.654 1 95.69 301 PRO B N 1
ATOM 6820 C CA . PRO B 1 301 ? 25.047 -18.156 3.209 1 95.69 301 PRO B CA 1
ATOM 6821 C C . PRO B 1 301 ? 25.25 -16.844 2.438 1 95.69 301 PRO B C 1
ATOM 6823 O O . PRO B 1 301 ? 24.5 -15.891 2.646 1 95.69 301 PRO B O 1
ATOM 6826 N N . ARG B 1 302 ? 26.156 -16.781 1.55 1 96.06 302 ARG B N 1
ATOM 6827 C CA . ARG B 1 302 ? 26.391 -15.57 0.771 1 96.06 302 ARG B CA 1
ATOM 6828 C C . ARG B 1 302 ? 25.656 -15.617 -0.559 1 96.06 302 ARG B C 1
ATOM 6830 O O . ARG B 1 302 ? 25.531 -14.594 -1.241 1 96.06 302 ARG B O 1
ATOM 6837 N N . ALA B 1 303 ? 25.203 -16.797 -0.963 1 98.56 303 ALA B N 1
ATOM 6838 C CA . ALA B 1 303 ? 24.5 -16.953 -2.236 1 98.56 303 ALA B CA 1
ATOM 6839 C C . ALA B 1 303 ? 23.125 -16.281 -2.195 1 98.56 303 ALA B C 1
ATOM 6841 O O . ALA B 1 303 ? 22.562 -16.078 -1.118 1 98.56 303 ALA B O 1
ATOM 6842 N N . LEU B 1 304 ? 22.656 -15.906 -3.336 1 98.62 304 LEU B N 1
ATOM 6843 C CA . LEU B 1 304 ? 21.391 -15.195 -3.441 1 98.62 304 LEU B CA 1
ATOM 6844 C C . LEU B 1 304 ? 20.328 -16.078 -4.09 1 98.62 304 LEU B C 1
ATOM 6846 O O . LEU B 1 304 ? 20.641 -17.109 -4.68 1 98.62 304 LEU B O 1
ATOM 6850 N N . VAL B 1 305 ? 19.062 -15.711 -3.877 1 98.88 305 VAL B N 1
ATOM 6851 C CA . VAL B 1 305 ? 17.953 -16.266 -4.645 1 98.88 305 VAL B CA 1
ATOM 6852 C C . VAL B 1 305 ? 17.672 -15.383 -5.852 1 98.88 305 VAL B C 1
ATOM 6854 O O . VAL B 1 305 ? 17.469 -14.172 -5.707 1 98.88 305 VAL B O 1
ATOM 6857 N N . LEU B 1 306 ? 17.688 -15.977 -7.004 1 98.88 306 LEU B N 1
ATOM 6858 C CA . LEU B 1 306 ? 17.391 -15.273 -8.242 1 98.88 306 LEU B CA 1
ATOM 6859 C C . LEU B 1 306 ? 15.922 -15.422 -8.625 1 98.88 306 LEU B C 1
ATOM 6861 O O . LEU B 1 306 ? 15.43 -16.547 -8.773 1 98.88 306 LEU B O 1
ATOM 6865 N N . VAL B 1 307 ? 15.203 -14.336 -8.695 1 98.81 307 VAL B N 1
ATOM 6866 C CA . VAL B 1 307 ? 13.836 -14.336 -9.211 1 98.81 307 VAL B CA 1
ATOM 6867 C C . VAL B 1 307 ? 13.844 -13.945 -10.688 1 98.81 307 VAL B C 1
ATOM 6869 O O . VAL B 1 307 ? 14.219 -12.82 -11.039 1 98.81 307 VAL B O 1
ATOM 6872 N N . VAL B 1 308 ? 13.477 -14.875 -11.555 1 98.88 308 VAL B N 1
ATOM 6873 C CA . VAL B 1 308 ? 13.414 -14.625 -12.992 1 98.88 308 VAL B CA 1
ATOM 6874 C C . VAL B 1 308 ? 12.094 -13.938 -13.336 1 98.88 308 VAL B C 1
ATOM 6876 O O . VAL B 1 308 ? 11.023 -14.516 -13.164 1 98.88 308 VAL B O 1
ATOM 6879 N N . VAL B 1 309 ? 12.195 -12.727 -13.867 1 98.31 309 VAL B N 1
ATOM 6880 C CA . VAL B 1 309 ? 10.992 -11.922 -14.031 1 98.31 309 VAL B CA 1
ATOM 6881 C C . VAL B 1 309 ? 10.844 -11.5 -15.492 1 98.31 309 VAL B C 1
ATOM 6883 O O . VAL B 1 309 ? 11.789 -11.625 -16.281 1 98.31 309 VAL B O 1
ATOM 6886 N N . GLN B 1 310 ? 9.641 -11.062 -15.875 1 97.44 310 GLN B N 1
ATOM 6887 C CA . GLN B 1 310 ? 9.398 -10.469 -17.188 1 97.44 310 GLN B CA 1
ATOM 6888 C C . GLN B 1 310 ? 9.891 -9.023 -17.234 1 97.44 310 GLN B C 1
ATOM 6890 O O . GLN B 1 310 ? 10.008 -8.367 -16.188 1 97.44 310 GLN B O 1
ATOM 6895 N N . PRO B 1 311 ? 10.203 -8.5 -18.438 1 95.94 311 PRO B N 1
ATOM 6896 C CA . PRO B 1 311 ? 10.695 -7.125 -18.547 1 95.94 311 PRO B CA 1
ATOM 6897 C C . PRO B 1 311 ? 9.68 -6.098 -18.047 1 95.94 311 PRO B C 1
ATOM 6899 O O . PRO B 1 311 ? 10.062 -5.105 -17.422 1 95.94 311 PRO B O 1
ATOM 6902 N N . GLU B 1 312 ? 8.438 -6.273 -18.312 1 94.94 312 GLU B N 1
ATOM 6903 C CA . GLU B 1 312 ? 7.328 -5.492 -17.781 1 94.94 312 GLU B CA 1
ATOM 6904 C C . GLU B 1 312 ? 6.422 -6.352 -16.891 1 94.94 312 GLU B C 1
ATOM 6906 O O . GLU B 1 312 ? 5.609 -7.125 -17.406 1 94.94 312 GLU B O 1
ATOM 6911 N N . GLU B 1 313 ? 6.574 -6.102 -15.609 1 95.94 313 GLU B N 1
ATOM 6912 C CA . GLU B 1 313 ? 5.887 -6.953 -14.648 1 95.94 313 GLU B CA 1
ATOM 6913 C C . GLU B 1 313 ? 4.863 -6.156 -13.844 1 95.94 313 GLU B C 1
ATOM 6915 O O . GLU B 1 313 ? 5.18 -5.617 -12.781 1 95.94 313 GLU B O 1
ATOM 6920 N N . HIS B 1 314 ? 3.594 -6.168 -14.273 1 95.19 314 HIS B N 1
ATOM 6921 C CA . HIS B 1 314 ? 2.557 -5.395 -13.594 1 95.19 314 HIS B CA 1
ATOM 6922 C C . HIS B 1 314 ? 2.115 -6.074 -12.305 1 95.19 314 HIS B C 1
ATOM 6924 O O . HIS B 1 314 ? 1.485 -5.445 -11.453 1 95.19 314 HIS B O 1
ATOM 6930 N N . ASN B 1 315 ? 2.461 -7.379 -12.188 1 94.75 315 ASN B N 1
ATOM 6931 C CA . ASN B 1 315 ? 2.145 -8.133 -10.977 1 94.75 315 ASN B CA 1
ATOM 6932 C C . ASN B 1 315 ? 3.336 -8.188 -10.023 1 94.75 315 ASN B C 1
ATOM 6934 O O . ASN B 1 315 ? 3.385 -9.039 -9.133 1 94.75 315 ASN B O 1
ATOM 6938 N N . MET B 1 316 ? 4.223 -7.297 -10.164 1 97.81 316 MET B N 1
ATOM 6939 C CA . MET B 1 316 ? 5.477 -7.355 -9.422 1 97.81 316 MET B CA 1
ATOM 6940 C C . MET B 1 316 ? 5.219 -7.32 -7.918 1 97.81 316 MET B C 1
ATOM 6942 O O . MET B 1 316 ? 5.988 -7.887 -7.141 1 97.81 316 MET B O 1
ATOM 6946 N N . TYR B 1 317 ? 4.203 -6.676 -7.492 1 98.5 317 TYR B N 1
ATOM 6947 C CA . TYR B 1 317 ? 3.979 -6.5 -6.062 1 98.5 317 TYR B CA 1
ATOM 6948 C C . TYR B 1 317 ? 3.641 -7.832 -5.398 1 98.5 317 TYR B C 1
ATOM 6950 O O . TYR B 1 317 ? 3.984 -8.055 -4.234 1 98.5 317 TYR B O 1
ATOM 6958 N N . ASP B 1 318 ? 2.951 -8.719 -6.133 1 98.25 318 ASP B N 1
ATOM 6959 C CA . ASP B 1 318 ? 2.791 -10.086 -5.648 1 98.25 318 ASP B CA 1
ATOM 6960 C C . ASP B 1 318 ? 4.148 -10.734 -5.367 1 98.25 318 ASP B C 1
ATOM 6962 O O . ASP B 1 318 ? 4.328 -11.383 -4.332 1 98.25 318 ASP B O 1
ATOM 6966 N N . GLN B 1 319 ? 5.039 -10.57 -6.234 1 98.5 319 GLN B N 1
ATOM 6967 C CA . GLN B 1 319 ? 6.391 -11.117 -6.121 1 98.5 319 GLN B CA 1
ATOM 6968 C C . GLN B 1 319 ? 7.156 -10.453 -4.98 1 98.5 319 GLN B C 1
ATOM 6970 O O . GLN B 1 319 ? 7.879 -11.125 -4.238 1 98.5 319 GLN B O 1
ATOM 6975 N N . HIS B 1 320 ? 6.953 -9.188 -4.852 1 98.75 320 HIS B N 1
ATOM 6976 C CA . HIS B 1 320 ? 7.695 -8.438 -3.844 1 98.75 320 HIS B CA 1
ATOM 6977 C C . HIS B 1 320 ? 7.25 -8.812 -2.436 1 98.75 320 HIS B C 1
ATOM 6979 O O . HIS B 1 320 ? 8.055 -8.812 -1.503 1 98.75 320 HIS B O 1
ATOM 6985 N N . TRP B 1 321 ? 6.016 -9.164 -2.236 1 98.75 321 TRP B N 1
ATOM 6986 C CA . TRP B 1 321 ? 5.586 -9.664 -0.935 1 98.75 321 TRP B CA 1
ATOM 6987 C C . TRP B 1 321 ? 6.367 -10.922 -0.549 1 98.75 321 TRP B C 1
ATOM 6989 O O . TRP B 1 321 ? 6.77 -11.078 0.605 1 98.75 321 TRP B O 1
ATOM 6999 N N . LEU B 1 322 ? 6.535 -11.773 -1.523 1 98.56 322 LEU B N 1
ATOM 7000 C CA . LEU B 1 322 ? 7.301 -12.984 -1.278 1 98.56 322 LEU B CA 1
ATOM 7001 C C . LEU B 1 322 ? 8.758 -12.656 -0.966 1 98.56 322 LEU B C 1
ATOM 7003 O O . LEU B 1 322 ? 9.336 -13.211 -0.029 1 98.56 322 LEU B O 1
ATOM 7007 N N . CYS B 1 323 ? 9.375 -11.766 -1.717 1 98.56 323 CYS B N 1
ATOM 7008 C CA . CYS B 1 323 ? 10.766 -11.367 -1.509 1 98.56 323 CYS B CA 1
ATOM 7009 C C . CYS B 1 323 ? 10.938 -10.695 -0.154 1 98.56 323 CYS B C 1
ATOM 7011 O O . CYS B 1 323 ? 11.953 -10.898 0.52 1 98.56 323 CYS B O 1
ATOM 7013 N N . ALA B 1 324 ? 9.953 -9.891 0.205 1 98.06 324 ALA B N 1
ATOM 7014 C CA . ALA B 1 324 ? 10 -9.234 1.51 1 98.06 324 ALA B CA 1
ATOM 7015 C C . ALA B 1 324 ? 9.953 -10.258 2.641 1 98.06 324 ALA B C 1
ATOM 7017 O O . ALA B 1 324 ? 10.68 -10.133 3.629 1 98.06 324 ALA B O 1
ATOM 7018 N N . ALA B 1 325 ? 9.117 -11.25 2.508 1 98.25 325 ALA B N 1
ATOM 7019 C CA . ALA B 1 325 ? 9.023 -12.305 3.512 1 98.25 325 ALA B CA 1
ATOM 7020 C C . ALA B 1 325 ? 10.344 -13.062 3.631 1 98.25 325 ALA B C 1
ATOM 7022 O O . ALA B 1 325 ? 10.781 -13.391 4.734 1 98.25 325 ALA B O 1
ATOM 7023 N N . LEU B 1 326 ? 10.992 -13.336 2.473 1 98.31 326 LEU B N 1
ATOM 7024 C CA . LEU B 1 326 ? 12.281 -14.016 2.455 1 98.31 326 LEU B CA 1
ATOM 7025 C C . LEU B 1 326 ? 13.328 -13.211 3.217 1 98.31 326 LEU B C 1
ATOM 7027 O O . LEU B 1 326 ? 14.078 -13.766 4.027 1 98.31 326 LEU B O 1
ATOM 7031 N N . LYS B 1 327 ? 13.312 -11.969 2.979 1 97.25 327 LYS B N 1
ATOM 7032 C CA . LYS B 1 327 ? 14.312 -11.086 3.578 1 97.25 327 LYS B CA 1
ATOM 7033 C C . LYS B 1 327 ? 14.039 -10.883 5.066 1 97.25 327 LYS B C 1
ATOM 7035 O O . LYS B 1 327 ? 14.945 -11.047 5.891 1 97.25 327 LYS B O 1
ATOM 7040 N N . GLU B 1 328 ? 12.828 -10.539 5.43 1 96.06 328 GLU B N 1
ATOM 7041 C CA . GLU B 1 328 ? 12.477 -10.117 6.781 1 96.06 328 GLU B CA 1
ATOM 7042 C C . GLU B 1 328 ? 12.422 -11.312 7.73 1 96.06 328 GLU B C 1
ATOM 7044 O O . GLU B 1 328 ? 12.82 -11.203 8.891 1 96.06 328 GLU B O 1
ATOM 7049 N N . ARG B 1 329 ? 12 -12.422 7.25 1 96.94 329 ARG B N 1
ATOM 7050 C CA . ARG B 1 329 ? 11.773 -13.555 8.148 1 96.94 329 ARG B CA 1
ATOM 7051 C C . ARG B 1 329 ? 12.938 -14.531 8.094 1 96.94 329 ARG B C 1
ATOM 7053 O O . ARG B 1 329 ? 13.219 -15.227 9.078 1 96.94 329 ARG B O 1
ATOM 7060 N N . HIS B 1 330 ? 13.672 -14.547 6.969 1 97.62 330 HIS B N 1
ATOM 7061 C CA . HIS B 1 330 ? 14.664 -15.602 6.805 1 97.62 330 HIS B CA 1
ATOM 7062 C C . HIS B 1 330 ? 16.047 -15.023 6.5 1 97.62 330 HIS B C 1
ATOM 7064 O O . HIS B 1 330 ? 17.016 -15.766 6.387 1 97.62 330 HIS B O 1
ATOM 7070 N N . ASN B 1 331 ? 16.141 -13.734 6.367 1 96.06 331 ASN B N 1
ATOM 7071 C CA . ASN B 1 331 ? 17.375 -13.047 6.07 1 96.06 331 ASN B CA 1
ATOM 7072 C C . ASN B 1 331 ? 18 -13.547 4.773 1 96.06 331 ASN B C 1
ATOM 7074 O O . ASN B 1 331 ? 19.219 -13.773 4.707 1 96.06 331 ASN B O 1
ATOM 7078 N N . VAL B 1 332 ? 17.156 -13.82 3.779 1 97.94 332 VAL B N 1
ATOM 7079 C CA . VAL B 1 332 ? 17.609 -14.25 2.461 1 97.94 332 VAL B CA 1
ATOM 7080 C C . VAL B 1 332 ? 17.453 -13.109 1.458 1 97.94 332 VAL B C 1
ATOM 7082 O O . VAL B 1 332 ? 16.359 -12.547 1.314 1 97.94 332 VAL B O 1
ATOM 7085 N N . THR B 1 333 ? 18.516 -12.773 0.817 1 96.88 333 THR B N 1
ATOM 7086 C CA . THR B 1 333 ? 18.5 -11.695 -0.161 1 96.88 333 THR B CA 1
ATOM 7087 C C . THR B 1 333 ? 18.156 -12.227 -1.548 1 96.88 333 THR B C 1
ATOM 7089 O O . THR B 1 333 ? 18.609 -13.297 -1.944 1 96.88 333 THR B O 1
ATOM 7092 N N . THR B 1 334 ? 17.375 -11.492 -2.258 1 98.31 334 THR B N 1
ATOM 7093 C CA . THR B 1 334 ? 16.969 -11.859 -3.609 1 98.31 334 THR B CA 1
ATOM 7094 C C . THR B 1 334 ? 17.469 -10.836 -4.625 1 98.31 334 THR B C 1
ATOM 7096 O O . THR B 1 334 ? 17.734 -9.688 -4.27 1 98.31 334 THR B O 1
ATOM 7099 N N . ILE B 1 335 ? 17.641 -11.297 -5.824 1 97.5 335 ILE B N 1
ATOM 7100 C CA . ILE B 1 335 ? 17.844 -10.391 -6.953 1 97.5 335 ILE B CA 1
ATOM 7101 C C . ILE B 1 335 ? 16.859 -10.727 -8.07 1 97.5 335 ILE B C 1
ATOM 7103 O O . ILE B 1 335 ? 16.453 -11.883 -8.219 1 97.5 335 ILE B O 1
ATOM 7107 N N . ARG B 1 336 ? 16.406 -9.766 -8.766 1 97.75 336 ARG B N 1
ATOM 7108 C CA . ARG B 1 336 ? 15.453 -9.906 -9.859 1 97.75 336 ARG B CA 1
ATOM 7109 C C . ARG B 1 336 ? 16.109 -9.617 -11.203 1 97.75 336 ARG B C 1
ATOM 7111 O O . ARG B 1 336 ? 16.75 -8.578 -11.375 1 97.75 336 ARG B O 1
ATOM 7118 N N . LYS B 1 337 ? 15.992 -10.578 -12.164 1 98.31 337 LYS B N 1
ATOM 7119 C CA . LYS B 1 337 ? 16.578 -10.422 -13.492 1 98.31 337 LYS B CA 1
ATOM 7120 C C . LYS B 1 337 ? 15.68 -11.023 -14.562 1 98.31 337 LYS B C 1
ATOM 7122 O O . LYS B 1 337 ? 14.992 -12.023 -14.32 1 98.31 337 LYS B O 1
ATOM 7127 N N . THR B 1 338 ? 15.664 -10.391 -15.703 1 98.44 338 THR B N 1
ATOM 7128 C CA . THR B 1 338 ? 15.031 -11.008 -16.859 1 98.44 338 THR B CA 1
ATOM 7129 C C . THR B 1 338 ? 15.93 -12.086 -17.469 1 98.44 338 THR B C 1
ATOM 7131 O O . THR B 1 338 ? 17.125 -12.133 -17.172 1 98.44 338 THR B O 1
ATOM 7134 N N . LEU B 1 339 ? 15.32 -12.914 -18.281 1 98.81 339 LEU B N 1
ATOM 7135 C CA . LEU B 1 339 ? 16.109 -13.938 -18.969 1 98.81 339 LEU B CA 1
ATOM 7136 C C . LEU B 1 339 ? 17.219 -13.305 -19.797 1 98.81 339 LEU B C 1
ATOM 7138 O O . LEU B 1 339 ? 18.344 -13.789 -19.797 1 98.81 339 LEU B O 1
ATOM 7142 N N . ALA B 1 340 ? 16.906 -12.242 -20.453 1 98.62 340 ALA B N 1
ATOM 7143 C CA . ALA B 1 340 ? 17.891 -11.555 -21.281 1 98.62 340 ALA B CA 1
ATOM 7144 C C . ALA B 1 340 ? 19.047 -11.039 -20.422 1 98.62 340 ALA B C 1
ATOM 7146 O O . ALA B 1 340 ? 20.219 -11.133 -20.828 1 98.62 340 ALA B O 1
ATOM 7147 N N . GLU B 1 341 ? 18.75 -10.469 -19.297 1 98.38 341 GLU B N 1
ATOM 7148 C CA . GLU B 1 341 ? 19.781 -9.969 -18.391 1 98.38 341 GLU B CA 1
ATOM 7149 C C . GLU B 1 341 ? 20.641 -11.109 -17.859 1 98.38 341 GLU B C 1
ATOM 7151 O O . GLU B 1 341 ? 21.844 -10.945 -17.656 1 98.38 341 GLU B O 1
ATOM 7156 N N . ILE B 1 342 ? 20.047 -12.234 -17.578 1 98.81 342 ILE B N 1
ATOM 7157 C CA . ILE B 1 342 ? 20.781 -13.391 -17.078 1 98.81 342 ILE B CA 1
ATOM 7158 C C . ILE B 1 342 ? 21.734 -13.914 -18.141 1 98.81 342 ILE B C 1
ATOM 7160 O O . ILE B 1 342 ? 22.859 -14.312 -17.828 1 98.81 342 ILE B O 1
ATOM 7164 N N . ASP B 1 343 ? 21.266 -13.922 -19.375 1 98.69 343 ASP B N 1
ATOM 7165 C CA . ASP B 1 343 ? 22.156 -14.297 -20.469 1 98.69 343 ASP B CA 1
ATOM 7166 C C . ASP B 1 343 ? 23.359 -13.367 -20.547 1 98.69 343 ASP B C 1
ATOM 7168 O O . ASP B 1 343 ? 24.484 -13.82 -20.75 1 98.69 343 ASP B O 1
ATOM 7172 N N . LYS B 1 344 ? 23.109 -12.109 -20.359 1 98.31 344 LYS B N 1
ATOM 7173 C CA . LYS B 1 344 ? 24.156 -11.094 -20.469 1 98.31 344 LYS B CA 1
ATOM 7174 C C . LYS B 1 344 ? 25.125 -11.172 -19.297 1 98.31 344 LYS B C 1
ATOM 7176 O O . LYS B 1 344 ? 26.344 -11.062 -19.469 1 98.31 344 LYS B O 1
ATOM 7181 N N . ASP B 1 345 ? 24.578 -11.414 -18.062 1 97.56 345 ASP B N 1
ATOM 7182 C CA . ASP B 1 345 ? 25.375 -11.219 -16.859 1 97.56 345 ASP B CA 1
ATOM 7183 C C . ASP B 1 345 ? 25.719 -12.555 -16.203 1 97.56 345 ASP B C 1
ATOM 7185 O O . ASP B 1 345 ? 26.453 -12.602 -15.219 1 97.56 345 ASP B O 1
ATOM 7189 N N . GLY B 1 346 ? 25.234 -13.672 -16.75 1 98.5 346 GLY B N 1
ATOM 7190 C CA . GLY B 1 346 ? 25.375 -14.961 -16.094 1 98.5 346 GLY B 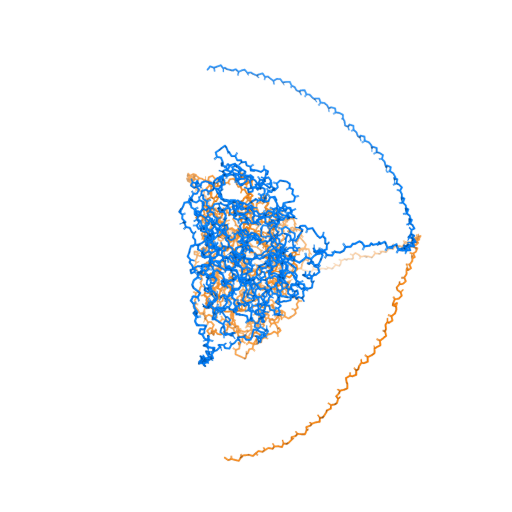CA 1
ATOM 7191 C C . GLY B 1 346 ? 26.562 -15.766 -16.609 1 98.5 346 GLY B C 1
ATOM 7192 O O . GLY B 1 346 ? 26.922 -15.656 -17.781 1 98.5 346 GLY B O 1
ATOM 7193 N N . GLU B 1 347 ? 27.172 -16.5 -15.719 1 98.31 347 GLU B N 1
ATOM 7194 C CA . GLU B 1 347 ? 28.219 -17.453 -16.078 1 98.31 347 GLU B CA 1
ATOM 7195 C C . GLU B 1 347 ? 28.25 -18.625 -15.102 1 98.31 347 GLU B C 1
ATOM 7197 O O . GLU B 1 347 ? 27.781 -18.516 -13.969 1 98.31 347 GLU B O 1
ATOM 7202 N N . ILE B 1 348 ? 28.75 -19.734 -15.594 1 98.12 348 ILE B N 1
ATOM 7203 C CA . ILE B 1 348 ? 28.922 -20.922 -14.758 1 98.12 348 ILE B CA 1
ATOM 7204 C C . ILE B 1 348 ? 30.422 -21.156 -14.508 1 98.12 348 ILE B C 1
ATOM 7206 O O . ILE B 1 348 ? 31.219 -21.188 -15.445 1 98.12 348 ILE B O 1
ATOM 7210 N N . LEU B 1 349 ? 30.703 -21.297 -13.281 1 97.94 349 LEU B N 1
ATOM 7211 C CA . LEU B 1 349 ? 32.094 -21.641 -12.914 1 97.94 349 LEU B CA 1
ATOM 7212 C C . LEU B 1 349 ? 32.344 -23.125 -13.156 1 97.94 349 LEU B C 1
ATOM 7214 O O . LEU B 1 349 ? 31.422 -23.906 -13.336 1 97.94 349 LEU B O 1
ATOM 7218 N N . PRO B 1 350 ? 33.625 -23.562 -13.141 1 96.62 350 PRO B N 1
ATOM 7219 C CA . PRO B 1 350 ? 33.969 -24.953 -13.43 1 96.62 350 PRO B CA 1
ATOM 7220 C C . PRO B 1 350 ? 33.312 -25.938 -12.461 1 96.62 350 PRO B C 1
ATOM 7222 O O . PRO B 1 350 ? 33.031 -27.078 -12.836 1 96.62 350 PRO B O 1
ATOM 7225 N N . ASP B 1 351 ? 33.031 -25.453 -11.289 1 95.62 351 ASP B N 1
ATOM 7226 C CA . ASP B 1 351 ? 32.469 -26.359 -10.305 1 95.62 351 ASP B CA 1
ATOM 7227 C C . ASP B 1 351 ? 30.938 -26.391 -10.414 1 95.62 351 ASP B C 1
ATOM 7229 O O . ASP B 1 351 ? 30.266 -26.984 -9.578 1 95.62 351 ASP B O 1
ATOM 7233 N N . GLY B 1 352 ? 30.422 -25.594 -11.367 1 96.56 352 GLY B N 1
ATOM 7234 C CA . GLY B 1 352 ? 28.984 -25.609 -11.617 1 96.56 352 GLY B CA 1
ATOM 7235 C C . GLY B 1 352 ? 28.266 -24.438 -10.984 1 96.56 352 GLY B C 1
ATOM 7236 O O . GLY B 1 352 ? 27.062 -24.234 -11.211 1 96.56 352 GLY B O 1
ATOM 7237 N N . THR B 1 353 ? 29.031 -23.625 -10.242 1 98.19 353 THR B N 1
ATOM 7238 C CA . THR B 1 353 ? 28.453 -22.484 -9.555 1 98.19 353 THR B CA 1
ATOM 7239 C C . THR B 1 353 ? 27.938 -21.453 -10.562 1 98.19 353 THR B C 1
ATOM 7241 O O . THR B 1 353 ? 28.641 -21.078 -11.5 1 98.19 353 THR B O 1
ATOM 7244 N N . LEU B 1 354 ? 26.688 -21.031 -10.383 1 98.75 354 LEU B N 1
ATOM 7245 C CA . LEU B 1 354 ? 26.094 -19.969 -11.211 1 98.75 354 LEU B CA 1
ATOM 7246 C C . LEU B 1 354 ? 26.375 -18.594 -10.617 1 98.75 354 LEU B C 1
ATOM 7248 O O . LEU B 1 354 ? 26.062 -18.344 -9.453 1 98.75 354 LEU B O 1
ATOM 7252 N N . LEU B 1 355 ? 26.953 -17.766 -11.398 1 98.75 355 LEU B N 1
ATOM 7253 C CA . LEU B 1 355 ? 27.109 -16.359 -11.039 1 98.75 355 LEU B CA 1
ATOM 7254 C C . LEU B 1 355 ? 26.266 -15.477 -11.938 1 98.75 355 LEU B C 1
ATOM 7256 O O . LEU B 1 355 ? 26.188 -15.695 -13.148 1 98.75 355 LEU B O 1
ATOM 7260 N N . VAL B 1 356 ? 25.594 -14.562 -11.375 1 98.5 356 VAL B N 1
ATOM 7261 C CA . VAL B 1 356 ? 24.906 -13.492 -12.102 1 98.5 356 VAL B CA 1
ATOM 7262 C C . VAL B 1 356 ? 25.359 -12.133 -11.57 1 98.5 356 VAL B C 1
ATOM 7264 O O . VAL B 1 356 ? 25.125 -11.812 -10.406 1 98.5 356 VAL B O 1
ATOM 7267 N N . GLY B 1 357 ? 25.969 -11.32 -12.406 1 95.12 357 GLY B N 1
ATOM 7268 C CA . GLY B 1 357 ? 26.547 -10.07 -11.938 1 95.12 357 GLY B CA 1
ATOM 7269 C C . GLY B 1 357 ? 27.594 -10.266 -10.852 1 95.12 357 GLY B C 1
ATOM 7270 O O . GLY B 1 357 ? 27.641 -9.5 -9.883 1 95.12 357 GLY B O 1
ATOM 7271 N N . GLY B 1 358 ? 28.25 -11.375 -10.898 1 96.12 358 GLY B N 1
ATOM 7272 C CA . GLY B 1 358 ? 29.312 -11.656 -9.953 1 96.12 358 GLY B CA 1
ATOM 7273 C C . GLY B 1 358 ? 28.812 -12.211 -8.641 1 96.12 358 GLY B C 1
ATOM 7274 O O . GLY B 1 358 ? 29.609 -12.5 -7.742 1 96.12 358 GLY B O 1
ATOM 7275 N N . LYS B 1 359 ? 27.578 -12.422 -8.547 1 97.56 359 LYS B N 1
ATOM 7276 C CA . LYS B 1 359 ? 27 -12.93 -7.301 1 97.56 359 LYS B CA 1
ATOM 7277 C C . LYS B 1 359 ? 26.562 -14.383 -7.457 1 97.56 359 LYS B C 1
ATOM 7279 O O . LYS B 1 359 ? 25.953 -14.75 -8.461 1 97.56 359 LYS B O 1
ATOM 7284 N N . GLU B 1 360 ? 26.859 -15.211 -6.496 1 98.69 360 GLU B N 1
ATOM 7285 C CA . GLU B 1 360 ? 26.5 -16.625 -6.547 1 98.69 360 GLU B CA 1
ATOM 7286 C C . GLU B 1 360 ? 25 -16.828 -6.297 1 98.69 360 GLU B C 1
ATOM 7288 O O . GLU B 1 360 ? 24.422 -16.188 -5.406 1 98.69 360 GLU B O 1
ATOM 7293 N N . ILE B 1 361 ? 24.438 -17.672 -7.109 1 98.88 361 ILE B N 1
ATOM 7294 C CA . ILE B 1 361 ? 23 -17.953 -7.035 1 98.88 361 ILE B CA 1
ATOM 7295 C C . ILE B 1 361 ? 22.766 -19.344 -6.469 1 98.88 361 ILE B C 1
ATOM 7297 O O . ILE B 1 361 ? 23.297 -20.328 -6.992 1 98.88 361 ILE B O 1
ATOM 7301 N N . SER B 1 362 ? 21.984 -19.422 -5.406 1 98.75 362 SER B N 1
ATOM 7302 C CA . SER B 1 362 ? 21.656 -20.703 -4.789 1 98.75 362 SER B CA 1
ATOM 7303 C C . SER B 1 362 ? 20.375 -21.281 -5.367 1 98.75 362 SER B C 1
ATOM 7305 O O . SER B 1 362 ? 20.281 -22.484 -5.598 1 98.75 362 SER B O 1
ATOM 7307 N N . VAL B 1 363 ? 19.344 -20.438 -5.539 1 98.88 363 VAL B N 1
ATOM 7308 C CA . VAL B 1 363 ? 18.031 -20.844 -6.008 1 98.88 363 VAL B CA 1
ATOM 7309 C C . VAL B 1 363 ? 17.578 -19.938 -7.145 1 98.88 363 VAL B C 1
ATOM 7311 O O . VAL B 1 363 ? 17.75 -18.719 -7.078 1 98.88 363 VAL B O 1
ATOM 7314 N N . VAL B 1 364 ? 17.109 -20.531 -8.18 1 98.88 364 VAL B N 1
ATOM 7315 C CA . VAL B 1 364 ? 16.469 -19.812 -9.273 1 98.88 364 VAL B CA 1
ATOM 7316 C C . VAL B 1 364 ? 14.945 -20.016 -9.203 1 98.88 364 VAL B C 1
ATOM 7318 O O . VAL B 1 364 ? 14.453 -21.141 -9.32 1 98.88 364 VAL B O 1
ATOM 7321 N N . TYR B 1 365 ? 14.242 -18.984 -8.945 1 98.88 365 TYR B N 1
ATOM 7322 C CA . TYR B 1 365 ? 12.781 -19 -8.867 1 98.88 365 TYR B CA 1
ATOM 7323 C C . TYR B 1 365 ? 12.156 -18.344 -10.086 1 98.88 365 TYR B C 1
ATOM 7325 O O . TYR B 1 365 ? 12.242 -17.109 -10.242 1 98.88 365 TYR B O 1
ATOM 7333 N N . PHE B 1 366 ? 11.43 -19.109 -10.883 1 98.69 366 PHE B N 1
ATOM 7334 C CA . PHE B 1 366 ? 10.906 -18.625 -12.156 1 98.69 366 PHE B CA 1
ATOM 7335 C C . PHE B 1 366 ? 9.547 -17.969 -11.969 1 98.69 366 PHE B C 1
ATOM 7337 O O . PHE B 1 366 ? 8.594 -18.609 -11.523 1 98.69 366 PHE B O 1
ATOM 7344 N N . ARG B 1 367 ? 9.422 -16.719 -12.328 1 97.94 367 ARG B N 1
ATOM 7345 C CA . ARG B 1 367 ? 8.164 -16.016 -12.492 1 97.94 367 ARG B CA 1
ATOM 7346 C C . ARG B 1 367 ? 7.988 -15.547 -13.938 1 97.94 367 ARG B C 1
ATOM 7348 O O . ARG B 1 367 ? 7.199 -14.633 -14.203 1 97.94 367 ARG B O 1
ATOM 7355 N N . ALA B 1 368 ? 8.781 -16.078 -14.758 1 97.12 368 ALA B N 1
ATOM 7356 C CA . ALA B 1 368 ? 8.766 -15.953 -16.219 1 97.12 368 ALA B CA 1
ATOM 7357 C C . ALA B 1 368 ? 9.25 -17.234 -16.875 1 97.12 368 ALA B C 1
ATOM 7359 O O . ALA B 1 368 ? 9.555 -18.219 -16.203 1 97.12 368 ALA B O 1
ATOM 7360 N N . GLY B 1 369 ? 9.188 -17.297 -18.172 1 96.5 369 GLY B N 1
ATOM 7361 C CA . GLY B 1 369 ? 9.719 -18.422 -18.906 1 96.5 369 GLY B CA 1
ATOM 7362 C C . GLY B 1 369 ? 8.68 -19.5 -19.172 1 96.5 369 GLY B C 1
ATOM 7363 O O . GLY B 1 369 ? 9.031 -20.656 -19.469 1 96.5 369 GLY B O 1
ATOM 7364 N N . TYR B 1 370 ? 7.441 -19.125 -19.047 1 94 370 TYR B N 1
ATOM 7365 C CA . TYR B 1 370 ? 6.402 -20.141 -19.156 1 94 370 TYR B CA 1
ATOM 7366 C C . TYR B 1 370 ? 5.633 -20 -20.469 1 94 370 TYR B C 1
ATOM 7368 O O . TYR B 1 370 ? 4.707 -20.766 -20.734 1 94 370 TYR B O 1
ATOM 7376 N N . ALA B 1 371 ? 5.988 -19.016 -21.297 1 92.06 371 ALA B N 1
ATOM 7377 C CA . ALA B 1 371 ? 5.32 -18.781 -22.578 1 92.06 371 ALA B CA 1
ATOM 7378 C C . ALA B 1 371 ? 6.316 -18.359 -23.656 1 92.06 371 ALA B C 1
ATOM 7380 O O . ALA B 1 371 ? 7.395 -17.859 -23.344 1 92.06 371 ALA B O 1
ATOM 7381 N N . PRO B 1 372 ? 5.969 -18.578 -24.906 1 93.56 372 PRO B N 1
ATOM 7382 C CA . PRO B 1 372 ? 6.859 -18.172 -25.984 1 93.56 372 PRO B CA 1
ATOM 7383 C C . PRO B 1 372 ? 7.219 -16.688 -25.938 1 93.56 372 PRO B C 1
ATOM 7385 O O . PRO B 1 372 ? 8.32 -16.297 -26.312 1 93.56 372 PRO B O 1
ATOM 7388 N N . THR B 1 373 ? 6.32 -15.891 -25.391 1 93.56 373 THR B N 1
ATOM 7389 C CA . THR B 1 373 ? 6.539 -14.445 -25.328 1 93.56 373 THR B CA 1
ATOM 7390 C C . THR B 1 373 ? 7.691 -14.117 -24.391 1 93.56 373 THR B C 1
ATOM 7392 O O . THR B 1 373 ? 8.258 -13.023 -24.438 1 93.56 373 THR B O 1
ATOM 7395 N N . ASP B 1 374 ? 8.086 -15.047 -23.578 1 96.5 374 ASP B N 1
ATOM 7396 C CA . ASP B 1 374 ? 9.203 -14.852 -22.656 1 96.5 374 ASP B CA 1
ATOM 7397 C C . ASP B 1 374 ? 10.539 -15.18 -23.344 1 96.5 374 ASP B C 1
ATOM 7399 O O . ASP B 1 374 ? 11.602 -14.961 -22.766 1 96.5 374 ASP B O 1
ATOM 7403 N N . TYR B 1 375 ? 10.438 -15.672 -24.594 1 97.69 375 TYR B N 1
ATOM 7404 C CA . TYR B 1 375 ? 11.617 -16.062 -25.344 1 97.69 375 TYR B CA 1
ATOM 7405 C C . TYR B 1 375 ? 11.633 -15.383 -26.719 1 97.69 375 TYR B C 1
ATOM 7407 O O . TYR B 1 375 ? 11.656 -16.062 -27.75 1 97.69 375 TYR B O 1
ATOM 7415 N N . PRO B 1 376 ? 11.734 -14.133 -26.75 1 97 376 PRO B N 1
ATOM 7416 C CA . PRO B 1 376 ? 11.672 -13.438 -28.047 1 97 376 PRO B CA 1
ATOM 7417 C C . PRO B 1 376 ? 12.938 -13.617 -28.875 1 97 376 PRO B C 1
ATOM 7419 O O . PRO B 1 376 ? 12.93 -13.398 -30.094 1 97 376 PRO B O 1
ATOM 7422 N N . SER B 1 377 ? 14.062 -14.023 -28.266 1 97.81 377 SER B N 1
ATOM 7423 C CA . SER B 1 377 ? 15.328 -14.242 -28.969 1 97.81 377 SER B CA 1
ATOM 7424 C C . SER B 1 377 ? 16.078 -15.438 -28.406 1 97.81 377 SER B C 1
ATOM 7426 O O . SER B 1 377 ? 15.625 -16.062 -27.438 1 97.81 377 SER B O 1
ATOM 7428 N N . GLU B 1 378 ? 17.172 -15.781 -28.969 1 98.38 378 GLU B N 1
ATOM 7429 C CA . GLU B 1 378 ? 18 -16.891 -28.516 1 98.38 378 GLU B CA 1
ATOM 7430 C C . GLU B 1 378 ? 18.656 -16.594 -27.172 1 98.38 378 GLU B C 1
ATOM 7432 O O . GLU B 1 378 ? 19.047 -17.516 -26.453 1 98.38 378 GLU B O 1
ATOM 7437 N N . ALA B 1 379 ? 18.734 -15.328 -26.844 1 98.5 379 ALA B N 1
ATOM 7438 C CA . ALA B 1 379 ? 19.344 -14.938 -25.562 1 98.5 379 ALA B CA 1
ATOM 7439 C C . ALA B 1 379 ? 18.594 -15.578 -24.391 1 98.5 379 ALA B C 1
ATOM 7441 O O . ALA B 1 379 ? 19.219 -16.094 -23.469 1 98.5 379 ALA B O 1
ATOM 7442 N N . GLU B 1 380 ? 17.312 -15.531 -24.422 1 98.75 380 GLU B N 1
ATOM 7443 C CA . GLU B 1 380 ? 16.516 -16.078 -23.344 1 98.75 380 GLU B CA 1
ATOM 7444 C C . GLU B 1 380 ? 16.672 -17.594 -23.25 1 98.75 380 GLU B C 1
ATOM 7446 O O . GLU B 1 380 ? 16.719 -18.156 -22.156 1 98.75 380 GLU B O 1
ATOM 7451 N N . TRP B 1 381 ? 16.781 -18.25 -24.391 1 98.69 381 TRP B N 1
ATOM 7452 C CA . TRP B 1 381 ? 16.969 -19.688 -24.406 1 98.69 381 TRP B CA 1
ATOM 7453 C C . TRP B 1 381 ? 18.344 -20.062 -23.844 1 98.69 381 TRP B C 1
ATOM 7455 O O . TRP B 1 381 ? 18.469 -21.047 -23.094 1 98.69 381 TRP B O 1
ATOM 7465 N N . ARG B 1 382 ? 19.328 -19.297 -24.203 1 98.62 382 ARG B N 1
ATOM 7466 C CA . ARG B 1 382 ? 20.672 -19.547 -23.656 1 98.62 382 ARG B CA 1
ATOM 7467 C C . ARG B 1 382 ? 20.688 -19.375 -22.141 1 98.62 382 ARG B C 1
ATOM 7469 O O . ARG B 1 382 ? 21.359 -20.141 -21.438 1 98.62 382 ARG B O 1
ATOM 7476 N N . ALA B 1 383 ? 19.969 -18.375 -21.688 1 98.88 383 ALA B N 1
ATOM 7477 C CA . ALA B 1 383 ? 19.859 -18.172 -20.25 1 98.88 383 ALA B CA 1
ATOM 7478 C C . ALA B 1 383 ? 19.234 -19.391 -19.578 1 98.88 383 ALA B C 1
ATOM 7480 O O . ALA B 1 383 ? 19.688 -19.812 -18.516 1 98.88 383 ALA B O 1
ATOM 7481 N N . ARG B 1 384 ? 18.172 -19.938 -20.188 1 98.75 384 ARG B N 1
ATOM 7482 C CA . ARG B 1 384 ? 17.5 -21.109 -19.625 1 98.75 384 ARG B CA 1
ATOM 7483 C C . ARG B 1 384 ? 18.438 -22.297 -19.547 1 98.75 384 ARG B C 1
ATOM 7485 O O . ARG B 1 384 ? 18.5 -22.984 -18.531 1 98.75 384 ARG B O 1
ATOM 7492 N N . VAL B 1 385 ? 19.188 -22.531 -20.594 1 98.56 385 VAL B N 1
ATOM 7493 C CA . VAL B 1 385 ? 20.141 -23.625 -20.641 1 98.56 385 VAL B CA 1
ATOM 7494 C C . VAL B 1 385 ? 21.234 -23.406 -19.578 1 98.56 385 VAL B C 1
ATOM 7496 O O . VAL B 1 385 ? 21.609 -24.328 -18.875 1 98.56 385 VAL B O 1
ATOM 7499 N N . LEU B 1 386 ? 21.688 -22.156 -19.516 1 98.5 386 LEU B N 1
ATOM 7500 C CA . LEU B 1 386 ? 22.734 -21.797 -18.562 1 98.5 386 LEU B CA 1
ATOM 7501 C C . LEU B 1 386 ? 22.312 -22.156 -17.141 1 98.5 386 LEU B C 1
ATOM 7503 O O . LEU B 1 386 ? 23.078 -22.781 -16.391 1 98.5 386 LEU B O 1
ATOM 7507 N N . MET B 1 387 ? 21.156 -21.781 -16.75 1 98.62 387 MET B N 1
ATOM 7508 C CA . MET B 1 387 ? 20.656 -22.047 -15.406 1 98.62 387 MET B CA 1
ATOM 7509 C C . MET B 1 387 ? 20.469 -23.531 -15.164 1 98.62 387 MET B C 1
ATOM 7511 O O . MET B 1 387 ? 20.812 -24.047 -14.094 1 98.62 387 MET B O 1
ATOM 7515 N N . GLU B 1 388 ? 19.938 -24.266 -16.125 1 98.44 388 GLU B N 1
ATOM 7516 C CA . GLU B 1 388 ? 19.703 -25.688 -15.977 1 98.44 388 GLU B CA 1
ATOM 7517 C C . GLU B 1 388 ? 21.016 -26.453 -15.789 1 98.44 388 GLU B C 1
ATOM 7519 O O . GLU B 1 388 ? 21.062 -27.469 -15.086 1 98.44 388 GLU B O 1
ATOM 7524 N N . GLN B 1 389 ? 22.047 -25.969 -16.406 1 97.69 389 GLN B N 1
ATOM 7525 C CA . GLN B 1 389 ? 23.344 -26.625 -16.344 1 97.69 389 GLN B CA 1
ATOM 7526 C C . GLN B 1 389 ? 24.047 -26.344 -15.016 1 97.69 389 GLN B C 1
ATOM 7528 O O . GLN B 1 389 ? 24.969 -27.047 -14.625 1 97.69 389 GLN B O 1
ATOM 7533 N N . SER B 1 390 ? 23.656 -25.328 -14.367 1 98.12 390 SER B N 1
ATOM 7534 C CA . SER B 1 390 ? 24.328 -24.906 -13.141 1 98.12 390 SER B CA 1
ATOM 7535 C C . SER B 1 390 ? 23.938 -25.797 -11.961 1 98.12 390 SER B C 1
ATOM 7537 O O . SER B 1 390 ? 23.047 -26.641 -12.086 1 98.12 390 SER B O 1
ATOM 7539 N N . SER B 1 391 ? 24.578 -25.531 -10.828 1 97.19 391 SER B N 1
ATOM 7540 C CA . SER B 1 391 ? 24.297 -26.281 -9.609 1 97.19 391 SER B CA 1
ATOM 7541 C C . SER B 1 391 ? 23.203 -25.609 -8.789 1 97.19 391 SER B C 1
ATOM 7543 O O . SER B 1 391 ? 22.797 -26.109 -7.738 1 97.19 391 SER B O 1
ATOM 7545 N N . ALA B 1 392 ? 22.734 -24.438 -9.242 1 98.56 392 ALA B N 1
ATOM 7546 C CA . ALA B 1 392 ? 21.641 -23.75 -8.539 1 98.56 392 ALA B CA 1
ATOM 7547 C C . ALA B 1 392 ? 20.391 -24.609 -8.516 1 98.56 392 ALA B C 1
ATOM 7549 O O . ALA B 1 392 ? 20.141 -25.391 -9.445 1 98.56 392 ALA B O 1
ATOM 7550 N N . VAL B 1 393 ? 19.641 -24.5 -7.422 1 98.75 393 VAL B N 1
ATOM 7551 C CA . VAL B 1 393 ? 18.328 -25.156 -7.34 1 98.75 393 VAL B CA 1
ATOM 7552 C C . VAL B 1 393 ? 17.328 -24.422 -8.211 1 98.75 393 VAL B C 1
ATOM 7554 O O . VAL B 1 393 ? 17.109 -23.219 -8.039 1 98.75 393 VAL B O 1
ATOM 7557 N N . LYS B 1 394 ? 16.797 -25.078 -9.164 1 98.62 394 LYS B N 1
ATOM 7558 C CA . LYS B 1 394 ? 15.812 -24.422 -10.023 1 98.62 394 LYS B CA 1
ATOM 7559 C C . LYS B 1 394 ? 14.391 -24.703 -9.547 1 98.62 394 LYS B C 1
ATOM 7561 O O . LYS B 1 394 ? 14.07 -25.844 -9.188 1 98.62 394 LYS B O 1
ATOM 7566 N N . CYS B 1 395 ? 13.539 -23.719 -9.523 1 98.69 395 CYS B N 1
ATOM 7567 C CA . CYS B 1 395 ? 12.117 -23.828 -9.203 1 98.69 395 CYS B CA 1
ATOM 7568 C C . CYS B 1 395 ? 11.266 -23.141 -10.266 1 98.69 395 CYS B C 1
ATOM 7570 O O . CYS B 1 395 ? 10.984 -21.938 -10.156 1 98.69 395 CYS B O 1
ATOM 7572 N N . PRO B 1 396 ? 10.859 -23.859 -11.266 1 98.12 396 PRO B N 1
ATOM 7573 C CA . PRO B 1 396 ? 11.094 -25.297 -11.375 1 98.12 396 PRO B CA 1
ATOM 7574 C C . PRO B 1 396 ? 12.328 -25.625 -12.211 1 98.12 396 PRO B C 1
ATOM 7576 O O . PRO B 1 396 ? 12.812 -24.781 -12.969 1 98.12 396 PRO B O 1
ATOM 7579 N N . SER B 1 397 ? 12.812 -26.828 -12.008 1 98.25 397 SER B N 1
ATOM 7580 C CA . SER B 1 397 ? 13.734 -27.391 -12.984 1 98.25 397 SER B CA 1
ATOM 7581 C C . SER B 1 397 ? 13.031 -27.688 -14.305 1 98.25 397 SER B C 1
ATOM 7583 O O . SER B 1 397 ? 11.805 -27.672 -14.383 1 98.25 397 SER B O 1
ATOM 7585 N N . ILE B 1 398 ? 13.844 -27.984 -15.32 1 98.12 398 ILE B N 1
ATOM 7586 C CA . ILE B 1 398 ? 13.289 -28.297 -16.625 1 98.12 398 ILE B CA 1
ATOM 7587 C C . ILE B 1 398 ? 12.414 -29.547 -16.547 1 98.12 398 ILE B C 1
ATOM 7589 O O . ILE B 1 398 ? 11.391 -29.641 -17.219 1 98.12 398 ILE B O 1
ATOM 7593 N N . SER B 1 399 ? 12.75 -30.484 -15.719 1 97.62 399 SER B N 1
ATOM 7594 C CA . SER B 1 399 ? 11.953 -31.688 -15.547 1 97.62 399 SER B CA 1
ATOM 7595 C C . SER B 1 399 ? 10.609 -31.375 -14.891 1 97.62 399 SER B C 1
ATOM 7597 O O . SER B 1 399 ? 9.578 -31.906 -15.305 1 97.62 399 SER B O 1
ATOM 7599 N N . TYR B 1 400 ? 10.633 -30.516 -13.828 1 97.88 400 TYR B N 1
ATOM 7600 C CA . TYR B 1 400 ? 9.391 -30.109 -13.18 1 97.88 400 TYR B CA 1
ATOM 7601 C C . TYR B 1 400 ? 8.5 -29.328 -14.141 1 97.88 400 TYR B C 1
ATOM 7603 O O . TYR B 1 400 ? 7.277 -29.484 -14.133 1 97.88 400 TYR B O 1
ATOM 7611 N N . HIS B 1 401 ? 9.117 -28.453 -14.922 1 97.56 401 HIS B N 1
ATOM 7612 C CA . HIS B 1 401 ? 8.383 -27.688 -15.914 1 97.56 401 HIS B CA 1
ATOM 7613 C C . HIS B 1 401 ? 7.656 -28.594 -16.906 1 97.56 401 HIS B C 1
ATOM 7615 O O . HIS B 1 401 ? 6.473 -28.391 -17.172 1 97.56 401 HIS B O 1
ATOM 7621 N N . LEU B 1 402 ? 8.344 -29.594 -17.406 1 97.31 402 LEU B N 1
ATOM 7622 C CA . LEU B 1 402 ? 7.754 -30.547 -18.359 1 97.31 402 LEU B CA 1
ATOM 7623 C C . LEU B 1 402 ? 6.676 -31.391 -17.688 1 97.31 402 LEU B C 1
ATOM 7625 O O . LEU B 1 402 ? 5.656 -31.703 -18.312 1 97.31 402 LEU B O 1
ATOM 7629 N N . ALA B 1 403 ? 6.945 -31.75 -16.438 1 97.69 403 ALA B N 1
ATOM 7630 C CA . ALA B 1 403 ? 5.98 -32.562 -15.695 1 97.69 403 ALA B CA 1
ATOM 7631 C C . ALA B 1 403 ? 4.648 -31.828 -15.547 1 97.69 403 ALA B C 1
ATOM 7633 O O . ALA B 1 403 ? 3.602 -32.469 -15.375 1 97.69 403 ALA B O 1
ATOM 7634 N N . GLY B 1 404 ? 4.684 -30.484 -15.641 1 95.88 404 GLY B N 1
ATOM 7635 C CA . GLY B 1 404 ? 3.484 -29.688 -15.461 1 95.88 404 GLY B CA 1
ATOM 7636 C C . GLY B 1 404 ? 2.732 -29.438 -16.75 1 95.88 404 GLY B C 1
ATOM 7637 O O . GLY B 1 404 ? 1.646 -28.859 -16.75 1 95.88 404 GLY B O 1
ATOM 7638 N N . THR B 1 405 ? 3.209 -29.891 -17.875 1 95.38 405 THR B N 1
ATOM 7639 C CA . THR B 1 405 ? 2.551 -29.656 -19.156 1 95.38 405 THR B CA 1
ATOM 7640 C C . THR B 1 405 ? 1.197 -30.359 -19.203 1 95.38 405 THR B C 1
ATOM 7642 O O . THR B 1 405 ? 1.002 -31.391 -18.562 1 95.38 405 THR B O 1
ATOM 7645 N N . LYS B 1 406 ? 0.281 -29.844 -20 1 93.81 406 LYS B N 1
ATOM 7646 C CA . LYS B 1 406 ? -1.069 -30.391 -20.125 1 93.81 406 LYS B CA 1
ATOM 7647 C C . LYS B 1 406 ? -1.044 -31.812 -20.672 1 93.81 406 LYS B C 1
ATOM 7649 O O . LYS B 1 406 ? -1.843 -32.656 -20.25 1 93.81 406 LYS B O 1
ATOM 7654 N N . LYS B 1 407 ? -0.141 -32.125 -21.562 1 94.44 407 LYS B N 1
ATOM 7655 C CA . LYS B 1 407 ? -0.034 -33.469 -22.125 1 94.44 407 LYS B CA 1
ATOM 7656 C C . LYS B 1 407 ? 0.351 -34.469 -21.062 1 94.44 407 LYS B C 1
ATOM 7658 O O . LYS B 1 407 ? -0.183 -35.594 -21.031 1 94.44 407 LYS B O 1
ATOM 7663 N N . ILE B 1 408 ? 1.251 -34.125 -20.234 1 96.5 408 ILE B N 1
ATOM 7664 C CA . ILE B 1 408 ? 1.652 -35.031 -19.172 1 96.5 408 ILE B CA 1
ATOM 7665 C C . ILE B 1 408 ? 0.476 -35.281 -18.219 1 96.5 408 ILE B C 1
ATOM 7667 O O . ILE B 1 408 ? 0.233 -36.406 -17.797 1 96.5 408 ILE B O 1
ATOM 7671 N N . GLN B 1 409 ? -0.207 -34.219 -17.875 1 96 409 GLN B N 1
ATOM 7672 C CA . GLN B 1 409 ? -1.369 -34.344 -17 1 96 409 GLN B CA 1
ATOM 7673 C C . GLN B 1 409 ? -2.441 -35.219 -17.641 1 96 409 GLN B C 1
ATOM 7675 O O . GLN B 1 409 ? -3.084 -36 -16.969 1 96 409 GLN B O 1
ATOM 7680 N N . GLN B 1 410 ? -2.611 -35.062 -18.953 1 95.56 410 GLN B N 1
ATOM 7681 C CA . GLN B 1 410 ? -3.525 -35.938 -19.688 1 95.56 410 GLN B CA 1
ATOM 7682 C C . GLN B 1 410 ? -3.08 -37.406 -19.609 1 95.56 410 GLN B C 1
ATOM 7684 O O . GLN B 1 410 ? -3.906 -38.281 -19.422 1 95.56 410 GLN B O 1
ATOM 7689 N N . GLU B 1 411 ? -1.778 -37.688 -19.719 1 95.88 411 GLU B N 1
ATOM 7690 C CA . GLU B 1 411 ? -1.248 -39.031 -19.625 1 95.88 411 GLU B CA 1
ATOM 7691 C C . GLU B 1 411 ? -1.473 -39.625 -18.234 1 95.88 411 GLU B C 1
ATOM 7693 O O . GLU B 1 411 ? -1.806 -40.781 -18.094 1 95.88 411 GLU B O 1
ATOM 7698 N N . LEU B 1 412 ? -1.295 -38.812 -17.234 1 96.94 412 LEU B N 1
ATOM 7699 C CA . LEU B 1 412 ? -1.431 -39.25 -15.852 1 96.94 412 LEU B CA 1
ATOM 7700 C C . LEU B 1 412 ? -2.881 -39.594 -15.531 1 96.94 412 LEU B C 1
ATOM 7702 O O . LEU B 1 412 ? -3.15 -40.344 -14.594 1 96.94 412 LEU B O 1
ATOM 7706 N N . ALA B 1 413 ? -3.791 -39 -16.297 1 94.88 413 ALA B N 1
ATOM 7707 C CA . ALA B 1 413 ? -5.215 -39.219 -16.062 1 94.88 413 ALA B CA 1
ATOM 7708 C C . ALA B 1 413 ? -5.672 -40.531 -16.656 1 94.88 413 ALA B C 1
ATOM 7710 O O . ALA B 1 413 ? -6.766 -41.031 -16.359 1 94.88 413 ALA B O 1
ATOM 7711 N N . LYS B 1 414 ? -4.844 -41.188 -17.453 1 94.06 414 LYS B N 1
ATOM 7712 C CA . LYS B 1 414 ? -5.184 -42.5 -18.031 1 94.06 414 LYS B CA 1
ATOM 7713 C C . LYS B 1 414 ? -5.246 -43.562 -16.938 1 94.06 414 LYS B C 1
ATOM 7715 O O . LYS B 1 414 ? -4.605 -43.438 -15.898 1 94.06 414 LYS B O 1
ATOM 7720 N N . PRO B 1 415 ? -6.012 -44.594 -17.266 1 92.19 415 PRO B N 1
ATOM 7721 C CA . PRO B 1 415 ? -6.117 -45.656 -16.297 1 92.19 415 PRO B CA 1
ATOM 7722 C C . PRO B 1 415 ? -4.766 -46.281 -15.953 1 92.19 415 PRO B C 1
ATOM 7724 O O . PRO B 1 415 ? -3.934 -46.5 -16.844 1 92.19 415 PRO B O 1
ATOM 7727 N N . ASN B 1 416 ? -4.488 -46.469 -14.68 1 93.38 416 ASN B N 1
ATOM 7728 C CA . ASN B 1 416 ? -3.369 -47.219 -14.109 1 93.38 416 ASN B CA 1
ATOM 7729 C C . ASN B 1 416 ? -2.057 -46.438 -14.258 1 93.38 416 ASN B C 1
ATOM 7731 O O . ASN B 1 416 ? -0.985 -47 -13.977 1 93.38 416 ASN B O 1
ATOM 7735 N N . MET B 1 417 ? -2.059 -45.312 -14.742 1 96.31 417 MET B N 1
ATOM 7736 C CA . MET B 1 417 ? -0.827 -44.531 -14.914 1 96.31 417 MET B CA 1
ATOM 7737 C C . MET B 1 417 ? -0.316 -44 -13.578 1 96.31 417 MET B C 1
ATOM 7739 O O . MET B 1 417 ? 0.893 -43.969 -13.336 1 96.31 417 MET B O 1
ATOM 7743 N N . LEU B 1 418 ? -1.225 -43.594 -12.68 1 97.94 418 LEU B N 1
ATOM 7744 C CA . LEU B 1 418 ? -0.828 -43.062 -11.375 1 97.94 418 LEU B CA 1
ATOM 7745 C C . LEU B 1 418 ? -0.065 -44.094 -10.57 1 97.94 418 LEU B C 1
ATOM 7747 O O . LEU B 1 418 ? 0.84 -43.781 -9.805 1 97.94 418 LEU B O 1
ATOM 7751 N N . GLU B 1 419 ? -0.434 -45.375 -10.773 1 97.44 419 GLU B N 1
ATOM 7752 C CA . GLU B 1 419 ? 0.165 -46.469 -10.055 1 97.44 419 GLU B CA 1
ATOM 7753 C C . GLU B 1 419 ? 1.641 -46.625 -10.406 1 97.44 419 GLU B C 1
ATOM 7755 O O . GLU B 1 419 ? 2.395 -47.281 -9.664 1 97.44 419 GLU B O 1
ATOM 7760 N N . ARG B 1 420 ? 2 -46.094 -11.492 1 96.81 420 ARG B N 1
ATOM 7761 C CA . ARG B 1 420 ? 3.404 -46.125 -11.891 1 96.81 420 ARG B CA 1
ATOM 7762 C C . ARG B 1 420 ? 4.238 -45.219 -10.969 1 96.81 420 ARG B C 1
ATOM 7764 O O . ARG B 1 420 ? 5.43 -45.469 -10.766 1 96.81 420 ARG B O 1
ATOM 7771 N N . PHE B 1 421 ? 3.664 -44.25 -10.359 1 97.94 421 PHE B N 1
ATOM 7772 C CA . PHE B 1 421 ? 4.438 -43.219 -9.672 1 97.94 421 PHE B CA 1
ATOM 7773 C C . PHE B 1 421 ? 4.09 -43.156 -8.195 1 97.94 421 PHE B C 1
ATOM 7775 O O . PHE B 1 421 ? 4.891 -42.688 -7.375 1 97.94 421 PHE B O 1
ATOM 7782 N N . LEU B 1 422 ? 2.908 -43.594 -7.883 1 97.75 422 LEU B N 1
ATOM 7783 C CA . LEU B 1 422 ? 2.457 -43.562 -6.496 1 97.75 422 LEU B CA 1
ATOM 7784 C C . LEU B 1 422 ? 2.139 -44.969 -6.008 1 97.75 422 LEU B C 1
ATOM 7786 O O . LEU B 1 422 ? 1.619 -45.812 -6.766 1 97.75 422 LEU B O 1
ATOM 7790 N N . GLU B 1 423 ? 2.309 -45.25 -4.68 1 96.12 423 GLU B N 1
ATOM 7791 C CA . GLU B 1 423 ? 2.117 -46.594 -4.137 1 96.12 423 GLU B CA 1
ATOM 7792 C C . GLU B 1 423 ? 0.84 -46.688 -3.303 1 96.12 423 GLU B C 1
ATOM 7794 O O . GLU B 1 423 ? 0.138 -47.688 -3.326 1 96.12 423 GLU B O 1
ATOM 7799 N N . ASN B 1 424 ? 0.52 -45.625 -2.615 1 97.31 424 ASN B N 1
ATOM 7800 C CA . ASN B 1 424 ? -0.63 -45.656 -1.716 1 97.31 424 ASN B CA 1
ATOM 7801 C C . ASN B 1 424 ? -1.945 -45.625 -2.488 1 97.31 424 ASN B C 1
ATOM 7803 O O . ASN B 1 424 ? -2.293 -44.625 -3.105 1 97.31 424 ASN B O 1
ATOM 7807 N N . LYS B 1 425 ? -2.703 -46.625 -2.377 1 97 425 LYS B N 1
ATOM 7808 C CA . LYS B 1 425 ? -3.938 -46.812 -3.137 1 97 425 LYS B CA 1
ATOM 7809 C C . LYS B 1 425 ? -4.973 -45.75 -2.738 1 97 425 LYS B C 1
ATOM 7811 O O . LYS B 1 425 ? -5.75 -45.281 -3.578 1 97 425 LYS B O 1
ATOM 7816 N N . GLU B 1 426 ? -4.977 -45.5 -1.506 1 97.44 426 GLU B N 1
ATOM 7817 C CA . GLU B 1 426 ? -5.926 -44.469 -1.039 1 97.44 426 GLU B CA 1
ATOM 7818 C C . GLU B 1 426 ? -5.617 -43.125 -1.641 1 97.44 426 GLU B C 1
ATOM 7820 O O . GLU B 1 426 ? -6.531 -42.375 -2.029 1 97.44 426 GLU B O 1
ATOM 7825 N N . ASP B 1 427 ? -4.352 -42.75 -1.682 1 97.56 427 ASP B N 1
ATOM 7826 C CA . ASP B 1 427 ? -3.928 -41.5 -2.277 1 97.56 427 ASP B CA 1
ATOM 7827 C C . ASP B 1 427 ? -4.285 -41.438 -3.762 1 97.56 427 ASP B C 1
ATOM 7829 O O . ASP B 1 427 ? -4.762 -40.406 -4.254 1 97.56 427 ASP B O 1
ATOM 7833 N N . ILE B 1 428 ? -4.074 -42.531 -4.414 1 97.88 428 ILE B N 1
ATOM 7834 C CA . ILE B 1 428 ? -4.371 -42.625 -5.84 1 97.88 428 ILE B CA 1
ATOM 7835 C C . ILE B 1 428 ? -5.863 -42.406 -6.074 1 97.88 428 ILE B C 1
ATOM 7837 O O . ILE B 1 428 ? -6.258 -41.688 -6.992 1 97.88 428 ILE B O 1
ATOM 7841 N N . ALA B 1 429 ? -6.629 -43.031 -5.242 1 97 429 ALA B N 1
ATOM 7842 C CA . ALA B 1 429 ? -8.078 -42.906 -5.359 1 97 429 ALA B CA 1
ATOM 7843 C C . ALA B 1 429 ? -8.516 -41.469 -5.148 1 97 429 ALA B C 1
ATOM 7845 O O . ALA B 1 429 ? -9.414 -40.969 -5.836 1 97 429 ALA B O 1
ATOM 7846 N N . LYS B 1 430 ? -7.938 -40.812 -4.219 1 96.88 430 LYS B N 1
ATOM 7847 C CA . LYS B 1 430 ? -8.266 -39.438 -3.941 1 96.88 430 LYS B CA 1
ATOM 7848 C C . LYS B 1 430 ? -7.938 -38.531 -5.137 1 96.88 430 LYS B C 1
ATOM 7850 O O . LYS B 1 430 ? -8.711 -37.656 -5.484 1 96.88 430 LYS B O 1
ATOM 7855 N N . LEU B 1 431 ? -6.77 -38.719 -5.758 1 97.81 431 LEU B N 1
ATOM 7856 C CA . LEU B 1 431 ? -6.383 -37.938 -6.922 1 97.81 431 LEU B CA 1
ATOM 7857 C C . LEU B 1 431 ? -7.352 -38.188 -8.078 1 97.81 431 LEU B C 1
ATOM 7859 O O . LEU B 1 431 ? -7.793 -37.219 -8.719 1 97.81 431 LEU B O 1
ATOM 7863 N N . ARG B 1 432 ? -7.676 -39.375 -8.305 1 96.31 432 ARG B N 1
ATOM 7864 C CA . ARG B 1 432 ? -8.531 -39.75 -9.43 1 96.31 432 ARG B CA 1
ATOM 7865 C C . ARG B 1 432 ? -9.922 -39.125 -9.289 1 96.31 432 ARG B C 1
ATOM 7867 O O . ARG B 1 432 ? -10.555 -38.781 -10.281 1 96.31 432 ARG B O 1
ATOM 7874 N N . LYS B 1 433 ? -10.312 -39.031 -8.094 1 94.25 433 LYS B N 1
ATOM 7875 C CA . LYS B 1 433 ? -11.617 -38.438 -7.82 1 94.25 433 LYS B CA 1
ATOM 7876 C C . LYS B 1 433 ? -11.68 -37 -8.297 1 94.25 433 LYS B C 1
ATOM 7878 O O . LYS B 1 433 ? -12.758 -36.469 -8.586 1 94.25 433 LYS B O 1
ATOM 7883 N N . CYS B 1 434 ? -10.555 -36.344 -8.414 1 96.38 434 CYS B N 1
ATOM 7884 C CA . CYS B 1 434 ? -10.516 -34.906 -8.734 1 96.38 434 CYS B CA 1
ATOM 7885 C C . CYS B 1 434 ? -10.281 -34.688 -10.227 1 96.38 434 CYS B C 1
ATOM 7887 O O . CYS B 1 434 ? -10.359 -33.562 -10.711 1 96.38 434 CYS B O 1
ATOM 7889 N N . PHE B 1 435 ? -10.023 -35.719 -10.992 1 96.5 435 PHE B N 1
ATOM 7890 C CA . PHE B 1 435 ? -9.664 -35.562 -12.398 1 96.5 435 PHE B CA 1
ATOM 7891 C C . PHE B 1 435 ? -10.906 -35.281 -13.242 1 96.5 435 PHE B C 1
ATOM 7893 O O . PHE B 1 435 ? -11.906 -35.969 -13.133 1 96.5 435 PHE B O 1
ATOM 7900 N N . ALA B 1 436 ? -10.828 -34.219 -13.992 1 95.19 436 ALA B N 1
ATOM 7901 C CA . ALA B 1 436 ? -11.766 -34.094 -15.102 1 95.19 436 ALA B CA 1
ATOM 7902 C C . ALA B 1 436 ? -11.406 -35.031 -16.234 1 95.19 436 ALA B C 1
ATOM 7904 O O . ALA B 1 436 ? -10.305 -35.594 -16.266 1 95.19 436 ALA B O 1
ATOM 7905 N N . GLY B 1 437 ? -12.359 -35.281 -17.094 1 93.56 437 GLY B N 1
ATOM 7906 C CA . GLY B 1 437 ? -12.016 -36.031 -18.281 1 93.56 437 GLY B CA 1
ATOM 7907 C C . GLY B 1 437 ? -10.945 -35.344 -19.125 1 93.56 437 GLY B C 1
ATOM 7908 O O . GLY B 1 437 ? -11.055 -34.156 -19.453 1 93.56 437 GLY B O 1
ATOM 7909 N N . LEU B 1 438 ? -9.953 -36 -19.406 1 95 438 LEU B N 1
ATOM 7910 C CA . LEU B 1 438 ? -8.859 -35.562 -20.25 1 95 438 LEU B CA 1
ATOM 7911 C C . LEU B 1 438 ? -8.547 -36.562 -21.344 1 95 438 LEU B C 1
ATOM 7913 O O . LEU B 1 438 ? -8.461 -37.75 -21.078 1 95 438 LEU B O 1
ATOM 7917 N N . TRP B 1 439 ? -8.43 -36.031 -22.594 1 93.75 439 TRP B N 1
ATOM 7918 C CA . TRP B 1 439 ? -8.211 -36.969 -23.703 1 93.75 439 TRP B CA 1
ATOM 7919 C C . TRP B 1 439 ? -7.219 -36.375 -24.703 1 93.75 439 TRP B C 1
ATOM 7921 O O . TRP B 1 439 ? -7.168 -35.156 -24.906 1 93.75 439 TRP B O 1
ATOM 7931 N N . SER B 1 440 ? -6.453 -37.281 -25.219 1 90.5 440 SER B N 1
ATOM 7932 C CA . SER B 1 440 ? -5.641 -36.938 -26.375 1 90.5 440 SER B CA 1
ATOM 7933 C C . SER B 1 440 ? -6.473 -36.875 -27.641 1 90.5 440 SER B C 1
ATOM 7935 O O . SER B 1 440 ? -7.562 -37.438 -27.703 1 90.5 440 SER B O 1
ATOM 7937 N N . LEU B 1 441 ? -6.004 -36.188 -28.578 1 88.06 441 LEU B N 1
ATOM 7938 C CA . LEU B 1 441 ? -6.75 -36.062 -29.828 1 88.06 441 LEU B CA 1
ATOM 7939 C C . LEU B 1 441 ? -6.477 -37.25 -30.75 1 88.06 441 LEU B C 1
ATOM 7941 O O . LEU B 1 441 ? -6.703 -37.156 -31.953 1 88.06 441 LEU B O 1
ATOM 7945 N N . ASP B 1 442 ? -5.965 -38.281 -30.281 1 82.75 442 ASP B N 1
ATOM 7946 C CA . ASP B 1 442 ? -5.836 -39.531 -31.062 1 82.75 442 ASP B CA 1
ATOM 7947 C C . ASP B 1 442 ? -6.988 -40.469 -30.766 1 82.75 442 ASP B C 1
ATOM 7949 O O . ASP B 1 442 ? -7.113 -41.531 -31.406 1 82.75 442 ASP B O 1
ATOM 7953 N N . ASP B 1 443 ? -7.797 -40.062 -29.875 1 85.31 443 ASP B N 1
ATOM 7954 C CA . ASP B 1 443 ? -8.984 -40.844 -29.547 1 85.31 443 ASP B CA 1
ATOM 7955 C C . ASP B 1 443 ? -10.141 -40.5 -30.484 1 85.31 443 ASP B C 1
ATOM 7957 O O . ASP B 1 443 ? -10.906 -39.562 -30.219 1 85.31 443 ASP B O 1
ATOM 7961 N N . SER B 1 444 ? -10.406 -41.344 -31.344 1 87.94 444 SER B N 1
ATOM 7962 C CA . SER B 1 444 ? -11.383 -41.062 -32.406 1 87.94 444 SER B CA 1
ATOM 7963 C C . SER B 1 444 ? -12.789 -40.969 -31.844 1 87.94 444 SER B C 1
ATOM 7965 O O . SER B 1 444 ? -13.594 -40.125 -32.312 1 87.94 444 SER B O 1
ATOM 7967 N N . ASP B 1 445 ? -13.07 -41.75 -30.906 1 92.81 445 ASP B N 1
ATOM 7968 C CA . ASP B 1 445 ? -14.406 -41.719 -30.328 1 92.81 445 ASP B CA 1
ATOM 7969 C C . ASP B 1 445 ? -14.68 -40.406 -29.625 1 92.81 445 ASP B C 1
ATOM 7971 O O . ASP B 1 445 ? -15.758 -39.844 -29.766 1 92.81 445 ASP B O 1
ATOM 7975 N N . ILE B 1 446 ? -13.789 -40.031 -28.844 1 93.44 446 ILE B N 1
ATOM 7976 C CA . ILE B 1 446 ? -13.961 -38.781 -28.094 1 93.44 446 ILE B CA 1
ATOM 7977 C C . ILE B 1 446 ? -14.008 -37.594 -29.047 1 93.44 446 ILE B C 1
ATOM 7979 O O . ILE B 1 446 ? -14.711 -36.625 -28.781 1 93.44 446 ILE B O 1
ATOM 7983 N N . ILE B 1 447 ? -13.242 -37.625 -30.094 1 93.56 447 ILE B N 1
ATOM 7984 C CA . ILE B 1 447 ? -13.227 -36.562 -31.078 1 93.56 447 ILE B CA 1
ATOM 7985 C C . ILE B 1 447 ? -14.602 -36.406 -31.719 1 93.56 447 ILE B C 1
ATOM 7987 O O . ILE B 1 447 ? -15.109 -35.312 -31.891 1 93.56 447 ILE B O 1
ATOM 7991 N N . LYS B 1 448 ? -15.086 -37.531 -32.062 1 94.69 448 LYS B N 1
ATOM 7992 C CA . LYS B 1 448 ? -16.422 -37.5 -32.656 1 94.69 448 LYS B CA 1
ATOM 7993 C C . LYS B 1 448 ? -17.453 -36.906 -31.719 1 94.69 448 LYS B C 1
ATOM 7995 O O . LYS B 1 448 ? -18.297 -36.125 -32.125 1 94.69 448 LYS B O 1
ATOM 8000 N N . LYS B 1 449 ? -17.375 -37.344 -30.531 1 95.75 449 LYS B N 1
ATOM 8001 C CA . LYS B 1 449 ? -18.281 -36.812 -29.531 1 95.75 449 LYS B CA 1
ATOM 8002 C C . LYS B 1 449 ? -18.109 -35.281 -29.375 1 95.75 449 LYS B C 1
ATOM 8004 O O . LYS B 1 449 ? -19.094 -34.562 -29.219 1 95.75 449 LYS B O 1
ATOM 8009 N N . ALA B 1 450 ? -16.859 -34.844 -29.359 1 96.12 450 ALA B N 1
ATOM 8010 C CA . ALA B 1 450 ? -16.547 -33.406 -29.188 1 96.12 450 ALA B CA 1
ATOM 8011 C C . ALA B 1 450 ? -17.031 -32.594 -30.391 1 96.12 450 ALA B C 1
ATOM 8013 O O . ALA B 1 450 ? -17.406 -31.438 -30.25 1 96.12 450 ALA B O 1
ATOM 8014 N N . ILE B 1 451 ? -17.016 -33.188 -31.547 1 95.94 451 ILE B N 1
ATOM 8015 C CA . ILE B 1 451 ? -17.516 -32.531 -32.75 1 95.94 451 ILE B CA 1
ATOM 8016 C C . ILE B 1 451 ? -19.031 -32.406 -32.688 1 95.94 451 ILE B C 1
ATOM 8018 O O . ILE B 1 451 ? -19.609 -31.391 -33.062 1 95.94 451 ILE B O 1
ATOM 8022 N N . GLU B 1 452 ? -19.656 -33.438 -32.219 1 96.94 452 GLU B N 1
ATOM 8023 C CA . GLU B 1 452 ? -21.109 -33.469 -32.125 1 96.94 452 GLU B CA 1
ATOM 8024 C C . GLU B 1 452 ? -21.625 -32.562 -31.031 1 96.94 452 GLU B C 1
ATOM 8026 O O . GLU B 1 452 ? -22.672 -31.906 -31.188 1 96.94 452 GLU B O 1
ATOM 8031 N N . ARG B 1 453 ? -20.938 -32.562 -29.906 1 97 453 ARG B N 1
ATOM 8032 C CA . ARG B 1 453 ? -21.312 -31.75 -28.75 1 97 453 ARG B CA 1
ATOM 8033 C C . ARG B 1 453 ? -20.141 -30.938 -28.234 1 97 453 ARG B C 1
ATOM 8035 O O . ARG B 1 453 ? -19.719 -31.109 -27.094 1 97 453 ARG B O 1
ATOM 8042 N N . PRO B 1 454 ? -19.734 -30 -28.969 1 95.75 454 PRO B N 1
ATOM 8043 C CA . PRO B 1 454 ? -18.531 -29.234 -28.625 1 95.75 454 PRO B CA 1
ATOM 8044 C C . PRO B 1 454 ? -18.656 -28.484 -27.312 1 95.75 454 PRO B C 1
ATOM 8046 O O . PRO B 1 454 ? -17.656 -28.203 -26.656 1 95.75 454 PRO B O 1
ATOM 8049 N N . ASP B 1 455 ? -19.875 -28.219 -26.797 1 93.69 455 ASP B N 1
ATOM 8050 C CA . ASP B 1 455 ? -20.109 -27.438 -25.594 1 93.69 455 ASP B CA 1
ATOM 8051 C C . ASP B 1 455 ? -19.688 -28.203 -24.344 1 93.69 455 ASP B C 1
ATOM 8053 O O . ASP B 1 455 ? -19.516 -27.609 -23.281 1 93.69 455 ASP B O 1
ATOM 8057 N N . LEU B 1 456 ? -19.453 -29.438 -24.469 1 95 456 LEU B N 1
ATOM 8058 C CA . LEU B 1 456 ? -19.125 -30.281 -23.328 1 95 456 LEU B CA 1
ATOM 8059 C C . LEU B 1 456 ? -17.609 -30.438 -23.172 1 95 456 LEU B C 1
ATOM 8061 O O . LEU B 1 456 ? -17.141 -31.109 -22.25 1 95 456 LEU B O 1
ATOM 8065 N N . PHE B 1 457 ? -16.906 -29.766 -24.109 1 94.88 457 PHE B N 1
ATOM 8066 C CA . PHE B 1 457 ? -15.453 -29.969 -24.125 1 94.88 457 PHE B CA 1
ATOM 8067 C C . PHE B 1 457 ? -14.727 -28.625 -24.203 1 94.88 457 PHE B C 1
ATOM 8069 O O . PHE B 1 457 ? -15.305 -27.625 -24.594 1 94.88 457 PHE B O 1
ATOM 8076 N N . VAL B 1 458 ? -13.516 -28.625 -23.734 1 93.88 458 VAL B N 1
ATOM 8077 C CA . VAL B 1 458 ? -12.562 -27.531 -23.922 1 93.88 458 VAL B CA 1
ATOM 8078 C C . VAL B 1 458 ? -11.305 -28.047 -24.609 1 93.88 458 VAL B C 1
ATOM 8080 O O . VAL B 1 458 ? -10.766 -29.094 -24.219 1 93.88 458 VAL B O 1
ATOM 8083 N N . MET B 1 459 ? -10.961 -27.469 -25.672 1 93.25 459 MET B N 1
ATOM 8084 C CA . MET B 1 459 ? -9.703 -27.797 -26.328 1 93.25 459 MET B CA 1
ATOM 8085 C C . MET B 1 459 ? -8.578 -26.891 -25.844 1 93.25 459 MET B C 1
ATOM 8087 O O . MET B 1 459 ? -8.695 -25.656 -25.891 1 93.25 459 MET B O 1
ATOM 8091 N N . LYS B 1 460 ? -7.531 -27.438 -25.281 1 90.25 460 LYS B N 1
ATOM 8092 C CA . LYS B 1 460 ? -6.469 -26.672 -24.625 1 90.25 460 LYS B CA 1
ATOM 8093 C C . LYS B 1 460 ? -5.129 -26.906 -25.312 1 90.25 460 LYS B C 1
ATOM 8095 O O . LYS B 1 460 ? -4.695 -28.047 -25.484 1 90.25 460 LYS B O 1
ATOM 8100 N N . PRO B 1 461 ? -4.449 -25.859 -25.734 1 85.5 461 PRO B N 1
ATOM 8101 C CA . PRO B 1 461 ? -3.08 -26 -26.234 1 85.5 461 PRO B CA 1
ATOM 8102 C C . PRO B 1 461 ? -2.062 -26.203 -25.109 1 85.5 461 PRO B C 1
ATOM 8104 O O . PRO B 1 461 ? -2.412 -26.109 -23.922 1 85.5 461 PRO B O 1
ATOM 8107 N N . GLN B 1 462 ? -0.829 -26.531 -25.438 1 75.19 462 GLN B N 1
ATOM 8108 C CA . GLN B 1 462 ? 0.225 -26.766 -24.453 1 75.19 462 GLN B CA 1
ATOM 8109 C C . GLN B 1 462 ? 0.774 -25.453 -23.906 1 75.19 462 GLN B C 1
ATOM 8111 O O . GLN B 1 462 ? 1.94 -25.375 -23.516 1 75.19 462 GLN B O 1
ATOM 8116 N N . ARG B 1 463 ? 0.136 -24.406 -23.969 1 66.88 463 ARG B N 1
ATOM 8117 C CA . ARG B 1 463 ? 0.582 -23.109 -23.469 1 66.88 463 ARG B CA 1
ATOM 8118 C C . ARG B 1 463 ? -0.014 -22.828 -22.094 1 66.88 463 ARG B C 1
ATOM 8120 O O . ARG B 1 463 ? -1.112 -23.297 -21.781 1 66.88 463 ARG B O 1
ATOM 8127 N N . GLU B 1 464 ? 0.982 -22.344 -21.297 1 60.5 464 GLU B N 1
ATOM 8128 C CA . GLU B 1 464 ? 0.469 -21.812 -20.047 1 60.5 464 GLU B CA 1
ATOM 8129 C C . GLU B 1 464 ? -0.098 -20.406 -20.219 1 60.5 464 GLU B C 1
ATOM 8131 O O . GLU B 1 464 ? 0.044 -19.797 -21.281 1 60.5 464 GLU B O 1
ATOM 8136 N N . GLY B 1 465 ? -0.963 -19.906 -19.484 1 57.78 465 GLY B N 1
ATOM 8137 C CA . GLY B 1 465 ? -1.523 -18.562 -19.5 1 57.78 465 GLY B CA 1
ATOM 8138 C C . GLY B 1 465 ? -2.957 -18.531 -19.984 1 57.78 465 GLY B C 1
ATOM 8139 O O . GLY B 1 465 ? -3.432 -19.469 -20.609 1 57.78 465 GLY B O 1
ATOM 8140 N N . GLY B 1 466 ? -3.598 -17.562 -19.688 1 60.19 466 GLY B N 1
ATOM 8141 C CA . GLY B 1 466 ? -4.992 -17.375 -20.047 1 60.19 466 GLY B CA 1
ATOM 8142 C C . GLY B 1 466 ? -5.18 -16.906 -21.469 1 60.19 466 GLY B C 1
ATOM 8143 O O . GLY B 1 466 ? -4.254 -16.359 -22.078 1 60.19 466 GLY B O 1
ATOM 8144 N N . GLY B 1 467 ? -6.188 -17.281 -22.078 1 63.22 467 GLY B N 1
ATOM 8145 C CA . GLY B 1 467 ? -6.625 -16.734 -23.344 1 63.22 467 GLY B CA 1
ATOM 8146 C C . GLY B 1 467 ? -6.371 -17.656 -24.516 1 63.22 467 GLY B C 1
ATOM 8147 O O . GLY B 1 467 ? -6.656 -17.297 -25.672 1 63.22 467 GLY B O 1
ATOM 8148 N N . ASN B 1 468 ? -5.922 -18.875 -24.25 1 70.69 468 ASN B N 1
ATOM 8149 C CA . ASN B 1 468 ? -5.531 -19.75 -25.344 1 70.69 468 ASN B CA 1
ATOM 8150 C C . ASN B 1 468 ? -6.516 -20.906 -25.531 1 70.69 468 ASN B C 1
ATOM 8152 O O . ASN B 1 468 ? -6.465 -21.609 -26.547 1 70.69 468 ASN B O 1
ATOM 8156 N N . ASN B 1 469 ? -7.363 -21.078 -24.609 1 84.75 469 ASN B N 1
ATOM 8157 C CA . ASN B 1 469 ? -8.281 -22.219 -24.672 1 84.75 469 ASN B CA 1
ATOM 8158 C C . ASN B 1 469 ? -9.383 -21.984 -25.703 1 84.75 469 ASN B C 1
ATOM 8160 O O . ASN B 1 469 ? -9.734 -20.844 -26 1 84.75 469 ASN B O 1
ATOM 8164 N N . ILE B 1 470 ? -9.891 -23.047 -26.297 1 88.94 470 ILE B N 1
ATOM 8165 C CA . ILE B 1 470 ? -10.93 -23.016 -27.312 1 88.94 470 ILE B CA 1
ATOM 8166 C C . ILE B 1 470 ? -12.211 -23.625 -26.766 1 88.94 470 ILE B C 1
ATOM 8168 O O . ILE B 1 470 ? -12.18 -24.703 -26.141 1 88.94 470 ILE B O 1
ATOM 8172 N N . TYR B 1 471 ? -13.312 -22.891 -27.047 1 90.88 471 TYR B N 1
ATOM 8173 C CA . TYR B 1 471 ? -14.594 -23.312 -26.469 1 90.88 471 TYR B CA 1
ATOM 8174 C C . TYR B 1 471 ? -15.68 -23.359 -27.547 1 90.88 471 TYR B C 1
ATOM 8176 O O . TYR B 1 471 ? -15.508 -22.812 -28.641 1 90.88 471 TYR B O 1
ATOM 8184 N N . GLY B 1 472 ? -16.781 -24.062 -27.203 1 91.38 472 GLY B N 1
ATOM 8185 C CA . GLY B 1 472 ? -18 -24.031 -28.016 1 91.38 472 GLY B CA 1
ATOM 8186 C C . GLY B 1 472 ? -17.797 -24.547 -29.422 1 91.38 472 GLY B C 1
ATOM 8187 O O . GLY B 1 472 ? -17.078 -25.531 -29.641 1 91.38 472 GLY B O 1
ATOM 8188 N N . ASP B 1 473 ? -18.391 -23.812 -30.297 1 92.75 473 ASP B N 1
ATOM 8189 C CA . ASP B 1 473 ? -18.375 -24.234 -31.703 1 92.75 473 ASP B CA 1
ATOM 8190 C C . ASP B 1 473 ? -16.953 -24.172 -32.281 1 92.75 473 ASP B C 1
ATOM 8192 O O . ASP B 1 473 ? -16.641 -24.891 -33.219 1 92.75 473 ASP B O 1
ATOM 8196 N N . ASP B 1 474 ? -16.25 -23.391 -31.672 1 93 474 ASP B N 1
ATOM 8197 C CA . ASP B 1 474 ? -14.875 -23.312 -32.125 1 93 474 ASP B CA 1
ATOM 8198 C C . ASP B 1 474 ? -14.141 -24.625 -31.922 1 93 474 ASP B C 1
ATOM 8200 O O . ASP B 1 474 ? -13.188 -24.938 -32.625 1 93 474 ASP B O 1
ATOM 8204 N N . VAL B 1 475 ? -14.555 -25.375 -30.891 1 94.38 475 VAL B N 1
ATOM 8205 C CA . VAL B 1 475 ? -13.977 -26.703 -30.688 1 94.38 475 VAL B CA 1
ATOM 8206 C C . VAL B 1 475 ? -14.25 -27.578 -31.906 1 94.38 475 VAL B C 1
ATOM 8208 O O . VAL B 1 475 ? -13.328 -28.188 -32.469 1 94.38 475 VAL B O 1
ATOM 8211 N N . ARG B 1 476 ? -15.445 -27.562 -32.344 1 95.31 476 ARG B N 1
ATOM 8212 C CA . ARG B 1 476 ? -15.836 -28.328 -33.531 1 95.31 476 ARG B CA 1
ATOM 8213 C C . ARG B 1 476 ? -15.055 -27.891 -34.75 1 95.31 476 ARG B C 1
ATOM 8215 O O . ARG B 1 476 ? -14.461 -28.719 -35.438 1 95.31 476 ARG B O 1
ATOM 8222 N N . THR B 1 477 ? -15.031 -26.609 -34.938 1 95.5 477 THR B N 1
ATOM 8223 C CA . THR B 1 477 ? -14.398 -26.047 -36.125 1 95.5 477 THR B CA 1
ATOM 8224 C C . THR B 1 477 ? -12.914 -26.406 -36.156 1 95.5 477 THR B C 1
ATOM 8226 O O . THR B 1 477 ? -12.383 -26.781 -37.219 1 95.5 477 THR B O 1
ATOM 8229 N N . ASN B 1 478 ? -12.312 -26.344 -35.062 1 93.5 478 ASN B N 1
ATOM 8230 C CA . ASN B 1 478 ? -10.875 -26.609 -35 1 93.5 478 ASN B CA 1
ATOM 8231 C C . ASN B 1 478 ? -10.586 -28.109 -35.156 1 93.5 478 ASN B C 1
ATOM 8233 O O . ASN B 1 478 ? -9.602 -28.484 -35.781 1 93.5 478 ASN B O 1
ATOM 8237 N N . LEU B 1 479 ? -11.406 -28.906 -34.562 1 93.94 479 LEU B N 1
ATOM 8238 C CA . LEU B 1 479 ? -11.219 -30.344 -34.688 1 93.94 479 LEU B CA 1
ATOM 8239 C C . LEU B 1 479 ? -11.391 -30.797 -36.125 1 93.94 479 LEU B C 1
ATOM 8241 O O . LEU B 1 479 ? -10.625 -31.641 -36.625 1 93.94 479 LEU B O 1
ATOM 8245 N N . LEU B 1 480 ? -12.336 -30.25 -36.781 1 93.25 480 LEU B N 1
ATOM 8246 C CA . LEU B 1 480 ? -12.562 -30.578 -38.188 1 93.25 480 LEU B CA 1
ATOM 8247 C C . LEU B 1 480 ? -11.398 -30.094 -39.031 1 93.25 480 LEU B C 1
ATOM 8249 O O . LEU B 1 480 ? -10.984 -30.797 -39.969 1 93.25 480 LEU B O 1
ATOM 8253 N N . ARG B 1 481 ? -10.984 -28.938 -38.719 1 91.75 481 ARG B N 1
ATOM 8254 C CA . ARG B 1 481 ? -9.828 -28.406 -39.438 1 91.75 481 ARG B CA 1
ATOM 8255 C C . ARG B 1 481 ? -8.617 -29.312 -39.281 1 91.75 481 ARG B C 1
ATOM 8257 O O . ARG B 1 481 ? -7.938 -29.609 -40.281 1 91.75 481 ARG B O 1
ATOM 8264 N N . LEU B 1 482 ? -8.398 -29.734 -38.094 1 89.31 482 LEU B N 1
ATOM 8265 C CA . LEU B 1 482 ? -7.254 -30.594 -37.844 1 89.31 482 LEU B CA 1
ATOM 8266 C C . LEU B 1 482 ? -7.398 -31.922 -38.562 1 89.31 482 LEU B C 1
ATOM 8268 O O . LEU B 1 482 ? -6.414 -32.469 -39.062 1 89.31 482 LEU B O 1
ATOM 8272 N N . GLN B 1 483 ? -8.547 -32.5 -38.594 1 85.81 483 GLN B N 1
ATOM 8273 C CA . GLN B 1 483 ? -8.805 -33.75 -39.281 1 85.81 483 GLN B CA 1
ATOM 8274 C C . GLN B 1 483 ? -8.555 -33.625 -40.781 1 85.81 483 GLN B C 1
ATOM 8276 O O . GLN B 1 483 ? -8.016 -34.531 -41.406 1 85.81 483 GLN B O 1
ATOM 8281 N N . LYS B 1 484 ? -8.93 -32.531 -41.344 1 87.19 484 LYS B N 1
ATOM 8282 C CA . LYS B 1 484 ? -8.781 -32.312 -42.781 1 87.19 484 LYS B CA 1
ATOM 8283 C C . LYS B 1 484 ? -7.316 -32.125 -43.156 1 87.19 484 LYS B C 1
ATOM 8285 O O . LYS B 1 484 ? -6.887 -32.594 -44.219 1 87.19 484 LYS B O 1
ATOM 8290 N N . GLU B 1 485 ? -6.719 -31.422 -42.375 1 84.69 485 GLU B N 1
ATOM 8291 C CA . GLU B 1 485 ? -5.316 -31.141 -42.656 1 84.69 485 GLU B CA 1
ATOM 8292 C C . GLU B 1 485 ? -4.453 -32.375 -42.5 1 84.69 485 GLU B C 1
ATOM 8294 O O . GLU B 1 485 ? -3.41 -32.5 -43.156 1 84.69 485 GLU B O 1
ATOM 8299 N N . GLY B 1 486 ? -4.922 -33.344 -41.844 1 69.56 486 GLY B N 1
ATOM 8300 C CA . GLY B 1 486 ? -4.207 -34.594 -41.688 1 69.56 486 GLY B CA 1
ATOM 8301 C C . GLY B 1 486 ? -2.84 -34.406 -41.031 1 69.56 486 GLY B C 1
ATOM 8302 O O . GLY B 1 486 ? -1.974 -35.281 -41.156 1 69.56 486 GLY B O 1
ATOM 8303 N N . SER B 1 487 ? -2.609 -33.344 -40.594 1 69.06 487 SER B N 1
ATOM 8304 C CA . SER B 1 487 ? -1.294 -33.062 -40.031 1 69.06 487 SER B CA 1
ATOM 8305 C C . SER B 1 487 ? -1.194 -33.5 -38.562 1 69.06 487 SER B C 1
ATOM 8307 O O . SER B 1 487 ? -2.191 -33.906 -37.969 1 69.06 487 SER B O 1
ATOM 8309 N N . GLU B 1 488 ? 0.001 -33.688 -38.031 1 81.12 488 GLU B N 1
ATOM 8310 C CA . GLU B 1 488 ? 0.294 -34.062 -36.656 1 81.12 488 GLU B CA 1
ATOM 8311 C C . GLU B 1 488 ? 0.02 -32.875 -35.719 1 81.12 488 GLU B C 1
ATOM 8313 O O . GLU B 1 488 ? 0.394 -32.938 -34.531 1 81.12 488 GLU B O 1
ATOM 8318 N N . GLU B 1 489 ? -0.763 -31.969 -36.188 1 82.38 489 GLU B N 1
ATOM 8319 C CA . GLU B 1 489 ? -1.017 -30.75 -35.406 1 82.38 489 GLU B CA 1
ATOM 8320 C C . GLU B 1 489 ? -1.975 -31.016 -34.25 1 82.38 489 GLU B C 1
ATOM 8322 O O . GLU B 1 489 ? -2.066 -30.234 -33.312 1 82.38 489 GLU B O 1
ATOM 8327 N N . ASP B 1 490 ? -2.646 -32.094 -34.344 1 84.75 490 ASP B N 1
ATOM 8328 C CA . ASP B 1 490 ? -3.568 -32.469 -33.281 1 84.75 490 ASP B CA 1
ATOM 8329 C C . ASP B 1 490 ? -2.822 -32.719 -31.969 1 84.75 490 ASP B C 1
ATOM 8331 O O . ASP B 1 490 ? -3.395 -32.562 -30.875 1 84.75 490 ASP B O 1
ATOM 8335 N N . ALA B 1 491 ? -1.551 -33.031 -32.062 1 85.19 491 ALA B N 1
ATOM 8336 C CA . ALA B 1 491 ? -0.74 -33.344 -30.906 1 85.19 491 ALA B CA 1
ATOM 8337 C C . ALA B 1 491 ? -0.42 -32.094 -30.094 1 85.19 491 ALA B C 1
ATOM 8339 O O . ALA B 1 491 ? 0.029 -32.188 -28.953 1 85.19 491 ALA B O 1
ATOM 8340 N N . ALA B 1 492 ? -0.74 -30.984 -30.656 1 86.19 492 ALA B N 1
ATOM 8341 C CA . ALA B 1 492 ? -0.505 -29.719 -29.969 1 86.19 492 ALA B CA 1
ATOM 8342 C C . ALA B 1 492 ? -1.625 -29.422 -28.969 1 86.19 492 ALA B C 1
ATOM 8344 O O . ALA B 1 492 ? -1.507 -28.5 -28.141 1 86.19 492 ALA B O 1
ATOM 8345 N N . TYR B 1 493 ? -2.672 -30.25 -29.016 1 90.12 493 TYR B N 1
ATOM 8346 C CA . TYR B 1 493 ? -3.846 -29.969 -28.203 1 90.12 493 TYR B CA 1
ATOM 8347 C C . TYR B 1 493 ? -4.254 -31.203 -27.391 1 90.12 493 TYR B C 1
ATOM 8349 O O . TYR B 1 493 ? -3.863 -32.312 -27.719 1 90.12 493 TYR B O 1
ATOM 8357 N N . ILE B 1 494 ? -4.949 -30.891 -26.297 1 91.19 494 ILE B N 1
ATOM 8358 C CA . ILE B 1 494 ? -5.699 -31.922 -25.578 1 91.19 494 ILE B CA 1
ATOM 8359 C C . ILE B 1 494 ? -7.164 -31.516 -25.469 1 91.19 494 ILE B C 1
ATOM 8361 O O . ILE B 1 494 ? -7.504 -30.344 -25.672 1 91.19 494 ILE B O 1
ATOM 8365 N N . LEU B 1 495 ? -7.996 -32.5 -25.266 1 93.94 495 LEU B N 1
ATOM 8366 C CA . LEU B 1 495 ? -9.391 -32.25 -24.938 1 93.94 495 LEU B CA 1
ATOM 8367 C C . LEU B 1 495 ? -9.656 -32.438 -23.453 1 93.94 495 LEU B C 1
ATOM 8369 O O . LEU B 1 495 ? -9.133 -33.375 -22.844 1 93.94 495 LEU B O 1
ATOM 8373 N N . MET B 1 496 ? -10.375 -31.562 -22.875 1 95.06 496 MET B N 1
ATOM 8374 C CA . MET B 1 496 ? -10.797 -31.688 -21.484 1 95.06 496 MET B CA 1
ATOM 8375 C C . MET B 1 496 ? -12.312 -31.547 -21.375 1 95.06 496 MET B C 1
ATOM 8377 O O . MET B 1 496 ? -12.938 -30.797 -22.125 1 95.06 496 MET B O 1
ATOM 8381 N N . GLN B 1 497 ? -12.797 -32.312 -20.5 1 94.94 497 GLN B N 1
ATOM 8382 C CA . GLN B 1 497 ? -14.195 -32.125 -20.141 1 94.94 497 GLN B CA 1
ATOM 8383 C C . GLN B 1 497 ? -14.453 -30.703 -19.656 1 94.94 497 GLN B C 1
ATOM 8385 O O . GLN B 1 497 ? -13.688 -30.172 -18.859 1 94.94 497 GLN B O 1
ATOM 8390 N N . ARG B 1 498 ? -15.484 -30.109 -20.234 1 94.44 498 ARG B N 1
ATOM 8391 C CA . ARG B 1 498 ? -15.844 -28.797 -19.734 1 94.44 498 ARG B CA 1
ATOM 8392 C C . ARG B 1 498 ? -16.516 -28.891 -18.375 1 94.44 498 ARG B C 1
ATOM 8394 O O . ARG B 1 498 ? -17.344 -29.766 -18.141 1 94.44 498 ARG B O 1
ATOM 8401 N N . ILE B 1 499 ? -16.078 -28.094 -17.453 1 94.75 499 ILE B N 1
ATOM 8402 C CA . ILE B 1 499 ? -16.656 -28.031 -16.109 1 94.75 499 ILE B CA 1
ATOM 8403 C C . ILE B 1 499 ? -17.656 -26.875 -16.047 1 94.75 499 ILE B C 1
ATOM 8405 O O . ILE B 1 499 ? -17.391 -25.797 -16.562 1 94.75 499 ILE B O 1
ATOM 8409 N N . PHE B 1 500 ? -18.781 -27.109 -15.469 1 93.62 500 PHE B N 1
ATOM 8410 C CA . PHE B 1 500 ? -19.812 -26.094 -15.297 1 93.62 500 PHE B CA 1
ATOM 8411 C C . PHE B 1 500 ? -20.031 -25.766 -13.828 1 93.62 500 PHE B C 1
ATOM 8413 O O . PHE B 1 500 ? -20.922 -26.328 -13.188 1 93.62 500 PHE B O 1
ATOM 8420 N N . PRO B 1 501 ? -19.234 -24.844 -13.398 1 94.44 501 PRO B N 1
ATOM 8421 C CA . PRO B 1 501 ? -19.359 -24.5 -11.984 1 94.44 501 PRO B CA 1
ATOM 8422 C C . PRO B 1 501 ? -20.641 -23.719 -11.672 1 94.44 501 PRO B C 1
ATOM 8424 O O . PRO B 1 501 ? -21.312 -23.25 -12.586 1 94.44 501 PRO B O 1
ATOM 8427 N N . MET B 1 502 ? -20.906 -23.625 -10.406 1 91.5 502 MET B N 1
ATOM 8428 C CA . MET B 1 502 ? -22.062 -22.859 -9.969 1 91.5 502 MET B CA 1
ATOM 8429 C C . MET B 1 502 ? -21.859 -21.375 -10.25 1 91.5 502 MET B C 1
ATOM 8431 O O . MET B 1 502 ? -20.766 -20.828 -10.008 1 91.5 502 MET B O 1
ATOM 8435 N N . VAL B 1 503 ? -22.875 -20.766 -10.805 1 92.75 503 VAL B N 1
ATOM 8436 C CA . VAL B 1 503 ? -22.891 -19.328 -11.047 1 92.75 503 VAL B CA 1
ATOM 8437 C C . VAL B 1 503 ? -23.484 -18.609 -9.836 1 92.75 503 VAL B C 1
ATOM 8439 O O . VAL B 1 503 ? -24.531 -19 -9.312 1 92.75 503 VAL B O 1
ATOM 8442 N N . SER B 1 504 ? -22.812 -17.578 -9.391 1 93.62 504 SER B N 1
ATOM 8443 C CA . SER B 1 504 ? -23.25 -16.859 -8.195 1 93.62 504 SER B CA 1
ATOM 8444 C C . SER B 1 504 ? -23.266 -15.352 -8.422 1 93.62 504 SER B C 1
ATOM 8446 O O . SER B 1 504 ? -22.375 -14.82 -9.094 1 93.62 504 SER B O 1
ATOM 8448 N N . PRO B 1 505 ? -24.344 -14.688 -7.824 1 94.69 505 PRO B N 1
ATOM 8449 C CA . PRO B 1 505 ? -24.281 -13.227 -7.828 1 94.69 505 PRO B CA 1
ATOM 8450 C C . PRO B 1 505 ? -23.078 -12.68 -7.07 1 94.69 505 PRO B C 1
ATOM 8452 O O . PRO B 1 505 ? -22.781 -13.133 -5.957 1 94.69 505 PRO B O 1
ATOM 8455 N N . THR B 1 506 ? -22.328 -11.758 -7.711 1 95.56 506 THR B N 1
ATOM 8456 C CA . THR B 1 506 ? -21.062 -11.312 -7.129 1 95.56 506 THR B CA 1
ATOM 8457 C C . THR B 1 506 ? -20.828 -9.828 -7.402 1 95.56 506 THR B C 1
ATOM 8459 O O . THR B 1 506 ? -21.312 -9.305 -8.414 1 95.56 506 THR B O 1
ATOM 8462 N N . PHE B 1 507 ? -20.234 -9.094 -6.434 1 96.81 507 PHE B N 1
ATOM 8463 C CA . PHE B 1 507 ? -19.719 -7.746 -6.645 1 96.81 507 PHE B CA 1
ATOM 8464 C C . PHE B 1 507 ? -18.25 -7.785 -7.004 1 96.81 507 PHE B C 1
ATOM 8466 O O . PHE B 1 507 ? -17.422 -8.234 -6.207 1 96.81 507 PHE B O 1
ATOM 8473 N N . LEU B 1 508 ? -17.906 -7.391 -8.227 1 96.56 508 LEU B N 1
ATOM 8474 C CA . LEU B 1 508 ? -16.531 -7.367 -8.711 1 96.56 508 LEU B CA 1
ATOM 8475 C C . LEU B 1 508 ? -16 -5.941 -8.758 1 96.56 508 LEU B C 1
ATOM 8477 O O . LEU B 1 508 ? -16.625 -5.059 -9.359 1 96.56 508 LEU B O 1
ATOM 8481 N N . VAL B 1 509 ? -14.859 -5.711 -8.078 1 97.69 509 VAL B N 1
ATOM 8482 C CA . VAL B 1 509 ? -14.297 -4.367 -7.992 1 97.69 509 VAL B CA 1
ATOM 8483 C C . VAL B 1 509 ? -13.023 -4.277 -8.828 1 97.69 509 VAL B C 1
ATOM 8485 O O . VAL B 1 509 ? -12.086 -5.055 -8.625 1 97.69 509 VAL B O 1
ATOM 8488 N N . ARG B 1 510 ? -12.961 -3.395 -9.805 1 95.62 510 ARG B N 1
ATOM 8489 C CA . ARG B 1 510 ? -11.828 -3.137 -10.688 1 95.62 510 ARG B CA 1
ATOM 8490 C C . ARG B 1 510 ? -11.703 -1.648 -11 1 95.62 510 ARG B C 1
ATOM 8492 O O . ARG B 1 510 ? -12.703 -0.992 -11.312 1 95.62 510 ARG B O 1
ATOM 8499 N N . GLU B 1 511 ? -10.492 -1.097 -10.844 1 94.25 511 GLU B N 1
ATOM 8500 C CA . GLU B 1 511 ? -10.203 0.298 -11.172 1 94.25 511 GLU B CA 1
ATOM 8501 C C . GLU B 1 511 ? -11.148 1.242 -10.422 1 94.25 511 GLU B C 1
ATOM 8503 O O . GLU B 1 511 ? -11.641 2.215 -11 1 94.25 511 GLU B O 1
ATOM 8508 N N . GLY B 1 512 ? -11.492 0.831 -9.234 1 95.81 512 GLY B N 1
ATOM 8509 C CA . GLY B 1 512 ? -12.297 1.677 -8.367 1 95.81 512 GLY B CA 1
ATOM 8510 C C . GLY B 1 512 ? -13.789 1.563 -8.633 1 95.81 512 GLY B C 1
ATOM 8511 O O . GLY B 1 512 ? -14.586 2.25 -7.996 1 95.81 512 GLY B O 1
ATOM 8512 N N . ILE B 1 513 ? -14.18 0.699 -9.531 1 95.31 513 ILE B N 1
ATOM 8513 C CA . ILE B 1 513 ? -15.578 0.567 -9.922 1 95.31 513 ILE B CA 1
ATOM 8514 C C . ILE B 1 513 ? -16.109 -0.804 -9.5 1 95.31 513 ILE B C 1
ATOM 8516 O O . ILE B 1 513 ? -15.445 -1.822 -9.719 1 95.31 513 ILE B O 1
ATOM 8520 N N . CYS B 1 514 ? -17.234 -0.818 -8.883 1 96.5 514 CYS B N 1
ATOM 8521 C CA . CYS B 1 514 ? -17.891 -2.051 -8.469 1 96.5 514 CYS B CA 1
ATOM 8522 C C . CYS B 1 514 ? -18.922 -2.486 -9.5 1 96.5 514 CYS B C 1
ATOM 8524 O O . CYS B 1 514 ? -19.844 -1.728 -9.82 1 96.5 514 CYS B O 1
ATOM 8526 N N . HIS B 1 515 ? -18.812 -3.693 -10 1 93.12 515 HIS B N 1
ATOM 8527 C CA . HIS B 1 515 ? -19.734 -4.262 -10.969 1 93.12 515 HIS B CA 1
ATOM 8528 C C . HIS B 1 515 ? -20.562 -5.391 -10.359 1 93.12 515 HIS B C 1
ATOM 8530 O O . HIS B 1 515 ? -20 -6.289 -9.719 1 93.12 515 HIS B O 1
ATOM 8536 N N . LYS B 1 516 ? -21.859 -5.227 -10.531 1 92.62 516 LYS B N 1
ATOM 8537 C CA . LYS B 1 516 ? -22.766 -6.309 -10.18 1 92.62 516 LYS B CA 1
ATOM 8538 C C . LYS B 1 516 ? -22.906 -7.301 -11.328 1 92.62 516 LYS B C 1
ATOM 8540 O O . LYS B 1 516 ? -23.312 -6.93 -12.43 1 92.62 516 LYS B O 1
ATOM 8545 N N . ASP B 1 517 ? -22.453 -8.539 -11.055 1 92.19 517 ASP B N 1
ATOM 8546 C CA . ASP B 1 517 ? -22.5 -9.539 -12.117 1 92.19 517 ASP B CA 1
ATOM 8547 C C . ASP B 1 517 ? -22.672 -10.945 -11.539 1 92.19 517 ASP B C 1
ATOM 8549 O O . ASP B 1 517 ? -22.672 -11.125 -10.32 1 92.19 517 ASP B O 1
ATOM 8553 N N . HIS B 1 518 ? -22.969 -11.852 -12.445 1 93.75 518 HIS B N 1
ATOM 8554 C CA . HIS B 1 518 ? -22.906 -13.273 -12.109 1 93.75 518 HIS B CA 1
ATOM 8555 C C . HIS B 1 518 ? -21.547 -13.859 -12.484 1 93.75 518 HIS B C 1
ATOM 8557 O O . HIS B 1 518 ? -21 -13.539 -13.539 1 93.75 518 HIS B O 1
ATOM 8563 N N . ALA B 1 519 ? -21 -14.648 -11.477 1 93.69 519 ALA B N 1
ATOM 8564 C CA . ALA B 1 519 ? -19.609 -15.047 -11.68 1 93.69 519 ALA B CA 1
ATOM 8565 C C . ALA B 1 519 ? -19.391 -16.5 -11.297 1 93.69 519 ALA B C 1
ATOM 8567 O O . ALA B 1 519 ? -20.266 -17.125 -10.664 1 93.69 519 ALA B O 1
ATOM 8568 N N . ILE B 1 520 ? -18.359 -17.047 -11.812 1 94.38 520 ILE B N 1
ATOM 8569 C CA . ILE B 1 520 ? -17.875 -18.375 -11.445 1 94.38 520 ILE B CA 1
ATOM 8570 C C . ILE B 1 520 ? -16.484 -18.266 -10.828 1 94.38 520 ILE B C 1
ATOM 8572 O O . ILE B 1 520 ? -15.727 -17.328 -11.141 1 94.38 520 ILE B O 1
ATOM 8576 N N . SER B 1 521 ? -16.203 -19.234 -9.922 1 94.88 521 SER B N 1
ATOM 8577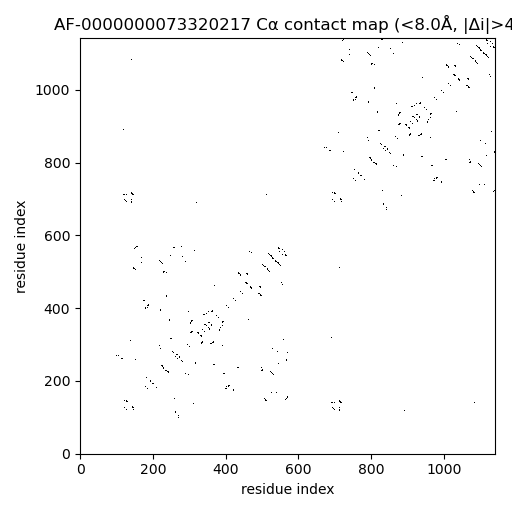 C CA . SER B 1 521 ? -14.922 -19.141 -9.211 1 94.88 521 SER B CA 1
ATOM 8578 C C . SER B 1 521 ? -14.086 -20.406 -9.43 1 94.88 521 SER B C 1
ATOM 8580 O O . SER B 1 521 ? -14.625 -21.484 -9.664 1 94.88 521 SER B O 1
ATOM 8582 N N . GLU B 1 522 ? -12.805 -20.188 -9.477 1 95.56 522 GLU B N 1
ATOM 8583 C CA . GLU B 1 522 ? -11.789 -21.234 -9.539 1 95.56 522 GLU B CA 1
ATOM 8584 C C . GLU B 1 522 ? -10.914 -21.234 -8.289 1 95.56 522 GLU B C 1
ATOM 8586 O O . GLU B 1 522 ? -10.359 -20.188 -7.922 1 95.56 522 GLU B O 1
ATOM 8591 N N . LEU B 1 523 ? -10.836 -22.422 -7.668 1 97.88 523 LEU B N 1
ATOM 8592 C CA . LEU B 1 523 ? -10 -22.562 -6.48 1 97.88 523 LEU B CA 1
ATOM 8593 C C . LEU B 1 523 ? -8.617 -23.094 -6.848 1 97.88 523 LEU B C 1
ATOM 8595 O O . LEU B 1 523 ? -8.5 -24.109 -7.531 1 97.88 523 LEU B O 1
ATOM 8599 N N . GLY B 1 524 ? -7.602 -22.344 -6.531 1 98.19 524 GLY B N 1
ATOM 8600 C CA . GLY B 1 524 ? -6.234 -22.844 -6.586 1 98.19 524 GLY B CA 1
ATOM 8601 C C . GLY B 1 524 ? -5.66 -23.156 -5.219 1 98.19 524 GLY B C 1
ATOM 8602 O O . GLY B 1 524 ? -5.809 -22.359 -4.281 1 98.19 524 GLY B O 1
ATOM 8603 N N . VAL B 1 525 ? -5.07 -24.344 -5.051 1 98.81 525 VAL B N 1
ATOM 8604 C CA . VAL B 1 525 ? -4.395 -24.688 -3.809 1 98.81 525 VAL B CA 1
ATOM 8605 C C . VAL B 1 525 ? -2.891 -24.781 -4.047 1 98.81 525 VAL B C 1
ATOM 8607 O O . VAL B 1 525 ? -2.439 -25.531 -4.922 1 98.81 525 VAL B O 1
ATOM 8610 N N . TYR B 1 526 ? -2.176 -24.031 -3.193 1 98.88 526 TYR B N 1
ATOM 8611 C CA . TYR B 1 526 ? -0.722 -24 -3.318 1 98.88 526 TYR B CA 1
ATOM 8612 C C . TYR B 1 526 ? -0.09 -25.172 -2.588 1 98.88 526 TYR B C 1
ATOM 8614 O O . TYR B 1 526 ? -0.578 -25.594 -1.537 1 98.88 526 TYR B O 1
ATOM 8622 N N . GLY B 1 527 ? 0.988 -25.719 -3.186 1 98.81 527 GLY B N 1
ATOM 8623 C CA . GLY B 1 527 ? 1.799 -26.766 -2.572 1 98.81 527 GLY B CA 1
ATOM 8624 C C . GLY B 1 527 ? 3.289 -26.531 -2.732 1 98.81 527 GLY B C 1
ATOM 8625 O O . GLY B 1 527 ? 3.734 -26 -3.754 1 98.81 527 GLY B O 1
ATOM 8626 N N . ALA B 1 528 ? 4.016 -26.922 -1.673 1 98.88 528 ALA B N 1
ATOM 8627 C CA . ALA B 1 528 ? 5.473 -26.828 -1.721 1 98.88 528 ALA B CA 1
ATOM 8628 C C . ALA B 1 528 ? 6.113 -28.188 -1.479 1 98.88 528 ALA B C 1
ATOM 8630 O O . ALA B 1 528 ? 5.641 -28.969 -0.643 1 98.88 528 ALA B O 1
ATOM 8631 N N . TYR B 1 529 ? 7.117 -28.516 -2.242 1 98.88 529 TYR B N 1
ATOM 8632 C CA . TYR B 1 529 ? 7.891 -29.734 -2.127 1 98.88 529 TYR B CA 1
ATOM 8633 C C . TYR B 1 529 ? 9.383 -29.453 -2.191 1 98.88 529 TYR B C 1
ATOM 8635 O O . TYR B 1 529 ? 9.852 -28.766 -3.1 1 98.88 529 TYR B O 1
ATOM 8643 N N . LEU B 1 530 ? 10.109 -29.875 -1.188 1 98.88 530 LEU B N 1
ATOM 8644 C CA . LEU B 1 530 ? 11.562 -29.734 -1.142 1 98.88 530 LEU B CA 1
ATOM 8645 C C . LEU B 1 530 ? 12.219 -31.031 -0.679 1 98.88 530 LEU B C 1
ATOM 8647 O O . LEU B 1 530 ? 11.836 -31.594 0.35 1 98.88 530 LEU B O 1
ATOM 8651 N N . ARG B 1 531 ? 13.125 -31.5 -1.438 1 98.19 531 ARG B N 1
ATOM 8652 C CA . ARG B 1 531 ? 13.891 -32.656 -1.012 1 98.19 531 ARG B CA 1
ATOM 8653 C C . ARG B 1 531 ? 15.375 -32.5 -1.3 1 98.19 531 ARG B C 1
ATOM 8655 O O . ARG B 1 531 ? 15.75 -31.75 -2.211 1 98.19 531 ARG B O 1
ATOM 8662 N N . ASN B 1 532 ? 16.219 -33.031 -0.541 1 98.31 532 ASN B N 1
ATOM 8663 C CA . ASN B 1 532 ? 17.656 -33.188 -0.736 1 98.31 532 ASN B CA 1
ATOM 8664 C C . ASN B 1 532 ? 18.062 -34.656 -0.838 1 98.31 532 ASN B C 1
ATOM 8666 O O . ASN B 1 532 ? 18.016 -35.406 0.153 1 98.31 532 ASN B O 1
ATOM 8670 N N . LYS B 1 533 ? 18.406 -35.062 -2.037 1 96.19 533 LYS B N 1
ATOM 8671 C CA . LYS B 1 533 ? 18.594 -36.469 -2.314 1 96.19 533 LYS B CA 1
ATOM 8672 C C . LYS B 1 533 ? 17.344 -37.281 -1.958 1 96.19 533 LYS B C 1
ATOM 8674 O O . LYS B 1 533 ? 16.25 -36.969 -2.43 1 96.19 533 LYS B O 1
ATOM 8679 N N . GLU B 1 534 ? 17.453 -38.125 -0.992 1 94.75 534 GLU B N 1
ATOM 8680 C CA . GLU B 1 534 ? 16.312 -38.969 -0.68 1 94.75 534 GLU B CA 1
ATOM 8681 C C . GLU B 1 534 ? 15.516 -38.406 0.493 1 94.75 534 GLU B C 1
ATOM 8683 O O . GLU B 1 534 ? 14.398 -38.844 0.757 1 94.75 534 GLU B O 1
ATOM 8688 N N . LYS B 1 535 ? 15.984 -37.344 1.056 1 97.81 535 LYS B N 1
ATOM 8689 C CA . LYS B 1 535 ? 15.312 -36.781 2.229 1 97.81 535 LYS B CA 1
ATOM 8690 C C . LYS B 1 535 ? 14.289 -35.75 1.831 1 97.81 535 LYS B C 1
ATOM 8692 O O . LYS B 1 535 ? 14.648 -34.688 1.285 1 97.81 535 LYS B O 1
ATOM 8697 N N . VAL B 1 536 ? 13.102 -36 2.102 1 98.44 536 VAL B N 1
ATOM 8698 C CA . VAL B 1 536 ? 12.047 -35.031 1.883 1 98.44 536 VAL B CA 1
ATOM 8699 C C . VAL B 1 536 ? 12.016 -34.031 3.037 1 98.44 536 VAL B C 1
ATOM 8701 O O . VAL B 1 536 ? 11.828 -34.406 4.195 1 98.44 536 VAL B O 1
ATOM 8704 N N . ILE B 1 537 ? 12.18 -32.781 2.801 1 98.69 537 ILE B N 1
ATOM 8705 C CA . ILE B 1 537 ? 12.266 -31.719 3.803 1 98.69 537 ILE B CA 1
ATOM 8706 C C . ILE B 1 537 ? 10.914 -31.031 3.941 1 98.69 537 ILE B C 1
ATOM 8708 O O . ILE B 1 537 ? 10.484 -30.719 5.055 1 98.69 537 ILE B O 1
ATOM 8712 N N . ILE B 1 538 ? 10.297 -30.734 2.773 1 98.81 538 ILE B N 1
ATOM 8713 C CA . ILE B 1 538 ? 8.977 -30.109 2.75 1 98.81 538 ILE B CA 1
ATOM 8714 C C . ILE B 1 538 ? 8.062 -30.875 1.794 1 98.81 538 ILE B C 1
ATOM 8716 O O . ILE B 1 538 ? 8.461 -31.188 0.672 1 98.81 538 ILE B O 1
ATOM 8720 N N . ASN B 1 539 ? 6.922 -31.203 2.158 1 98.88 539 ASN B N 1
ATOM 8721 C CA . ASN B 1 539 ? 5.773 -31.625 1.37 1 98.88 539 ASN B CA 1
ATOM 8722 C C . ASN B 1 539 ? 4.457 -31.188 2.008 1 98.88 539 ASN B C 1
ATOM 8724 O O . ASN B 1 539 ? 3.854 -31.938 2.779 1 98.88 539 ASN B O 1
ATOM 8728 N N . GLU B 1 540 ? 4.043 -29.938 1.555 1 98.44 540 GLU B N 1
ATOM 8729 C CA . GLU B 1 540 ? 2.961 -29.328 2.324 1 98.44 540 GLU B CA 1
ATOM 8730 C C . GLU B 1 540 ? 2.002 -28.562 1.419 1 98.44 540 GLU B C 1
ATOM 8732 O O . GLU B 1 540 ? 2.377 -28.141 0.321 1 98.44 540 GLU B O 1
ATOM 8737 N N . GLN B 1 541 ? 0.765 -28.516 1.907 1 98.5 541 GLN B N 1
ATOM 8738 C CA . GLN B 1 541 ? -0.188 -27.531 1.395 1 98.5 541 GLN B CA 1
ATOM 8739 C C . GLN B 1 541 ? 0.144 -26.125 1.893 1 98.5 541 GLN B C 1
ATOM 8741 O O . GLN B 1 541 ? 0.475 -25.938 3.064 1 98.5 541 GLN B O 1
ATOM 8746 N N . CYS B 1 542 ? 0.124 -25.125 0.972 1 98.56 542 CYS B N 1
ATOM 8747 C CA . CYS B 1 542 ? 0.673 -23.812 1.3 1 98.56 542 CYS B CA 1
ATOM 8748 C C . CYS B 1 542 ? -0.358 -22.719 1.065 1 98.56 542 CYS B C 1
ATOM 8750 O O . CYS B 1 542 ? -0.03 -21.656 0.535 1 98.56 542 CYS B O 1
ATOM 8752 N N . GLY B 1 543 ? -1.551 -22.891 1.419 1 98.5 543 GLY B N 1
ATOM 8753 C CA . GLY B 1 543 ? -2.557 -21.844 1.262 1 98.5 543 GLY B CA 1
ATOM 8754 C C . GLY B 1 543 ? -3.334 -21.953 -0.036 1 98.5 543 GLY B C 1
ATOM 8755 O O . GLY B 1 543 ? -3.387 -23.031 -0.643 1 98.5 543 GLY B O 1
ATOM 8756 N N . TYR B 1 544 ? -4.043 -20.797 -0.449 1 98.69 544 TYR B N 1
ATOM 8757 C CA . TYR B 1 544 ? -4.961 -20.938 -1.576 1 98.69 544 TYR B CA 1
ATOM 8758 C C . TYR B 1 544 ? -5.09 -19.625 -2.34 1 98.69 544 TYR B C 1
ATOM 8760 O O . TYR B 1 544 ? -4.617 -18.578 -1.881 1 98.69 544 TYR B O 1
ATOM 8768 N N . LEU B 1 545 ? -5.605 -19.766 -3.527 1 98.19 545 LEU B N 1
ATOM 8769 C CA . LEU B 1 545 ? -5.984 -18.688 -4.422 1 98.19 545 LEU B CA 1
ATOM 8770 C C . LEU B 1 545 ? -7.395 -18.891 -4.965 1 98.19 545 LEU B C 1
ATOM 8772 O O . LEU B 1 545 ? -7.695 -19.938 -5.535 1 98.19 545 LEU B O 1
ATOM 8776 N N . MET B 1 546 ? -8.258 -17.984 -4.617 1 97.75 546 MET B N 1
ATOM 8777 C CA . MET B 1 546 ? -9.562 -17.984 -5.273 1 97.75 546 MET B CA 1
ATOM 8778 C C . MET B 1 546 ? -9.625 -16.906 -6.352 1 97.75 546 MET B C 1
ATOM 8780 O O . MET B 1 546 ? -9.305 -15.742 -6.098 1 97.75 546 MET B O 1
ATOM 8784 N N . ARG B 1 547 ? -9.883 -17.344 -7.559 1 96.25 547 ARG B N 1
ATOM 8785 C CA . ARG B 1 547 ? -10.086 -16.422 -8.672 1 96.25 547 ARG B CA 1
ATOM 8786 C C . ARG B 1 547 ? -11.531 -16.453 -9.148 1 96.25 547 ARG B C 1
ATOM 8788 O O . ARG B 1 547 ? -12.109 -17.531 -9.328 1 96.25 547 ARG B O 1
ATOM 8795 N N . THR B 1 548 ? -12.109 -15.258 -9.305 1 96.12 548 THR B N 1
ATOM 8796 C CA . THR B 1 548 ? -13.508 -15.141 -9.703 1 96.12 548 THR B CA 1
ATOM 8797 C C . THR B 1 548 ? -13.648 -14.297 -10.969 1 96.12 548 THR B C 1
ATOM 8799 O O . THR B 1 548 ? -13.031 -13.242 -11.086 1 96.12 548 THR B O 1
ATOM 8802 N N . LYS B 1 549 ? -14.352 -14.867 -11.93 1 92.44 549 LYS B N 1
ATOM 8803 C CA . LYS B 1 549 ? -14.57 -14.172 -13.188 1 92.44 549 LYS B CA 1
ATOM 8804 C C . LYS B 1 549 ? -16.062 -14.164 -13.555 1 92.44 549 LYS B C 1
ATOM 8806 O O . LYS B 1 549 ? -16.828 -14.984 -13.062 1 92.44 549 LYS B O 1
ATOM 8811 N N . VAL B 1 550 ? -16.344 -13.211 -14.359 1 90.5 550 VAL B N 1
ATOM 8812 C CA . VAL B 1 550 ? -17.719 -13.156 -14.844 1 90.5 550 VAL B CA 1
ATOM 8813 C C . VAL B 1 550 ? -18.062 -14.445 -15.586 1 90.5 550 VAL B C 1
ATOM 8815 O O . VAL B 1 550 ? -17.219 -14.984 -16.312 1 90.5 550 VAL B O 1
ATOM 8818 N N . SER B 1 551 ? -19.234 -14.875 -15.461 1 86.75 551 SER B N 1
ATOM 8819 C CA . SER B 1 551 ? -19.641 -16.172 -16 1 86.75 551 SER B CA 1
ATOM 8820 C C . SER B 1 551 ? -19.594 -16.172 -17.516 1 86.75 551 SER B C 1
ATOM 8822 O O . SER B 1 551 ? -19.438 -17.219 -18.141 1 86.75 551 SER B O 1
ATOM 8824 N N . SER B 1 552 ? -19.703 -14.977 -18.047 1 78.5 552 SER B N 1
ATOM 8825 C CA . SER B 1 552 ? -19.719 -14.891 -19.5 1 78.5 552 SER B CA 1
ATOM 8826 C C . SER B 1 552 ? -18.297 -14.922 -20.062 1 78.5 552 SER B C 1
ATOM 8828 O O . SER B 1 552 ? -18.094 -15.086 -21.266 1 78.5 552 SER B O 1
ATOM 8830 N N . SER B 1 553 ? -17.359 -14.836 -19.141 1 74.25 553 SER B N 1
ATOM 8831 C CA . SER B 1 553 ? -15.969 -14.898 -19.562 1 74.25 553 SER B CA 1
ATOM 8832 C C . SER B 1 553 ? -15.461 -16.344 -19.578 1 74.25 553 SER B C 1
ATOM 8834 O O . SER B 1 553 ? -15.695 -17.094 -18.625 1 74.25 553 SER B O 1
ATOM 8836 N N . ASN B 1 554 ? -14.719 -16.625 -20.656 1 62.38 554 ASN B N 1
ATOM 8837 C CA . ASN B 1 554 ? -14.18 -17.984 -20.75 1 62.38 554 ASN B CA 1
ATOM 8838 C C . ASN B 1 554 ? -12.805 -18.094 -20.109 1 62.38 554 ASN B C 1
ATOM 8840 O O . ASN B 1 554 ? -12.328 -19.188 -19.812 1 62.38 554 ASN B O 1
ATOM 8844 N N . GLU B 1 555 ? -12.219 -16.922 -19.844 1 65.5 555 GLU B N 1
ATOM 8845 C CA . GLU B 1 555 ? -10.852 -16.953 -19.328 1 65.5 555 GLU B CA 1
ATOM 8846 C C . GLU B 1 555 ? -10.797 -16.516 -17.875 1 65.5 555 GLU B C 1
ATOM 8848 O O . GLU B 1 555 ? -11.578 -15.656 -17.453 1 65.5 555 GLU B O 1
ATOM 8853 N N . GLY B 1 556 ? -9.93 -17.141 -17.062 1 60.84 556 GLY B N 1
ATOM 8854 C CA . GLY B 1 556 ? -9.906 -16.891 -15.625 1 60.84 556 GLY B CA 1
ATOM 8855 C C . GLY B 1 556 ? -8.648 -16.172 -15.164 1 60.84 556 GLY B C 1
ATOM 8856 O O . GLY B 1 556 ? -8.414 -16.031 -13.961 1 60.84 556 GLY B O 1
ATOM 8857 N N . GLY B 1 557 ? -7.785 -15.742 -16.031 1 65 557 GLY B N 1
ATOM 8858 C CA . GLY B 1 557 ? -6.559 -15.086 -15.602 1 65 557 GLY B CA 1
ATOM 8859 C C . GLY B 1 557 ? -6.789 -13.695 -15.031 1 65 557 GLY B C 1
ATOM 8860 O O . GLY B 1 557 ? -7.367 -12.836 -15.695 1 65 557 GLY B O 1
ATOM 8861 N N . VAL B 1 558 ? -6.348 -13.453 -13.812 1 73.06 558 VAL B N 1
ATOM 8862 C CA . VAL B 1 558 ? -6.449 -12.141 -13.172 1 73.06 558 VAL B CA 1
ATOM 8863 C C . VAL B 1 558 ? -5.488 -11.164 -13.844 1 73.06 558 VAL B C 1
ATOM 8865 O O . VAL B 1 558 ? -5.879 -10.062 -14.227 1 73.06 558 VAL B O 1
ATOM 8868 N N . ALA B 1 559 ? -4.32 -11.641 -14.039 1 63.38 559 ALA B N 1
ATOM 8869 C CA . ALA B 1 559 ? -3.281 -10.805 -14.633 1 63.38 559 ALA B CA 1
ATOM 8870 C C . ALA B 1 559 ? -3.645 -10.398 -16.062 1 63.38 559 ALA B C 1
ATOM 8872 O O . ALA B 1 559 ? -3.281 -9.312 -16.516 1 63.38 559 ALA B O 1
ATOM 8873 N N . ALA B 1 560 ? -4.426 -11.258 -16.594 1 60.25 560 ALA B N 1
ATOM 8874 C CA . ALA B 1 560 ? -4.848 -11.008 -17.969 1 60.25 560 ALA B CA 1
ATOM 8875 C C . ALA B 1 560 ? -6.09 -10.133 -18.016 1 60.25 560 ALA B C 1
ATOM 8877 O O . ALA B 1 560 ? -6.523 -9.711 -19.094 1 60.25 560 ALA B O 1
ATOM 8878 N N . GLY B 1 561 ? -6.684 -9.789 -16.828 1 69.81 561 GLY B N 1
ATOM 8879 C CA . GLY B 1 561 ? -7.809 -8.867 -16.75 1 69.81 561 GLY B CA 1
ATOM 8880 C C . GLY B 1 561 ? -9.156 -9.562 -16.781 1 69.81 561 GLY B C 1
ATOM 8881 O O . GLY B 1 561 ? -10.195 -8.906 -16.75 1 69.81 561 GLY B O 1
ATOM 8882 N N . PHE B 1 562 ? -9.117 -10.898 -16.641 1 71.38 562 PHE B N 1
ATOM 8883 C CA . PHE B 1 562 ? -10.359 -11.633 -16.859 1 71.38 562 PHE B CA 1
ATOM 8884 C C . PHE B 1 562 ? -11.047 -11.938 -15.539 1 71.38 562 PHE B C 1
ATOM 8886 O O . PHE B 1 562 ? -12.25 -12.188 -15.508 1 71.38 562 PHE B O 1
ATOM 8893 N N . ALA B 1 563 ? -10.195 -11.961 -14.555 1 89.31 563 ALA B N 1
ATOM 8894 C CA . ALA B 1 563 ? -10.711 -12.359 -13.242 1 89.31 563 ALA B CA 1
ATOM 8895 C C . ALA B 1 563 ? -10.242 -11.391 -12.156 1 89.31 563 ALA B C 1
ATOM 8897 O O . ALA B 1 563 ? -9.469 -10.469 -12.43 1 89.31 563 ALA B O 1
ATOM 8898 N N . VAL B 1 564 ? -10.883 -11.562 -11.047 1 96.25 564 VAL B N 1
ATOM 8899 C CA . VAL B 1 564 ? -10.484 -10.789 -9.867 1 96.25 564 VAL B CA 1
ATOM 8900 C C . VAL B 1 564 ? -10.031 -11.742 -8.758 1 96.25 564 VAL B C 1
ATOM 8902 O O . VAL B 1 564 ? -10.352 -12.93 -8.781 1 96.25 564 VAL B O 1
ATOM 8905 N N . LEU B 1 565 ? -9.219 -11.219 -7.902 1 98.06 565 LEU B N 1
ATOM 8906 C CA . LEU B 1 565 ? -8.82 -11.977 -6.719 1 98.06 565 LEU B CA 1
ATOM 8907 C C . LEU B 1 565 ? -9.977 -12.102 -5.738 1 98.06 565 LEU B C 1
ATOM 8909 O O . LEU B 1 565 ? -10.773 -11.172 -5.59 1 98.06 565 LEU B O 1
ATOM 8913 N N . ASP B 1 566 ? -10.047 -13.188 -5.113 1 98.06 566 ASP B N 1
ATOM 8914 C CA . ASP B 1 566 ? -11.141 -13.531 -4.203 1 98.06 566 ASP B CA 1
ATOM 8915 C C . ASP B 1 566 ? -10.641 -14.414 -3.057 1 98.06 566 ASP B C 1
ATOM 8917 O O . ASP B 1 566 ? -9.453 -14.711 -2.973 1 98.06 566 ASP B O 1
ATOM 8921 N N . SER B 1 567 ? -11.477 -14.641 -2.033 1 98.31 567 SER B N 1
ATOM 8922 C CA . SER B 1 567 ? -11.227 -15.617 -0.974 1 98.31 567 SER B CA 1
ATOM 8923 C C . SER B 1 567 ? -12.438 -16.516 -0.763 1 98.31 567 SER B C 1
ATOM 8925 O O . SER B 1 567 ? -13.398 -16.484 -1.537 1 98.31 567 SER B O 1
ATOM 8927 N N . ILE B 1 568 ? -12.273 -17.375 0.26 1 97.75 568 ILE B N 1
ATOM 8928 C CA . ILE B 1 568 ? -13.273 -18.438 0.449 1 97.75 568 ILE B CA 1
ATOM 8929 C C . ILE B 1 568 ? -14.094 -18.141 1.705 1 97.75 568 ILE B C 1
ATOM 8931 O O . ILE B 1 568 ? -13.555 -17.688 2.715 1 97.75 568 ILE B O 1
ATOM 8935 N N . TYR B 1 569 ? -15.375 -18.344 1.589 1 97.81 569 TYR B N 1
ATOM 8936 C CA . TYR B 1 569 ? -16.266 -18.438 2.736 1 97.81 569 TYR B CA 1
ATOM 8937 C C . TYR B 1 569 ? -16.766 -19.859 2.928 1 97.81 569 TYR B C 1
ATOM 8939 O O . TYR B 1 569 ? -17.594 -20.344 2.152 1 97.81 569 TYR B O 1
ATOM 8947 N N . LEU B 1 570 ? -16.344 -20.547 3.998 1 97.5 570 LEU B N 1
ATOM 8948 C CA . LEU B 1 570 ? -16.625 -21.969 4.168 1 97.5 570 LEU B CA 1
ATOM 8949 C C . LEU B 1 570 ? -18 -22.188 4.777 1 97.5 570 LEU B C 1
ATOM 8951 O O . LEU B 1 570 ? -18.344 -21.562 5.777 1 97.5 570 LEU B O 1
ATOM 8955 N N . ASN B 1 571 ? -18.766 -23.031 4.141 1 92.94 571 ASN B N 1
ATOM 8956 C CA . ASN B 1 571 ? -20.062 -23.453 4.664 1 92.94 571 ASN B CA 1
ATOM 8957 C C . ASN B 1 571 ? -20.109 -24.969 4.891 1 92.94 571 ASN B C 1
ATOM 8959 O O . ASN B 1 571 ? -19.312 -25.703 4.312 1 92.94 571 ASN B O 1
#

InterPro domains:
  IPR007770 Protein DMP [PF05078] (16-184)
  IPR007770 Protein DMP [PTHR31621] (15-192)

Foldseek 3Di:
DDPDDDDDDDDDDDDDDDDDDDDDDDDDDDDDDDDDPDDDDPDDDDDDDDDDDDDDDDDDDPDPCPDDDPPPPPPPPPPPPPPDCPPPPPPPPPPPPPPPQPPVPPDPVVVLVLLVVLQVLQVVPLQWFADPPDPCSQADPPPRIGHFWEFSAFDADAPVQVVLQFVLQLVVVLLLVLQLVCLVCLCVLCVLVLVAPVLVVLLNVLSVVCVVVVPDQQKAKWKKKWKWFQFDPVRFTATPFIGGAQPFQLQSLQVQLVSNLVSCVVCVVVRVHHNVLFDHAQQLLVVLVRVLVLLVVLPDQQAAEEEAEANGGRRVSRVVSSQCSNCVVRVGHYDYDYLLQCLVQWDADPVQFIDGVNGTHAEYHYNDSQAVVSDPDCSSSVSLSSVLSGNHHYSHHSSSSSCRWLSNVLVCLDPPNSVVRDPDPVSVVSVNSRHFHKFQLVDPVVLVVCLVPVQQKKKAFRGDDWDGIDGDNRSNVVSVVCVVVVDSNSSRIMMTGDGHHDWDFTWIADSSDTDTAIKGKMKMWIWIWIGRRPRTDGRGTRGIWIWIFGPVDPIGDSVVVGTGTHTYRYD/DDPDDDDDDDDDDDDDDPDDDDDDDDDPPDDDDDDDPDDDDDDDDDDDDDYDDDDDDDDDDDDDDDDDDDDDDDPDPPDPPPPPCPDPPPPPPPPPPDPDQPPVPPDPVVVLVLLVVLQVLQVVPLQWFADPVDPCSQPDPPPRIGHFWEFSAFDADAPVQVVLQFVLQLVVVLLLVLQLVCLVCLCVLCVLVLVAPVLVVLLNVLSVVCVVVVPDQQKAKWKKKWKWFQFDPVRFTATPFIGGAQPFQLQSLQVQLVSNLVSCVVCVVVRVHHNVLFDHAQQLLVVLVRVLVLLVVLPDQQAAEEEAEANGGRRVSRVVSSQCSNCVVRVGHYDYDYLLQCLVQWDADPVQFIDGVRGTHAEYHYNDDQACVSDPDCSSSVSLSSVLSGNHHYSHHSSSSSCRWLSNVLVCLDPPNSVVRDPDPVSVVSVNSRHFDKFQLVDPVVLVVCLVPVQQKKKAFRGDDWDGIDGDNRSNVVSVVCVVVVDSNSSRIMMTTDGHHDWDFTWIADRSDTDTAIKGKMKMWIWIWIGRRPRTDGRGTRGIWIWIFGPVDPIGDSVVVGTGTHTYRYD

Radius of gyration: 40.49 Å; Cα contacts (8 Å, |Δi|>4): 2036; chains: 2; bounding box: 137×153×122 Å

Organism: Populus trichocarpa (NCBI:txid3694)

Sequence (1142 aa):
MGISYSSPLSPSLSTTTLNITHSSLFPCTAKANPGTVSDSTFSHTNNISLNNLQKPTKKFGSFFYCSHNTTCLGSKIVPLKCFDKAREMETQEGIAQKPTIDIHGIDEELVQKMVYDALVWSSLHGLVVGDRSVQRSGKVPGVGMVHAPFSLLPMTFPESHWKLACEVAPIFNELIDRVSLDGKFLQDALSRTKKVDAFTSRLIDIHSKMLEINKSEEIRLGLHRSDYMLDEQTKLLLQIELNTISSSFPGLSCLVSDLHRSLLKYYGEHIGLDSSRIPGNTSVDKFAEALAKAWTEYNNPRALVLVVVQPEEHNMYDQHWLCAALKERHNVTTIRKTLAEIDKDGEILPDGTLLVGGKEISVVYFRAGYAPTDYPSEAEWRARVLMEQSSAVKCPSISYHLAGTKKIQQELAKPNMLERFLENKEDIAKLRKCFAGLWSLDDSDIIKKAIERPDLFVMKPQREGGGNNIYGDDVRTNLLRLQKEGSEEDAAYILMQRIFPMVSPTFLVREGICHKDHAISELGVYGAYLRNKEKVIINEQCGYLMRTKVSSSNEGGVAAGFAVLDSIYLNMGISYSSPLSPSLSTTTLNITHSSLFPCTAKANPGTVSDSTFSHTNNISLNNLQKPTKKFGSFFYCSHNTTCLGSKIVPLKCFDKAREMETQEGIAQKPTIDIHGIDEELVQKMVYDALVWSSLHGLVVGDRSVQRSGKVPGVGMVHAPFSLLPMTFPESHWKLACEVAPIFNELIDRVSLDGKFLQDALSRTKKVDAFTSRLIDIHSKMLEINKSEEIRLGLHRSDYMLDEQTKLLLQIELNTISSSFPGLSCLVSDLHRSLLKYYGEHIGLDSSRIPGNTSVDKFAEALAKAWTEYNNPRALVLVVVQPEEHNMYDQHWLCAALKERHNVTTIRKTLAEIDKDGEILPDGTLLVGGKEISVVYFRAGYAPTDYPSEAEWRARVLMEQSSAVKCPSISYHLAGTKKIQQELAKPNMLERFLENKEDIAKLRKCFAGLWSLDDSDIIKKAIERPDLFVMKPQREGGGNNIYGDDVRTNLLRLQKEGSEEDAAYILMQRIFPMVSPTFLVREGICHKDHAISELGVYGAYLRNKEKVIINEQCGYLMRTKVSSSNEGGVAAGFAVLDSIYLN

Solvent-accessible surface area (backbone atoms only — not comparable to full-atom values): 63586 Å² total; per-residue (Å²): 135,85,79,83,87,78,89,81,83,89,77,85,75,89,77,88,83,76,84,74,86,80,86,86,79,86,82,84,86,76,88,74,86,78,84,81,86,79,84,83,75,87,79,82,85,85,79,84,77,81,87,81,81,86,80,79,83,87,80,82,71,85,73,78,71,80,84,77,89,77,79,72,74,69,73,74,76,66,73,82,62,81,70,64,83,66,63,77,70,71,74,71,73,73,66,75,68,67,79,77,70,59,63,82,71,52,56,64,69,58,50,52,51,51,51,52,51,49,26,44,49,25,42,46,60,31,34,41,25,29,30,87,89,34,84,57,11,30,69,38,56,30,25,32,27,23,37,49,40,27,40,71,60,55,43,78,42,54,43,70,59,50,49,50,54,50,62,46,26,32,54,51,42,50,44,43,55,46,51,32,69,37,57,65,60,54,52,60,72,40,48,59,28,38,76,54,29,69,62,61,24,52,52,50,48,52,44,50,51,38,59,72,69,63,65,78,71,53,54,44,43,42,51,30,27,40,29,30,33,49,23,53,84,81,66,42,56,27,43,76,47,53,34,31,53,50,55,77,43,38,29,44,28,29,47,42,38,51,48,41,36,54,50,25,69,77,43,9,83,82,63,76,46,62,39,86,37,40,68,86,48,52,16,28,60,44,53,22,47,52,53,49,48,52,39,56,70,63,67,48,93,81,39,28,34,35,36,31,35,54,81,68,32,34,59,44,53,29,53,46,48,31,51,47,44,23,34,76,75,63,71,40,57,71,48,80,39,32,44,55,52,39,40,73,42,40,49,67,45,97,88,24,49,28,26,49,76,84,38,45,39,33,31,39,39,36,59,45,72,64,43,65,84,57,44,86,50,68,49,25,52,50,22,52,51,52,53,69,67,23,66,33,32,33,31,38,35,67,44,38,42,56,46,34,33,56,66,46,51,34,52,48,68,39,86,75,40,50,62,76,64,47,81,57,63,68,60,51,51,58,54,57,64,24,54,48,58,52,37,61,68,81,41,64,69,61,49,51,49,33,51,76,44,16,71,54,32,30,37,37,49,72,64,61,72,64,77,63,66,35,52,35,69,52,33,25,54,50,53,52,50,40,62,68,65,65,52,69,58,45,48,36,36,34,39,29,51,48,78,55,50,56,75,38,71,40,47,40,35,47,84,76,40,77,41,85,44,52,22,32,61,36,43,28,37,25,19,37,28,31,28,52,66,89,45,75,78,42,67,33,58,25,36,52,37,31,34,35,18,44,59,88,49,90,39,62,30,45,92,76,68,42,19,21,42,26,31,52,28,50,89,137,85,85,72,87,86,85,78,86,77,86,85,77,85,73,87,78,78,81,77,85,85,88,82,82,80,78,87,74,90,81,83,87,83,86,81,88,70,91,89,82,92,89,94,85,95,88,94,88,90,92,89,92,89,81,86,81,84,85,88,84,90,77,90,80,90,82,88,82,85,82,78,78,74,82,81,81,76,79,86,72,79,76,67,84,72,69,80,74,75,76,73,74,76,68,78,71,70,81,77,70,60,64,83,70,52,55,65,68,58,50,51,51,50,51,52,52,49,27,44,50,25,43,46,60,32,35,42,26,29,30,87,89,34,85,55,12,30,68,40,56,29,25,32,27,23,39,49,40,27,40,71,60,54,43,77,41,54,44,67,60,51,50,48,56,49,63,46,25,32,56,51,42,51,44,43,54,45,51,31,68,36,56,65,59,52,53,59,72,40,49,56,30,39,74,56,29,69,63,60,23,52,52,49,49,52,42,50,51,38,59,73,69,63,65,78,72,52,52,44,44,42,50,31,28,40,29,30,34,50,23,53,87,79,66,43,56,27,43,76,45,54,35,31,54,49,54,78,46,39,29,46,28,31,48,41,36,51,50,39,35,54,50,26,69,77,43,8,82,82,63,75,47,64,38,85,36,39,68,84,50,51,17,29,61,44,53,23,49,52,53,48,50,51,39,55,72,63,68,47,94,81,38,26,35,35,35,31,34,55,83,68,33,36,59,44,52,27,53,45,46,28,50,46,42,22,34,76,74,64,70,42,58,71,46,77,40,32,43,56,53,39,40,73,41,42,49,68,45,96,87,22,49,29,26,50,77,83,38,44,37,35,29,37,40,36,58,45,72,65,46,64,83,57,44,84,50,68,49,24,52,51,23,51,51,53,53,68,69,23,68,33,32,36,29,39,36,65,44,39,43,54,47,34,33,57,65,47,51,36,54,49,67,39,88,74,40,50,62,76,66,48,81,58,64,68,58,50,51,56,54,57,64,24,55,49,58,54,40,60,68,82,41,65,67,61,50,51,48,33,51,75,42,15,71,53,31,31,36,35,50,76,61,62,72,66,80,64,64,36,52,35,68,52,34,25,54,50,53,52,50,40,62,70,65,66,51,69,59,46,48,37,36,34,38,28,49,49,77,54,50,55,76,38,70,41,47,40,34,48,84,75,40,76,40,84,43,50,22,31,59,37,44,28,36,25,20,37,27,30,28,52,66,90,45,74,77,40,68,34,57,25,36,53,37,31,35,35,18,46,59,89,49,91,39,62,30,46,92,78,68,42,19,21,41,27,30,53,28,52,91

Nearest PDB structures (foldseek):
  3kal-assembly1_A  TM=9.925E-01  e=6.956E-70  Glycine max
  8fbz-assembly1_B  TM=9.522E-01  e=1.190E-51  Homo sapiens
  1m0w-assembly1_A  TM=8.940E-01  e=8.125E-42  Saccharomyces cerevisiae
  1m0w-assembly1_B  TM=8.743E-01  e=1.735E-41  Saccharomyces cerevisiae
  5oeu-assembly1_C  TM=9.273E-01  e=9.287E-35  Globodera pallida

Secondary structure (DSSP, 8-state):
-------------------------------------------------------------------S-------------TT-------------------GGGS-HHHHHHHHHHHHHHHHHHT-EEE-TTSTTTTTSTTSSEEEPPEESSPEEE-HHHHHHHHHHHHHHHHHHHHHHH-HHHHHHHTHHHHHH-HHHHHHHHHHHHHHHTT---SEEEEEEEEEEEEBTTT--EEEEEEE-S----HHHHHHHHHHHHHHHHHHHHHHT--GGGS----HHHHHHHHHHHHHHHHT-TT-EEEEE--SS-TTHHHHHHHHHHHHHHH---EEEE-HHHHHHHEEE-TTS-EEETTEEEEEEEESS-SSGGG-SSHHHHHHHHHHHHSSSEEET-HHHHHHTSHHHHHHHTSTTTGGGT---HHHHHHHHHHBPPEEETT-HHHHHHHHH-GGGEEEEES--STT--B-THHHHHHHHHHHHHTSGGGGGEEEEEPP-BPPEEEEEEETTEEEEEEEEEEEEEEEEEEEETTEEEEEEEEEEEEEEEETT-S---TTTTSEEEE-EEE-/---------------------------------------------------------------------------------TT-------------------GGGS-HHHHHHHHHHHHHHHHHHT-EEE-TTSTTTTTSTTSSEEEPPEESSPEEE-HHHHHHHHHHHHHHHHHHHHHHH-HHHHHHHTHHHHHH-HHHHHHHHHHHHHHHTT---SEEEEEEEEEEEEBTTT--EEEEEEE-S----HHHHHHHHHHHHHHHHHHHHHHT--GGGS----HHHHHHHHHHHHHHHHT-TT-EEEEE--SS-TTHHHHHHHHHHHHHHH---EEEE-HHHHHHHEEE-TTS-EEETTEEEEEEEESS-SSGGG-SSHHHHHHHHHHHHSSSEEET-HHHHHHTSHHHHHHHTSTTTGGGT---HHHHHHHHHHBPPEEETT-HHHHHHHHH-GGGEEEEES--STT--B-THHHHHHHHHHHHHTSGGGGGEEEEEPP-BPPEEEEEEETTEEEEEEEEEEEEEEEEEEEETTEEEEEEEEEEEEEEEETT-S---TTTTSEEEE-EEE-

pLDDT: mean 81.58, std 29.7, range [12.88, 98.88]